Protein AF-A0A0R2LB35-F1 (afdb_monomer)

Nearest PDB structures (foldseek):
  3ufb-assembly1_A  TM=4.894E-01  e=1.186E-06  Vibrio vulnificus YJ016
  5ybb-assembly1_B  TM=5.489E-01  e=1.477E-05  Caldanaerobacter subterraneus subsp. tengcongensis MB4
  4oqe-assembly1_A  TM=5.425E-01  e=2.416E-01  Streptomyces fradiae
  5cm2-assembly1_Z  TM=3.848E-01  e=7.540E-02  Yarrowia lipolytica CLIB122
  2gs9-assembly1_B  TM=4.719E-01  e=4.538E-01  Thermus thermophilus HB8

Organism: NCBI:txid993692

Mean predicted aligned error: 16.29 Å

Foldseek 3Di:
DFDPQDLVLLVQLLVQLVPDDAQVSNLVSVQSSVQNGQDDPVCVVVDGQWDQPLNFSTWHWRPPDPPFIAIEGEHEHEPADLLDLLRLLLRVLLVVLVQLVQVVDPPRDGHQKYWYYYSWKIWIAGCVLVVVVSPDDFPSVDHSNCRVPRTVPSSVVSSPDLRSLTDMFTCPDPDSVSNSVSVVLRVVLSVCCRVCVPDNAAADEDDPVCVVVLLVSCLVQWAPDSVVDDLLRSLCLSLCVLLPDDPQWDQDPVHNQWTGHPPRDIGGTDNSNSVSSSSRHDNPADPVRSVVSVVVSVVSNVVVVVVPPQDQQDALQVLVVLLVVCCVFVNVCLQEQAAEEAQACQLPRSPQVHEHPHYEYEHQDPVSCVNNCVGRVVYHYFYDPLLAFCLCQFDDDPNDTNHCVVVVDPVVGRDDPVVVVCLQVVVQGEYEHAYEWGWDFQQDADPVGDGNNPPLDHPLLVQQQDDDPRGRQFALCSRTRVLSSLSSVVSSCVSNVPDKYKYWYKYFCLCLAVAPNGLSSQLVNQQFKDWDAKAWEQSVVTPPDDSFAIIMITMIITDPGGDGSVVRSFDKDKHFYWYWDDDPNDIHIDGDDIDIRGYDYLVFFLQNVLCVQDDDFAFDDDDWAADPFLLHGDPDPAFDWTHGPQFLWKWFAADFFLLCLDVVVRTATESYHHSDNRTDTQHPRSPLSNLLSNLQNNLDDDGNVRRSHGFTHFQCVDPCSQQLSLLSLLLCQADPRNSYFWWAQDPQDDDDPPDTRTRANLSQAADLVVLLVLLVVLVQVLLNVQSPPDDRHNNNVVVVVGDYDPLSVQLVVLVVVLLSVLSNCQVVLCVVCVSRPSSHNRGGNVSSVSSCVVVPDPSVVSSVVSSNVSSVVSNVVSVVRVRDPD

Sequence (886 aa):
MTKKLSKKNVDRLTRSLKVVKVEKDVENAWRELFSSYYSDAESKKNGSPIMSPYDTDGYIEVSNEMLNPLRILLEFKFKTNLNKLSDRVRITAQCIHYLRKFSKEKEAVIPNIIVGADEDQAFVLYVPNFLKYLDRDYNWESSPSSAWKDDPKLVNDLTKDKNMSVWVYTIDADNSSQRFDNVKSLFEEIKYLVEQPEDRSYKVQVTDVNMDELFSNFEKASFVDPKSVKTRTAVNIFMQTMIGNNQDYYLVPNNPNQLHIPGDKKISVNGSAIQAYFKHFDRNIKPSEKDKMFAIADRLIEDHSRRNKGDFWTPTIWANEANKMIEDVVGADYKEKSIVWDSASGTKNLTRDFKYSKLYSSTFFDEEINMSTKYNPNSVSFQYDFLNDDFYINNKEHGEYKTPVNTPNSDDWKMPDELFNDLINSGNKPIIFYTNPPYATANDLHANGKHKSGIAKNFVNDYMKIKKNGKSEYGNASQQLYAQFMVRMLKIIEDFNLKNVYIALFTNARFMSGGDYFRKFNGKFFSKFKFQKGCLLNAGEFADTSDQWPIMFSIYKLRSNYLDESIAENQKHEFEVKETKWENDNLSIRKYTKKIMETVYKEDALNYWAKETLKKHPEFSDTYPQLGKAMEESSGKSPRGKLYEGSLGFMVNNSNNIGKGTYQGGVYIFTSSAYESNGFNVMPENFDRAVVNFAARRTIAPNWITAQDNYKKPNVSDPIYSEFVNDSLIMSLFDNQSYQAAYRNWNDFNNIKGYKNRWANQWFWLDKEWIKNKADEKNSPVVFDDIRDDSDRFVAKEIKKRKFSEEASDVIMLSQMLYEEQLSSRQSSIIDLPQLSLEAWDIGWYQMKQINNIFPSKTMDWLKEKISKLKLKCEKNVYELNMLIK

pLDDT: mean 84.23, std 14.84, range [30.16, 98.81]

Secondary structure (DSSP, 8-state):
-PPPP-HHHHHHHHHHHTT--SHHHHHHHHHHHHHHHH--TTHHHH--S-B-GGG-SEEEEETT-SS--EEEEEEE-SS--TTSHHHHHHHHHHHHHHHHHHHHSTT----SEEEEE-SSEEEEEEGGGTGGGTTS---TTS-GGGHHHH-HHHHHHHHT-GGG---EEES--SSHHHHHHHHHHHHHHHHHHHH-TT-----BPP-TTTHHHHHHHHHHHHBSSGGGS-HHHHHHHHHHHHH---SS-EEETTEEEEEEETTTEEEEB-HHHHHHHHHTB-----HHHHHHHHHHHHHHHHHHHHHTS------HHHHHHHHHHHHHHH-TTHHHHSEEEETT-TTTTTTTTS--SSEEEEES-HHHHHHHTTSSTTSEEEE--TTTTTTTTT-EETTEE--TTT---GGG-SS-HHHHHHHHTTTTS-EEEEE-----BTTPBPTTS-B-TTTT-SHHHHHHHPEETTEESSGGGGGBHHHHHHHHHHHHHHHTT--SEEEEEEEETHHHH-GGGTHHHHHHHHHHEEEEEEEEEEGGGSTT--TTSEEEEEEEEE-SSPPPHHHHTT--EEEEEEEEEEETTEEEEEEEEEEEE----TTTBHHHHTTTTPPP-PBPSS---EEEETTEE---SS--PPPBTT-SEEEEE--SBHHHHTTT--EEEESSEESSSSEEEE-TTTHHHHHHHHHHHHHPPP-TTTTT-BPBPP-TTSTTHHHHHHHHHHHHHHSTTEE---EESSTT---STT-SSEE--TT--S-HHHHHHHHHHTT-HHHHHHHTT----HHHHHHTT----HHHHHHHHHHHHHHHHHHHTHHHHHHH-GGG-TT-TT--HHHHHHHHHHS--HHHHHHHHHHHHHHHHHHHHHHHTTSS--

Solvent-accessible surface area (backbone atoms only — not comparable to full-atom values): 47927 Å² total; per-residue (Å²): 116,74,49,80,86,46,62,70,52,46,56,47,31,48,58,44,35,76,69,50,85,51,43,68,45,35,40,53,30,52,49,51,46,51,38,66,34,65,49,40,86,64,37,77,77,79,48,78,56,58,45,49,72,94,78,38,81,24,35,34,73,44,91,85,46,99,86,59,61,54,25,39,35,37,45,60,40,58,93,68,55,67,87,40,64,70,51,43,40,40,53,50,39,20,50,50,45,48,51,46,55,30,71,71,40,94,86,48,77,69,52,49,32,37,39,44,36,41,64,42,37,34,37,68,44,64,34,78,82,53,52,75,59,68,82,51,96,62,59,77,86,45,55,34,95,44,23,50,74,71,20,62,67,56,41,55,54,44,71,69,36,75,83,68,69,54,70,66,37,56,50,72,48,95,46,70,67,56,22,35,49,37,54,48,49,54,55,48,45,60,50,43,57,59,76,35,72,88,59,87,65,71,54,49,81,86,45,94,82,50,47,68,57,55,48,54,51,46,43,67,58,25,34,78,54,51,88,79,53,55,62,64,57,51,51,49,51,53,52,48,60,56,66,66,79,53,93,48,59,43,61,34,90,94,42,47,45,27,34,36,36,78,88,87,38,76,43,66,30,34,36,68,45,45,54,45,60,60,60,37,39,62,60,88,68,50,73,77,52,50,54,51,51,50,56,49,50,51,48,56,43,49,54,50,60,59,67,72,72,67,74,83,63,59,46,62,73,58,30,52,49,51,49,52,55,44,27,75,72,75,34,84,60,40,44,66,62,23,44,37,36,19,62,43,28,56,64,32,50,76,50,48,91,52,78,57,69,38,38,38,37,22,16,74,53,60,68,32,50,69,76,23,52,88,42,50,72,84,39,56,70,48,63,37,47,69,56,52,57,64,73,65,56,65,39,69,66,92,86,42,68,46,30,53,91,76,51,74,55,67,90,82,47,75,72,54,68,69,61,54,51,47,50,64,68,33,66,74,46,42,34,34,41,47,35,56,53,53,82,62,42,36,76,47,59,48,101,82,74,49,60,37,81,55,83,37,66,47,57,43,29,53,59,31,53,44,59,60,95,85,37,45,62,24,48,61,35,38,38,30,40,45,53,36,54,52,50,46,50,55,47,50,35,62,75,48,65,60,67,34,42,34,43,35,36,45,42,64,47,50,74,53,22,48,20,68,44,27,39,45,37,39,10,62,48,39,12,41,33,41,83,74,50,41,36,34,31,55,30,46,75,28,84,99,44,64,63,65,39,37,32,25,41,39,33,30,35,53,47,96,66,70,49,58,40,82,64,26,46,72,53,73,45,75,25,42,32,39,46,80,43,80,53,95,94,39,82,40,80,46,77,81,54,72,45,77,42,52,56,44,41,67,95,44,18,26,69,44,56,31,49,68,62,60,72,95,66,59,67,45,89,65,64,72,63,38,27,69,48,57,90,38,70,45,89,63,97,70,62,56,35,72,48,39,60,82,46,49,16,22,34,40,49,39,72,52,30,34,33,28,20,44,87,65,66,24,43,37,36,30,35,42,23,32,31,57,61,54,48,48,68,37,30,86,76,24,38,63,41,40,24,37,45,48,30,53,36,57,42,46,80,56,46,33,83,51,19,55,42,45,39,31,42,64,44,78,86,44,87,62,40,66,46,48,36,44,39,13,44,53,45,48,48,70,39,96,48,19,24,34,32,27,44,50,74,55,71,82,26,45,74,45,92,94,61,74,22,33,31,68,20,34,68,26,58,66,58,53,67,61,48,43,52,50,21,59,76,48,70,22,63,60,37,35,59,59,47,69,90,62,78,72,28,58,36,18,59,48,54,77,76,56,73,66,46,72,50,40,45,51,32,52,53,34,52,51,52,42,52,59,60,48,39,64,50,35,70,59,40,33,71,77,38,66,90,54,27,61,52,44,68,40,53,20,48,55,53,54,52,56,48,36,72,78,56,76,50,73,50,55,57,55,30,52,54,34,46,51,52,36,37,54,51,50,37,52,46,34,45,75,30,55,17,43,86,131

Structure (mmCIF, N/CA/C/O backbone):
data_AF-A0A0R2LB35-F1
#
_entry.id   AF-A0A0R2LB35-F1
#
loop_
_atom_site.group_PDB
_atom_site.id
_atom_site.type_symbol
_atom_site.label_atom_id
_atom_site.label_alt_id
_atom_site.label_comp_id
_atom_site.label_asym_id
_atom_site.label_entity_id
_atom_site.label_seq_id
_atom_site.pdbx_PDB_ins_code
_atom_site.Cartn_x
_atom_site.Cartn_y
_atom_site.Cartn_z
_atom_site.occupancy
_atom_site.B_iso_or_equiv
_atom_site.auth_seq_id
_atom_site.auth_comp_id
_atom_site.auth_asym_id
_atom_site.auth_atom_id
_atom_site.pdbx_PDB_model_num
ATOM 1 N N . MET A 1 1 ? 24.002 -40.343 24.733 1.00 41.19 1 MET A N 1
ATOM 2 C CA . MET A 1 1 ? 24.933 -39.988 23.631 1.00 41.19 1 MET A CA 1
ATOM 3 C C . MET A 1 1 ? 24.193 -39.034 22.701 1.00 41.19 1 MET A C 1
ATOM 5 O O . MET A 1 1 ? 23.488 -39.491 21.811 1.00 41.19 1 MET A O 1
ATOM 9 N N . THR A 1 2 ? 24.336 -37.718 22.879 1.00 52.06 2 THR A N 1
ATOM 10 C CA . THR A 1 2 ? 23.704 -36.722 21.994 1.00 52.06 2 THR A CA 1
ATOM 11 C C . THR A 1 2 ? 24.144 -36.935 20.542 1.00 52.06 2 THR A C 1
ATOM 13 O O . THR A 1 2 ? 25.337 -37.001 20.235 1.00 52.06 2 THR A O 1
ATOM 16 N N . LYS A 1 3 ? 23.183 -37.080 19.622 1.00 55.78 3 LYS A N 1
ATOM 17 C CA . LYS A 1 3 ? 23.490 -37.117 18.186 1.00 55.78 3 LYS A CA 1
ATOM 18 C C . LYS A 1 3 ? 24.070 -35.768 17.765 1.00 55.78 3 LYS A C 1
ATOM 20 O O . LYS A 1 3 ? 23.603 -34.726 18.210 1.00 55.78 3 LYS A O 1
ATOM 25 N N . LYS A 1 4 ? 25.030 -35.769 16.833 1.00 64.88 4 LYS A N 1
ATOM 26 C CA . LYS A 1 4 ? 25.447 -34.529 16.160 1.00 64.88 4 LYS A CA 1
ATOM 27 C C . LYS A 1 4 ? 24.241 -33.900 15.451 1.00 64.88 4 LYS A C 1
ATOM 29 O O . LYS A 1 4 ? 23.581 -34.575 14.656 1.00 64.88 4 LYS A O 1
ATOM 34 N N . LEU A 1 5 ? 23.995 -32.612 15.711 1.00 80.62 5 LEU A N 1
ATOM 35 C CA . LEU A 1 5 ? 23.073 -31.787 14.929 1.00 80.62 5 LEU A CA 1
ATOM 36 C C . LEU A 1 5 ? 23.437 -31.929 13.445 1.00 80.62 5 LEU A C 1
ATOM 38 O O . LEU A 1 5 ? 24.607 -31.816 13.078 1.00 80.62 5 LEU A O 1
ATOM 42 N N . SER A 1 6 ? 22.451 -32.202 12.593 1.00 83.56 6 SER A N 1
ATOM 43 C CA . SER A 1 6 ? 22.673 -32.343 11.152 1.00 83.56 6 SER A CA 1
ATOM 44 C C . SER A 1 6 ? 22.011 -31.204 10.391 1.00 83.56 6 SER A C 1
ATOM 46 O O . SER A 1 6 ? 20.906 -30.782 10.736 1.00 83.56 6 SER A O 1
ATOM 48 N N . LYS A 1 7 ? 22.660 -30.753 9.312 1.00 80.19 7 LYS A N 1
ATOM 49 C CA . LYS A 1 7 ? 22.124 -29.732 8.400 1.00 80.19 7 LYS A CA 1
ATOM 50 C C . LYS A 1 7 ? 20.723 -30.095 7.899 1.00 80.19 7 LYS A C 1
ATOM 52 O O . LYS A 1 7 ? 19.820 -29.273 7.935 1.00 80.19 7 LYS A O 1
ATOM 57 N N . LYS A 1 8 ? 20.494 -31.385 7.623 1.00 84.44 8 LYS A N 1
ATOM 58 C CA . LYS A 1 8 ? 19.184 -31.944 7.259 1.00 84.44 8 LYS A CA 1
ATOM 59 C C . LYS A 1 8 ? 18.087 -31.688 8.304 1.00 84.44 8 LYS A C 1
ATOM 61 O O . LYS A 1 8 ? 16.953 -31.410 7.917 1.00 84.44 8 LYS A O 1
ATOM 66 N N . ASN A 1 9 ? 18.393 -31.812 9.598 1.00 84.56 9 ASN A N 1
ATOM 67 C CA . ASN A 1 9 ? 17.416 -31.560 10.664 1.00 84.56 9 ASN A CA 1
ATOM 68 C C . ASN A 1 9 ? 17.104 -30.062 10.776 1.00 84.56 9 ASN A C 1
ATOM 70 O O . ASN A 1 9 ? 15.938 -29.702 10.916 1.00 84.56 9 ASN A O 1
ATOM 74 N N . VAL A 1 10 ? 18.116 -29.200 10.631 1.00 87.56 10 VAL A N 1
ATOM 75 C CA . VAL A 1 10 ? 17.933 -27.739 10.624 1.00 87.56 10 VAL A CA 1
ATOM 76 C C . VAL A 1 10 ? 17.116 -27.288 9.412 1.00 87.56 10 VAL A C 1
ATOM 78 O O . VAL A 1 10 ? 16.121 -26.591 9.568 1.00 87.56 10 VAL A O 1
ATOM 81 N N . ASP A 1 11 ? 17.422 -27.772 8.208 1.00 85.38 11 ASP A N 1
ATOM 82 C CA . ASP A 1 11 ? 16.631 -27.442 7.014 1.00 85.38 11 ASP A CA 1
ATOM 83 C C . ASP A 1 11 ? 15.190 -27.977 7.098 1.00 85.38 11 ASP A C 1
ATOM 85 O O . ASP A 1 11 ? 14.288 -27.475 6.423 1.00 85.38 11 ASP A O 1
ATOM 89 N N . ARG A 1 12 ? 14.944 -29.032 7.886 1.00 88.50 12 ARG A N 1
ATOM 90 C CA . ARG A 1 12 ? 13.588 -29.525 8.160 1.00 88.50 12 ARG A CA 1
ATOM 91 C C . ARG A 1 12 ? 12.836 -28.610 9.125 1.00 88.50 12 ARG A C 1
ATOM 93 O O . ARG A 1 12 ? 11.672 -28.320 8.850 1.00 88.50 12 ARG A O 1
ATOM 100 N N . LEU A 1 13 ? 13.493 -28.139 10.187 1.00 91.69 13 LEU A N 1
ATOM 101 C CA . LEU A 1 13 ? 12.953 -27.109 11.077 1.00 91.69 13 LEU A CA 1
ATOM 102 C C . LEU A 1 13 ? 12.544 -25.882 10.257 1.00 91.69 13 LEU A C 1
ATOM 104 O O . LEU A 1 13 ? 11.370 -25.528 10.251 1.00 91.69 13 LEU A O 1
ATOM 108 N N . THR A 1 14 ? 13.466 -25.313 9.472 1.00 86.81 14 THR A N 1
ATOM 109 C CA . THR A 1 14 ? 13.204 -24.116 8.655 1.00 86.81 14 THR A CA 1
ATOM 110 C C . THR A 1 14 ? 12.022 -24.313 7.704 1.00 86.81 14 THR A C 1
ATOM 112 O O . THR A 1 14 ? 11.154 -23.453 7.604 1.00 86.81 14 THR A O 1
ATOM 115 N N . ARG A 1 15 ? 11.936 -25.458 7.011 1.00 87.31 15 ARG A N 1
ATOM 116 C CA . ARG A 1 15 ? 10.798 -25.743 6.118 1.00 87.31 15 ARG A CA 1
ATOM 117 C C . ARG A 1 15 ? 9.468 -25.837 6.858 1.00 87.31 15 ARG A C 1
ATOM 119 O O . ARG A 1 15 ? 8.459 -25.409 6.311 1.00 87.31 15 ARG A O 1
ATOM 126 N N . SER A 1 16 ? 9.475 -26.401 8.062 1.00 89.81 16 SER A N 1
ATOM 127 C CA . SER A 1 16 ? 8.270 -26.539 8.883 1.00 89.81 16 SER A CA 1
ATOM 128 C C . SER A 1 16 ? 7.820 -25.177 9.408 1.00 89.81 16 SER A C 1
ATOM 130 O O . SER A 1 16 ? 6.645 -24.849 9.282 1.00 89.81 16 SER A O 1
ATOM 132 N N . LEU A 1 17 ? 8.763 -24.349 9.876 1.00 90.31 17 LEU A N 1
ATOM 133 C CA . LEU A 1 17 ? 8.505 -22.988 10.357 1.00 90.31 17 LEU A CA 1
ATOM 134 C C . LEU A 1 17 ? 7.994 -22.045 9.249 1.00 90.31 17 LEU A C 1
ATOM 136 O O . LEU A 1 17 ? 7.170 -21.181 9.519 1.00 90.31 17 LEU A O 1
ATOM 140 N N . LYS A 1 18 ? 8.362 -22.258 7.975 1.00 86.62 18 LYS A N 1
ATOM 141 C CA . LYS A 1 18 ? 7.885 -21.431 6.842 1.00 86.62 18 LYS A CA 1
ATOM 142 C C . LYS A 1 18 ? 6.402 -21.569 6.496 1.00 86.62 18 LYS A C 1
ATOM 144 O O . LYS A 1 18 ? 5.879 -20.746 5.748 1.00 86.62 18 LYS A O 1
ATOM 149 N N . VAL A 1 19 ? 5.727 -22.610 6.980 1.00 85.88 19 VAL A N 1
ATOM 150 C CA . VAL A 1 19 ? 4.322 -22.902 6.631 1.00 85.88 19 VAL A CA 1
ATOM 151 C C . VAL A 1 19 ? 3.373 -22.853 7.831 1.00 85.88 19 VAL A C 1
ATOM 153 O O . VAL A 1 19 ? 2.204 -23.219 7.696 1.00 85.88 19 VAL A O 1
ATOM 156 N N . VAL A 1 20 ? 3.862 -22.403 8.989 1.00 87.81 20 VAL A N 1
ATOM 157 C CA . VAL A 1 20 ? 3.098 -22.335 10.242 1.00 87.81 20 VAL A CA 1
ATOM 158 C C . VAL A 1 20 ? 1.968 -21.309 10.161 1.00 87.81 20 VAL A C 1
ATOM 160 O O . VAL A 1 20 ? 2.107 -20.237 9.566 1.00 87.81 20 VAL A O 1
ATOM 163 N N . LYS A 1 21 ? 0.818 -21.642 10.752 1.00 88.44 21 LYS A N 1
ATOM 164 C CA . LYS A 1 21 ? -0.374 -20.776 10.790 1.00 88.44 21 LYS A CA 1
ATOM 165 C C . LYS A 1 21 ? -0.808 -20.436 12.209 1.00 88.44 21 LYS A C 1
ATOM 167 O O . LYS A 1 21 ? -1.505 -19.437 12.397 1.00 88.44 21 LYS A O 1
ATOM 172 N N . VAL A 1 22 ? -0.431 -21.269 13.174 1.00 86.50 22 VAL A N 1
ATOM 173 C CA . VAL A 1 22 ? -0.756 -21.124 14.595 1.00 86.50 22 VAL A CA 1
ATOM 174 C C . VAL A 1 22 ? 0.447 -21.492 15.470 1.00 86.50 22 VAL A C 1
ATOM 176 O O . VAL A 1 22 ? 1.349 -22.199 15.030 1.00 86.50 22 VAL A O 1
ATOM 179 N N . GLU A 1 23 ? 0.431 -21.068 16.738 1.00 89.00 23 GLU A N 1
ATOM 180 C CA . GLU A 1 23 ? 1.480 -21.356 17.740 1.00 89.00 23 GLU A CA 1
ATOM 181 C C . GLU A 1 23 ? 1.781 -22.851 17.884 1.00 89.00 23 GLU A C 1
ATOM 183 O O . GLU A 1 23 ? 2.941 -23.246 17.971 1.00 89.00 23 GLU A O 1
ATOM 188 N N . LYS A 1 24 ? 0.757 -23.704 17.763 1.00 91.31 24 LYS A N 1
ATOM 189 C CA . LYS A 1 24 ? 0.926 -25.159 17.818 1.00 91.31 24 LYS A CA 1
ATOM 190 C C . LYS A 1 24 ? 1.790 -25.720 16.682 1.00 91.31 24 LYS A C 1
ATOM 192 O O . LYS A 1 24 ? 2.466 -26.726 16.874 1.00 91.31 24 LYS A O 1
ATOM 197 N N . ASP A 1 25 ? 1.796 -25.085 15.509 1.00 92.62 25 ASP A N 1
ATOM 198 C CA . ASP A 1 25 ? 2.641 -25.517 14.391 1.00 92.62 25 ASP A CA 1
ATOM 199 C C . ASP A 1 25 ? 4.120 -25.197 14.666 1.00 92.62 25 ASP A C 1
ATOM 201 O O . ASP A 1 25 ? 4.995 -26.014 14.368 1.00 92.62 25 ASP A O 1
ATOM 205 N N . VAL A 1 26 ? 4.385 -24.035 15.279 1.00 93.19 26 VAL A N 1
ATOM 206 C CA . VAL A 1 26 ? 5.723 -23.619 15.732 1.00 93.19 26 VAL A CA 1
ATOM 207 C C . VAL A 1 26 ? 6.232 -24.582 16.802 1.00 93.19 26 VAL A C 1
ATOM 209 O O . VAL A 1 26 ? 7.335 -25.116 16.670 1.00 93.19 26 VAL A O 1
ATOM 212 N N . GLU A 1 27 ? 5.397 -24.881 17.803 1.00 94.25 27 GLU A N 1
ATOM 213 C CA . GLU A 1 27 ? 5.693 -25.872 18.841 1.00 94.25 27 GLU A CA 1
ATOM 214 C C . GLU A 1 27 ? 6.077 -27.221 18.220 1.00 94.25 27 GLU A C 1
ATOM 216 O O . GLU A 1 27 ? 7.130 -27.776 18.533 1.00 94.25 27 GLU A O 1
ATOM 221 N N . ASN A 1 28 ? 5.263 -27.744 17.300 1.00 93.19 28 ASN A N 1
ATOM 222 C CA . ASN A 1 28 ? 5.512 -29.041 16.671 1.00 93.19 28 ASN A CA 1
ATOM 223 C C . ASN A 1 28 ? 6.846 -29.077 15.904 1.00 93.19 28 ASN A C 1
ATOM 225 O O . ASN A 1 28 ? 7.580 -30.066 15.994 1.00 93.19 28 ASN A O 1
ATOM 229 N N . ALA A 1 29 ? 7.180 -28.007 15.174 1.00 93.88 29 ALA A N 1
ATOM 230 C CA . ALA A 1 29 ? 8.423 -27.909 14.411 1.00 93.88 29 ALA A CA 1
ATOM 231 C C . ALA A 1 29 ? 9.662 -27.918 15.322 1.00 93.88 29 ALA A C 1
ATOM 233 O O . ALA A 1 29 ? 10.615 -28.666 15.078 1.00 93.88 29 ALA A O 1
ATOM 234 N N . TRP A 1 30 ? 9.638 -27.128 16.396 1.00 94.81 30 TRP A N 1
ATOM 235 C CA . TRP A 1 30 ? 10.733 -27.084 17.361 1.00 94.81 30 TRP A CA 1
ATOM 236 C C . TRP A 1 30 ? 10.852 -28.374 18.167 1.00 94.81 30 TRP A C 1
ATOM 238 O O . TRP A 1 30 ? 11.958 -28.905 18.306 1.00 94.81 30 TRP A O 1
ATOM 248 N N . ARG A 1 31 ? 9.733 -28.936 18.639 1.00 93.06 31 ARG A N 1
ATOM 249 C CA . ARG A 1 31 ? 9.730 -30.224 19.347 1.00 93.06 31 ARG A CA 1
ATOM 250 C C . ARG A 1 31 ? 10.336 -31.327 18.494 1.00 93.06 31 ARG A C 1
ATOM 252 O O . ARG A 1 31 ? 11.139 -32.099 19.001 1.00 93.06 31 ARG A O 1
ATOM 259 N N . GLU A 1 32 ? 10.048 -31.365 17.196 1.00 90.88 32 GLU A N 1
ATOM 260 C CA . GLU A 1 32 ? 10.677 -32.326 16.292 1.00 90.88 32 GLU A CA 1
ATOM 261 C C . GLU A 1 32 ? 12.210 -32.186 16.241 1.00 90.88 32 GLU A C 1
ATOM 263 O O . GLU A 1 32 ? 12.927 -33.190 16.341 1.00 90.88 32 GLU A O 1
ATOM 268 N N . LEU A 1 33 ? 12.733 -30.960 16.126 1.00 91.75 33 LEU A N 1
ATOM 269 C CA . LEU A 1 33 ? 14.178 -30.715 16.137 1.00 91.75 33 LEU A CA 1
ATOM 270 C C . LEU A 1 33 ? 14.808 -31.184 17.453 1.00 91.75 33 LEU A C 1
ATOM 272 O O . LEU A 1 33 ? 15.763 -31.968 17.426 1.00 91.75 33 LEU A O 1
ATOM 276 N N . PHE A 1 34 ? 14.262 -30.742 18.586 1.00 91.00 34 PHE A N 1
ATOM 277 C CA . PHE A 1 34 ? 14.766 -31.080 19.916 1.00 91.00 34 PHE A CA 1
ATOM 278 C C . PHE A 1 34 ? 14.682 -32.586 20.190 1.00 91.00 34 PHE A C 1
ATOM 280 O O . PHE A 1 34 ? 15.663 -33.181 20.642 1.00 91.00 34 PHE A O 1
ATOM 287 N N . SER A 1 35 ? 13.575 -33.240 19.826 1.00 87.25 35 SER A N 1
ATOM 288 C CA . SER A 1 35 ? 13.439 -34.696 19.920 1.00 87.25 35 SER A CA 1
ATOM 289 C C . SER A 1 35 ? 14.490 -35.415 19.078 1.00 87.25 35 SER A C 1
ATOM 291 O O . SER A 1 35 ? 15.054 -36.408 19.530 1.00 87.25 35 SER A O 1
ATOM 293 N N . SER A 1 36 ? 14.793 -34.919 17.874 1.00 84.12 36 SER A N 1
ATOM 294 C CA . SER A 1 36 ? 15.806 -35.528 17.002 1.00 84.12 36 SER A CA 1
ATOM 295 C C . SER A 1 36 ? 17.231 -35.417 17.558 1.00 84.12 36 SER A C 1
ATOM 297 O O . SER A 1 36 ? 18.053 -36.306 17.309 1.00 84.12 36 SER A O 1
ATOM 299 N N . TYR A 1 37 ? 17.517 -34.338 18.293 1.00 85.69 37 TYR A N 1
ATOM 300 C CA . TYR A 1 37 ? 18.828 -34.049 18.872 1.00 85.69 37 TYR A CA 1
ATOM 301 C C . TYR A 1 37 ? 19.062 -34.831 20.175 1.00 85.69 37 TYR A C 1
ATOM 303 O O . TYR A 1 37 ? 20.119 -35.442 20.344 1.00 85.69 37 TYR A O 1
ATOM 311 N N . TYR A 1 38 ? 18.049 -34.887 21.046 1.00 81.75 38 TYR A N 1
ATOM 312 C CA . TYR A 1 38 ? 18.121 -35.522 22.369 1.00 81.75 38 TYR A CA 1
ATOM 313 C C . TYR A 1 38 ? 17.592 -36.971 22.422 1.00 81.75 38 TYR A C 1
ATOM 315 O O . TYR A 1 38 ? 17.508 -37.559 23.497 1.00 81.75 38 TYR A O 1
ATOM 323 N N . SER A 1 39 ? 17.244 -37.597 21.290 1.00 71.88 39 SER A N 1
ATOM 324 C CA . SER A 1 39 ? 16.842 -39.014 21.279 1.00 71.88 39 SER A CA 1
ATOM 325 C C . SER A 1 39 ? 18.028 -39.960 21.556 1.00 71.88 39 SER A C 1
ATOM 327 O O . SER A 1 39 ? 18.885 -40.114 20.681 1.00 71.88 39 SER A O 1
ATOM 329 N N . ASP A 1 40 ? 18.027 -40.657 22.698 1.00 58.88 40 ASP A N 1
ATOM 330 C CA . ASP A 1 40 ? 18.906 -41.805 22.993 1.00 58.88 40 ASP A CA 1
ATOM 331 C C . ASP A 1 40 ? 18.213 -43.159 22.669 1.00 58.88 40 ASP A C 1
ATOM 333 O O . ASP A 1 40 ? 17.047 -43.218 22.272 1.00 58.88 40 ASP A O 1
ATOM 337 N N . ALA A 1 41 ? 18.939 -44.282 22.765 1.00 47.94 41 ALA A N 1
ATOM 338 C CA . ALA A 1 41 ? 18.434 -45.610 22.376 1.00 47.94 41 ALA A CA 1
ATOM 339 C C . ALA A 1 41 ? 17.225 -46.097 23.208 1.00 47.94 41 ALA A C 1
ATOM 341 O O . ALA A 1 41 ? 16.407 -46.858 22.690 1.00 47.94 41 ALA A O 1
ATOM 342 N N . GLU A 1 42 ? 17.085 -45.640 24.457 1.00 46.84 42 GLU A N 1
ATOM 343 C CA . GLU A 1 42 ? 15.953 -45.973 25.336 1.00 46.84 42 GLU A CA 1
ATOM 344 C C . GLU A 1 42 ? 14.680 -45.170 25.034 1.00 46.84 42 GLU A C 1
ATOM 346 O O . GLU A 1 42 ? 13.586 -45.732 25.093 1.00 46.84 42 GLU A O 1
ATOM 351 N N . SER A 1 43 ? 14.781 -43.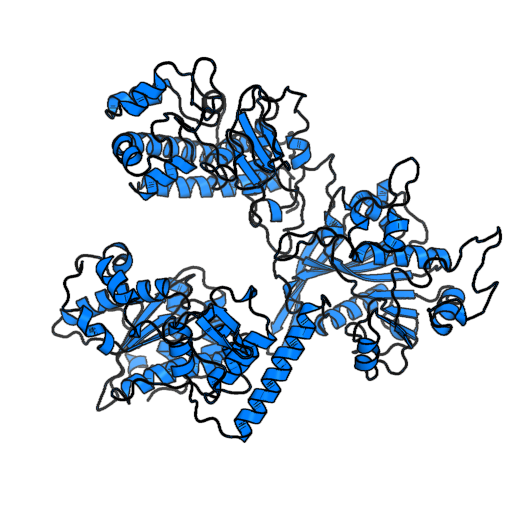899 24.615 1.00 55.03 43 SER A N 1
ATOM 352 C CA . SER A 1 43 ? 13.590 -43.086 24.302 1.00 55.03 43 SER A CA 1
ATOM 353 C C . SER A 1 43 ? 12.823 -43.622 23.088 1.00 55.03 43 SER A C 1
ATOM 355 O O . SER A 1 43 ? 11.601 -43.540 23.025 1.00 55.03 43 SER A O 1
ATOM 357 N N . LYS A 1 44 ? 13.495 -44.335 22.176 1.00 51.06 44 LYS A N 1
ATOM 358 C CA . LYS A 1 44 ? 12.828 -45.061 21.081 1.00 51.06 44 LYS A CA 1
ATOM 359 C C . LYS A 1 44 ? 11.878 -46.180 21.535 1.00 51.06 44 LYS A C 1
ATOM 361 O O . LYS A 1 44 ? 11.043 -46.584 20.730 1.00 51.06 44 LYS A O 1
ATOM 366 N N . LYS A 1 45 ? 12.008 -46.697 22.763 1.00 47.19 45 LYS A N 1
ATOM 367 C CA . LYS A 1 45 ? 11.123 -47.743 23.308 1.00 47.19 45 LYS A CA 1
ATOM 368 C C . LYS A 1 45 ? 9.9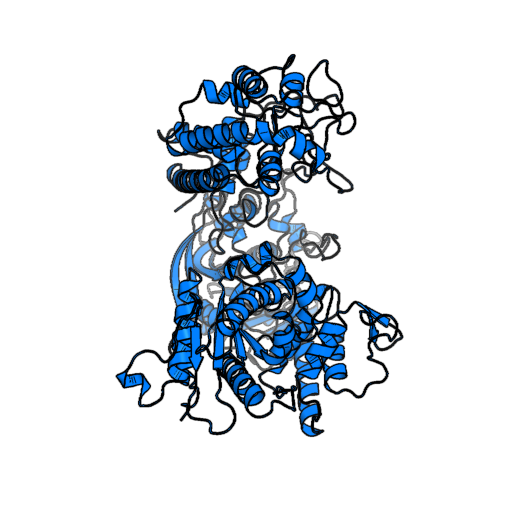37 -47.186 24.110 1.00 47.19 45 LYS A C 1
ATOM 370 O O . LYS A 1 45 ? 8.906 -47.846 24.129 1.00 47.19 45 LYS A O 1
ATOM 375 N N . ASN A 1 46 ? 10.058 -45.992 24.707 1.00 44.91 46 ASN A N 1
ATOM 376 C CA . ASN A 1 46 ? 9.083 -45.455 25.676 1.00 44.91 46 ASN A CA 1
ATOM 377 C C . ASN A 1 46 ? 8.321 -44.183 25.228 1.00 44.91 46 ASN A C 1
ATOM 379 O O . ASN A 1 46 ? 7.421 -43.753 25.943 1.00 44.91 46 ASN A O 1
ATOM 383 N N . GLY A 1 47 ? 8.628 -43.585 24.067 1.00 56.31 47 GLY A N 1
ATOM 384 C CA . GLY A 1 47 ? 7.945 -42.383 23.551 1.00 56.31 47 GLY A CA 1
ATOM 385 C C . GLY A 1 47 ? 8.869 -41.168 23.362 1.00 56.31 47 GLY A C 1
ATOM 386 O O . GLY A 1 47 ? 10.081 -41.264 23.525 1.00 56.31 47 GLY A O 1
ATOM 387 N N . SER A 1 48 ? 8.313 -40.016 22.957 1.00 64.88 48 SER A N 1
ATOM 388 C CA . SER A 1 48 ? 9.089 -38.782 22.707 1.00 64.88 48 SER A CA 1
ATOM 389 C C . SER A 1 48 ? 9.913 -38.364 23.939 1.00 64.88 48 SER A C 1
ATOM 391 O O . SER A 1 48 ? 9.372 -38.396 25.041 1.00 64.88 48 SER A O 1
ATOM 393 N N . PRO A 1 49 ? 11.176 -37.906 23.789 1.00 75.06 49 PRO A N 1
ATOM 394 C CA . PRO A 1 49 ? 11.992 -37.432 24.914 1.00 75.06 49 PRO A CA 1
ATOM 395 C C . PRO A 1 49 ? 11.512 -36.091 25.507 1.00 75.06 49 PRO A C 1
ATOM 397 O O . PRO A 1 49 ? 12.143 -35.576 26.423 1.00 75.06 49 PRO A O 1
ATOM 400 N N . ILE A 1 50 ? 10.440 -35.500 24.963 1.00 87.00 50 ILE A N 1
ATOM 401 C CA . ILE A 1 50 ? 9.873 -34.223 25.408 1.00 87.00 50 ILE A CA 1
ATOM 402 C C . ILE A 1 50 ? 8.544 -34.480 26.122 1.00 87.00 50 ILE A C 1
ATOM 404 O O . ILE A 1 50 ? 7.576 -34.911 25.489 1.00 87.00 50 ILE A O 1
ATOM 408 N N . MET A 1 51 ? 8.488 -34.141 27.407 1.00 89.12 51 MET A N 1
ATOM 409 C CA . MET A 1 51 ? 7.277 -34.136 28.235 1.00 89.12 51 MET A CA 1
ATOM 410 C C . MET A 1 51 ? 6.616 -32.749 28.241 1.00 89.12 51 MET A C 1
ATOM 412 O O . MET A 1 51 ? 7.240 -31.784 27.823 1.00 89.12 51 MET A O 1
ATOM 416 N N . SER A 1 52 ? 5.385 -32.631 28.746 1.00 91.06 52 SER A N 1
ATOM 417 C CA . SER A 1 52 ? 4.668 -31.345 28.892 1.00 91.06 52 SER A CA 1
ATOM 418 C C . SER A 1 52 ? 4.066 -31.187 30.300 1.00 91.06 52 SER A C 1
ATOM 420 O O . SER A 1 52 ? 2.846 -31.091 30.443 1.00 91.06 52 SER A O 1
ATOM 422 N N . PRO A 1 53 ? 4.878 -31.251 31.374 1.00 89.25 53 PRO A N 1
ATOM 423 C CA . PRO A 1 53 ? 4.382 -31.048 32.735 1.00 89.25 53 PRO A CA 1
ATOM 424 C C . PRO A 1 53 ? 3.772 -29.648 32.880 1.00 89.25 53 PRO A C 1
ATOM 426 O O . PRO A 1 53 ? 4.304 -28.679 32.351 1.00 89.25 53 PRO A O 1
ATOM 429 N N . TYR A 1 54 ? 2.661 -29.539 33.613 1.00 90.06 54 TYR A N 1
ATOM 430 C CA . TYR A 1 54 ? 1.925 -28.281 33.828 1.00 90.06 54 TYR A CA 1
ATOM 431 C C . TYR A 1 54 ? 1.458 -27.564 32.553 1.00 90.06 54 TYR A C 1
ATOM 433 O O . TYR A 1 54 ? 1.293 -26.342 32.589 1.00 90.06 54 TYR A O 1
ATOM 441 N N . ASP A 1 55 ? 1.256 -28.305 31.462 1.00 88.44 55 ASP A N 1
ATOM 442 C CA . ASP A 1 55 ? 0.891 -27.770 30.146 1.00 88.44 55 ASP A CA 1
ATOM 443 C C . ASP A 1 55 ? 1.960 -26.828 29.563 1.00 88.44 55 ASP A C 1
ATOM 445 O O . ASP A 1 55 ? 1.646 -25.792 28.976 1.00 88.44 55 ASP A O 1
ATOM 449 N N . THR A 1 56 ? 3.240 -27.157 29.761 1.00 92.31 56 THR A N 1
ATOM 450 C CA . THR A 1 56 ? 4.348 -26.503 29.049 1.00 92.31 56 THR A CA 1
ATOM 451 C C . THR A 1 56 ? 4.473 -27.027 27.618 1.00 92.31 56 THR A C 1
ATOM 453 O O . THR A 1 56 ? 4.124 -28.176 27.321 1.00 92.31 56 THR A O 1
ATOM 456 N N . ASP A 1 57 ? 5.062 -26.221 26.735 1.00 93.56 57 ASP A N 1
ATOM 457 C CA . ASP A 1 57 ? 5.328 -26.630 25.350 1.00 93.56 57 ASP A CA 1
ATOM 458 C C . ASP A 1 57 ? 6.361 -27.764 25.269 1.00 93.56 57 ASP A C 1
ATOM 460 O O . ASP A 1 57 ? 6.320 -28.618 24.377 1.00 93.56 57 ASP A O 1
ATOM 464 N N . GLY A 1 58 ? 7.275 -27.827 26.238 1.00 92.69 58 GLY A N 1
ATOM 465 C CA . GLY A 1 58 ? 8.138 -28.982 26.407 1.00 92.69 58 GLY A CA 1
ATOM 466 C C . GLY A 1 58 ? 9.032 -28.933 27.639 1.00 92.69 58 GLY A C 1
ATOM 467 O O . GLY A 1 58 ? 9.462 -27.877 28.093 1.00 92.69 58 GLY A O 1
ATOM 468 N N . TYR A 1 59 ? 9.354 -30.109 28.157 1.00 92.50 59 TYR A N 1
ATOM 469 C CA . TYR A 1 59 ? 10.349 -30.348 29.190 1.00 92.50 59 TYR A CA 1
ATOM 470 C C . TYR A 1 59 ? 11.230 -31.524 28.771 1.00 92.50 59 TYR A C 1
ATOM 472 O O . TYR A 1 59 ? 10.717 -32.574 28.375 1.00 92.50 59 TYR A O 1
ATOM 480 N N . ILE A 1 60 ? 12.546 -31.335 28.834 1.00 90.50 60 ILE A N 1
ATOM 481 C CA . ILE A 1 60 ? 13.548 -32.342 28.466 1.00 90.50 60 ILE A CA 1
ATOM 482 C C . ILE A 1 60 ? 14.469 -32.555 29.654 1.00 90.50 60 ILE A C 1
ATOM 484 O O . ILE A 1 60 ? 15.044 -31.588 30.143 1.00 90.50 60 ILE A O 1
ATOM 488 N N . GLU A 1 61 ? 14.672 -33.808 30.050 1.00 85.81 61 GLU A N 1
ATOM 489 C CA . GLU A 1 61 ? 15.701 -34.205 31.010 1.00 85.81 61 GLU A CA 1
ATOM 490 C C . GLU A 1 61 ? 16.674 -35.188 30.348 1.00 85.81 61 GLU A C 1
ATOM 492 O O . GLU A 1 61 ? 16.272 -36.220 29.810 1.00 85.81 61 GLU A O 1
ATOM 497 N N . VAL A 1 62 ? 17.967 -34.853 30.359 1.00 78.25 62 VAL A N 1
ATOM 498 C CA . VAL A 1 62 ? 19.032 -35.682 29.781 1.00 78.25 62 VAL A CA 1
ATOM 499 C C . VAL A 1 62 ? 19.792 -36.371 30.915 1.00 78.25 62 VAL A C 1
ATOM 501 O O . VAL A 1 62 ? 20.615 -35.767 31.598 1.00 78.25 62 VAL A O 1
ATOM 504 N N . SER A 1 63 ? 19.514 -37.658 31.117 1.00 57.81 63 SER A N 1
ATOM 505 C CA . SER A 1 63 ? 19.916 -38.453 32.290 1.00 57.81 63 SER A CA 1
ATOM 506 C C . SER A 1 63 ? 21.343 -39.035 32.257 1.00 57.81 63 SER A C 1
ATOM 508 O O . SER A 1 63 ? 21.709 -39.800 33.144 1.00 57.81 63 SER A O 1
ATOM 510 N N . ASN A 1 64 ? 22.172 -38.681 31.267 1.00 55.44 64 ASN A N 1
ATOM 511 C CA . ASN A 1 64 ? 23.468 -39.334 31.004 1.00 55.44 64 ASN A CA 1
ATOM 512 C C . ASN A 1 64 ? 24.716 -38.525 31.439 1.00 55.44 64 ASN A C 1
ATOM 514 O O . ASN A 1 64 ? 25.829 -38.866 31.038 1.00 55.44 64 ASN A O 1
ATOM 518 N N . GLU A 1 65 ? 24.568 -37.467 32.244 1.00 53.47 65 GLU A N 1
ATOM 519 C CA . GLU A 1 65 ? 25.685 -36.621 32.702 1.00 53.47 65 GLU A CA 1
ATOM 520 C C . GLU A 1 65 ? 25.883 -36.755 34.223 1.00 53.47 65 GLU A C 1
ATOM 522 O O . GLU A 1 65 ? 25.068 -36.289 35.013 1.00 53.47 65 GLU A O 1
ATOM 527 N N . MET A 1 66 ? 26.971 -37.416 34.647 1.00 48.56 66 MET A N 1
ATOM 528 C CA . MET A 1 66 ? 27.230 -37.822 36.044 1.00 48.56 66 MET A CA 1
ATOM 529 C C . MET A 1 66 ? 27.381 -36.676 37.067 1.00 48.56 66 MET A C 1
ATOM 531 O O . MET A 1 66 ? 27.459 -36.960 38.260 1.00 48.56 66 MET A O 1
ATOM 535 N N . LEU A 1 67 ? 27.443 -35.407 36.643 1.00 53.66 67 LEU A N 1
ATOM 536 C CA . LEU A 1 67 ? 27.727 -34.271 37.535 1.00 53.66 67 LEU A CA 1
ATOM 537 C C . LEU A 1 67 ? 26.699 -33.124 37.464 1.00 53.66 67 LEU A C 1
ATOM 539 O O . LEU A 1 67 ? 26.484 -32.504 38.497 1.00 53.66 67 LEU A O 1
ATOM 543 N N . ASN A 1 68 ? 26.027 -32.875 36.327 1.00 64.62 68 ASN A N 1
ATOM 544 C CA . ASN A 1 68 ? 24.964 -31.861 36.177 1.00 64.62 68 ASN A CA 1
ATOM 545 C C . ASN A 1 68 ? 23.976 -32.254 35.054 1.00 64.62 68 ASN A C 1
ATOM 547 O O . ASN A 1 68 ? 24.256 -31.984 33.892 1.00 64.62 68 ASN A O 1
ATOM 551 N N . PRO A 1 69 ? 22.817 -32.869 35.346 1.00 74.12 69 PRO A N 1
ATOM 552 C CA . PRO A 1 69 ? 21.864 -33.247 34.301 1.00 74.12 69 PRO A CA 1
ATOM 553 C C . PRO A 1 69 ? 21.254 -32.012 33.618 1.00 74.12 69 PRO A C 1
ATOM 555 O O . PRO A 1 69 ? 20.734 -31.108 34.279 1.00 74.12 69 PRO A O 1
ATOM 558 N N . LEU A 1 70 ? 21.287 -31.981 32.284 1.00 85.06 70 LEU A N 1
ATOM 559 C CA . LEU A 1 70 ? 20.660 -30.938 31.468 1.00 85.06 70 LEU A CA 1
ATOM 560 C C . LEU A 1 70 ? 19.129 -31.065 31.521 1.00 85.06 70 LEU A C 1
ATOM 562 O O . LEU A 1 70 ? 18.574 -32.109 31.166 1.00 85.06 70 LEU A O 1
ATOM 566 N N . ARG A 1 71 ? 18.451 -29.989 31.944 1.00 89.44 71 ARG A N 1
ATOM 567 C CA . ARG A 1 71 ? 16.992 -29.915 32.107 1.00 89.44 71 ARG A CA 1
ATOM 568 C C . ARG A 1 71 ? 16.443 -28.658 31.442 1.00 89.44 71 ARG A C 1
ATOM 570 O O . ARG A 1 71 ? 16.638 -27.549 31.941 1.00 89.44 71 ARG A O 1
ATOM 577 N N . ILE A 1 72 ? 15.751 -28.828 30.323 1.00 93.06 72 ILE A N 1
ATOM 578 C CA . ILE A 1 72 ? 15.328 -27.727 29.452 1.00 93.06 72 ILE A CA 1
ATOM 579 C C . ILE A 1 72 ? 13.820 -27.532 29.559 1.00 93.06 72 ILE A C 1
ATOM 581 O O . ILE A 1 72 ? 13.064 -28.468 29.309 1.00 93.06 72 ILE A O 1
ATOM 585 N N . LEU A 1 73 ? 13.394 -26.310 29.871 1.00 96.25 73 LEU A N 1
ATOM 586 C CA . LEU A 1 73 ? 12.025 -25.840 29.685 1.00 96.25 73 LEU A CA 1
ATOM 587 C C . LEU A 1 73 ? 11.913 -25.146 28.323 1.00 96.25 73 LEU A C 1
ATOM 589 O O . LEU A 1 73 ? 12.678 -24.229 28.025 1.00 96.25 73 LEU A O 1
ATOM 593 N N . LEU A 1 74 ? 10.976 -25.592 27.500 1.00 97.12 74 LEU A N 1
ATOM 594 C CA . LEU A 1 74 ? 10.697 -25.044 26.179 1.00 97.12 74 LEU A CA 1
ATOM 595 C C . LEU A 1 74 ? 9.420 -24.210 26.240 1.00 97.12 74 LEU A C 1
ATOM 597 O O . LEU A 1 74 ? 8.432 -24.660 26.820 1.00 97.12 74 LEU A O 1
ATOM 601 N N . GLU A 1 75 ? 9.453 -23.033 25.621 1.00 97.31 75 GLU A N 1
ATOM 602 C CA . GLU A 1 75 ? 8.293 -22.157 25.463 1.00 97.31 75 GLU A CA 1
ATOM 603 C C . GLU A 1 75 ? 8.337 -21.496 24.080 1.00 97.31 75 GLU A C 1
ATOM 605 O O . GLU A 1 75 ? 9.290 -20.793 23.734 1.00 97.31 75 GLU A O 1
ATOM 610 N N . PHE A 1 76 ? 7.309 -21.720 23.273 1.00 96.88 76 PHE A N 1
ATOM 611 C CA . PHE A 1 76 ? 7.248 -21.310 21.879 1.00 96.88 76 PHE A CA 1
ATOM 612 C C . PHE A 1 76 ? 6.109 -20.325 21.643 1.00 96.88 76 PHE A C 1
ATOM 614 O O . PHE A 1 76 ? 5.061 -20.378 22.284 1.00 96.88 76 PHE A O 1
ATOM 621 N N . LYS A 1 77 ? 6.312 -19.374 20.732 1.00 94.81 77 LYS A N 1
ATOM 622 C CA . LYS A 1 77 ? 5.320 -18.342 20.408 1.00 94.81 77 LYS A CA 1
ATOM 623 C C . LYS A 1 77 ? 5.159 -18.192 18.900 1.00 94.81 77 LYS A C 1
ATOM 625 O O . LYS A 1 77 ? 5.999 -18.635 18.129 1.00 94.81 77 LYS A O 1
ATOM 630 N N . PHE A 1 78 ? 4.058 -17.573 18.483 1.00 91.88 78 PHE A N 1
ATOM 631 C CA . PHE A 1 78 ? 3.771 -17.254 17.081 1.00 91.88 78 PHE A CA 1
ATOM 632 C C . PHE A 1 78 ? 3.699 -15.741 16.876 1.00 91.88 78 PHE A C 1
ATOM 634 O O . PHE A 1 78 ? 3.082 -15.032 17.679 1.00 91.88 78 PHE A O 1
ATOM 641 N N . LYS A 1 79 ? 4.310 -15.241 15.799 1.00 89.06 79 LYS A N 1
ATOM 642 C CA . LYS A 1 79 ? 4.376 -13.825 15.406 1.00 89.06 79 LYS A CA 1
ATOM 643 C C . LYS A 1 79 ? 4.916 -12.921 16.506 1.00 89.06 79 LYS A C 1
ATOM 645 O O . LYS A 1 79 ? 4.376 -11.840 16.768 1.00 89.06 79 LYS A O 1
ATOM 650 N N . THR A 1 80 ? 5.963 -13.387 17.168 1.00 83.62 80 THR A N 1
ATOM 651 C CA . THR A 1 80 ? 6.655 -12.635 18.216 1.00 83.62 80 THR A CA 1
ATOM 652 C C . THR A 1 80 ? 7.931 -12.016 17.634 1.00 83.62 80 THR A C 1
ATOM 654 O O . THR A 1 80 ? 8.299 -12.292 16.500 1.00 83.62 80 THR A O 1
ATOM 657 N N . ASN A 1 81 ? 8.540 -11.045 18.313 1.00 81.81 81 ASN A N 1
ATOM 658 C CA . ASN A 1 81 ? 9.842 -10.523 17.913 1.00 81.81 81 ASN A CA 1
ATOM 659 C C . ASN A 1 81 ? 10.774 -10.566 19.120 1.00 81.81 81 ASN A C 1
ATOM 661 O O . ASN A 1 81 ? 10.813 -9.641 19.934 1.00 81.81 81 ASN A O 1
ATOM 665 N N . LEU A 1 82 ? 11.548 -11.640 19.220 1.00 84.25 82 LEU A N 1
ATOM 666 C CA . LEU A 1 82 ? 12.419 -11.911 20.360 1.00 84.25 82 LEU A CA 1
ATOM 667 C C . LEU A 1 82 ? 13.578 -10.918 20.488 1.00 84.25 82 LEU A C 1
ATOM 669 O O . LEU A 1 82 ? 14.159 -10.824 21.569 1.00 84.25 82 LEU A O 1
ATOM 673 N N . ASN A 1 83 ? 13.874 -10.096 19.474 1.00 74.06 83 ASN A N 1
ATOM 674 C CA . ASN A 1 83 ? 14.778 -8.949 19.635 1.00 74.06 83 ASN A CA 1
ATOM 675 C C . ASN A 1 83 ? 14.202 -7.872 20.575 1.00 74.06 83 ASN A C 1
ATOM 677 O O . ASN A 1 83 ? 14.964 -7.142 21.221 1.00 74.06 83 ASN A O 1
ATOM 681 N N . LYS A 1 84 ? 12.873 -7.793 20.736 1.00 73.12 84 LYS A N 1
ATOM 682 C CA . LYS A 1 84 ? 12.225 -6.887 21.694 1.00 73.12 84 LYS A CA 1
ATOM 683 C C . LYS A 1 84 ? 12.310 -7.442 23.112 1.00 73.12 84 LYS A C 1
ATOM 685 O O . LYS A 1 84 ? 11.843 -8.539 23.404 1.00 73.12 84 LYS A O 1
ATOM 690 N N . LEU A 1 85 ? 12.819 -6.621 24.033 1.00 71.81 85 LEU A N 1
ATOM 691 C CA . LEU A 1 85 ? 12.870 -6.963 25.458 1.00 71.81 85 LEU A CA 1
ATOM 692 C C . LEU A 1 85 ? 11.483 -7.313 26.021 1.00 71.81 85 LEU A C 1
ATOM 694 O O . LEU A 1 85 ? 11.374 -8.262 26.786 1.00 71.81 85 LEU A O 1
ATOM 698 N N . SER A 1 86 ? 10.432 -6.589 25.621 1.00 73.06 86 SER A N 1
ATOM 699 C CA . SER A 1 86 ? 9.056 -6.834 26.078 1.00 73.06 86 SER A CA 1
ATOM 700 C C . SER A 1 86 ? 8.573 -8.254 25.781 1.00 73.06 86 SER A C 1
ATOM 702 O O . SER A 1 86 ? 7.919 -8.871 26.618 1.00 73.06 86 SER A O 1
ATOM 704 N N . ASP A 1 87 ? 8.927 -8.779 24.609 1.00 83.75 87 ASP A N 1
ATOM 705 C CA . ASP A 1 87 ? 8.492 -10.096 24.155 1.00 83.75 87 ASP A CA 1
ATOM 706 C C . ASP A 1 87 ? 9.245 -11.197 24.910 1.00 83.75 87 ASP A C 1
ATOM 708 O O . ASP A 1 87 ? 8.632 -12.151 25.392 1.00 83.75 87 ASP A O 1
ATOM 712 N N . ARG A 1 88 ? 10.553 -11.008 25.139 1.00 92.75 88 ARG A N 1
ATOM 713 C CA . ARG A 1 88 ? 11.331 -11.899 26.013 1.00 92.75 88 ARG A CA 1
ATOM 714 C C . ARG A 1 88 ? 10.816 -11.876 27.449 1.00 92.75 88 ARG A C 1
ATOM 716 O O . ARG A 1 88 ? 10.654 -12.931 28.044 1.00 92.75 88 ARG A O 1
ATOM 723 N N . VAL A 1 89 ? 10.520 -10.698 28.006 1.00 87.12 89 VAL A N 1
ATOM 724 C CA . VAL A 1 89 ? 9.974 -10.562 29.370 1.00 87.12 89 VAL A CA 1
ATOM 725 C C . VAL A 1 89 ? 8.635 -11.285 29.502 1.00 87.12 89 VAL A C 1
ATOM 727 O O . VAL A 1 89 ? 8.427 -11.976 30.497 1.00 87.12 89 VAL A O 1
ATOM 730 N N . ARG A 1 90 ? 7.755 -11.182 28.499 1.00 93.12 90 ARG A N 1
ATOM 731 C CA . ARG A 1 90 ? 6.482 -11.914 28.461 1.00 93.12 90 ARG A CA 1
ATOM 732 C C . ARG A 1 90 ? 6.694 -13.429 28.557 1.00 93.12 90 ARG A C 1
ATOM 734 O O . ARG A 1 90 ? 6.046 -14.068 29.383 1.00 93.12 90 ARG A O 1
ATOM 741 N N . ILE A 1 91 ? 7.600 -13.979 27.748 1.00 96.25 91 ILE A N 1
ATOM 742 C CA . ILE A 1 91 ? 7.933 -15.414 27.756 1.00 96.25 91 ILE A CA 1
ATOM 743 C C . ILE A 1 91 ? 8.556 -15.810 29.103 1.00 96.25 91 ILE A C 1
ATOM 745 O O . ILE A 1 91 ? 8.125 -16.772 29.731 1.00 96.25 91 ILE A O 1
ATOM 749 N N . THR A 1 92 ? 9.514 -15.032 29.611 1.00 96.50 92 THR A N 1
ATOM 750 C CA . THR A 1 92 ? 10.178 -15.324 30.889 1.00 96.50 92 THR A CA 1
ATOM 751 C C . THR A 1 92 ? 9.222 -15.270 32.079 1.00 96.50 92 THR A C 1
ATOM 753 O O . THR A 1 92 ? 9.337 -16.105 32.974 1.00 96.50 92 THR A O 1
ATOM 756 N N . ALA A 1 93 ? 8.264 -14.338 32.107 1.00 96.06 93 ALA A N 1
ATOM 757 C CA . ALA A 1 93 ? 7.254 -14.263 33.166 1.00 96.06 93 ALA A CA 1
ATOM 758 C C . ALA A 1 93 ? 6.400 -15.541 33.217 1.00 96.06 93 ALA A C 1
ATOM 760 O O . ALA A 1 93 ? 6.200 -16.112 34.291 1.00 96.06 93 ALA A O 1
ATOM 761 N N . GLN A 1 94 ? 5.980 -16.037 32.049 1.00 97.12 94 GLN A N 1
ATOM 762 C CA . GLN A 1 94 ? 5.289 -17.318 31.927 1.00 97.12 94 GLN A CA 1
ATOM 763 C C . GLN A 1 94 ? 6.168 -18.482 32.416 1.00 97.12 94 GLN A C 1
ATOM 765 O O . GLN A 1 94 ? 5.730 -19.276 33.253 1.00 97.12 94 GLN A O 1
ATOM 770 N N . CYS A 1 95 ? 7.435 -18.536 31.994 1.00 97.50 95 CYS A N 1
ATOM 771 C CA . CYS A 1 95 ? 8.383 -19.550 32.456 1.00 97.50 95 CYS A CA 1
ATOM 772 C C . CYS A 1 95 ? 8.614 -19.517 33.973 1.00 97.50 95 CYS A C 1
ATOM 774 O O . CYS A 1 95 ? 8.686 -20.573 34.594 1.00 97.50 95 CYS A O 1
ATOM 776 N N . ILE A 1 96 ? 8.670 -18.343 34.608 1.00 97.19 96 ILE A N 1
ATOM 777 C CA . ILE A 1 96 ? 8.816 -18.229 36.070 1.00 97.19 96 ILE A CA 1
ATOM 778 C C . ILE A 1 96 ? 7.610 -18.820 36.808 1.00 97.19 96 ILE A C 1
ATOM 780 O O . ILE A 1 96 ? 7.792 -19.490 37.826 1.00 97.19 96 ILE A O 1
ATOM 784 N N . HIS A 1 97 ? 6.393 -18.656 36.286 1.00 95.94 97 HIS A N 1
ATOM 785 C CA . HIS A 1 97 ? 5.213 -19.317 36.852 1.00 95.94 97 HIS A CA 1
ATOM 786 C C . HIS A 1 97 ? 5.276 -20.842 36.698 1.00 95.94 97 HIS A C 1
ATOM 788 O O . HIS A 1 97 ? 4.900 -21.558 37.629 1.00 95.94 97 HIS A O 1
ATOM 794 N N . TYR A 1 98 ? 5.801 -21.362 35.582 1.00 95.81 98 TYR A N 1
ATOM 795 C CA . TYR A 1 98 ? 6.076 -22.798 35.467 1.00 95.81 98 TYR A CA 1
ATOM 796 C C . TYR A 1 98 ? 7.115 -23.251 36.494 1.00 95.81 98 TYR A C 1
ATOM 798 O O . TYR A 1 98 ? 6.849 -24.188 37.243 1.00 95.81 98 TYR A O 1
ATOM 806 N N . LEU A 1 99 ? 8.250 -22.553 36.613 1.00 94.69 99 LEU A N 1
ATOM 807 C CA . LEU A 1 99 ? 9.283 -22.852 37.613 1.00 94.69 99 LEU A CA 1
ATOM 808 C C . LEU A 1 99 ? 8.724 -22.847 39.045 1.00 94.69 99 LEU A C 1
ATOM 810 O O . LEU A 1 99 ? 9.107 -23.689 39.857 1.00 94.69 99 LEU A O 1
ATOM 814 N N . ARG A 1 100 ? 7.770 -21.958 39.352 1.00 93.44 100 ARG A N 1
ATOM 815 C CA . ARG A 1 100 ? 7.064 -21.952 40.640 1.00 93.44 100 ARG A CA 1
ATOM 816 C C . ARG A 1 100 ? 6.256 -23.229 40.861 1.00 93.44 100 ARG A C 1
ATOM 818 O O . ARG A 1 100 ? 6.293 -23.758 41.972 1.00 93.44 100 ARG A O 1
ATOM 825 N N . LYS A 1 101 ? 5.564 -23.743 39.840 1.00 91.81 101 LYS A N 1
ATOM 826 C CA . LYS A 1 101 ? 4.855 -25.033 39.921 1.00 91.81 101 LYS A CA 1
ATOM 827 C C . LYS A 1 101 ? 5.830 -26.192 40.144 1.00 91.81 101 LYS A C 1
ATOM 829 O O . LYS A 1 101 ? 5.645 -26.923 41.111 1.00 91.81 101 LYS A O 1
ATOM 834 N N . PHE A 1 102 ? 6.919 -26.256 39.368 1.00 90.69 102 PHE A N 1
ATOM 835 C CA . PHE A 1 102 ? 8.006 -27.225 39.584 1.00 90.69 102 PHE A CA 1
ATOM 836 C C . PHE A 1 102 ? 8.547 -27.171 41.021 1.00 90.69 102 PHE A C 1
ATOM 838 O O . PHE A 1 102 ? 8.752 -28.207 41.636 1.00 90.69 102 PHE A O 1
ATOM 845 N N . SER A 1 103 ? 8.734 -25.978 41.598 1.00 87.06 103 SER A N 1
ATOM 846 C CA . SER A 1 103 ? 9.286 -25.837 42.956 1.00 87.06 103 SER A CA 1
ATOM 847 C C . SER A 1 103 ? 8.360 -26.312 44.087 1.00 87.06 103 SER A C 1
ATOM 849 O O . SER A 1 103 ? 8.828 -26.517 45.205 1.00 87.06 103 SER A O 1
ATOM 851 N N . LYS A 1 104 ? 7.049 -26.450 43.831 1.00 85.12 104 LYS A N 1
ATOM 852 C CA . LYS A 1 104 ? 6.053 -26.857 44.840 1.00 85.12 104 LYS A CA 1
ATOM 853 C C . LYS A 1 104 ? 5.840 -28.372 44.903 1.00 85.12 104 LYS A C 1
ATOM 855 O O . LYS A 1 104 ? 5.320 -28.861 45.906 1.00 85.12 104 LYS A O 1
ATOM 860 N N . GLU A 1 105 ? 6.218 -29.114 43.868 1.00 81.00 105 GLU A N 1
ATOM 861 C CA . GLU A 1 105 ? 6.049 -30.566 43.814 1.00 81.00 105 GLU A CA 1
ATOM 862 C C . GLU A 1 105 ? 7.297 -31.293 44.321 1.00 81.00 105 GLU A C 1
ATOM 864 O O . GLU A 1 105 ? 8.402 -31.072 43.839 1.00 81.00 105 GLU A O 1
ATOM 869 N N . LYS A 1 106 ? 7.122 -32.192 45.299 1.00 62.66 106 LYS A N 1
ATOM 870 C CA . LYS A 1 106 ? 8.236 -32.860 46.001 1.00 62.66 106 LYS A CA 1
ATOM 871 C C . LYS A 1 106 ? 9.132 -33.720 45.102 1.00 62.66 106 LYS A C 1
ATOM 873 O O . LYS A 1 106 ? 10.290 -33.925 45.446 1.00 62.66 106 LYS A O 1
ATOM 878 N N . GLU A 1 107 ? 8.591 -34.234 44.001 1.00 63.97 107 GLU A N 1
ATOM 879 C CA . GLU A 1 107 ? 9.297 -35.106 43.051 1.00 63.97 107 GLU A CA 1
ATOM 880 C C . GLU A 1 107 ? 9.677 -34.379 41.751 1.00 63.97 107 GLU A C 1
ATOM 882 O O . GLU A 1 107 ? 10.379 -34.943 40.913 1.00 63.97 107 GLU A O 1
ATOM 887 N N . ALA A 1 108 ? 9.231 -33.132 41.567 1.00 68.19 108 ALA A N 1
ATOM 888 C CA . ALA A 1 108 ? 9.467 -32.389 40.341 1.00 68.19 108 ALA A CA 1
ATOM 889 C C . ALA A 1 108 ? 10.848 -31.739 40.351 1.00 68.19 108 ALA A C 1
ATOM 891 O O . ALA A 1 108 ? 11.295 -31.141 41.333 1.00 68.19 108 ALA A O 1
ATOM 892 N N . VAL A 1 109 ? 11.528 -31.837 39.215 1.00 79.25 109 VAL A N 1
ATOM 893 C CA . VAL A 1 109 ? 12.916 -31.422 39.109 1.00 79.25 109 VAL A CA 1
ATOM 894 C C . VAL A 1 109 ? 13.023 -30.138 38.296 1.00 79.25 109 VAL A C 1
ATOM 896 O O . VAL A 1 109 ? 12.729 -30.108 37.100 1.00 79.25 109 VAL A O 1
ATOM 899 N N . ILE A 1 110 ? 13.442 -29.060 38.961 1.00 85.44 110 ILE A N 1
ATOM 900 C CA . ILE A 1 110 ? 13.452 -27.714 38.379 1.00 85.44 110 ILE A CA 1
ATOM 901 C C . ILE A 1 110 ? 14.373 -27.672 37.135 1.00 85.44 110 ILE A C 1
ATOM 903 O O . ILE A 1 110 ? 15.530 -28.105 37.222 1.00 85.44 110 ILE A O 1
ATOM 907 N N . PRO A 1 111 ? 13.888 -27.152 35.986 1.00 91.69 111 PRO A N 1
ATOM 908 C CA . PRO A 1 111 ? 14.714 -26.881 34.811 1.00 91.69 111 PRO A CA 1
ATOM 909 C C . PRO A 1 111 ? 15.929 -26.001 35.139 1.00 91.69 111 PRO A C 1
ATOM 911 O O . PRO A 1 111 ? 15.829 -25.085 35.952 1.00 91.69 111 PRO A O 1
ATOM 914 N N . ASN A 1 112 ? 17.065 -26.225 34.477 1.00 88.75 112 ASN A N 1
ATOM 915 C CA . ASN A 1 112 ? 18.243 -25.351 34.577 1.00 88.75 112 ASN A CA 1
ATOM 916 C C . ASN A 1 112 ? 18.431 -24.451 33.343 1.00 88.75 112 ASN A C 1
ATOM 918 O O . ASN A 1 112 ? 19.137 -23.444 33.430 1.00 88.75 112 ASN A O 1
ATOM 922 N N . ILE A 1 113 ? 17.730 -24.741 32.245 1.00 93.56 113 ILE A N 1
ATOM 923 C CA . ILE A 1 113 ? 17.717 -23.951 31.011 1.00 93.56 113 ILE A CA 1
ATOM 924 C C . ILE A 1 113 ? 16.274 -23.639 30.596 1.00 93.56 113 ILE A C 1
ATOM 926 O O . ILE A 1 113 ? 15.395 -24.492 30.709 1.00 93.56 113 ILE A O 1
ATOM 930 N N . ILE A 1 114 ? 16.036 -22.432 30.079 1.00 96.69 114 ILE A N 1
ATOM 931 C CA . ILE A 1 114 ? 14.830 -22.081 29.313 1.00 96.69 114 ILE A CA 1
ATOM 932 C C . ILE A 1 114 ? 15.247 -21.787 27.874 1.00 96.69 114 ILE A C 1
ATOM 934 O O . ILE A 1 114 ? 16.209 -21.051 27.657 1.00 96.69 114 ILE A O 1
ATOM 938 N N . VAL A 1 115 ? 14.498 -22.307 26.904 1.00 97.44 115 VAL A N 1
ATOM 939 C CA . VAL A 1 115 ? 14.588 -21.898 25.498 1.00 97.44 115 VAL A CA 1
ATOM 940 C C . VAL A 1 115 ? 13.264 -21.267 25.095 1.00 97.44 115 VAL A C 1
ATOM 942 O O . VAL A 1 115 ? 12.223 -21.922 25.155 1.00 97.44 115 VAL A O 1
ATOM 945 N N . GLY A 1 116 ? 13.322 -20.001 24.687 1.00 96.94 116 GLY A N 1
ATOM 946 C CA . GLY A 1 116 ? 12.202 -19.294 24.074 1.00 96.94 116 GLY A CA 1
ATOM 947 C C . GLY A 1 116 ? 12.413 -19.194 22.569 1.00 96.94 116 GLY A C 1
ATOM 948 O O . GLY A 1 116 ? 13.482 -18.746 22.156 1.00 96.94 116 GLY A O 1
ATOM 949 N N . ALA A 1 117 ? 11.441 -19.591 21.749 1.00 96.38 117 ALA A N 1
ATOM 950 C CA . ALA A 1 117 ? 11.567 -19.480 20.291 1.00 96.38 117 ALA A CA 1
ATOM 951 C C . ALA A 1 117 ? 10.246 -19.158 19.579 1.00 96.38 117 ALA A C 1
ATOM 953 O O . ALA A 1 117 ? 9.162 -19.362 20.126 1.00 96.38 117 ALA A O 1
ATOM 954 N N . ASP A 1 118 ? 10.344 -18.659 18.351 1.00 94.50 118 ASP A N 1
ATOM 955 C CA . ASP A 1 118 ? 9.218 -18.430 17.447 1.00 94.50 118 ASP A CA 1
ATOM 956 C C . ASP A 1 118 ? 9.517 -18.979 16.033 1.00 94.50 118 ASP A C 1
ATOM 958 O O . ASP A 1 118 ? 10.271 -19.950 15.888 1.00 94.50 118 ASP A O 1
ATOM 962 N N . GLU A 1 119 ? 8.876 -18.440 14.993 1.00 92.00 119 GLU A N 1
ATOM 963 C CA . GLU A 1 119 ? 9.077 -18.850 13.600 1.00 92.00 119 GLU A CA 1
ATOM 964 C C .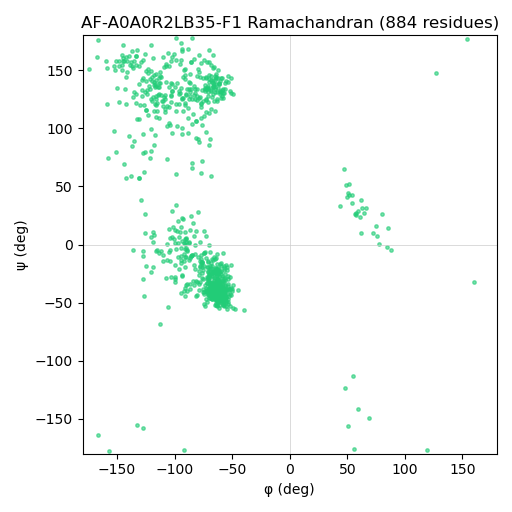 GLU A 1 119 ? 10.492 -18.606 13.061 1.00 92.00 119 GLU A C 1
ATOM 966 O O . GLU A 1 119 ? 10.947 -19.355 12.192 1.00 92.00 119 GLU A O 1
ATOM 971 N N . ASP A 1 120 ? 11.170 -17.558 13.527 1.00 88.56 120 ASP A N 1
ATOM 972 C CA . ASP A 1 120 ? 12.428 -17.095 12.940 1.00 88.56 120 ASP A CA 1
ATOM 973 C C . ASP A 1 120 ? 13.511 -16.742 13.963 1.00 88.56 120 ASP A C 1
ATOM 975 O O . ASP A 1 120 ? 14.647 -16.484 13.561 1.00 88.56 120 ASP A O 1
ATOM 979 N N . GLN A 1 121 ? 13.216 -16.787 15.261 1.00 93.12 121 GLN A N 1
ATOM 980 C CA . GLN A 1 121 ? 14.125 -16.412 16.337 1.00 93.12 121 GLN A CA 1
ATOM 981 C C . GLN A 1 121 ? 14.106 -17.410 17.499 1.00 93.12 121 GLN A C 1
ATOM 983 O O . GLN A 1 121 ? 13.100 -18.055 17.789 1.00 93.12 121 GLN A O 1
ATOM 988 N N . ALA A 1 122 ? 15.225 -17.506 18.220 1.00 94.62 122 ALA A N 1
ATOM 989 C CA . ALA A 1 122 ? 15.320 -18.243 19.481 1.00 94.62 122 ALA A CA 1
ATOM 990 C C . ALA A 1 122 ? 16.286 -17.570 20.468 1.00 94.62 122 ALA A C 1
ATOM 992 O O . ALA A 1 122 ? 17.225 -16.895 20.057 1.00 94.62 122 ALA A O 1
ATOM 993 N N . PHE A 1 123 ? 16.099 -17.779 21.769 1.00 93.62 123 PHE A N 1
ATOM 994 C CA . PHE A 1 123 ? 17.037 -17.366 22.817 1.00 93.62 123 PHE A CA 1
ATOM 995 C C . PHE A 1 123 ? 17.127 -18.413 23.936 1.00 93.62 123 PHE A C 1
ATOM 997 O O . PHE A 1 123 ? 16.224 -19.236 24.107 1.00 93.62 123 PHE A O 1
ATOM 1004 N N . VAL A 1 124 ? 18.203 -18.350 24.726 1.00 93.31 124 VAL A N 1
ATOM 1005 C CA . VAL A 1 124 ? 18.469 -19.249 25.862 1.00 93.31 124 VAL A CA 1
ATOM 1006 C C . VAL A 1 124 ? 18.571 -18.439 27.155 1.00 93.31 124 VAL A C 1
ATOM 1008 O O . VAL A 1 124 ? 19.149 -17.356 27.170 1.00 93.31 124 VAL A O 1
ATOM 1011 N N . LEU A 1 125 ? 18.023 -18.955 28.258 1.00 91.75 125 LEU A N 1
ATOM 1012 C CA . LEU A 1 125 ? 18.225 -18.414 29.605 1.00 91.75 125 LEU A CA 1
ATOM 1013 C C . LEU A 1 125 ? 18.749 -19.492 30.550 1.00 91.75 125 LEU A C 1
ATOM 1015 O O . LEU A 1 125 ? 18.260 -20.621 30.562 1.00 91.75 125 LEU A O 1
ATOM 1019 N N . TYR A 1 126 ? 19.671 -19.094 31.425 1.00 90.44 126 TYR A N 1
ATOM 1020 C CA . TYR A 1 126 ? 20.142 -19.912 32.538 1.00 90.44 126 TYR A CA 1
ATOM 1021 C C . TYR A 1 126 ? 19.258 -19.699 33.774 1.00 90.44 126 TYR A C 1
ATOM 1023 O O . TYR A 1 126 ? 19.296 -18.635 34.405 1.00 90.44 126 TYR A O 1
ATOM 1031 N N . VAL A 1 127 ? 18.449 -20.703 34.121 1.00 90.75 127 VAL A N 1
ATOM 1032 C CA . VAL A 1 127 ? 17.404 -20.619 35.160 1.00 90.75 127 VAL A CA 1
ATOM 1033 C C . VAL A 1 127 ? 17.927 -20.202 36.539 1.00 90.75 127 VAL A C 1
ATOM 1035 O O . VAL A 1 127 ? 17.245 -19.406 37.187 1.00 90.75 127 VAL A O 1
ATOM 1038 N N . PRO A 1 128 ? 19.116 -20.628 37.011 1.00 87.81 128 PRO A N 1
ATOM 1039 C CA . PRO A 1 128 ? 19.628 -20.209 38.319 1.00 87.81 128 PRO A CA 1
ATOM 1040 C C . PRO A 1 128 ? 19.685 -18.689 38.543 1.00 87.81 128 PRO A C 1
ATOM 1042 O O . PRO A 1 128 ? 19.524 -18.233 39.673 1.00 87.81 128 PRO A O 1
ATOM 1045 N N . ASN A 1 129 ? 19.817 -17.880 37.484 1.00 86.44 129 ASN A N 1
ATOM 1046 C CA . ASN A 1 129 ? 19.770 -16.413 37.590 1.00 86.44 129 ASN A CA 1
ATOM 1047 C C . ASN A 1 129 ? 18.378 -15.866 37.975 1.00 86.44 129 ASN A C 1
ATOM 1049 O O . ASN A 1 129 ? 18.264 -14.734 38.460 1.00 86.44 129 ASN A O 1
ATOM 1053 N N . PHE A 1 130 ? 17.334 -16.669 37.767 1.00 91.75 130 PHE A N 1
ATOM 1054 C CA . PHE A 1 130 ? 15.929 -16.313 37.936 1.00 91.75 130 PHE A CA 1
ATOM 1055 C C . PHE A 1 130 ? 15.269 -17.000 39.141 1.00 91.75 130 PHE A C 1
ATOM 1057 O O . PHE A 1 130 ? 14.172 -16.605 39.526 1.00 91.75 130 PHE A O 1
ATOM 1064 N N . LEU A 1 131 ? 15.925 -17.959 39.807 1.00 87.69 131 LEU A N 1
ATOM 1065 C CA . LEU A 1 131 ? 15.345 -18.654 40.971 1.00 87.69 131 LEU A CA 1
ATOM 1066 C C . LEU A 1 131 ? 14.969 -17.703 42.117 1.00 87.69 131 LEU A C 1
ATOM 1068 O O . LEU A 1 131 ? 13.953 -17.908 42.771 1.00 87.69 131 LEU A O 1
ATOM 1072 N N . LYS A 1 132 ? 15.705 -16.594 42.275 1.00 92.56 132 LYS A N 1
ATOM 1073 C CA . LYS A 1 132 ? 15.405 -15.513 43.234 1.00 92.56 132 LYS A CA 1
ATOM 1074 C C . LYS A 1 132 ? 13.993 -14.918 43.101 1.00 92.56 132 LYS A C 1
ATOM 1076 O O . LYS A 1 132 ? 13.548 -14.212 44.002 1.00 92.56 132 LYS A O 1
ATOM 1081 N N . TYR A 1 133 ? 13.328 -15.108 41.959 1.00 94.38 133 TYR A N 1
ATOM 1082 C CA . TYR A 1 133 ? 11.964 -14.636 41.728 1.00 94.38 133 TYR A CA 1
ATOM 1083 C C . TYR A 1 133 ? 10.914 -15.546 42.371 1.00 94.38 133 TYR A C 1
ATOM 1085 O O . TYR A 1 133 ? 9.827 -15.070 42.681 1.00 94.38 133 TYR A O 1
ATOM 1093 N N . LEU A 1 134 ? 11.232 -16.818 42.627 1.00 92.50 134 LEU A N 1
ATOM 1094 C CA . LEU A 1 134 ? 10.299 -17.777 43.226 1.00 92.50 134 LEU A CA 1
ATOM 1095 C C . LEU A 1 134 ? 9.997 -17.466 44.699 1.00 92.50 134 LEU A C 1
ATOM 1097 O O . LEU A 1 134 ? 8.924 -17.811 45.189 1.00 92.50 134 LEU A O 1
ATOM 1101 N N . ASP A 1 135 ? 10.913 -16.779 45.382 1.00 89.12 135 ASP A N 1
ATOM 1102 C CA . ASP A 1 135 ? 10.796 -16.417 46.801 1.00 89.12 135 ASP A CA 1
ATOM 1103 C C . ASP A 1 135 ? 10.140 -15.047 47.029 1.00 89.12 135 ASP A C 1
ATOM 1105 O O . ASP A 1 135 ? 10.005 -14.591 48.165 1.00 89.12 135 ASP A O 1
ATOM 1109 N N . ARG A 1 136 ? 9.751 -14.357 45.953 1.00 92.50 136 ARG A N 1
ATOM 1110 C CA . ARG A 1 136 ? 9.133 -13.031 46.023 1.00 92.50 136 ARG A CA 1
ATOM 1111 C C . ARG A 1 136 ? 7.612 -13.116 46.009 1.00 92.50 136 ARG A C 1
ATOM 1113 O O . ARG A 1 136 ? 7.010 -14.094 45.568 1.00 92.50 136 ARG A O 1
ATOM 1120 N N . ASP A 1 137 ? 7.000 -12.046 46.500 1.00 90.75 137 ASP A N 1
ATOM 1121 C CA . ASP A 1 137 ? 5.552 -11.895 46.518 1.00 90.75 137 ASP A CA 1
ATOM 1122 C C . ASP A 1 137 ? 5.059 -11.342 45.174 1.00 90.75 137 ASP A C 1
ATOM 1124 O O . ASP A 1 137 ? 5.255 -10.159 44.859 1.00 90.75 137 ASP A O 1
ATOM 1128 N N . TYR A 1 138 ? 4.493 -12.248 44.386 1.00 95.19 138 TYR A N 1
ATOM 1129 C CA . TYR A 1 138 ? 4.002 -12.106 43.019 1.00 95.19 138 TYR A CA 1
ATOM 1130 C C . TYR A 1 138 ? 2.613 -12.753 42.949 1.00 95.19 138 TYR A C 1
ATOM 1132 O O . TYR A 1 138 ? 2.243 -13.536 43.828 1.00 95.19 138 TYR A O 1
ATOM 1140 N N . ASN A 1 139 ? 1.827 -12.436 41.924 1.00 91.62 139 ASN A N 1
ATOM 1141 C CA . ASN A 1 139 ? 0.468 -12.941 41.753 1.00 91.62 139 ASN A CA 1
ATOM 1142 C C . ASN A 1 139 ? 0.473 -14.404 41.272 1.00 91.62 139 ASN A C 1
ATOM 1144 O O . ASN A 1 139 ? 0.133 -14.711 40.126 1.00 91.62 139 ASN A O 1
ATOM 1148 N N . TRP A 1 140 ? 0.850 -15.317 42.169 1.00 93.75 140 TRP A N 1
ATOM 1149 C CA . TRP A 1 140 ? 1.002 -16.748 41.900 1.00 93.75 140 TRP A CA 1
ATOM 1150 C C . TRP A 1 140 ? -0.303 -17.477 41.543 1.00 93.75 140 TRP A C 1
ATOM 1152 O O . TRP A 1 140 ? -0.231 -18.603 41.052 1.00 93.75 140 TRP A O 1
ATOM 1162 N N . GLU A 1 141 ? -1.465 -16.851 41.753 1.00 90.56 141 GLU A N 1
ATOM 1163 C CA . GLU A 1 141 ? -2.776 -17.375 41.337 1.00 90.56 141 GLU A CA 1
ATOM 1164 C C . GLU A 1 141 ? -3.015 -17.217 39.825 1.00 90.56 141 GLU A C 1
ATOM 1166 O O . GLU A 1 141 ? -3.882 -17.878 39.249 1.00 90.56 141 GLU A O 1
ATOM 1171 N N . SER A 1 142 ? -2.222 -16.377 39.152 1.00 88.69 142 SER A N 1
ATOM 1172 C CA . SER A 1 142 ? -2.299 -16.208 37.700 1.00 88.69 142 SER A CA 1
ATOM 1173 C C . SER A 1 142 ? -1.869 -17.480 36.975 1.00 88.69 142 SER A C 1
ATOM 1175 O O . SER A 1 142 ? -0.824 -18.074 37.274 1.00 88.69 142 SER A O 1
ATOM 1177 N N . SER A 1 143 ? -2.622 -17.857 35.938 1.00 92.19 143 SER A N 1
ATOM 1178 C CA . SER A 1 143 ? -2.176 -18.907 35.015 1.00 92.19 143 SER A CA 1
ATOM 1179 C C . SER A 1 143 ? -0.838 -18.511 34.363 1.00 92.19 143 SER A C 1
ATOM 1181 O O . SER A 1 143 ? -0.661 -17.331 34.046 1.00 92.19 143 SER A O 1
ATOM 1183 N N . PRO A 1 1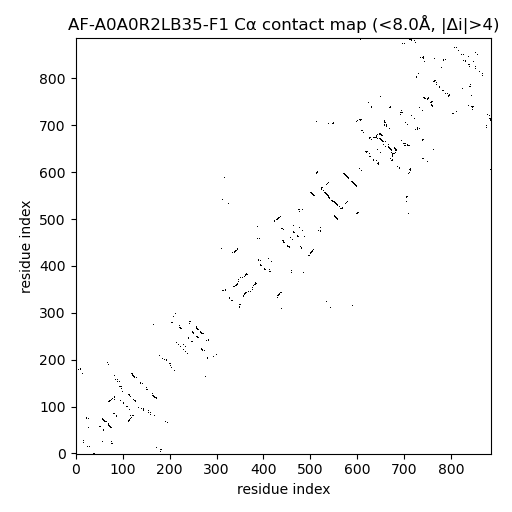44 ? 0.101 -19.452 34.121 1.00 92.94 144 PRO A N 1
ATOM 1184 C CA . PRO A 1 144 ? 1.400 -19.123 33.529 1.00 92.94 144 PRO A CA 1
ATOM 1185 C C . PRO A 1 144 ? 1.297 -18.297 32.238 1.00 92.94 144 PRO A C 1
ATOM 1187 O O . PRO A 1 144 ? 1.986 -17.291 32.095 1.00 92.94 144 PRO A O 1
ATOM 1190 N N . SER A 1 145 ? 0.373 -18.641 31.337 1.00 90.25 145 SER A N 1
ATOM 1191 C CA . SER A 1 145 ? 0.146 -17.927 30.070 1.00 90.25 145 SER A CA 1
ATOM 1192 C C . SER A 1 145 ? -0.332 -16.477 30.231 1.00 90.25 145 SER A C 1
ATOM 1194 O O . SER A 1 145 ? -0.144 -15.655 29.327 1.00 90.25 145 SER A O 1
ATOM 1196 N N . SER A 1 146 ? -0.955 -16.149 31.367 1.00 89.81 146 SER A N 1
ATOM 1197 C CA . SER A 1 146 ? -1.456 -14.804 31.683 1.00 89.81 146 SER A CA 1
ATOM 1198 C C . SER A 1 146 ? -0.574 -14.045 32.674 1.00 89.81 146 SER A C 1
ATOM 1200 O O . SER A 1 146 ? -0.810 -12.860 32.887 1.00 89.81 146 SER A O 1
ATOM 1202 N N . ALA A 1 147 ? 0.478 -14.667 33.218 1.00 88.81 147 ALA A N 1
ATOM 1203 C CA . ALA A 1 147 ? 1.373 -14.073 34.215 1.00 88.81 147 ALA A CA 1
ATOM 1204 C C . ALA A 1 147 ? 1.893 -12.683 33.815 1.00 88.81 147 ALA A C 1
ATOM 1206 O O . ALA A 1 147 ? 1.940 -11.765 34.621 1.00 88.81 147 ALA A O 1
ATOM 1207 N N . TRP A 1 148 ? 2.224 -12.490 32.538 1.00 84.69 148 TRP A N 1
ATOM 1208 C CA . TRP A 1 148 ? 2.708 -11.203 32.039 1.00 84.69 148 TRP A CA 1
ATOM 1209 C C . TRP A 1 148 ? 1.641 -10.087 32.015 1.00 84.69 148 TRP A C 1
ATOM 1211 O O . TRP A 1 148 ? 1.997 -8.913 31.961 1.00 84.69 148 TRP A O 1
ATOM 1221 N N . LYS A 1 149 ? 0.347 -10.431 32.009 1.00 83.50 149 LYS A N 1
ATOM 1222 C CA . LYS A 1 149 ? -0.770 -9.471 32.100 1.00 83.50 149 LYS A CA 1
ATOM 1223 C C . LYS A 1 149 ? -1.173 -9.237 33.549 1.00 83.50 149 LYS A C 1
ATOM 1225 O O . LYS A 1 149 ? -1.381 -8.098 33.954 1.00 83.50 149 LYS A O 1
ATOM 1230 N N . ASP A 1 150 ? -1.269 -10.330 34.295 1.00 87.88 150 ASP A N 1
ATOM 1231 C CA . ASP A 1 150 ? -1.900 -10.373 35.610 1.00 87.88 150 ASP A CA 1
ATOM 1232 C C . ASP A 1 150 ? -0.895 -10.096 36.748 1.00 87.88 150 ASP A C 1
ATOM 1234 O O . ASP A 1 150 ? -1.300 -9.861 37.889 1.00 87.88 150 ASP A O 1
ATOM 1238 N N . ASP A 1 151 ? 0.411 -10.077 36.441 1.00 83.56 151 ASP A N 1
ATOM 1239 C CA . ASP A 1 151 ? 1.495 -9.725 37.362 1.00 83.56 151 ASP A CA 1
ATOM 1240 C C . ASP A 1 151 ? 2.431 -8.625 36.807 1.00 83.56 151 ASP A C 1
ATOM 1242 O O . ASP A 1 151 ? 3.558 -8.880 36.356 1.00 83.56 151 ASP A O 1
ATOM 1246 N N . PRO A 1 152 ? 2.012 -7.347 36.872 1.00 79.62 152 PRO A N 1
ATOM 1247 C CA . PRO A 1 152 ? 2.840 -6.227 36.427 1.00 79.62 152 PRO A CA 1
ATOM 1248 C C . PRO A 1 152 ? 4.113 -6.041 37.272 1.00 79.62 152 PRO A C 1
ATOM 1250 O O . PRO A 1 152 ? 5.082 -5.435 36.804 1.00 79.62 152 PRO A O 1
ATOM 1253 N N . LYS A 1 153 ? 4.142 -6.555 38.510 1.00 83.81 153 LYS A N 1
ATOM 1254 C CA . LYS A 1 153 ? 5.296 -6.437 39.411 1.00 83.81 153 LYS A CA 1
ATOM 1255 C C . LYS A 1 153 ? 6.433 -7.340 38.934 1.00 83.81 153 LYS A C 1
ATOM 1257 O O . LYS A 1 153 ? 7.562 -6.862 38.809 1.00 83.81 153 LYS A O 1
ATOM 1262 N N . LEU A 1 154 ? 6.131 -8.595 38.595 1.00 89.88 154 LEU A N 1
ATOM 1263 C CA . LEU A 1 154 ? 7.083 -9.534 37.997 1.00 89.88 154 LEU A CA 1
ATOM 1264 C C . LEU A 1 154 ? 7.630 -8.999 36.668 1.00 89.88 154 LEU A C 1
ATOM 1266 O O . LEU A 1 154 ? 8.843 -8.981 36.460 1.00 89.88 154 LEU A O 1
ATOM 1270 N N . VAL A 1 155 ? 6.757 -8.489 35.793 1.00 83.75 155 VAL A N 1
ATOM 1271 C CA . VAL A 1 155 ? 7.152 -7.910 34.495 1.00 83.75 155 VAL A CA 1
ATOM 1272 C C . VAL A 1 155 ? 8.101 -6.722 34.661 1.00 83.75 155 VAL A C 1
ATOM 1274 O O . VAL A 1 155 ? 9.121 -6.639 33.969 1.00 83.75 155 VAL A O 1
ATOM 1277 N N . ASN A 1 156 ? 7.811 -5.807 35.588 1.00 70.12 156 ASN A N 1
ATOM 1278 C CA . ASN A 1 156 ? 8.670 -4.654 35.865 1.00 70.12 156 ASN A CA 1
ATOM 1279 C C . ASN A 1 156 ? 10.038 -5.073 36.424 1.00 70.12 156 ASN A C 1
ATOM 1281 O O . ASN A 1 156 ? 11.062 -4.507 36.034 1.00 70.12 156 ASN A O 1
ATOM 1285 N N . ASP A 1 157 ? 10.068 -6.070 37.308 1.00 77.94 157 ASP A N 1
ATOM 1286 C CA . ASP A 1 157 ? 11.317 -6.579 37.870 1.00 77.94 157 ASP A CA 1
ATOM 1287 C C . ASP A 1 157 ? 12.167 -7.311 36.821 1.00 77.94 157 ASP A C 1
ATOM 1289 O O . ASP A 1 157 ? 13.388 -7.149 36.813 1.00 77.94 157 ASP A O 1
ATOM 1293 N N . LEU A 1 158 ? 11.544 -8.069 35.913 1.00 78.94 158 LEU A N 1
ATOM 1294 C CA . LEU A 1 158 ? 12.226 -8.727 34.793 1.00 78.94 158 LEU A CA 1
ATOM 1295 C C . LEU A 1 158 ? 12.751 -7.727 33.766 1.00 78.94 158 LEU A C 1
ATOM 1297 O O . LEU A 1 158 ? 13.869 -7.874 33.285 1.00 78.94 158 LEU A O 1
ATOM 1301 N N . THR A 1 159 ? 11.992 -6.671 33.470 1.00 66.00 159 THR A N 1
ATOM 1302 C CA . THR A 1 159 ? 12.420 -5.607 32.542 1.00 66.00 159 THR A CA 1
ATOM 1303 C C . THR A 1 159 ? 13.714 -4.928 33.006 1.00 66.00 159 THR A C 1
ATOM 1305 O O . THR A 1 159 ? 14.504 -4.460 32.188 1.00 66.00 159 THR A O 1
ATOM 1308 N N . LYS A 1 160 ? 13.954 -4.890 34.322 1.00 69.25 160 LYS A N 1
ATOM 1309 C CA . LYS A 1 160 ? 15.165 -4.327 34.940 1.00 69.25 160 LYS A CA 1
ATOM 1310 C C . LYS A 1 160 ? 16.273 -5.361 35.156 1.00 69.25 160 LYS A C 1
ATOM 1312 O O . LYS A 1 160 ? 17.378 -4.983 35.554 1.00 69.25 160 LYS A O 1
ATOM 1317 N N . ASP A 1 161 ? 16.004 -6.646 34.933 1.00 75.12 161 ASP A N 1
ATOM 1318 C CA . ASP A 1 161 ? 16.989 -7.698 35.149 1.00 75.12 161 ASP A CA 1
ATOM 1319 C C . ASP A 1 161 ? 18.002 -7.734 34.001 1.00 75.12 161 ASP A C 1
ATOM 1321 O O . ASP A 1 161 ? 17.672 -7.960 32.837 1.00 75.12 161 ASP A O 1
ATOM 1325 N N . LYS A 1 162 ? 19.281 -7.555 34.342 1.00 72.88 162 LYS A N 1
ATOM 1326 C CA . LYS A 1 162 ? 20.394 -7.594 33.386 1.00 72.88 162 LYS A CA 1
ATOM 1327 C C . LYS A 1 162 ? 20.518 -8.945 32.672 1.00 72.88 162 LYS A C 1
ATOM 1329 O O . LYS A 1 162 ? 21.073 -8.989 31.580 1.00 72.88 162 LYS A O 1
ATOM 1334 N N . ASN A 1 163 ? 20.000 -10.023 33.263 1.00 79.06 163 ASN A N 1
ATOM 1335 C CA . ASN A 1 163 ? 19.996 -11.365 32.679 1.00 79.06 163 ASN A CA 1
ATOM 1336 C C . ASN A 1 163 ? 18.961 -11.524 31.547 1.00 79.06 163 ASN A C 1
ATOM 1338 O O . ASN A 1 163 ? 18.972 -12.549 30.877 1.00 79.06 163 ASN A O 1
ATOM 1342 N N . MET A 1 164 ? 18.096 -10.530 31.298 1.00 79.12 164 MET A N 1
ATOM 1343 C CA . MET A 1 164 ? 17.191 -10.499 30.134 1.00 79.12 164 MET A CA 1
ATOM 1344 C C . MET A 1 164 ? 17.861 -9.995 28.843 1.00 79.12 164 MET A C 1
ATOM 1346 O O . MET A 1 164 ? 17.269 -10.044 27.754 1.00 79.12 164 MET A O 1
ATOM 1350 N N . SER A 1 165 ? 19.094 -9.500 28.952 1.00 71.94 165 SER A N 1
ATOM 1351 C CA . SER A 1 165 ? 19.940 -9.104 27.825 1.00 71.94 165 SER A CA 1
ATOM 1352 C C . SER A 1 165 ? 20.683 -10.319 27.269 1.00 71.94 165 SER A C 1
ATOM 1354 O O . SER A 1 165 ? 21.893 -10.443 27.446 1.00 71.94 165 SER A O 1
ATOM 1356 N N . VAL A 1 166 ? 19.928 -11.213 26.634 1.00 76.44 166 VAL A N 1
ATOM 1357 C CA . VAL A 1 166 ? 20.427 -12.439 25.997 1.00 76.44 166 VAL A CA 1
ATOM 1358 C C . VAL A 1 166 ? 20.612 -12.271 24.497 1.00 76.44 166 VAL A C 1
ATOM 1360 O O . VAL A 1 166 ? 19.995 -11.396 23.881 1.00 76.44 166 VAL A O 1
ATOM 1363 N N . TRP A 1 167 ? 21.440 -13.135 23.915 1.00 75.88 167 TRP A N 1
ATOM 1364 C CA . TRP A 1 167 ? 21.547 -13.268 22.471 1.00 75.88 167 TRP A CA 1
ATOM 1365 C C . TRP A 1 167 ? 20.270 -13.865 21.875 1.00 75.88 167 TRP A C 1
ATOM 1367 O O . TRP A 1 167 ? 19.656 -14.765 22.451 1.00 75.88 167 TRP A O 1
ATOM 1377 N N . VAL A 1 168 ? 19.882 -13.351 20.710 1.00 82.00 168 VAL A N 1
ATOM 1378 C CA . VAL A 1 168 ? 18.745 -13.846 19.935 1.00 82.00 168 VAL A CA 1
ATOM 1379 C C . VAL A 1 168 ? 19.295 -14.404 18.630 1.00 82.00 168 VAL A C 1
ATOM 1381 O O . VAL A 1 168 ? 19.867 -13.677 17.821 1.00 82.00 168 VAL A O 1
ATOM 1384 N N . TYR A 1 169 ? 19.147 -15.708 18.447 1.00 84.06 169 TYR A N 1
ATOM 1385 C CA . TYR A 1 169 ? 19.565 -16.426 17.253 1.00 84.06 169 TYR A CA 1
ATOM 1386 C C . TYR A 1 169 ? 18.522 -16.265 16.157 1.00 84.06 169 TYR A C 1
ATOM 1388 O O . TYR A 1 169 ? 17.358 -16.585 16.388 1.00 84.06 169 TYR A O 1
ATOM 1396 N N . THR A 1 170 ? 18.937 -15.847 14.961 1.00 80.88 170 THR A N 1
ATOM 1397 C CA . THR A 1 170 ? 18.085 -15.871 13.765 1.00 80.88 170 THR A CA 1
ATOM 1398 C C . THR A 1 170 ? 18.099 -17.265 13.146 1.00 80.88 170 THR A C 1
ATOM 1400 O O . THR A 1 170 ? 19.153 -17.808 12.812 1.00 80.88 170 THR A O 1
ATOM 1403 N N . ILE A 1 171 ? 16.925 -17.845 12.959 1.00 82.00 171 ILE A N 1
ATOM 1404 C CA . ILE A 1 171 ? 16.724 -19.211 12.476 1.00 82.00 171 ILE A CA 1
ATOM 1405 C C . ILE A 1 171 ? 16.389 -19.226 10.976 1.00 82.00 171 ILE A C 1
ATOM 1407 O O . ILE A 1 171 ? 16.753 -20.178 10.281 1.00 82.00 171 ILE A O 1
ATOM 1411 N N . ASP A 1 172 ? 15.781 -18.157 10.443 1.00 70.75 172 ASP A N 1
ATOM 1412 C CA . ASP A 1 172 ? 15.502 -17.989 9.005 1.00 70.75 172 ASP A CA 1
ATOM 1413 C C . ASP A 1 172 ? 16.548 -17.109 8.295 1.00 70.75 172 ASP A C 1
ATOM 1415 O O . ASP A 1 172 ? 16.247 -16.049 7.759 1.00 70.75 172 ASP A O 1
ATOM 1419 N N . ALA A 1 173 ? 17.813 -17.537 8.304 1.00 63.91 173 ALA A N 1
ATOM 1420 C CA . ALA A 1 173 ? 18.859 -16.909 7.490 1.00 63.91 173 ALA A CA 1
ATOM 1421 C C . ALA A 1 173 ? 18.786 -17.366 6.016 1.00 63.91 173 ALA A C 1
ATOM 1423 O O . ALA A 1 173 ? 18.457 -18.522 5.735 1.00 63.91 173 ALA A O 1
ATOM 1424 N N . ASP A 1 174 ? 19.173 -16.505 5.067 1.00 53.59 174 ASP A N 1
ATOM 1425 C CA . ASP A 1 174 ? 19.108 -16.796 3.621 1.00 53.59 174 ASP A CA 1
ATOM 1426 C C . ASP A 1 174 ? 19.970 -18.007 3.219 1.00 53.59 174 ASP A C 1
ATOM 1428 O O . ASP A 1 174 ? 19.567 -18.869 2.430 1.00 53.59 174 ASP A O 1
ATOM 1432 N N . ASN A 1 175 ? 21.151 -18.131 3.829 1.00 66.19 175 ASN A N 1
ATOM 1433 C CA . ASN A 1 175 ? 22.110 -19.197 3.558 1.00 66.19 175 ASN A CA 1
ATOM 1434 C C . ASN A 1 175 ? 21.882 -20.418 4.472 1.00 66.19 175 ASN A C 1
ATOM 1436 O O . ASN A 1 175 ? 21.881 -20.313 5.695 1.00 66.19 175 ASN A O 1
ATOM 1440 N N . SER A 1 176 ? 21.777 -21.615 3.885 1.00 68.88 176 SER A N 1
ATOM 1441 C CA . SER A 1 176 ? 21.618 -22.876 4.631 1.00 68.88 176 SER A CA 1
ATOM 1442 C C . SER A 1 176 ? 22.790 -23.186 5.573 1.00 68.88 176 SER A C 1
ATOM 1444 O O . SER A 1 176 ? 22.581 -23.756 6.643 1.00 68.88 176 SER A O 1
ATOM 1446 N N . SER A 1 177 ? 24.023 -22.806 5.220 1.00 66.25 177 SER A N 1
ATOM 1447 C CA . SER A 1 177 ? 25.162 -22.960 6.139 1.00 66.25 177 SER A CA 1
ATOM 1448 C C . SER A 1 177 ? 25.046 -22.017 7.339 1.00 66.25 177 SER A C 1
ATOM 1450 O O . SER A 1 177 ? 25.215 -22.467 8.464 1.00 66.25 177 SER A O 1
ATOM 1452 N N . GLN A 1 178 ? 24.622 -20.770 7.112 1.00 64.81 178 GLN A N 1
ATOM 1453 C CA . GLN A 1 178 ? 24.373 -19.792 8.176 1.00 64.81 178 GLN A CA 1
ATOM 1454 C C . GLN A 1 178 ? 23.270 -20.266 9.136 1.00 64.81 178 GLN A C 1
ATOM 1456 O O . GLN A 1 178 ? 23.452 -20.239 10.348 1.00 64.81 178 GLN A O 1
ATOM 1461 N N . ARG A 1 179 ? 22.149 -20.789 8.612 1.00 77.81 179 ARG A N 1
ATOM 1462 C CA . ARG A 1 179 ? 21.076 -21.369 9.445 1.00 77.81 179 ARG A CA 1
ATOM 1463 C C . ARG A 1 179 ? 21.580 -22.512 10.317 1.00 77.81 179 ARG A C 1
ATOM 1465 O O . ARG A 1 179 ? 21.236 -22.596 11.493 1.00 77.81 179 ARG A O 1
ATOM 1472 N N . PHE A 1 180 ? 22.380 -23.405 9.733 1.00 78.81 180 PHE A N 1
ATOM 1473 C CA . PHE A 1 180 ? 22.974 -24.510 10.476 1.00 78.81 180 PHE A CA 1
ATOM 1474 C C . PHE A 1 180 ? 23.883 -24.007 11.594 1.00 78.81 180 PHE A C 1
ATOM 1476 O O . PHE A 1 180 ? 23.758 -24.498 12.713 1.00 78.81 180 PHE A O 1
ATOM 1483 N N . ASP A 1 181 ? 24.740 -23.027 11.313 1.00 70.38 181 ASP A N 1
ATOM 1484 C CA . ASP A 1 181 ? 25.659 -22.464 12.300 1.00 70.38 181 ASP A CA 1
ATOM 1485 C C . ASP A 1 181 ? 24.908 -21.735 13.425 1.00 70.38 181 ASP A C 1
ATOM 1487 O O . ASP A 1 181 ? 25.202 -21.982 14.591 1.00 70.38 181 ASP A O 1
ATOM 1491 N N . ASN A 1 182 ? 23.862 -20.960 13.117 1.00 79.00 182 ASN A N 1
ATOM 1492 C CA . ASN A 1 182 ? 23.041 -20.278 14.127 1.00 79.00 182 ASN A CA 1
ATOM 1493 C C . ASN A 1 182 ? 22.344 -21.271 15.073 1.00 79.00 182 ASN A C 1
ATOM 1495 O O . ASN A 1 182 ? 22.409 -21.124 16.295 1.00 79.00 182 ASN A O 1
ATOM 1499 N N . VAL A 1 183 ? 21.719 -22.325 14.532 1.00 84.50 183 VAL A N 1
ATOM 1500 C CA . VAL A 1 183 ? 21.091 -23.373 15.358 1.00 84.50 183 VAL A CA 1
ATOM 1501 C C . VAL A 1 183 ? 22.147 -24.192 16.105 1.00 84.50 183 VAL A C 1
ATOM 1503 O O . VAL A 1 183 ? 21.931 -24.578 17.250 1.00 84.50 183 VAL A O 1
ATOM 1506 N N . LYS A 1 184 ? 23.307 -24.452 15.498 1.00 82.88 184 LYS A N 1
ATOM 1507 C CA . LYS A 1 184 ? 24.420 -25.132 16.165 1.00 82.88 184 LYS A CA 1
ATOM 1508 C C . LYS A 1 184 ? 24.914 -24.331 17.367 1.00 82.88 184 LYS A C 1
ATOM 1510 O O . LYS A 1 184 ? 25.049 -24.919 18.435 1.00 82.88 184 LYS A O 1
ATOM 1515 N N . SER A 1 185 ? 25.106 -23.023 17.220 1.00 78.25 185 SER A N 1
ATOM 1516 C CA . SER A 1 185 ? 25.505 -22.136 18.315 1.00 78.25 185 SER A CA 1
ATOM 1517 C C . SER A 1 185 ? 24.462 -22.078 19.431 1.00 78.25 185 SER A C 1
ATOM 1519 O O . SER A 1 185 ? 24.842 -22.143 20.595 1.00 78.25 185 SER A O 1
ATOM 1521 N N . LEU A 1 186 ? 23.162 -22.087 19.105 1.00 88.44 186 LEU A N 1
ATOM 1522 C CA . LEU A 1 186 ? 22.090 -22.227 20.101 1.00 88.44 186 LEU A CA 1
ATOM 1523 C C . LEU A 1 186 ? 22.275 -23.494 20.963 1.00 88.44 186 LEU A C 1
ATOM 1525 O O . LEU A 1 186 ? 22.234 -23.426 22.189 1.00 88.44 186 LEU A O 1
ATOM 1529 N N . PHE A 1 187 ? 22.508 -24.659 20.343 1.00 87.00 187 PHE A N 1
ATOM 1530 C CA . PHE A 1 187 ? 22.737 -25.913 21.080 1.00 87.00 187 PHE A CA 1
ATOM 1531 C C . PHE A 1 187 ? 24.072 -25.939 21.840 1.00 87.00 187 PHE A C 1
ATOM 1533 O O . PHE A 1 187 ? 24.155 -26.551 22.906 1.00 87.00 187 PHE A O 1
ATOM 1540 N N . GLU A 1 188 ? 25.113 -25.295 21.311 1.00 81.88 188 GLU A N 1
ATOM 1541 C CA . GLU A 1 188 ? 26.401 -25.141 21.995 1.00 81.88 188 GLU A CA 1
ATOM 1542 C C . GLU A 1 188 ? 26.281 -24.259 23.240 1.00 81.88 188 GLU A C 1
ATOM 1544 O O . GLU A 1 188 ? 26.842 -24.620 24.272 1.00 81.88 188 GLU A O 1
ATOM 1549 N N . GLU A 1 189 ? 25.508 -23.171 23.185 1.00 85.31 189 GLU A N 1
ATOM 1550 C CA . GLU A 1 189 ? 25.230 -22.326 24.349 1.00 85.31 189 GLU A CA 1
ATOM 1551 C C . GLU A 1 189 ? 24.471 -23.102 25.431 1.00 85.31 189 GLU A C 1
ATOM 1553 O O . GLU A 1 189 ? 24.871 -23.072 26.595 1.00 85.31 189 GLU A O 1
ATOM 1558 N N . ILE A 1 190 ? 23.425 -23.854 25.055 1.00 87.94 190 ILE A N 1
ATOM 1559 C CA . ILE A 1 190 ? 22.668 -24.707 25.991 1.00 87.94 190 ILE A CA 1
ATOM 1560 C C . ILE A 1 190 ? 23.616 -25.646 26.743 1.00 87.94 190 ILE A C 1
ATOM 1562 O O . ILE A 1 190 ? 23.536 -25.765 27.965 1.00 87.94 190 ILE A O 1
ATOM 1566 N N . LYS A 1 191 ? 24.521 -26.304 26.012 1.00 81.75 191 LYS A N 1
ATOM 1567 C CA . LYS A 1 191 ? 25.486 -27.240 26.588 1.00 81.75 191 LYS A CA 1
ATOM 1568 C C . LYS A 1 191 ? 26.504 -26.524 27.484 1.00 81.75 191 LYS A C 1
ATOM 1570 O O . LYS A 1 191 ? 26.748 -26.954 28.608 1.00 81.75 191 LYS A O 1
ATOM 1575 N N . TYR A 1 192 ? 27.060 -25.414 27.007 1.00 79.62 192 TYR A N 1
ATOM 1576 C CA . TYR A 1 192 ? 28.071 -24.640 27.723 1.00 79.62 192 TYR A CA 1
ATOM 1577 C C . TYR A 1 192 ? 27.560 -24.116 29.071 1.00 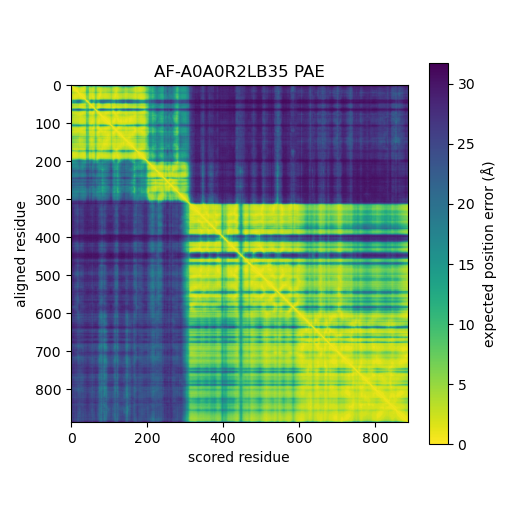79.62 192 TYR A C 1
ATOM 1579 O O . TYR A 1 192 ? 28.251 -24.255 30.079 1.00 79.62 192 TYR A O 1
ATOM 1587 N N . LEU A 1 193 ? 26.335 -23.578 29.112 1.00 79.62 193 LEU A N 1
ATOM 1588 C CA . LEU A 1 193 ? 25.733 -23.045 30.341 1.00 79.62 193 LEU A CA 1
ATOM 1589 C C . LEU A 1 193 ? 25.549 -24.106 31.441 1.00 79.62 193 LEU A C 1
ATOM 1591 O O . LEU A 1 193 ? 25.488 -23.750 32.616 1.00 79.62 193 LEU A O 1
ATOM 1595 N N . VAL A 1 194 ? 25.476 -25.393 31.082 1.00 75.00 194 VAL A N 1
ATOM 1596 C CA . VAL A 1 194 ? 25.376 -26.510 32.039 1.00 75.00 194 VAL A CA 1
ATOM 1597 C C . VAL A 1 194 ? 26.748 -27.067 32.433 1.00 75.00 194 VAL A C 1
ATOM 1599 O O . VAL A 1 194 ? 26.958 -27.403 33.601 1.00 75.00 194 VAL A O 1
ATOM 1602 N N . GLU A 1 195 ? 27.696 -27.134 31.493 1.00 74.19 195 GLU A N 1
ATOM 1603 C CA . GLU A 1 195 ? 29.054 -27.644 31.741 1.00 74.19 195 GLU A CA 1
ATOM 1604 C C . GLU A 1 195 ? 29.949 -26.653 32.504 1.00 74.19 195 GLU A C 1
ATOM 1606 O O . GLU A 1 195 ? 30.840 -27.080 33.237 1.00 74.19 195 GLU A O 1
ATOM 1611 N N . GLN A 1 196 ? 29.729 -25.344 32.346 1.00 69.12 196 GLN A N 1
ATOM 1612 C CA . GLN A 1 196 ? 30.556 -24.279 32.933 1.00 69.12 196 GLN A CA 1
ATOM 1613 C C . GLN A 1 196 ? 29.707 -23.273 33.736 1.00 69.12 196 GLN A C 1
ATOM 1615 O O . GLN A 1 196 ? 29.677 -22.087 33.416 1.00 69.12 196 GLN A O 1
ATOM 1620 N N . PRO A 1 197 ? 29.019 -23.694 34.815 1.00 61.62 197 PRO A N 1
ATOM 1621 C CA . PRO A 1 197 ? 28.072 -22.838 35.545 1.00 61.62 197 PRO A CA 1
ATOM 1622 C C . PRO A 1 197 ? 28.722 -21.611 36.223 1.00 61.62 197 PRO A C 1
ATOM 1624 O O . PRO A 1 197 ? 28.038 -20.631 36.536 1.00 61.62 197 PRO A O 1
ATOM 1627 N N . GLU A 1 198 ? 30.039 -21.660 36.449 1.00 57.03 198 GLU A N 1
ATOM 1628 C CA . GLU A 1 198 ? 30.860 -20.577 37.008 1.00 57.03 198 GLU A CA 1
ATOM 1629 C C . GLU A 1 198 ? 31.234 -19.516 35.945 1.00 57.03 198 GLU A C 1
ATOM 1631 O O . GLU A 1 198 ? 31.292 -18.325 36.263 1.00 57.03 198 GLU A O 1
ATOM 1636 N N . ASP A 1 199 ? 31.416 -19.909 34.673 1.00 55.81 199 ASP A N 1
ATOM 1637 C CA . ASP A 1 199 ? 31.721 -19.010 33.548 1.00 55.81 199 ASP A CA 1
ATOM 1638 C C . ASP A 1 199 ? 30.464 -18.765 32.705 1.00 55.81 199 ASP A C 1
ATOM 1640 O O . ASP A 1 199 ? 30.078 -19.531 31.829 1.00 55.81 199 ASP A O 1
ATOM 1644 N N . ARG A 1 200 ? 29.784 -17.653 32.988 1.00 57.22 200 ARG A N 1
ATOM 1645 C CA . ARG A 1 200 ? 28.487 -17.310 32.377 1.00 57.22 200 ARG A CA 1
ATOM 1646 C C . ARG A 1 200 ? 28.614 -16.625 31.014 1.00 57.22 200 ARG A C 1
ATOM 1648 O O . ARG A 1 200 ? 27.693 -15.911 30.618 1.00 57.22 200 ARG A O 1
ATOM 1655 N N . SER A 1 201 ? 29.757 -16.731 30.335 1.00 55.78 201 SER A N 1
ATOM 1656 C CA . SER A 1 201 ? 30.017 -16.006 29.087 1.00 55.78 201 SER A CA 1
ATOM 1657 C C . SER A 1 201 ? 30.331 -16.934 27.918 1.00 55.78 201 SER A C 1
ATOM 1659 O O . SER A 1 201 ? 31.466 -17.001 27.453 1.00 55.78 201 SER A O 1
ATOM 1661 N N . TYR A 1 202 ? 29.301 -17.601 27.385 1.00 57.94 202 TYR A N 1
ATOM 1662 C CA . TYR A 1 202 ? 29.408 -18.198 26.052 1.00 57.94 202 TYR A CA 1
ATOM 1663 C C . TYR A 1 202 ? 29.710 -17.081 25.043 1.00 57.94 202 TYR A C 1
ATOM 1665 O O . TYR A 1 202 ? 29.017 -16.060 25.004 1.00 57.94 202 TYR A O 1
ATOM 1673 N N . LYS A 1 203 ? 30.786 -17.244 24.268 1.00 63.84 203 LYS A N 1
ATOM 1674 C CA . LYS A 1 203 ? 31.249 -16.250 23.297 1.00 63.84 203 LYS A CA 1
ATOM 1675 C C . LYS A 1 203 ? 31.181 -16.823 21.889 1.00 63.84 203 LYS A C 1
ATOM 1677 O O . LYS A 1 203 ? 31.848 -17.807 21.579 1.00 63.84 203 LYS A O 1
ATOM 1682 N N . VAL A 1 204 ? 30.410 -16.167 21.032 1.00 59.47 204 VAL A N 1
ATOM 1683 C CA . VAL A 1 204 ? 30.285 -16.476 19.609 1.00 59.47 204 VAL A CA 1
ATOM 1684 C C . VAL A 1 204 ? 31.578 -16.083 18.888 1.00 59.47 204 VAL A C 1
ATOM 1686 O O . VAL A 1 204 ? 32.111 -14.987 19.096 1.00 59.47 204 VAL A O 1
ATOM 1689 N N . GLN A 1 205 ? 32.085 -16.966 18.022 1.00 60.19 205 GLN A N 1
ATOM 1690 C CA . GLN A 1 205 ? 33.206 -16.639 17.141 1.00 60.19 205 GLN A CA 1
ATOM 1691 C C . GLN A 1 205 ? 32.740 -15.853 15.913 1.00 60.19 205 GLN A C 1
ATOM 1693 O O . GLN A 1 205 ? 31.767 -16.201 15.241 1.00 60.19 205 GLN A O 1
ATOM 1698 N N . VAL A 1 206 ? 33.475 -14.791 15.605 1.00 61.28 206 VAL A N 1
ATOM 1699 C CA . VAL A 1 206 ? 33.244 -13.944 14.435 1.00 61.28 206 VAL A CA 1
ATOM 1700 C C . VAL A 1 206 ? 33.907 -14.584 13.217 1.00 61.28 206 VAL A C 1
ATOM 1702 O O . VAL A 1 206 ? 35.085 -14.932 13.270 1.00 61.28 206 VAL A O 1
ATOM 1705 N N . THR A 1 207 ? 33.168 -14.748 12.121 1.00 57.44 207 THR A N 1
ATOM 1706 C CA . THR A 1 207 ? 33.651 -15.377 10.882 1.00 57.44 207 THR A CA 1
ATOM 1707 C C . THR A 1 207 ? 33.224 -14.580 9.653 1.00 57.44 207 THR A C 1
ATOM 1709 O O . THR A 1 207 ? 32.221 -13.872 9.676 1.00 57.44 207 THR A O 1
ATOM 1712 N N . ASP A 1 208 ? 33.934 -14.751 8.537 1.00 53.16 208 ASP A N 1
ATOM 1713 C CA . ASP A 1 208 ? 33.638 -14.059 7.272 1.00 53.16 208 ASP A CA 1
ATOM 1714 C C . ASP A 1 208 ? 32.198 -14.306 6.760 1.00 53.16 208 ASP A C 1
ATOM 1716 O O . ASP A 1 208 ? 31.671 -13.510 5.985 1.00 53.16 208 ASP A O 1
ATOM 1720 N N . VAL A 1 209 ? 31.558 -15.398 7.201 1.00 50.66 209 VAL A N 1
ATOM 1721 C CA . VAL A 1 209 ? 30.201 -15.810 6.803 1.00 50.66 209 VAL A CA 1
ATOM 1722 C C . VAL A 1 209 ? 29.120 -15.152 7.671 1.00 50.66 209 VAL A C 1
ATOM 1724 O O . VAL A 1 209 ? 28.060 -14.816 7.151 1.00 50.66 209 VAL A O 1
ATOM 1727 N N . ASN A 1 210 ? 29.387 -14.912 8.963 1.00 53.47 210 ASN A N 1
ATOM 1728 C CA . ASN A 1 210 ? 28.398 -14.348 9.892 1.00 53.47 210 ASN A CA 1
ATOM 1729 C C . ASN A 1 210 ? 28.476 -12.817 10.042 1.00 53.47 210 ASN A C 1
ATOM 1731 O O . ASN A 1 210 ? 27.533 -12.208 10.542 1.00 53.47 210 ASN A O 1
ATOM 1735 N N . MET A 1 211 ? 29.548 -12.178 9.566 1.00 62.19 211 MET A N 1
ATOM 1736 C CA . MET A 1 211 ? 29.815 -10.744 9.754 1.00 62.19 211 MET A CA 1
ATOM 1737 C C . MET A 1 211 ? 28.729 -9.797 9.228 1.00 62.19 211 MET A C 1
ATOM 1739 O O . MET A 1 211 ? 28.440 -8.796 9.883 1.00 62.19 211 MET A O 1
ATOM 1743 N N . ASP A 1 212 ? 28.109 -10.100 8.086 1.00 58.59 212 ASP A N 1
ATOM 1744 C CA . ASP A 1 212 ? 27.049 -9.252 7.520 1.00 58.59 212 ASP A CA 1
ATOM 1745 C C . ASP A 1 212 ? 25.800 -9.249 8.428 1.00 58.59 212 ASP A C 1
ATOM 1747 O O . ASP A 1 212 ? 25.189 -8.205 8.674 1.00 58.59 212 ASP A O 1
ATOM 1751 N N . GLU A 1 213 ? 25.464 -10.409 9.003 1.00 56.81 213 GLU A N 1
ATOM 1752 C CA . GLU A 1 213 ? 24.367 -10.561 9.962 1.00 56.81 213 GLU A CA 1
ATOM 1753 C C . GLU A 1 213 ? 24.709 -9.912 11.311 1.00 56.81 213 GLU A C 1
ATOM 1755 O O . GLU A 1 213 ? 23.891 -9.183 11.877 1.00 56.81 213 GLU A O 1
ATOM 1760 N N . LEU A 1 214 ? 25.943 -10.094 11.795 1.00 66.12 214 LEU A N 1
ATOM 1761 C CA . LEU A 1 214 ? 26.432 -9.433 13.007 1.00 66.12 214 LEU A CA 1
ATOM 1762 C C . LEU A 1 214 ? 26.398 -7.906 12.870 1.00 66.12 214 LEU A C 1
ATOM 1764 O O . LEU A 1 214 ? 26.084 -7.202 13.830 1.00 66.12 214 LEU A O 1
ATOM 1768 N N . PHE A 1 215 ? 26.682 -7.372 11.688 1.00 69.19 215 PHE A N 1
ATOM 1769 C CA . PHE A 1 215 ? 26.552 -5.943 11.453 1.00 69.19 215 PHE A CA 1
ATOM 1770 C C . PHE A 1 215 ? 25.077 -5.502 11.433 1.00 69.19 215 PHE A C 1
ATOM 1772 O O . PHE A 1 215 ? 24.714 -4.550 12.125 1.00 69.19 215 PHE A O 1
ATOM 1779 N N . SER A 1 216 ? 24.201 -6.230 10.731 1.00 58.59 216 SER A N 1
ATOM 1780 C CA . SER A 1 216 ? 22.763 -5.911 10.671 1.00 58.59 216 SER A CA 1
ATOM 1781 C C . SER A 1 216 ? 22.086 -5.948 12.050 1.00 58.59 216 SER A C 1
ATOM 1783 O O . SER A 1 216 ? 21.291 -5.065 12.392 1.00 58.59 216 SER A O 1
ATOM 1785 N N . ASN A 1 217 ? 22.422 -6.941 12.875 1.00 59.81 217 ASN A N 1
ATOM 1786 C CA . ASN A 1 217 ? 21.903 -7.071 14.237 1.00 59.81 217 ASN A CA 1
ATOM 1787 C C . ASN A 1 217 ? 22.457 -5.981 15.155 1.00 59.81 217 ASN A C 1
ATOM 1789 O O . ASN A 1 217 ? 21.705 -5.404 15.945 1.00 59.81 217 ASN A O 1
ATOM 1793 N N . PHE A 1 218 ? 23.738 -5.636 15.001 1.00 71.06 218 PHE A N 1
ATOM 1794 C CA . PHE A 1 218 ? 24.329 -4.499 15.691 1.00 71.06 218 PHE A CA 1
ATOM 1795 C C . PHE A 1 218 ? 23.573 -3.200 15.376 1.00 71.06 218 PHE A C 1
ATOM 1797 O O . PHE A 1 218 ? 23.213 -2.485 16.312 1.00 71.06 218 PHE A O 1
ATOM 1804 N N . GLU A 1 219 ? 23.274 -2.912 14.104 1.00 67.25 219 GLU A N 1
ATOM 1805 C CA . GLU A 1 219 ? 22.552 -1.692 13.715 1.00 67.25 219 GLU A CA 1
ATOM 1806 C C . GLU A 1 219 ? 21.161 -1.609 14.355 1.00 67.25 219 GLU A C 1
ATOM 1808 O O . GLU A 1 219 ? 20.796 -0.570 14.910 1.00 67.25 219 GLU A O 1
ATOM 1813 N N . LYS A 1 220 ? 20.403 -2.713 14.325 1.00 59.56 220 LYS A N 1
ATOM 1814 C CA . LYS A 1 220 ? 19.045 -2.793 14.889 1.00 59.56 220 LYS A CA 1
ATOM 1815 C C . LYS A 1 220 ? 19.025 -2.675 16.412 1.00 59.56 220 LYS A C 1
ATOM 1817 O O . LYS A 1 220 ? 18.110 -2.065 16.959 1.00 59.56 220 LYS A O 1
ATOM 1822 N N . ALA A 1 221 ? 20.000 -3.274 17.095 1.00 57.34 221 ALA A N 1
ATOM 1823 C CA . ALA A 1 221 ? 20.038 -3.322 18.556 1.00 57.34 221 ALA A CA 1
ATOM 1824 C C . ALA A 1 221 ? 20.661 -2.066 19.186 1.00 57.34 221 ALA A C 1
ATOM 1826 O O . ALA A 1 221 ? 20.304 -1.687 20.304 1.00 57.34 221 ALA A O 1
ATOM 1827 N N . SER A 1 222 ? 21.608 -1.434 18.489 1.00 67.69 222 SER A N 1
ATOM 1828 C CA . SER A 1 222 ? 22.507 -0.440 19.086 1.00 67.69 222 SER A CA 1
ATOM 1829 C C . SER A 1 222 ? 22.101 1.003 18.823 1.00 67.69 222 SER A C 1
ATOM 1831 O O . SER A 1 222 ? 22.385 1.863 19.659 1.00 67.69 222 SER A O 1
ATOM 1833 N N . PHE A 1 223 ? 21.442 1.301 17.700 1.00 73.81 223 PHE A N 1
ATOM 1834 C CA . PHE A 1 223 ? 21.050 2.667 17.346 1.00 73.81 223 PHE A CA 1
ATOM 1835 C C . PHE A 1 223 ? 19.582 2.942 17.682 1.00 73.81 223 PHE A C 1
ATOM 1837 O O . PHE A 1 223 ? 18.704 2.141 17.383 1.00 73.81 223 PHE A O 1
ATOM 1844 N N . VAL A 1 224 ? 19.310 4.111 18.275 1.00 64.81 224 VAL A N 1
ATOM 1845 C CA . VAL A 1 224 ? 17.936 4.553 18.596 1.00 64.81 224 VAL A CA 1
ATOM 1846 C C . VAL A 1 224 ? 17.142 4.868 17.321 1.00 64.81 224 VAL A C 1
ATOM 1848 O O . VAL A 1 224 ? 15.952 4.579 17.244 1.00 64.81 224 VAL A O 1
ATOM 1851 N N . ASP A 1 225 ? 17.814 5.419 16.307 1.00 65.38 225 ASP A N 1
ATOM 1852 C CA . ASP A 1 225 ? 17.290 5.587 14.949 1.00 65.38 225 ASP A CA 1
ATOM 1853 C C . ASP A 1 225 ? 18.362 5.160 13.930 1.00 65.38 225 ASP A C 1
ATOM 1855 O O . ASP A 1 225 ? 19.172 5.992 13.499 1.00 65.38 225 ASP A O 1
ATOM 1859 N N . PRO A 1 226 ? 18.394 3.872 13.540 1.00 55.78 226 PRO A N 1
ATOM 1860 C CA . PRO A 1 226 ? 19.392 3.341 12.612 1.00 55.78 226 PRO A CA 1
ATOM 1861 C C . PRO A 1 226 ? 19.437 4.093 11.274 1.00 55.78 226 PRO A C 1
ATOM 1863 O O . PRO A 1 226 ? 20.504 4.248 10.689 1.00 55.78 226 PRO A O 1
ATOM 1866 N N . LYS A 1 227 ? 18.300 4.641 10.811 1.00 58.06 227 LYS A N 1
ATOM 1867 C CA . LYS A 1 227 ? 18.200 5.355 9.524 1.00 58.06 227 LYS A CA 1
ATOM 1868 C C . LYS A 1 227 ? 18.880 6.725 9.541 1.00 58.06 227 LYS A C 1
ATOM 1870 O O . LYS A 1 227 ? 19.174 7.273 8.479 1.00 58.06 227 LYS A O 1
ATOM 1875 N N . SER A 1 228 ? 19.116 7.287 10.726 1.00 59.91 228 SER A N 1
ATOM 1876 C CA . SER A 1 228 ? 19.794 8.577 10.901 1.00 59.91 228 SER A CA 1
ATOM 1877 C C . SER A 1 228 ? 21.325 8.470 10.869 1.00 59.91 228 SER A C 1
ATOM 1879 O O . SER A 1 228 ? 22.012 9.477 10.662 1.00 59.91 228 SER A O 1
ATOM 1881 N N . VAL A 1 229 ? 21.876 7.264 11.045 1.00 66.81 229 VAL A N 1
ATOM 1882 C CA . VAL A 1 229 ? 23.321 7.019 11.093 1.00 66.81 229 VAL A CA 1
ATOM 1883 C C . VAL A 1 229 ? 23.816 6.650 9.698 1.00 66.81 229 VAL A C 1
ATOM 1885 O O . VAL A 1 229 ? 23.311 5.739 9.053 1.00 66.81 229 VAL A O 1
ATOM 1888 N N . LYS A 1 230 ? 24.832 7.363 9.200 1.00 72.75 230 LYS A N 1
ATOM 1889 C CA . LYS A 1 230 ? 25.444 7.026 7.906 1.00 72.75 230 LYS A CA 1
ATOM 1890 C C . LYS A 1 230 ? 26.119 5.657 8.001 1.00 72.75 230 LYS A C 1
ATOM 1892 O O . LYS A 1 230 ? 26.898 5.439 8.923 1.00 72.75 230 LYS A O 1
ATOM 1897 N N . THR A 1 231 ? 25.943 4.797 7.003 1.00 65.94 231 THR A N 1
ATOM 1898 C CA . THR A 1 231 ? 26.476 3.421 6.997 1.00 65.94 231 THR A CA 1
ATOM 1899 C C . THR A 1 231 ? 27.970 3.346 7.270 1.00 65.94 231 THR A C 1
ATOM 1901 O O . THR A 1 231 ? 28.405 2.562 8.099 1.00 65.94 231 THR A O 1
ATOM 1904 N N . ARG A 1 232 ? 28.776 4.213 6.643 1.00 71.00 232 ARG A N 1
ATOM 1905 C CA . ARG A 1 232 ? 30.221 4.262 6.913 1.00 71.00 232 ARG A CA 1
ATOM 1906 C C . ARG A 1 232 ? 30.519 4.524 8.391 1.00 71.00 232 ARG A C 1
ATOM 1908 O O . ARG A 1 232 ? 31.452 3.961 8.947 1.00 71.00 232 ARG A O 1
ATOM 1915 N N . THR A 1 233 ? 29.718 5.369 9.031 1.00 74.69 233 THR A N 1
ATOM 1916 C CA . THR A 1 233 ? 29.809 5.633 10.467 1.00 74.69 233 THR A CA 1
ATOM 1917 C C . THR A 1 233 ? 29.354 4.420 11.278 1.00 74.69 233 THR A C 1
ATOM 1919 O O . THR A 1 233 ? 30.052 4.053 12.214 1.00 74.69 233 THR A O 1
ATOM 1922 N N . ALA A 1 234 ? 28.255 3.762 10.902 1.00 75.75 234 ALA A N 1
ATOM 1923 C CA . ALA A 1 234 ? 27.763 2.557 11.572 1.00 75.75 234 ALA A CA 1
ATOM 1924 C C . ALA A 1 234 ? 28.764 1.387 11.499 1.00 75.75 234 ALA A C 1
ATOM 1926 O O . ALA A 1 234 ? 29.091 0.809 12.535 1.00 75.75 234 ALA A O 1
ATOM 1927 N N . VAL A 1 235 ? 29.317 1.096 10.313 1.00 77.19 235 VAL A N 1
ATOM 1928 C CA . VAL A 1 235 ? 30.347 0.061 10.098 1.00 77.19 235 VAL A CA 1
ATOM 1929 C C . VAL A 1 235 ? 31.598 0.376 10.910 1.00 77.19 235 VAL A C 1
ATOM 1931 O O . VAL A 1 235 ? 32.111 -0.495 11.607 1.00 77.19 235 VAL A O 1
ATOM 1934 N N . ASN A 1 236 ? 32.060 1.630 10.902 1.00 79.19 236 ASN A N 1
ATOM 1935 C CA . ASN A 1 236 ? 33.213 2.029 11.707 1.00 79.19 236 ASN A CA 1
ATOM 1936 C C . ASN A 1 236 ? 32.949 1.862 13.207 1.00 79.19 236 ASN A C 1
ATOM 1938 O O . ASN A 1 236 ? 33.815 1.357 13.912 1.00 79.19 236 ASN A O 1
ATOM 1942 N N . ILE A 1 237 ? 31.766 2.234 13.704 1.00 82.25 237 ILE A N 1
ATOM 1943 C CA . ILE A 1 237 ? 31.406 2.017 15.110 1.00 82.25 237 ILE A CA 1
ATOM 1944 C C . ILE A 1 237 ? 31.431 0.522 15.438 1.00 82.25 237 ILE A C 1
ATOM 1946 O O . ILE A 1 237 ? 32.056 0.136 16.425 1.00 82.25 237 ILE A O 1
ATOM 1950 N N . PHE A 1 238 ? 30.786 -0.314 14.622 1.00 82.88 238 PHE A N 1
ATOM 1951 C CA . PHE A 1 238 ? 30.763 -1.764 14.809 1.00 82.88 238 PHE A CA 1
ATOM 1952 C C . PHE A 1 238 ? 32.185 -2.335 14.885 1.00 82.88 238 PHE A C 1
ATOM 1954 O O . PHE A 1 238 ? 32.558 -2.956 15.878 1.00 82.88 238 PHE A O 1
ATOM 1961 N N . MET A 1 239 ? 33.013 -2.024 13.889 1.00 78.25 239 MET A N 1
ATOM 1962 C CA . MET A 1 239 ? 34.390 -2.499 13.777 1.00 78.25 239 MET A CA 1
ATOM 1963 C C . MET A 1 239 ? 35.279 -2.045 14.935 1.00 78.25 239 MET A C 1
ATOM 1965 O O . MET A 1 239 ? 35.972 -2.854 15.553 1.00 78.25 239 MET A O 1
ATOM 1969 N N . GLN A 1 240 ? 35.251 -0.754 15.261 1.00 78.19 240 GLN A N 1
ATOM 1970 C CA . GLN A 1 240 ? 36.109 -0.187 16.303 1.00 78.19 240 GLN A CA 1
ATOM 1971 C C . GLN A 1 240 ? 35.689 -0.660 17.699 1.00 78.19 240 GLN A C 1
ATOM 1973 O O . GLN A 1 240 ? 36.546 -0.892 18.555 1.00 78.19 240 GLN A O 1
ATOM 1978 N N . THR A 1 241 ? 34.391 -0.890 17.916 1.00 75.94 241 THR A N 1
ATOM 1979 C CA . THR A 1 241 ? 33.883 -1.399 19.198 1.00 75.94 241 THR A CA 1
ATOM 1980 C C . THR A 1 241 ? 34.109 -2.912 19.354 1.00 75.94 241 THR A C 1
ATOM 1982 O O . THR A 1 241 ? 34.390 -3.369 20.465 1.00 75.94 241 THR A O 1
ATOM 1985 N N . MET A 1 242 ? 34.080 -3.682 18.256 1.00 74.81 242 MET A N 1
ATOM 1986 C CA . MET A 1 242 ? 34.463 -5.105 18.222 1.00 74.81 242 MET A CA 1
ATOM 1987 C C . MET A 1 242 ? 35.945 -5.320 18.547 1.00 74.81 242 MET A C 1
ATOM 1989 O O . MET A 1 242 ? 36.281 -6.182 19.357 1.00 74.81 242 MET A O 1
ATOM 1993 N N . ILE A 1 243 ? 36.833 -4.530 17.933 1.00 72.44 243 ILE A N 1
ATOM 1994 C CA . ILE A 1 243 ? 38.295 -4.675 18.066 1.00 72.44 243 ILE A CA 1
ATOM 1995 C C . ILE A 1 243 ? 38.799 -4.159 19.428 1.00 72.44 243 ILE A C 1
ATOM 1997 O O . ILE A 1 243 ? 39.853 -4.588 19.899 1.00 72.44 243 ILE A O 1
ATOM 2001 N N . GLY A 1 244 ? 38.036 -3.280 20.088 1.00 61.38 244 GLY A N 1
ATOM 2002 C CA . GLY A 1 244 ? 38.175 -2.983 21.516 1.00 61.38 244 GLY A CA 1
ATOM 2003 C C . GLY A 1 244 ? 39.374 -2.122 21.922 1.00 61.38 244 GLY A C 1
ATOM 2004 O O . GLY A 1 244 ? 39.693 -2.088 23.106 1.00 61.38 244 GLY A O 1
ATOM 2005 N N . ASN A 1 245 ? 40.037 -1.427 20.990 1.00 55.09 245 ASN A N 1
ATOM 2006 C CA . ASN A 1 245 ? 41.244 -0.648 21.291 1.00 55.09 245 ASN A CA 1
ATOM 2007 C C . ASN A 1 245 ? 41.255 0.722 20.590 1.00 55.09 245 ASN A C 1
ATOM 2009 O O . ASN A 1 245 ? 42.135 1.009 19.780 1.00 55.09 245 ASN A O 1
ATOM 2013 N N . ASN A 1 246 ? 40.245 1.555 20.857 1.00 65.56 246 ASN A N 1
ATOM 2014 C CA . ASN A 1 246 ? 40.137 2.885 20.259 1.00 65.56 246 ASN A CA 1
ATOM 2015 C C . ASN A 1 246 ? 39.739 3.942 21.306 1.00 65.56 246 ASN A C 1
ATOM 2017 O O . ASN A 1 246 ? 38.744 3.774 22.006 1.00 65.56 246 ASN A O 1
ATOM 2021 N N . GLN A 1 247 ? 40.518 5.026 21.406 1.00 68.00 247 GLN A N 1
ATOM 2022 C CA . GLN A 1 247 ? 40.274 6.144 22.331 1.00 68.00 247 GLN A CA 1
ATOM 2023 C C . GLN A 1 247 ? 39.145 7.078 21.869 1.00 68.00 247 GLN A C 1
ATOM 2025 O O . GLN A 1 247 ? 38.568 7.789 22.686 1.00 68.00 247 GLN A O 1
ATOM 2030 N N . ASP A 1 248 ? 38.792 7.048 20.583 1.00 76.12 248 ASP A N 1
ATOM 2031 C CA . ASP A 1 248 ? 37.786 7.930 19.996 1.00 76.12 248 ASP A CA 1
ATOM 2032 C C . ASP A 1 248 ? 36.371 7.342 20.012 1.00 76.12 248 ASP A C 1
ATOM 2034 O O . ASP A 1 248 ? 35.416 8.083 19.788 1.00 76.12 248 ASP A O 1
ATOM 2038 N N . TYR A 1 249 ? 36.212 6.037 20.269 1.00 83.25 249 TYR A N 1
ATOM 2039 C CA . TYR A 1 249 ? 34.919 5.342 20.254 1.00 83.25 249 TYR A CA 1
ATOM 2040 C C . TYR A 1 249 ? 34.592 4.792 21.641 1.00 83.25 249 TYR A C 1
ATOM 2042 O O . TYR A 1 249 ? 34.999 3.687 21.998 1.00 83.25 249 TYR A O 1
ATOM 2050 N N . TYR A 1 250 ? 33.841 5.557 22.432 1.00 85.12 250 TYR A N 1
ATOM 2051 C CA . TYR A 1 250 ? 33.474 5.163 23.792 1.00 85.12 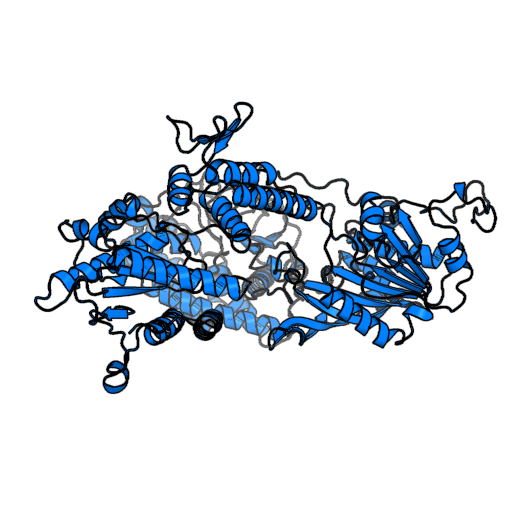250 TYR A CA 1
ATOM 2052 C C . TYR A 1 250 ? 32.080 5.657 24.176 1.00 85.12 250 TYR A C 1
ATOM 2054 O O . TYR A 1 250 ? 31.603 6.689 23.703 1.00 85.12 250 TYR A O 1
ATOM 2062 N N . LEU A 1 251 ? 31.405 4.907 25.050 1.00 83.81 251 LEU A N 1
ATOM 2063 C CA . LEU A 1 251 ? 30.144 5.349 25.644 1.00 83.81 251 LEU A CA 1
ATOM 2064 C C . LEU A 1 251 ? 30.433 6.475 26.637 1.00 83.81 251 LEU A C 1
ATOM 2066 O O . LEU A 1 251 ? 31.323 6.346 27.478 1.00 83.81 251 LEU A O 1
ATOM 2070 N N . VAL A 1 252 ? 29.687 7.574 26.547 1.00 83.94 252 VAL A N 1
ATOM 2071 C CA . VAL A 1 252 ? 29.908 8.752 27.391 1.00 83.94 252 VAL A CA 1
ATOM 2072 C C . VAL A 1 252 ? 29.674 8.366 28.863 1.00 83.94 252 VAL A C 1
ATOM 2074 O O . VAL A 1 252 ? 28.573 7.921 29.192 1.00 83.94 252 VAL A O 1
ATOM 2077 N N . PRO A 1 253 ? 30.651 8.562 29.776 1.00 77.06 253 PRO A N 1
ATOM 2078 C CA . PRO A 1 253 ? 30.583 8.032 31.144 1.00 77.06 253 PRO A CA 1
ATOM 2079 C C . PRO A 1 253 ? 29.330 8.435 31.934 1.00 77.06 253 PRO A C 1
ATOM 2081 O O . PRO A 1 253 ? 28.752 7.615 32.641 1.00 77.06 253 PRO A O 1
ATOM 2084 N N . ASN A 1 254 ? 28.871 9.679 31.762 1.00 79.06 254 ASN A N 1
ATOM 2085 C CA . ASN A 1 254 ? 27.696 10.225 32.454 1.00 79.06 254 ASN A CA 1
ATOM 2086 C C . ASN A 1 254 ? 26.404 10.155 31.615 1.00 79.06 254 ASN A C 1
ATOM 2088 O O . ASN A 1 254 ? 25.359 10.632 32.051 1.00 79.06 254 ASN A O 1
ATOM 2092 N N . ASN A 1 255 ? 26.466 9.599 30.402 1.00 80.75 255 ASN A N 1
ATOM 2093 C CA . ASN A 1 255 ? 25.309 9.389 29.534 1.00 80.75 255 ASN A CA 1
ATOM 2094 C C . ASN A 1 255 ? 25.556 8.168 28.630 1.00 80.75 255 ASN A C 1
ATOM 2096 O O . ASN A 1 255 ? 25.911 8.327 27.461 1.00 80.75 255 ASN A O 1
ATOM 2100 N N . PRO A 1 256 ? 25.366 6.940 29.142 1.00 74.00 256 PRO A N 1
ATOM 2101 C CA . PRO A 1 256 ? 25.699 5.721 28.409 1.00 74.00 256 PRO A CA 1
ATOM 2102 C C . PRO A 1 256 ? 24.838 5.514 27.155 1.00 74.00 256 PRO A C 1
ATOM 2104 O O . PRO A 1 256 ? 25.176 4.679 26.330 1.00 74.00 256 PRO A O 1
ATOM 2107 N N . ASN A 1 257 ? 23.766 6.290 26.959 1.00 82.00 257 ASN A N 1
ATOM 2108 C CA . ASN A 1 257 ? 22.975 6.299 25.723 1.00 82.00 257 ASN A CA 1
ATOM 2109 C C . ASN A 1 257 ? 23.536 7.254 24.653 1.00 82.00 257 ASN A C 1
ATOM 2111 O O . ASN A 1 257 ? 22.876 7.552 23.657 1.00 82.00 257 ASN A O 1
ATOM 2115 N N . GLN A 1 258 ? 24.759 7.746 24.849 1.00 86.25 258 GLN A N 1
ATOM 2116 C CA . GLN A 1 258 ? 25.523 8.471 23.848 1.00 86.25 258 GLN A CA 1
ATOM 2117 C C . GLN A 1 258 ? 26.873 7.796 23.624 1.00 86.25 258 GLN A C 1
ATOM 2119 O O . GLN A 1 258 ? 27.599 7.493 24.570 1.00 86.25 258 GLN A O 1
ATOM 2124 N N . LEU A 1 259 ? 27.220 7.602 22.354 1.00 85.56 259 LEU A N 1
ATOM 2125 C CA . LEU A 1 259 ? 28.531 7.140 21.918 1.00 85.56 259 LEU A CA 1
ATOM 2126 C C . LEU A 1 259 ? 29.316 8.335 21.371 1.00 85.56 259 LEU A C 1
ATOM 2128 O O . LEU A 1 259 ? 28.852 9.002 20.443 1.00 85.56 259 LEU A O 1
ATOM 2132 N N . HIS A 1 260 ? 30.487 8.598 21.943 1.00 87.12 260 HIS A N 1
ATOM 2133 C CA . HIS A 1 260 ? 31.475 9.500 21.365 1.00 87.12 260 HIS A CA 1
ATOM 2134 C C . HIS A 1 260 ? 32.149 8.816 20.170 1.00 87.12 260 HIS A C 1
ATOM 2136 O O . HIS A 1 260 ? 32.468 7.630 20.241 1.00 87.12 260 HIS A O 1
ATOM 2142 N N . ILE A 1 261 ? 32.340 9.560 19.083 1.00 86.56 261 ILE A N 1
ATOM 2143 C CA . ILE A 1 261 ? 33.048 9.139 17.867 1.00 86.56 261 ILE A CA 1
ATOM 2144 C C . ILE A 1 261 ? 34.051 10.241 17.450 1.00 86.56 261 ILE A C 1
ATOM 2146 O O . ILE A 1 261 ? 33.934 11.373 17.933 1.00 86.56 261 ILE A O 1
ATOM 2150 N N . PRO A 1 262 ? 34.998 9.981 16.522 1.00 83.31 262 PRO A N 1
ATOM 2151 C CA . PRO A 1 262 ? 36.010 10.958 16.118 1.00 83.31 262 PRO A CA 1
ATOM 2152 C C . PRO A 1 262 ? 35.452 12.335 15.728 1.00 83.31 262 PRO A C 1
ATOM 2154 O O . PRO A 1 262 ? 34.414 12.452 15.065 1.00 83.31 262 PRO A O 1
ATOM 2157 N N . GLY A 1 263 ? 36.197 13.383 16.090 1.00 78.81 263 GLY A N 1
ATOM 2158 C CA . GLY A 1 263 ? 35.815 14.779 15.857 1.00 78.81 263 GLY A CA 1
ATOM 2159 C C . GLY A 1 263 ? 34.816 15.334 16.876 1.00 78.81 263 GLY A C 1
ATOM 2160 O O . GLY A 1 263 ? 34.046 16.224 16.521 1.00 78.81 263 GLY A O 1
ATOM 2161 N N . ASP A 1 264 ? 34.810 14.785 18.096 1.00 76.94 264 ASP A N 1
ATOM 2162 C CA . ASP A 1 264 ? 33.990 15.215 19.243 1.00 76.94 264 ASP A CA 1
ATOM 2163 C C . ASP A 1 264 ? 32.470 15.160 18.981 1.00 76.94 264 ASP A C 1
ATOM 2165 O O . ASP A 1 264 ? 31.656 15.919 19.517 1.00 76.94 264 ASP A O 1
ATOM 2169 N N . LYS A 1 265 ? 32.065 14.241 18.097 1.00 82.19 265 LYS A N 1
ATOM 2170 C CA . LYS A 1 265 ? 30.662 14.013 17.739 1.00 82.19 265 LYS A CA 1
ATOM 2171 C C . LYS A 1 265 ? 30.058 12.950 18.645 1.00 82.19 265 LYS A C 1
ATOM 2173 O O . LYS A 1 265 ? 30.713 11.980 19.015 1.00 82.19 265 LYS A O 1
ATOM 2178 N N . LYS A 1 266 ? 28.768 13.106 18.948 1.00 87.12 266 LYS A N 1
ATOM 2179 C CA . LYS A 1 266 ? 28.001 12.178 19.786 1.00 87.12 266 LYS A CA 1
ATOM 2180 C C . LYS A 1 266 ? 26.813 11.626 19.011 1.00 87.12 266 LYS A C 1
ATOM 2182 O O . LYS A 1 266 ? 26.095 12.387 18.363 1.00 87.12 266 LYS A O 1
ATOM 2187 N N . ILE A 1 267 ? 26.607 10.316 19.082 1.00 83.12 267 ILE A N 1
ATOM 2188 C CA . ILE A 1 267 ? 25.477 9.621 18.454 1.00 83.12 267 ILE A CA 1
ATOM 2189 C C . ILE A 1 267 ? 24.617 8.991 19.545 1.00 83.12 267 ILE A C 1
ATOM 2191 O O . ILE A 1 267 ? 25.144 8.424 20.501 1.00 83.12 267 ILE A O 1
ATOM 2195 N N . SER A 1 268 ? 23.295 9.094 19.398 1.00 82.12 268 SER A N 1
ATOM 2196 C CA . SER A 1 268 ? 22.348 8.450 20.312 1.00 82.12 268 SER A CA 1
ATOM 2197 C C . SER A 1 268 ? 22.325 6.942 20.074 1.00 82.12 268 SER A C 1
ATOM 2199 O O . SER A 1 268 ? 22.075 6.482 18.958 1.00 82.12 268 SER A O 1
ATOM 2201 N N . VAL A 1 269 ? 22.572 6.179 21.131 1.00 80.12 269 VAL A N 1
ATOM 2202 C CA . VAL A 1 269 ? 22.690 4.719 21.111 1.00 80.12 269 VAL A CA 1
ATOM 2203 C C . VAL A 1 269 ? 21.958 4.101 22.299 1.00 80.12 269 VAL A C 1
ATOM 2205 O O . VAL A 1 269 ? 21.627 4.785 23.265 1.00 80.12 269 VAL A O 1
ATOM 2208 N N . ASN A 1 270 ? 21.754 2.789 22.262 1.00 72.19 270 ASN A N 1
ATOM 2209 C CA . ASN A 1 270 ? 21.408 2.006 23.439 1.00 72.19 270 ASN A CA 1
ATOM 2210 C C . ASN A 1 270 ? 22.695 1.429 24.052 1.00 72.19 270 ASN A C 1
ATOM 2212 O O . ASN A 1 270 ? 23.189 0.385 23.624 1.00 72.19 270 ASN A O 1
ATOM 2216 N N . GLY A 1 271 ? 23.261 2.118 25.047 1.00 71.12 271 GLY A N 1
ATOM 2217 C CA . GLY A 1 271 ? 24.555 1.741 25.630 1.00 71.12 271 GLY A CA 1
ATOM 2218 C C . GLY A 1 271 ? 24.557 0.369 26.288 1.00 71.12 271 GLY A C 1
ATOM 2219 O O . GLY A 1 271 ? 25.523 -0.382 26.160 1.00 71.12 271 GLY A O 1
ATOM 2220 N N . SER A 1 272 ? 23.462 0.014 26.960 1.00 64.44 272 SER A N 1
ATOM 2221 C CA . SER A 1 272 ? 23.307 -1.303 27.580 1.00 64.44 272 SER A CA 1
ATOM 2222 C C . SER A 1 272 ? 23.215 -2.412 26.533 1.00 64.44 272 SER A C 1
ATOM 2224 O O . SER A 1 272 ? 23.823 -3.464 26.727 1.00 64.44 272 SER A O 1
ATOM 2226 N N . ALA A 1 273 ? 22.527 -2.167 25.412 1.00 63.22 273 ALA A N 1
ATOM 2227 C CA . ALA A 1 273 ? 22.485 -3.106 24.295 1.00 63.22 273 ALA A CA 1
ATOM 2228 C C . ALA A 1 273 ? 23.860 -3.261 23.639 1.00 63.22 273 ALA A C 1
ATOM 2230 O O . ALA A 1 273 ? 24.284 -4.389 23.447 1.00 63.22 273 ALA A O 1
ATOM 2231 N N . ILE A 1 274 ? 24.603 -2.175 23.392 1.00 71.25 274 ILE A N 1
ATOM 2232 C CA . ILE A 1 274 ? 25.975 -2.227 22.849 1.00 71.25 274 ILE A CA 1
ATOM 2233 C C . ILE A 1 274 ? 26.904 -3.042 23.756 1.00 71.25 274 ILE A C 1
ATOM 2235 O O . ILE A 1 274 ? 27.634 -3.920 23.292 1.00 71.25 274 ILE A O 1
ATOM 2239 N N . GLN A 1 275 ? 26.888 -2.757 25.061 1.00 70.69 275 GLN A N 1
ATOM 2240 C CA . GLN A 1 275 ? 27.725 -3.466 26.030 1.00 70.69 275 GLN A CA 1
ATOM 2241 C C . GLN A 1 275 ? 27.370 -4.951 26.100 1.00 70.69 275 GLN A C 1
ATOM 2243 O O . GLN A 1 275 ? 28.276 -5.784 26.119 1.00 70.69 275 GLN A O 1
ATOM 2248 N N . ALA A 1 276 ? 26.075 -5.281 26.124 1.00 63.69 276 ALA A N 1
ATOM 2249 C CA . ALA A 1 276 ? 25.608 -6.660 26.099 1.00 63.69 276 ALA A CA 1
ATOM 2250 C C . ALA A 1 276 ? 26.023 -7.342 24.793 1.00 63.69 276 ALA A C 1
ATOM 2252 O O . ALA A 1 276 ? 26.718 -8.351 24.848 1.00 63.69 276 ALA A O 1
ATOM 2253 N N . TYR A 1 277 ? 25.704 -6.741 23.648 1.00 70.94 277 TYR A N 1
ATOM 2254 C CA . TYR A 1 277 ? 25.998 -7.241 22.308 1.00 70.94 277 TYR A CA 1
ATOM 2255 C C . TYR A 1 277 ? 27.463 -7.651 22.181 1.00 70.94 277 TYR A C 1
ATOM 2257 O O . TYR A 1 277 ? 27.777 -8.807 21.917 1.00 70.94 277 TYR A O 1
ATOM 2265 N N . PHE A 1 278 ? 28.385 -6.745 22.503 1.00 71.69 278 PHE A N 1
ATOM 2266 C CA . PHE A 1 278 ? 29.801 -7.042 22.345 1.00 71.69 278 PHE A CA 1
ATOM 2267 C C . PHE A 1 278 ? 30.394 -7.937 23.441 1.00 71.69 278 PHE A C 1
ATOM 2269 O O . PHE A 1 278 ? 31.520 -8.414 23.297 1.00 71.69 278 PHE A O 1
ATOM 2276 N N . LYS A 1 279 ? 29.710 -8.144 24.572 1.00 68.25 279 LYS A N 1
ATOM 2277 C CA . LYS A 1 279 ? 30.146 -9.100 25.609 1.00 68.25 279 LYS A CA 1
ATOM 2278 C C . LYS A 1 279 ? 29.987 -10.557 25.146 1.00 68.25 279 LYS A C 1
ATOM 2280 O O . LYS A 1 279 ? 30.659 -11.425 25.693 1.00 68.25 279 LYS A O 1
ATOM 2285 N N . HIS A 1 280 ? 29.154 -10.793 24.132 1.00 64.50 280 HIS A N 1
ATOM 2286 C CA . HIS A 1 280 ? 28.845 -12.115 23.587 1.00 64.50 280 HIS A CA 1
ATOM 2287 C C . HIS A 1 280 ? 29.819 -12.579 22.492 1.00 64.50 280 HIS A C 1
ATOM 2289 O O . HIS A 1 280 ? 29.640 -13.670 21.968 1.00 64.50 280 HIS A O 1
ATOM 2295 N N . PHE A 1 281 ? 30.854 -11.804 22.148 1.00 66.56 281 PHE A N 1
ATOM 2296 C CA . PHE A 1 281 ? 31.870 -12.215 21.170 1.00 66.56 281 PHE A CA 1
ATOM 2297 C C . PHE A 1 281 ? 33.234 -12.417 21.818 1.00 66.56 281 PHE A C 1
ATOM 2299 O O . PHE A 1 281 ? 33.599 -11.717 22.771 1.00 66.56 281 PHE A O 1
ATOM 2306 N N . ASP A 1 282 ? 34.015 -13.345 21.266 1.00 64.88 282 ASP A N 1
ATOM 2307 C CA . ASP A 1 282 ? 35.435 -13.430 21.590 1.00 64.88 282 ASP A CA 1
ATOM 2308 C C . ASP A 1 282 ? 36.181 -12.270 20.924 1.00 64.88 282 ASP A C 1
ATOM 2310 O O . ASP A 1 282 ? 36.241 -12.161 19.701 1.00 64.88 282 ASP A O 1
ATOM 2314 N N . ARG A 1 283 ? 36.719 -11.366 21.749 1.00 62.44 283 ARG A N 1
ATOM 2315 C CA . ARG A 1 283 ? 37.451 -10.176 21.291 1.00 62.44 283 ARG A CA 1
ATOM 2316 C C . ARG A 1 283 ? 38.961 -10.396 21.215 1.00 62.44 283 ARG A C 1
ATOM 2318 O O . ARG A 1 283 ? 39.689 -9.466 20.868 1.00 62.44 283 ARG A O 1
ATOM 2325 N N . ASN A 1 284 ? 39.445 -11.610 21.488 1.00 64.19 284 ASN A N 1
ATOM 2326 C CA . ASN A 1 284 ? 40.842 -11.992 21.273 1.00 64.19 284 ASN A CA 1
ATOM 2327 C C . ASN A 1 284 ? 41.115 -12.265 19.782 1.00 64.19 284 ASN A C 1
ATOM 2329 O O . ASN A 1 284 ? 41.479 -13.369 19.387 1.00 64.19 284 ASN A O 1
ATOM 2333 N N . ILE A 1 285 ? 40.931 -11.238 18.950 1.00 64.94 285 ILE A N 1
ATOM 2334 C CA . ILE A 1 285 ? 41.054 -11.318 17.490 1.00 64.94 285 ILE A CA 1
ATOM 2335 C C . ILE A 1 285 ? 42.540 -11.254 17.103 1.00 64.94 285 ILE A C 1
ATOM 2337 O O . ILE A 1 285 ? 43.238 -10.289 17.451 1.00 64.94 285 ILE A O 1
ATOM 2341 N N . LYS A 1 286 ? 43.038 -12.250 16.361 1.00 66.69 286 LYS A N 1
ATOM 2342 C CA . LYS A 1 286 ? 44.427 -12.280 15.868 1.00 66.69 286 LYS A CA 1
ATOM 2343 C C . LYS A 1 286 ? 44.656 -11.192 14.808 1.00 66.69 286 LYS A C 1
ATOM 2345 O O . LYS A 1 286 ? 43.721 -10.824 14.103 1.00 66.69 286 LYS A O 1
ATOM 2350 N N . PRO A 1 287 ? 45.895 -10.700 14.611 1.00 65.25 287 PRO A N 1
ATOM 2351 C CA . PRO A 1 287 ? 46.191 -9.696 13.581 1.00 65.25 287 PRO A CA 1
ATOM 2352 C C . PRO A 1 287 ? 45.693 -10.073 12.175 1.00 65.25 287 PRO A C 1
ATOM 2354 O O . PRO A 1 287 ? 45.046 -9.264 11.522 1.00 65.25 287 PRO A O 1
ATOM 2357 N N . SER A 1 288 ? 45.875 -11.329 11.758 1.00 59.66 288 SER A N 1
ATOM 2358 C CA . SER A 1 288 ? 45.400 -11.833 10.461 1.00 59.66 288 SER A CA 1
ATOM 2359 C C . SER A 1 288 ? 43.872 -11.902 10.327 1.00 59.66 288 SER A C 1
ATOM 2361 O O . SER A 1 288 ? 43.352 -11.896 9.215 1.00 59.66 288 SER A O 1
ATOM 2363 N N . GLU A 1 289 ? 43.141 -11.983 11.440 1.00 61.00 289 GLU A N 1
ATOM 2364 C CA . GLU A 1 289 ? 41.674 -11.940 11.470 1.00 61.00 289 GLU A CA 1
ATOM 2365 C C . GLU A 1 289 ? 41.182 -10.487 11.433 1.00 61.00 289 GLU A C 1
ATOM 2367 O O . GLU A 1 289 ? 40.201 -10.196 10.753 1.00 61.00 289 GLU A O 1
ATOM 2372 N N . LYS A 1 290 ? 41.909 -9.548 12.060 1.00 68.19 290 LYS A N 1
ATOM 2373 C CA . LYS A 1 290 ? 41.624 -8.106 11.957 1.00 68.19 290 LYS A CA 1
ATOM 2374 C C . LYS A 1 290 ? 41.724 -7.613 10.514 1.00 68.19 290 LYS A C 1
ATOM 2376 O O . LYS A 1 290 ? 40.823 -6.910 10.066 1.00 68.19 290 LYS A O 1
ATOM 2381 N N . ASP A 1 291 ? 42.755 -8.029 9.778 1.00 64.62 291 ASP A N 1
ATOM 2382 C CA . ASP A 1 291 ? 42.936 -7.661 8.364 1.00 64.62 291 ASP A CA 1
ATOM 2383 C C . ASP A 1 291 ? 41.772 -8.151 7.487 1.00 64.62 291 ASP A C 1
ATOM 2385 O O . ASP A 1 291 ? 41.264 -7.409 6.644 1.00 64.62 291 ASP A O 1
ATOM 2389 N N . LYS A 1 292 ? 41.278 -9.372 7.735 1.00 62.31 292 LYS A N 1
ATOM 2390 C CA . LYS A 1 292 ? 40.081 -9.905 7.062 1.00 62.31 292 LYS A CA 1
ATOM 2391 C C . LYS A 1 292 ? 38.826 -9.112 7.407 1.00 62.31 292 LYS A C 1
ATOM 2393 O O . LYS A 1 292 ? 38.047 -8.788 6.514 1.00 62.31 292 LYS A O 1
ATOM 2398 N N . MET A 1 293 ? 38.641 -8.752 8.678 1.00 65.94 293 MET A N 1
ATOM 2399 C CA . MET A 1 293 ? 37.489 -7.951 9.085 1.00 65.94 293 MET A CA 1
ATOM 2400 C C . MET A 1 293 ? 37.514 -6.547 8.463 1.00 65.94 293 MET A C 1
ATOM 2402 O O . MET A 1 293 ? 36.457 -6.049 8.083 1.00 65.94 293 MET A O 1
ATOM 2406 N N . PHE A 1 294 ? 38.684 -5.912 8.315 1.00 66.62 294 PHE A N 1
ATOM 2407 C CA . PHE A 1 294 ? 38.800 -4.619 7.625 1.00 66.62 294 PHE A CA 1
ATOM 2408 C C . PHE A 1 294 ? 38.453 -4.723 6.135 1.00 66.62 294 PHE A C 1
ATOM 2410 O O . PHE A 1 294 ? 37.673 -3.910 5.645 1.00 66.62 294 PHE A O 1
ATOM 2417 N N . ALA A 1 295 ? 38.921 -5.766 5.442 1.00 61.16 295 ALA A N 1
ATOM 2418 C CA . ALA A 1 295 ? 38.548 -6.012 4.046 1.00 61.16 295 ALA A CA 1
ATOM 2419 C C . ALA A 1 295 ? 37.028 -6.228 3.866 1.00 61.16 295 ALA A C 1
ATOM 2421 O O . ALA A 1 295 ? 36.436 -5.782 2.882 1.00 61.16 295 ALA A O 1
ATOM 2422 N N . ILE A 1 296 ? 36.372 -6.876 4.835 1.00 59.38 296 ILE A N 1
ATOM 2423 C CA . ILE A 1 296 ? 34.912 -7.063 4.855 1.00 59.38 296 ILE A CA 1
ATOM 2424 C C . ILE A 1 296 ? 34.181 -5.754 5.185 1.00 59.38 296 ILE A C 1
ATOM 2426 O O . ILE A 1 296 ? 33.132 -5.481 4.605 1.00 59.38 296 ILE A O 1
ATOM 2430 N N . ALA A 1 297 ? 34.722 -4.922 6.078 1.00 60.25 297 ALA A N 1
ATOM 2431 C CA . ALA A 1 297 ? 34.170 -3.604 6.385 1.00 60.25 297 ALA A CA 1
ATOM 2432 C C . ALA A 1 297 ? 34.182 -2.685 5.154 1.00 60.25 297 ALA A C 1
ATOM 2434 O O . ALA A 1 297 ? 33.182 -2.018 4.879 1.00 60.25 297 ALA A O 1
ATOM 2435 N N . ASP A 1 298 ? 35.267 -2.706 4.378 1.00 57.75 298 ASP A N 1
ATOM 2436 C CA . ASP A 1 298 ? 35.357 -1.979 3.112 1.00 57.75 298 ASP A CA 1
ATOM 2437 C C . ASP A 1 298 ? 34.341 -2.511 2.093 1.00 57.75 298 ASP A C 1
ATOM 2439 O O . ASP A 1 298 ? 33.601 -1.714 1.517 1.00 57.75 298 ASP A O 1
ATOM 2443 N N . ARG A 1 299 ? 34.181 -3.838 1.969 1.00 67.19 299 ARG A N 1
ATOM 2444 C CA . ARG A 1 299 ? 33.106 -4.457 1.166 1.00 67.19 299 ARG A CA 1
ATOM 2445 C C . ARG A 1 299 ? 31.710 -3.997 1.609 1.00 67.19 299 ARG A C 1
ATOM 2447 O O . ARG A 1 299 ? 30.899 -3.616 0.774 1.00 67.19 299 ARG A O 1
ATOM 2454 N N . LEU A 1 300 ? 31.421 -3.984 2.913 1.00 57.81 300 LEU A N 1
ATOM 2455 C CA . LEU A 1 300 ? 30.134 -3.542 3.473 1.00 57.81 300 LEU A CA 1
ATOM 2456 C C . LEU A 1 300 ? 29.840 -2.067 3.156 1.00 57.81 300 LEU A C 1
ATOM 2458 O O . LEU A 1 300 ? 28.700 -1.713 2.827 1.00 57.81 300 LEU A O 1
ATOM 2462 N N . ILE A 1 301 ? 30.864 -1.211 3.230 1.00 58.81 301 ILE A N 1
ATOM 2463 C CA . ILE A 1 301 ? 30.790 0.214 2.881 1.00 58.81 301 ILE A CA 1
ATOM 2464 C C . ILE A 1 301 ? 30.598 0.388 1.372 1.00 58.81 301 ILE A C 1
ATOM 2466 O O . ILE A 1 301 ? 29.738 1.172 0.960 1.00 58.81 301 ILE A O 1
ATOM 2470 N N . GLU A 1 302 ? 31.360 -0.337 0.554 1.00 53.56 302 GLU A N 1
ATOM 2471 C CA . GLU A 1 302 ? 31.285 -0.295 -0.906 1.00 53.56 302 GLU A CA 1
ATOM 2472 C C . GLU A 1 302 ? 29.928 -0.775 -1.401 1.00 53.56 302 GLU A C 1
ATOM 2474 O O . GLU A 1 302 ? 29.246 -0.025 -2.102 1.00 53.56 302 GLU A O 1
ATOM 2479 N N . ASP A 1 303 ? 29.472 -1.945 -0.964 1.00 50.78 303 ASP A N 1
ATOM 2480 C CA . ASP A 1 303 ? 28.169 -2.476 -1.336 1.00 50.78 303 ASP A CA 1
ATOM 2481 C C . ASP A 1 303 ? 27.057 -1.505 -0.910 1.00 50.78 303 ASP A C 1
ATOM 2483 O O . ASP A 1 303 ? 26.166 -1.209 -1.699 1.00 50.78 303 ASP A O 1
ATOM 2487 N N . HIS A 1 304 ? 27.128 -0.883 0.275 1.00 47.88 304 HIS A N 1
ATOM 2488 C CA . HIS A 1 304 ? 26.110 0.092 0.698 1.00 47.88 304 HIS A CA 1
ATOM 2489 C C . HIS A 1 304 ? 26.181 1.421 -0.067 1.00 47.88 304 HIS A C 1
ATOM 2491 O O . HIS A 1 304 ? 25.157 2.068 -0.311 1.00 47.88 304 HIS A O 1
ATOM 2497 N N . SER A 1 305 ? 27.376 1.852 -0.462 1.00 42.72 305 SER A N 1
ATOM 2498 C CA . SER A 1 305 ? 27.556 3.044 -1.292 1.00 42.72 305 SER A CA 1
ATOM 2499 C C . SER A 1 305 ? 27.062 2.830 -2.729 1.00 42.72 305 SER A C 1
ATOM 2501 O O . SER A 1 305 ? 26.541 3.771 -3.330 1.00 42.72 305 SER A O 1
ATOM 2503 N N . ARG A 1 306 ? 27.133 1.590 -3.239 1.00 49.06 306 ARG A N 1
ATOM 2504 C CA . ARG A 1 306 ? 26.538 1.161 -4.515 1.00 49.06 306 ARG A CA 1
ATOM 2505 C C . ARG A 1 306 ? 25.011 1.062 -4.412 1.00 49.06 306 ARG A C 1
ATOM 2507 O O . ARG A 1 306 ? 24.318 1.566 -5.289 1.00 49.06 306 ARG A O 1
ATOM 2514 N N . ARG A 1 307 ? 24.487 0.549 -3.291 1.00 46.72 307 ARG A N 1
ATOM 2515 C CA . ARG A 1 307 ? 23.044 0.415 -2.983 1.00 46.72 307 ARG A CA 1
ATOM 2516 C C . ARG A 1 307 ? 22.263 1.741 -2.910 1.00 46.72 307 ARG A C 1
ATOM 2518 O O . ARG A 1 307 ? 21.064 1.763 -3.158 1.00 46.72 307 ARG A O 1
ATOM 2525 N N . ASN A 1 308 ? 22.917 2.870 -2.616 1.00 37.16 308 ASN A N 1
ATOM 2526 C CA . ASN A 1 308 ? 22.254 4.175 -2.434 1.00 37.16 308 ASN A CA 1
ATOM 2527 C C . ASN A 1 308 ? 22.081 5.021 -3.713 1.00 37.16 308 ASN A C 1
ATOM 2529 O O . ASN A 1 308 ? 21.464 6.087 -3.645 1.00 37.16 308 ASN A O 1
ATOM 2533 N N . LYS A 1 309 ? 22.629 4.601 -4.864 1.00 39.47 309 LYS A N 1
ATOM 2534 C CA . LYS A 1 309 ? 22.622 5.418 -6.096 1.00 39.47 309 LYS A CA 1
ATOM 2535 C C . LYS A 1 309 ? 21.358 5.282 -6.954 1.00 39.47 309 LYS A C 1
ATOM 2537 O O . LYS A 1 309 ? 21.135 6.122 -7.818 1.00 39.47 309 LYS A O 1
ATOM 2542 N N . GLY A 1 310 ? 20.475 4.325 -6.656 1.00 43.25 310 GLY A N 1
ATOM 2543 C CA . GLY A 1 310 ? 19.224 4.131 -7.401 1.00 43.25 310 GLY A CA 1
ATOM 2544 C C . GLY A 1 310 ? 19.357 3.273 -8.664 1.00 43.25 310 GLY A C 1
ATOM 2545 O O . GLY A 1 310 ? 18.422 3.250 -9.466 1.00 43.25 310 GLY A O 1
ATOM 2546 N N . ASP A 1 311 ? 20.468 2.551 -8.817 1.00 45.03 311 ASP A N 1
ATOM 2547 C CA . ASP A 1 311 ? 20.667 1.571 -9.884 1.00 45.03 311 ASP A CA 1
ATOM 2548 C C . ASP A 1 311 ? 19.992 0.250 -9.493 1.00 45.03 311 ASP A C 1
ATOM 2550 O O . ASP A 1 311 ? 20.458 -0.477 -8.615 1.00 45.03 311 ASP A O 1
ATOM 2554 N N . PHE A 1 312 ? 18.862 -0.070 -10.128 1.00 53.97 312 PHE A N 1
ATOM 2555 C CA . PHE A 1 312 ? 18.205 -1.366 -9.954 1.00 53.97 312 PHE A CA 1
ATOM 2556 C C . PHE A 1 312 ? 19.022 -2.438 -10.682 1.00 53.97 312 PHE A C 1
ATOM 2558 O O . PHE A 1 312 ? 18.898 -2.622 -11.894 1.00 53.97 312 PHE A O 1
ATOM 2565 N N . TRP A 1 313 ? 19.880 -3.142 -9.948 1.00 65.38 313 TRP A N 1
ATOM 2566 C CA . TRP A 1 313 ? 20.690 -4.227 -10.495 1.00 65.38 313 TRP A CA 1
ATOM 2567 C C . TRP A 1 313 ? 19.808 -5.394 -10.957 1.00 65.38 313 TRP A C 1
ATOM 2569 O O . TRP A 1 313 ? 19.161 -6.032 -10.131 1.00 65.38 313 TRP A O 1
ATOM 2579 N N . THR A 1 314 ? 19.779 -5.691 -12.263 1.00 74.81 314 THR A N 1
ATOM 2580 C CA . THR A 1 314 ? 19.023 -6.839 -12.790 1.00 74.81 314 THR A CA 1
ATOM 2581 C C . THR A 1 314 ? 19.775 -8.148 -12.530 1.00 74.81 314 THR A C 1
ATOM 2583 O O . THR A 1 314 ? 20.869 -8.323 -13.073 1.00 74.81 314 THR A O 1
ATOM 2586 N N . PRO A 1 315 ? 19.209 -9.098 -11.761 1.00 77.19 315 PRO A N 1
ATOM 2587 C CA . PRO A 1 315 ? 19.868 -10.374 -11.508 1.00 77.19 315 PRO A CA 1
ATOM 2588 C C . PRO A 1 315 ? 20.040 -11.207 -12.780 1.00 77.19 315 PRO A C 1
ATOM 2590 O O . PRO A 1 315 ? 19.133 -11.274 -13.611 1.00 77.19 315 PRO A O 1
ATOM 2593 N N . THR A 1 316 ? 21.166 -11.923 -12.895 1.00 77.75 316 THR A N 1
ATOM 2594 C CA . THR A 1 316 ? 21.480 -12.783 -14.056 1.00 77.75 316 THR A CA 1
ATOM 2595 C C . THR A 1 316 ? 20.347 -13.765 -14.387 1.00 77.75 316 THR A C 1
ATOM 2597 O O . THR A 1 316 ? 20.042 -13.970 -15.557 1.00 77.75 316 THR A O 1
ATOM 2600 N N . ILE A 1 317 ? 19.659 -14.339 -13.390 1.00 80.56 317 ILE A N 1
ATOM 2601 C CA . ILE A 1 317 ? 18.549 -15.273 -13.649 1.00 80.56 317 ILE A CA 1
ATOM 2602 C C . ILE A 1 317 ? 17.382 -14.612 -14.405 1.00 80.56 317 ILE A C 1
ATOM 2604 O O . ILE A 1 317 ? 16.805 -15.220 -15.306 1.00 80.56 317 ILE A O 1
ATOM 2608 N N . TRP A 1 318 ? 17.091 -13.345 -14.106 1.00 87.06 318 TRP A N 1
ATOM 2609 C CA . TRP A 1 318 ? 16.046 -12.570 -14.770 1.00 87.06 318 TRP A CA 1
ATOM 2610 C C . TRP A 1 318 ? 16.510 -11.990 -16.108 1.00 87.06 318 TRP A C 1
ATOM 2612 O O . TRP A 1 318 ? 15.708 -11.922 -17.037 1.00 87.06 318 TRP A O 1
ATOM 2622 N N . ALA A 1 319 ? 17.800 -11.665 -16.258 1.00 89.44 319 ALA A N 1
ATOM 2623 C CA . ALA A 1 319 ? 18.394 -11.348 -17.560 1.00 89.44 319 ALA A CA 1
ATOM 2624 C C . ALA A 1 319 ? 18.342 -12.557 -18.519 1.00 89.44 319 ALA A C 1
ATOM 2626 O O . ALA A 1 319 ? 18.009 -12.406 -19.694 1.00 89.44 319 ALA A O 1
ATOM 2627 N N . ASN A 1 320 ? 18.579 -13.771 -18.008 1.00 89.38 320 ASN A N 1
ATOM 2628 C CA . ASN A 1 320 ? 18.432 -15.022 -18.757 1.00 89.38 320 ASN A CA 1
ATOM 2629 C C . ASN A 1 320 ? 16.994 -15.267 -19.203 1.00 89.38 320 ASN A C 1
ATOM 2631 O O . ASN A 1 320 ? 16.760 -15.661 -20.346 1.00 89.38 320 ASN A O 1
ATOM 2635 N N . GLU A 1 321 ? 16.026 -15.017 -18.327 1.00 94.31 321 GLU A N 1
ATOM 2636 C CA . GLU A 1 321 ? 14.615 -15.156 -18.674 1.00 94.31 321 GLU A CA 1
ATOM 2637 C C . GLU A 1 321 ? 14.161 -14.111 -19.698 1.00 94.31 321 GLU A C 1
ATOM 2639 O O . GLU A 1 321 ? 13.470 -14.452 -20.658 1.00 94.31 321 GLU A O 1
ATOM 2644 N N . ALA A 1 322 ? 14.604 -12.860 -19.549 1.00 96.44 322 ALA A N 1
ATOM 2645 C CA . ALA A 1 322 ? 14.375 -11.808 -20.532 1.00 96.44 322 ALA A CA 1
ATOM 2646 C C . ALA A 1 322 ? 14.950 -12.187 -21.906 1.00 96.44 322 ALA A C 1
ATOM 2648 O O . ALA A 1 322 ? 14.241 -12.088 -22.908 1.00 96.44 322 ALA A O 1
ATOM 2649 N N . ASN A 1 323 ? 16.185 -12.702 -21.955 1.00 95.81 323 ASN A N 1
ATOM 2650 C CA . ASN A 1 323 ? 16.806 -13.199 -23.184 1.00 95.81 323 ASN A CA 1
ATOM 2651 C C . ASN A 1 323 ? 15.975 -14.318 -23.837 1.00 95.81 323 ASN A C 1
ATOM 2653 O O . ASN A 1 323 ? 15.665 -14.207 -25.019 1.00 95.81 323 ASN A O 1
ATOM 2657 N N . LYS A 1 324 ? 15.548 -15.345 -23.085 1.00 96.31 324 LYS A N 1
ATOM 2658 C CA . LYS A 1 324 ? 14.685 -16.422 -23.622 1.00 96.31 324 LYS A CA 1
ATOM 2659 C C . LYS A 1 324 ? 13.395 -15.870 -24.224 1.00 96.31 324 LYS A C 1
ATOM 2661 O O . LYS A 1 324 ? 12.970 -16.273 -25.300 1.00 96.31 324 LYS A O 1
ATOM 2666 N N . MET A 1 325 ? 12.774 -14.908 -23.547 1.00 97.81 325 MET A N 1
ATOM 2667 C CA . MET A 1 325 ? 11.557 -14.274 -24.046 1.00 97.81 325 MET A CA 1
ATOM 2668 C C . MET A 1 325 ? 11.798 -13.465 -25.328 1.00 97.81 325 MET A C 1
ATOM 2670 O O . MET A 1 325 ? 10.911 -13.425 -26.180 1.00 97.81 325 MET A O 1
ATOM 2674 N N . ILE A 1 326 ? 12.966 -12.831 -25.480 1.00 98.31 326 ILE A N 1
ATOM 2675 C CA . ILE A 1 326 ? 13.355 -12.154 -26.725 1.00 98.31 326 ILE A CA 1
ATOM 2676 C C . ILE A 1 326 ? 13.605 -13.181 -27.834 1.00 98.31 326 ILE A C 1
ATOM 2678 O O . ILE A 1 326 ? 13.117 -12.972 -28.942 1.00 98.31 326 ILE A O 1
ATOM 2682 N N . GLU A 1 327 ? 14.275 -14.302 -27.549 1.00 98.06 327 GLU A N 1
ATOM 2683 C CA . GLU A 1 327 ? 14.475 -15.400 -28.511 1.00 98.06 327 GLU A CA 1
ATOM 2684 C C . GLU A 1 327 ? 13.141 -15.944 -29.033 1.00 98.06 327 GLU A C 1
ATOM 2686 O O . GLU A 1 327 ? 12.973 -16.101 -30.241 1.00 98.06 327 GLU A O 1
ATOM 2691 N N . ASP A 1 328 ? 12.161 -16.137 -28.147 1.00 97.81 328 ASP A N 1
ATOM 2692 C CA . ASP A 1 328 ? 10.821 -16.605 -28.515 1.00 97.81 328 ASP A CA 1
ATOM 2693 C C . ASP A 1 328 ? 10.071 -15.630 -29.441 1.00 97.81 328 ASP A C 1
ATOM 2695 O O . ASP A 1 328 ? 9.238 -16.050 -30.245 1.00 97.81 328 ASP A O 1
ATOM 2699 N N . VAL A 1 329 ? 10.304 -14.321 -29.293 1.00 98.00 329 VAL A N 1
ATOM 2700 C CA . VAL A 1 329 ? 9.562 -13.272 -30.017 1.00 98.00 329 VAL A CA 1
ATOM 2701 C C . VAL A 1 329 ? 10.269 -12.837 -31.300 1.00 98.00 329 VAL A C 1
ATOM 2703 O O . VAL A 1 329 ? 9.609 -12.587 -32.310 1.00 98.00 329 VAL A O 1
ATOM 2706 N N . VAL A 1 330 ? 11.592 -12.686 -31.255 1.00 97.62 330 VAL A N 1
ATOM 2707 C CA . VAL A 1 330 ? 12.407 -12.130 -32.346 1.00 97.62 330 VAL A CA 1
ATOM 2708 C C . VAL A 1 330 ? 13.086 -13.234 -33.159 1.00 97.62 330 VAL A C 1
ATOM 2710 O O . VAL A 1 330 ? 13.241 -13.076 -34.369 1.00 97.62 330 VAL A O 1
ATOM 2713 N N . GLY A 1 331 ? 13.442 -14.349 -32.518 1.00 97.38 331 GLY A N 1
ATOM 2714 C CA . GLY A 1 331 ? 14.202 -15.460 -33.089 1.00 97.38 331 GLY A CA 1
ATOM 2715 C C . GLY A 1 331 ? 15.425 -15.807 -32.236 1.00 97.38 331 GLY A C 1
ATOM 2716 O O . GLY A 1 331 ? 16.038 -14.933 -31.625 1.00 97.38 331 GLY A O 1
ATOM 2717 N N . ALA A 1 332 ? 15.806 -17.086 -32.203 1.00 96.19 332 ALA A N 1
ATOM 2718 C CA . ALA A 1 332 ? 16.944 -17.567 -31.409 1.00 96.19 332 ALA A CA 1
ATOM 2719 C C . ALA A 1 332 ? 18.289 -16.914 -31.797 1.00 96.19 332 ALA A C 1
ATOM 2721 O O . ALA A 1 332 ? 19.181 -16.795 -30.963 1.00 96.19 332 ALA A O 1
ATOM 2722 N N . ASP A 1 333 ? 18.407 -16.448 -33.042 1.00 96.31 333 ASP A N 1
ATOM 2723 C CA . ASP A 1 333 ? 19.587 -15.813 -33.638 1.00 96.31 333 ASP A CA 1
ATOM 2724 C C . ASP A 1 333 ? 19.534 -14.271 -33.618 1.00 96.31 333 ASP A C 1
ATOM 2726 O O . ASP A 1 333 ? 20.204 -13.580 -34.400 1.00 96.31 333 ASP A O 1
ATOM 2730 N N . TYR A 1 334 ? 18.697 -13.689 -32.748 1.00 97.56 334 TYR A N 1
ATOM 2731 C CA . TYR A 1 334 ? 18.537 -12.237 -32.695 1.00 97.56 334 TYR A CA 1
ATOM 2732 C C . TYR A 1 334 ? 19.839 -11.521 -32.312 1.00 97.56 334 TYR A C 1
ATOM 2734 O O . TYR A 1 334 ? 20.047 -10.386 -32.741 1.00 97.56 334 TYR A O 1
ATOM 2742 N N . LYS A 1 335 ? 20.713 -12.153 -31.521 1.00 95.94 335 LYS A N 1
ATOM 2743 C CA . LYS A 1 335 ? 21.964 -11.552 -31.031 1.00 95.94 335 LYS A CA 1
ATOM 2744 C C . LYS A 1 335 ? 22.984 -11.358 -32.155 1.00 95.94 335 LYS A C 1
ATOM 2746 O O . LYS A 1 335 ? 23.812 -10.448 -32.089 1.00 95.94 335 LYS A O 1
ATOM 2751 N N . GLU A 1 336 ? 22.887 -12.175 -33.196 1.00 96.19 336 GLU A N 1
ATOM 2752 C CA . GLU A 1 336 ? 23.717 -12.156 -34.394 1.00 96.19 336 GLU A CA 1
ATOM 2753 C C . GLU A 1 336 ? 23.130 -11.237 -35.472 1.00 96.19 336 GLU A C 1
ATOM 2755 O O . GLU A 1 336 ? 23.853 -10.506 -36.153 1.00 96.19 336 GLU A O 1
ATOM 2760 N N . LYS A 1 337 ? 21.801 -11.259 -35.635 1.00 96.50 337 LYS A N 1
ATOM 2761 C CA . LYS A 1 337 ? 21.113 -10.576 -36.743 1.00 96.50 337 LYS A CA 1
ATOM 2762 C C . LYS A 1 337 ? 20.611 -9.173 -36.424 1.00 96.50 337 LYS A C 1
ATOM 2764 O O . LYS A 1 337 ? 20.300 -8.434 -37.358 1.00 96.50 337 LYS A O 1
ATOM 2769 N N . SER A 1 338 ? 20.521 -8.790 -35.154 1.00 97.81 338 SER A N 1
ATOM 2770 C CA . SER A 1 338 ? 19.923 -7.513 -34.743 1.00 97.81 338 SER A CA 1
ATOM 2771 C C . SER A 1 338 ? 20.972 -6.464 -34.392 1.00 97.81 338 SER A C 1
ATOM 2773 O O . SER A 1 338 ? 22.131 -6.779 -34.133 1.00 97.81 338 SER A O 1
ATOM 2775 N N . ILE A 1 339 ? 20.554 -5.201 -34.385 1.00 98.44 339 ILE A N 1
ATOM 2776 C CA . ILE A 1 339 ? 21.238 -4.126 -33.660 1.00 98.44 339 ILE A CA 1
ATOM 2777 C C . ILE A 1 339 ? 20.608 -4.067 -32.267 1.00 98.44 339 ILE A C 1
ATOM 2779 O O . ILE A 1 339 ? 19.393 -3.895 -32.157 1.00 98.44 339 ILE A O 1
ATOM 2783 N N . VAL A 1 340 ? 21.402 -4.235 -31.210 1.00 98.38 340 VAL A N 1
ATOM 2784 C CA . VAL A 1 340 ? 20.916 -4.188 -29.823 1.00 98.38 340 VAL A CA 1
ATOM 2785 C C . VAL A 1 340 ? 21.473 -2.951 -29.133 1.00 98.38 340 VAL A C 1
ATOM 2787 O O . VAL A 1 340 ? 22.682 -2.732 -29.147 1.00 98.38 340 VAL A O 1
ATOM 2790 N N . TRP A 1 341 ? 20.600 -2.159 -28.512 1.00 98.19 341 TRP A N 1
ATOM 2791 C CA . TRP A 1 341 ? 20.996 -0.995 -27.723 1.00 98.19 341 TRP A CA 1
ATOM 2792 C C . TRP A 1 341 ? 20.426 -1.081 -26.306 1.00 98.19 341 TRP A C 1
ATOM 2794 O O . TRP A 1 341 ? 19.210 -1.037 -26.105 1.00 98.19 341 TRP A O 1
ATOM 2804 N N . ASP A 1 342 ? 21.322 -1.185 -25.324 1.00 97.06 342 ASP A N 1
ATOM 2805 C CA . ASP A 1 342 ? 21.010 -0.969 -23.913 1.00 97.06 342 ASP A CA 1
ATOM 2806 C C . ASP A 1 342 ? 21.307 0.487 -23.539 1.00 97.06 342 ASP A C 1
ATOM 2808 O O . ASP A 1 342 ? 22.460 0.883 -23.364 1.00 97.06 342 ASP A O 1
ATOM 2812 N N . SER A 1 343 ? 20.248 1.297 -23.479 1.00 95.25 343 SER A N 1
ATOM 2813 C CA . SER A 1 343 ? 20.326 2.750 -23.292 1.00 95.25 343 SER A CA 1
ATOM 2814 C C . SER A 1 343 ? 20.607 3.203 -21.853 1.00 95.25 343 SER A C 1
ATOM 2816 O O . SER A 1 343 ? 20.806 4.393 -21.618 1.00 95.25 343 SER A O 1
ATOM 2818 N N . ALA A 1 344 ? 20.562 2.277 -20.894 1.00 93.19 344 ALA A N 1
ATOM 2819 C CA . ALA A 1 344 ? 20.818 2.509 -19.473 1.00 93.19 344 ALA A CA 1
ATOM 2820 C C . ALA A 1 344 ? 21.568 1.298 -18.903 1.00 93.19 344 ALA A C 1
ATOM 2822 O O . ALA A 1 344 ? 21.099 0.619 -17.990 1.00 93.19 344 ALA A O 1
ATOM 2823 N N . SER A 1 345 ? 22.721 0.993 -19.501 1.00 91.00 345 SER A N 1
ATOM 2824 C CA . SER A 1 345 ? 23.393 -0.289 -19.297 1.00 91.00 345 SER A CA 1
ATOM 2825 C C . SER A 1 345 ? 24.000 -0.454 -17.910 1.00 91.00 345 SER A C 1
ATOM 2827 O O . SER A 1 345 ? 24.249 -1.586 -17.484 1.00 91.00 345 SER A O 1
ATOM 2829 N N . GLY A 1 346 ? 24.299 0.654 -17.224 1.00 87.00 346 GLY A N 1
ATOM 2830 C CA . GLY A 1 346 ? 25.124 0.657 -16.021 1.00 87.00 346 GLY A CA 1
ATOM 2831 C C . GLY A 1 346 ? 26.391 -0.166 -16.254 1.00 87.00 346 GLY A C 1
ATOM 2832 O O . GLY A 1 346 ? 27.090 -0.005 -17.254 1.00 87.00 346 GLY A O 1
ATOM 2833 N N . THR A 1 347 ? 26.611 -1.166 -15.403 1.00 82.88 347 THR A N 1
ATOM 2834 C CA . THR A 1 347 ? 27.715 -2.138 -15.524 1.00 82.88 347 THR A CA 1
ATOM 2835 C C . THR A 1 347 ? 27.424 -3.350 -16.436 1.00 82.88 347 THR A C 1
ATOM 2837 O O . THR A 1 347 ? 28.053 -4.402 -16.295 1.00 82.88 347 THR A O 1
ATOM 2840 N N . LYS A 1 348 ? 26.494 -3.208 -17.391 1.00 87.81 348 LYS A N 1
ATOM 2841 C CA . LYS A 1 348 ? 26.065 -4.194 -18.409 1.00 87.81 348 LYS A CA 1
ATOM 2842 C C . LYS A 1 348 ? 25.354 -5.440 -17.873 1.00 87.81 348 LYS A C 1
ATOM 2844 O O . LYS A 1 348 ? 25.453 -6.514 -18.459 1.00 87.81 348 LYS A O 1
ATOM 2849 N N . ASN A 1 349 ? 24.612 -5.342 -16.773 1.00 83.94 349 ASN A N 1
ATOM 2850 C CA . ASN A 1 349 ? 24.021 -6.530 -16.131 1.00 83.94 349 ASN A CA 1
ATOM 2851 C C . ASN A 1 349 ? 23.031 -7.303 -17.016 1.00 83.94 349 ASN A C 1
ATOM 2853 O O . ASN A 1 349 ? 22.969 -8.524 -16.919 1.00 83.94 349 ASN A O 1
ATOM 2857 N N . LEU A 1 350 ? 22.322 -6.623 -17.922 1.00 90.19 350 LEU A N 1
ATOM 2858 C CA . LEU A 1 350 ? 21.400 -7.267 -18.863 1.00 90.19 350 LEU A CA 1
ATOM 2859 C C . LEU A 1 350 ? 22.099 -8.061 -19.971 1.00 90.19 350 LEU A C 1
ATOM 2861 O O . LEU A 1 350 ? 21.522 -9.007 -20.510 1.00 90.19 350 LEU A O 1
ATOM 2865 N N . THR A 1 351 ? 23.315 -7.662 -20.342 1.00 92.44 351 THR A N 1
ATOM 2866 C CA . THR A 1 351 ? 23.976 -8.125 -21.569 1.00 92.44 351 THR A CA 1
ATOM 2867 C C . THR A 1 351 ? 25.276 -8.879 -21.315 1.00 92.44 351 THR A C 1
ATOM 2869 O O . THR A 1 351 ? 25.700 -9.630 -22.190 1.00 92.44 351 THR A O 1
ATOM 2872 N N . ARG A 1 352 ? 25.897 -8.732 -20.137 1.00 86.75 352 ARG A N 1
ATOM 2873 C CA . ARG A 1 352 ? 27.234 -9.261 -19.804 1.00 86.75 352 ARG A CA 1
ATOM 2874 C C . ARG A 1 352 ? 27.401 -10.772 -19.973 1.00 86.75 352 ARG A C 1
ATOM 2876 O O . ARG A 1 352 ? 28.511 -11.212 -20.249 1.00 86.75 352 ARG A O 1
ATOM 2883 N N . ASP A 1 353 ? 26.319 -11.534 -19.818 1.00 83.69 353 ASP A N 1
ATOM 2884 C CA . ASP A 1 353 ? 26.326 -13.002 -19.849 1.00 83.69 353 ASP A CA 1
ATOM 2885 C C . ASP A 1 353 ? 26.068 -13.568 -21.266 1.00 83.69 353 ASP A C 1
ATOM 2887 O O . ASP A 1 353 ? 26.058 -14.781 -21.469 1.00 83.69 353 ASP A O 1
ATOM 2891 N N . PHE A 1 354 ? 25.905 -12.698 -22.272 1.00 89.44 354 PHE A N 1
ATOM 2892 C CA . PHE A 1 354 ? 25.654 -13.062 -23.670 1.00 89.44 354 PHE A CA 1
ATOM 2893 C C . PHE A 1 354 ? 26.668 -12.411 -24.606 1.00 89.44 354 PHE A C 1
ATOM 2895 O O . PHE A 1 354 ? 27.326 -11.443 -24.239 1.00 89.44 354 PHE A O 1
ATOM 2902 N N . LYS A 1 355 ? 26.758 -12.922 -25.838 1.00 91.00 355 LYS A N 1
ATOM 2903 C CA . LYS A 1 355 ? 27.550 -12.327 -26.920 1.00 91.00 355 LYS A CA 1
ATOM 2904 C C . LYS A 1 355 ? 26.627 -11.803 -28.007 1.00 91.00 355 LYS A C 1
ATOM 2906 O O . LYS A 1 355 ? 25.671 -12.477 -28.374 1.00 91.00 355 LYS A O 1
ATOM 2911 N N . TYR A 1 356 ? 26.955 -10.632 -28.532 1.00 95.00 356 TYR A N 1
ATOM 2912 C CA . TYR A 1 356 ? 26.194 -9.952 -29.573 1.00 95.00 356 TYR A CA 1
ATOM 2913 C C . TYR A 1 356 ? 27.122 -9.592 -30.727 1.00 95.00 356 TYR A C 1
ATOM 2915 O O . TYR A 1 356 ? 28.265 -9.197 -30.494 1.00 95.00 356 TYR A O 1
ATOM 2923 N N . SER A 1 357 ? 26.627 -9.684 -31.961 1.00 94.12 357 SER A N 1
ATOM 2924 C CA . SER A 1 357 ? 27.373 -9.199 -33.126 1.00 94.12 357 SER A CA 1
ATOM 2925 C C . SER A 1 357 ? 27.388 -7.675 -33.190 1.00 94.12 357 SER A C 1
ATOM 2927 O O . SER A 1 357 ? 28.390 -7.110 -33.612 1.00 94.12 357 SER A O 1
ATOM 2929 N N . LYS A 1 358 ? 26.298 -7.019 -32.765 1.00 96.44 358 LYS A N 1
ATOM 2930 C CA . LYS A 1 358 ? 26.151 -5.557 -32.739 1.00 96.44 358 LYS A CA 1
ATOM 2931 C C . LYS A 1 358 ? 25.445 -5.098 -31.460 1.00 96.44 358 LYS A C 1
ATOM 2933 O O . LYS A 1 358 ? 24.214 -5.079 -31.404 1.00 96.44 358 LYS A O 1
ATOM 2938 N N . LEU A 1 359 ? 26.232 -4.763 -30.433 1.00 97.44 359 LEU A N 1
ATOM 2939 C CA . LEU A 1 359 ? 25.748 -4.250 -29.147 1.00 97.44 359 LEU A CA 1
ATOM 2940 C C . LEU A 1 359 ? 26.296 -2.849 -28.878 1.00 97.44 359 LEU A C 1
ATOM 2942 O O . LEU A 1 359 ? 27.510 -2.647 -28.831 1.00 97.44 359 LEU A O 1
ATOM 2946 N N . TYR A 1 360 ? 25.375 -1.936 -28.597 1.00 98.12 360 TYR A N 1
ATOM 2947 C CA . TYR A 1 360 ? 25.634 -0.592 -28.103 1.00 98.12 360 TYR A CA 1
ATOM 2948 C C . TYR A 1 360 ? 25.182 -0.507 -26.644 1.00 98.12 360 TYR A C 1
ATOM 2950 O O . TYR A 1 360 ? 24.062 -0.892 -26.306 1.00 98.12 360 TYR A O 1
ATOM 2958 N N . SER A 1 361 ? 26.066 -0.065 -25.755 1.00 96.38 361 SER A N 1
ATOM 2959 C CA . SER A 1 361 ? 25.800 0.056 -24.317 1.00 96.38 361 SER A CA 1
ATOM 2960 C C . SER A 1 361 ? 26.086 1.479 -23.873 1.00 96.38 361 SER A C 1
ATOM 2962 O O . SER A 1 361 ? 27.228 1.928 -23.945 1.00 96.38 361 SER A O 1
ATOM 2964 N N . SER A 1 362 ? 25.058 2.190 -23.425 1.00 95.50 362 SER A N 1
ATOM 2965 C CA . SER A 1 362 ? 25.210 3.563 -22.968 1.00 95.50 362 SER A CA 1
ATOM 2966 C C . SER A 1 362 ? 24.760 3.737 -21.529 1.00 95.50 362 SER A C 1
ATOM 2968 O O . SER A 1 362 ? 23.770 3.145 -21.097 1.00 95.50 362 SER A O 1
ATOM 2970 N N . THR A 1 363 ? 25.473 4.577 -20.790 1.00 90.31 363 THR A N 1
ATOM 2971 C CA . THR A 1 363 ? 25.139 4.913 -19.405 1.00 90.31 363 THR A CA 1
ATOM 2972 C C . THR A 1 363 ? 25.455 6.373 -19.096 1.00 90.31 363 THR A C 1
ATOM 2974 O O . THR A 1 363 ? 26.269 6.997 -19.771 1.00 90.31 363 THR A O 1
ATOM 2977 N N . PHE A 1 364 ? 24.811 6.924 -18.069 1.00 86.88 364 PHE A N 1
ATOM 2978 C CA . PHE A 1 364 ? 25.016 8.305 -17.640 1.00 86.88 364 PHE A CA 1
ATOM 2979 C C . PHE A 1 364 ? 26.387 8.519 -16.970 1.00 86.88 364 PHE A C 1
ATOM 2981 O O . PHE A 1 364 ? 26.949 9.610 -17.080 1.00 86.88 364 PHE A O 1
ATOM 2988 N N . PHE A 1 365 ? 26.939 7.493 -16.308 1.00 80.25 365 PHE A N 1
ATOM 2989 C CA . PHE A 1 365 ? 28.182 7.577 -15.532 1.00 80.25 365 PHE A CA 1
ATOM 2990 C C . PHE A 1 365 ? 29.364 6.894 -16.235 1.00 80.25 365 PHE A C 1
ATOM 2992 O O . PHE A 1 365 ? 29.365 5.677 -16.431 1.00 80.25 365 PHE A O 1
ATOM 2999 N N . ASP A 1 366 ? 30.413 7.658 -16.547 1.00 79.12 366 ASP A N 1
ATOM 3000 C CA . ASP A 1 366 ? 31.641 7.148 -17.178 1.00 79.12 366 ASP A CA 1
ATOM 3001 C C . ASP A 1 366 ? 32.306 6.018 -16.375 1.00 79.12 366 ASP A C 1
ATOM 3003 O O . ASP A 1 366 ? 32.853 5.065 -16.938 1.00 79.12 366 ASP A O 1
ATOM 3007 N N . GLU A 1 367 ? 32.248 6.075 -15.041 1.00 72.38 367 GLU A N 1
ATOM 3008 C CA . GLU A 1 367 ? 32.909 5.091 -14.182 1.00 72.38 367 GLU A CA 1
ATOM 3009 C C . GLU A 1 367 ? 32.349 3.674 -14.374 1.00 72.38 367 GLU A C 1
ATOM 3011 O O . GLU A 1 367 ? 33.082 2.690 -14.242 1.00 72.38 367 GLU A O 1
ATOM 3016 N N . GLU A 1 368 ? 31.069 3.544 -14.723 1.00 78.31 368 GLU A N 1
ATOM 3017 C CA . GLU A 1 368 ? 30.424 2.248 -14.952 1.00 78.31 368 GLU A CA 1
ATOM 3018 C C . GLU A 1 368 ? 30.894 1.576 -16.248 1.00 78.31 368 GLU A C 1
ATOM 3020 O O . GLU A 1 368 ? 30.965 0.341 -16.325 1.00 78.31 368 GLU A O 1
ATOM 3025 N N . ILE A 1 369 ? 31.277 2.374 -17.249 1.00 80.56 369 ILE A N 1
ATOM 3026 C CA . ILE A 1 369 ? 31.879 1.884 -18.494 1.00 80.56 369 ILE A CA 1
ATOM 3027 C C . ILE A 1 369 ? 33.212 1.229 -18.163 1.00 80.56 369 ILE A C 1
ATOM 3029 O O . ILE A 1 369 ? 33.429 0.063 -18.498 1.00 80.56 369 ILE A O 1
ATOM 3033 N N . ASN A 1 370 ? 34.057 1.932 -17.406 1.00 76.50 370 ASN A N 1
ATOM 3034 C CA . ASN A 1 370 ? 35.365 1.433 -16.987 1.00 76.50 370 ASN A CA 1
ATOM 3035 C C . ASN A 1 370 ? 35.249 0.112 -16.208 1.00 76.50 370 ASN A C 1
ATOM 3037 O O . ASN A 1 370 ? 35.979 -0.842 -16.491 1.00 76.50 370 ASN A O 1
ATOM 3041 N N . MET A 1 371 ? 34.276 0.009 -15.295 1.00 71.12 371 MET A N 1
ATOM 3042 C CA . MET A 1 371 ? 34.016 -1.211 -14.513 1.00 71.12 371 MET A CA 1
ATOM 3043 C C . MET A 1 371 ? 33.513 -2.401 -15.348 1.00 71.12 371 MET A C 1
ATOM 3045 O O . MET A 1 371 ? 33.656 -3.552 -14.923 1.00 71.12 371 MET A O 1
ATOM 3049 N N . SER A 1 372 ? 32.904 -2.148 -16.509 1.00 80.00 372 SER A N 1
ATOM 3050 C CA . SER A 1 372 ? 32.258 -3.169 -17.345 1.00 80.00 372 SER A CA 1
ATOM 3051 C C . SER A 1 372 ? 33.026 -3.529 -18.619 1.00 80.00 372 SER A C 1
ATOM 3053 O O . SER A 1 372 ? 32.584 -4.415 -19.349 1.00 80.00 372 SER A O 1
ATOM 3055 N N . THR A 1 373 ? 34.195 -2.922 -18.858 1.00 76.94 373 THR A N 1
ATOM 3056 C CA . THR A 1 373 ? 35.077 -3.163 -20.024 1.00 76.94 373 THR A CA 1
ATOM 3057 C C . THR A 1 373 ? 35.373 -4.641 -20.299 1.00 76.94 373 THR A C 1
ATOM 3059 O O . THR A 1 373 ? 35.451 -5.054 -21.454 1.00 76.94 373 THR A O 1
ATOM 3062 N N . LYS A 1 374 ? 35.479 -5.468 -19.252 1.00 77.62 374 LYS A N 1
ATOM 3063 C CA . LYS A 1 374 ? 35.695 -6.922 -19.369 1.00 77.62 374 LYS A CA 1
ATOM 3064 C C . LYS A 1 374 ? 34.511 -7.702 -19.961 1.00 77.62 374 LYS A C 1
ATOM 3066 O O . LYS A 1 374 ? 34.694 -8.837 -20.395 1.00 77.62 374 LYS A O 1
ATOM 3071 N N . TYR A 1 375 ? 33.306 -7.133 -19.961 1.00 80.88 375 TYR A N 1
ATOM 3072 C CA . TYR A 1 375 ? 32.090 -7.767 -20.470 1.00 80.88 375 TYR A CA 1
ATOM 3073 C C . TYR A 1 375 ? 31.733 -7.215 -21.853 1.00 80.88 375 TYR A C 1
ATOM 3075 O O . TYR A 1 375 ? 31.685 -5.998 -22.050 1.00 80.88 375 TYR A O 1
ATOM 3083 N N . ASN A 1 376 ? 31.433 -8.110 -22.801 1.00 83.19 376 ASN A N 1
ATOM 3084 C CA . ASN A 1 376 ? 31.215 -7.771 -24.212 1.00 83.19 376 ASN A CA 1
ATOM 3085 C C . ASN A 1 376 ? 32.315 -6.841 -24.769 1.00 83.19 376 ASN A C 1
ATOM 3087 O O . ASN A 1 376 ? 32.022 -5.699 -25.121 1.00 83.19 376 ASN A O 1
ATOM 3091 N N . PRO A 1 377 ? 33.580 -7.293 -24.866 1.00 79.88 377 PRO A N 1
ATOM 3092 C CA . PRO A 1 377 ? 34.696 -6.432 -25.279 1.00 79.88 377 PRO A CA 1
ATOM 3093 C C . PRO A 1 377 ? 34.555 -5.891 -26.711 1.00 79.88 377 PRO A C 1
ATOM 3095 O O . PRO A 1 377 ? 35.130 -4.862 -27.032 1.00 79.88 377 PRO A O 1
ATOM 3098 N N . ASN A 1 378 ? 33.751 -6.555 -27.549 1.00 82.50 378 ASN A N 1
ATOM 3099 C CA . ASN A 1 378 ? 33.442 -6.126 -28.916 1.00 82.50 378 ASN A CA 1
ATOM 3100 C C . ASN A 1 378 ? 32.196 -5.218 -28.998 1.00 82.50 378 ASN A C 1
ATOM 3102 O O . ASN A 1 378 ? 31.726 -4.934 -30.094 1.00 82.50 378 ASN A O 1
ATOM 3106 N N . SER A 1 379 ? 31.607 -4.825 -27.860 1.00 88.81 379 SER A N 1
ATOM 3107 C CA . SER A 1 379 ? 30.497 -3.861 -27.827 1.00 88.81 379 SER A CA 1
ATOM 3108 C C . SER A 1 379 ? 31.013 -2.432 -27.792 1.00 88.81 379 SER A C 1
ATOM 3110 O O . SER A 1 379 ? 32.018 -2.144 -27.141 1.00 88.81 379 SER A O 1
ATOM 3112 N N . VAL A 1 380 ? 30.273 -1.516 -28.409 1.00 95.31 380 VAL A N 1
ATOM 3113 C CA . VAL A 1 380 ? 30.560 -0.084 -28.318 1.00 95.31 380 VAL A CA 1
ATOM 3114 C C . VAL A 1 380 ? 29.920 0.443 -27.038 1.00 95.31 380 VAL A C 1
ATOM 3116 O O . VAL A 1 380 ? 28.696 0.437 -26.892 1.00 95.31 380 VAL A O 1
ATOM 3119 N N . SER A 1 381 ? 30.756 0.850 -26.082 1.00 94.00 381 SER A N 1
ATOM 3120 C CA . SER A 1 381 ? 30.322 1.382 -24.785 1.00 94.00 381 SER A CA 1
ATOM 3121 C C . SER A 1 381 ? 30.689 2.854 -24.668 1.00 94.00 381 SER A C 1
ATOM 3123 O O . SER A 1 381 ? 31.837 3.204 -24.925 1.00 94.00 381 SER A O 1
ATOM 3125 N N . PHE A 1 382 ? 29.733 3.705 -24.303 1.00 94.94 382 PHE A N 1
ATOM 3126 C CA . PHE A 1 382 ? 29.919 5.158 -24.323 1.00 94.94 382 PHE A CA 1
ATOM 3127 C C . PHE A 1 382 ? 29.048 5.859 -23.280 1.00 94.94 382 PHE A C 1
ATOM 3129 O O . PHE A 1 382 ? 27.974 5.371 -22.918 1.00 94.94 382 PHE A O 1
ATOM 3136 N N . GLN A 1 383 ? 29.520 6.997 -22.775 1.00 93.50 383 GLN A N 1
ATOM 3137 C CA . GLN A 1 383 ? 28.760 7.786 -21.815 1.00 93.50 383 GLN A CA 1
ATOM 3138 C C . GLN A 1 383 ? 27.751 8.651 -22.553 1.00 93.50 383 GLN A C 1
ATOM 3140 O O . GLN A 1 383 ? 28.067 9.290 -23.554 1.00 93.50 383 GLN A O 1
ATOM 3145 N N . TYR A 1 384 ? 26.503 8.601 -22.101 1.00 93.69 384 TYR A N 1
ATOM 3146 C CA . TYR A 1 384 ? 25.376 9.188 -22.806 1.00 93.69 384 TYR A CA 1
ATOM 3147 C C . TYR A 1 384 ? 24.215 9.440 -21.848 1.00 93.69 384 TYR A C 1
ATOM 3149 O O . TYR A 1 384 ? 23.663 8.511 -21.251 1.00 93.69 384 TYR A O 1
ATOM 3157 N N . ASP A 1 385 ? 23.799 10.695 -21.734 1.00 92.44 385 ASP A N 1
ATOM 3158 C CA . ASP A 1 385 ? 22.529 11.052 -21.126 1.00 92.44 385 ASP A CA 1
ATOM 3159 C C . ASP A 1 385 ? 21.418 10.837 -22.152 1.00 92.44 385 ASP A C 1
ATOM 3161 O O . ASP A 1 385 ? 21.066 11.729 -22.922 1.00 92.44 385 ASP A O 1
ATOM 3165 N N . PHE A 1 386 ? 20.839 9.636 -22.151 1.00 94.81 386 PHE A N 1
ATOM 3166 C CA . PHE A 1 386 ? 19.817 9.234 -23.119 1.00 94.81 386 PHE A CA 1
ATOM 3167 C C . PHE A 1 386 ? 18.640 10.219 -23.234 1.00 94.81 386 PHE A C 1
ATOM 3169 O O . PHE A 1 386 ? 18.013 10.310 -24.292 1.00 94.81 386 PHE A O 1
ATOM 3176 N N . LEU A 1 387 ? 18.327 10.968 -22.171 1.00 93.88 387 LEU A N 1
ATOM 3177 C CA . LEU A 1 387 ? 17.196 11.896 -22.139 1.00 93.88 387 LEU A CA 1
ATOM 3178 C C . LEU A 1 387 ? 17.543 13.325 -22.588 1.00 93.88 387 LEU A C 1
ATOM 3180 O O . LEU A 1 387 ? 16.617 14.117 -22.792 1.00 93.88 387 LEU A O 1
ATOM 3184 N N . ASN A 1 388 ? 18.826 13.662 -22.750 1.00 89.50 388 ASN A N 1
ATOM 3185 C CA . ASN A 1 388 ? 19.282 15.007 -23.120 1.00 89.50 388 ASN A CA 1
ATOM 3186 C C . ASN A 1 388 ? 20.204 15.020 -24.346 1.00 89.50 388 ASN A C 1
ATOM 3188 O O . ASN A 1 388 ? 20.022 15.852 -25.237 1.00 89.50 388 ASN A O 1
ATOM 3192 N N . ASP A 1 389 ? 21.165 14.105 -24.414 1.00 90.88 389 ASP A N 1
ATOM 3193 C CA . ASP A 1 389 ? 22.170 14.091 -25.471 1.00 90.88 389 ASP A CA 1
ATOM 3194 C C . ASP A 1 389 ? 21.529 13.788 -26.837 1.00 90.88 389 ASP A C 1
ATOM 3196 O O . ASP A 1 389 ? 20.587 12.994 -26.963 1.00 90.88 389 ASP A O 1
ATOM 3200 N N . ASP A 1 390 ? 22.004 14.510 -27.856 1.00 89.12 390 ASP A N 1
ATOM 3201 C CA . ASP A 1 390 ? 21.540 14.516 -29.251 1.00 89.12 390 ASP A CA 1
ATOM 3202 C C . ASP A 1 390 ? 20.012 14.546 -29.413 1.00 89.12 390 ASP A C 1
ATOM 3204 O O . ASP A 1 390 ? 19.431 13.947 -30.327 1.00 89.12 390 ASP A O 1
ATOM 3208 N N . PHE A 1 391 ? 19.302 15.212 -28.497 1.00 85.69 391 PHE A N 1
ATOM 3209 C CA . PHE A 1 391 ? 17.842 15.273 -28.553 1.00 85.69 391 PHE A CA 1
ATOM 3210 C C . PHE A 1 391 ? 17.344 15.949 -29.843 1.00 85.69 391 PHE A C 1
ATOM 3212 O O . PHE A 1 391 ? 16.313 15.565 -30.393 1.00 85.69 391 PHE A O 1
ATOM 3219 N N . TYR A 1 392 ? 18.099 16.911 -30.371 1.00 80.56 392 TYR A N 1
ATOM 3220 C CA . TYR A 1 392 ? 17.744 17.708 -31.546 1.00 80.56 392 TYR A CA 1
ATOM 3221 C C . TYR A 1 392 ? 18.464 17.280 -32.836 1.00 80.56 392 TYR A C 1
ATOM 3223 O O . TYR A 1 392 ? 18.630 18.101 -33.733 1.00 80.56 392 TYR A O 1
ATOM 3231 N N . ILE A 1 393 ? 18.833 16.000 -32.960 1.00 75.38 393 ILE A N 1
ATOM 3232 C CA . ILE A 1 393 ? 19.642 15.459 -34.073 1.00 75.38 393 ILE A CA 1
ATOM 3233 C C . ILE A 1 393 ? 19.081 15.719 -35.490 1.00 75.38 393 ILE A C 1
ATOM 3235 O O . ILE A 1 393 ? 19.826 15.649 -36.456 1.00 75.38 393 ILE A O 1
ATOM 3239 N N . ASN A 1 394 ? 17.792 16.059 -35.619 1.00 65.12 394 ASN A N 1
ATOM 3240 C CA . ASN A 1 394 ? 17.117 16.350 -36.892 1.00 65.12 394 ASN A CA 1
ATOM 3241 C C . ASN A 1 394 ? 16.410 17.723 -36.936 1.00 65.12 394 ASN A C 1
ATOM 3243 O O . ASN A 1 394 ? 15.404 17.888 -37.636 1.00 65.12 394 ASN A O 1
ATOM 3247 N N . ASN A 1 395 ? 16.849 18.712 -36.152 1.00 61.53 395 ASN A N 1
ATOM 3248 C CA . ASN A 1 395 ? 16.121 19.979 -36.043 1.00 61.53 395 ASN A CA 1
ATOM 3249 C C . ASN A 1 395 ? 16.354 20.971 -37.198 1.00 61.53 395 ASN A C 1
ATOM 3251 O O . ASN A 1 395 ? 17.422 21.057 -37.801 1.00 61.53 395 ASN A O 1
ATOM 3255 N N . LYS A 1 396 ? 15.314 21.787 -37.430 1.00 49.94 396 LYS A N 1
ATOM 3256 C CA . LYS A 1 396 ? 15.336 23.011 -38.241 1.00 49.94 396 LYS A CA 1
ATOM 3257 C C . LYS A 1 396 ? 15.885 24.180 -37.420 1.00 49.94 396 LYS A C 1
ATOM 3259 O O . LYS A 1 396 ? 15.108 24.892 -36.786 1.00 49.94 396 LYS A O 1
ATOM 3264 N N . GLU A 1 397 ? 17.184 24.431 -37.465 1.00 43.22 397 GLU A N 1
ATOM 3265 C CA . GLU A 1 397 ? 17.694 25.784 -37.216 1.00 43.22 397 GLU A CA 1
ATOM 3266 C C . GLU A 1 397 ? 17.890 26.481 -38.568 1.00 43.22 397 GLU A C 1
ATOM 3268 O O . GLU A 1 397 ? 18.446 25.906 -39.495 1.00 43.22 397 GLU A O 1
ATOM 3273 N N . HIS A 1 398 ? 17.375 27.707 -38.705 1.00 41.56 398 HIS A N 1
ATOM 3274 C CA . HIS A 1 398 ? 17.491 28.546 -39.913 1.00 41.56 398 HIS A CA 1
ATOM 3275 C C . HIS A 1 398 ? 16.810 28.043 -41.199 1.00 41.56 398 HIS A C 1
ATOM 3277 O O . HIS A 1 398 ? 17.182 28.442 -42.296 1.00 41.56 398 HIS A O 1
ATOM 3283 N N . GLY A 1 399 ? 15.749 27.240 -41.086 1.00 47.09 399 GLY A N 1
ATOM 3284 C CA . GLY A 1 399 ? 14.932 26.860 -42.247 1.00 47.09 399 GLY A CA 1
ATOM 3285 C C . GLY A 1 399 ? 15.459 25.666 -43.049 1.00 47.09 399 GLY A C 1
ATOM 3286 O O . GLY A 1 399 ? 14.748 25.204 -43.940 1.00 47.09 399 GLY A O 1
ATOM 3287 N N . GLU A 1 400 ? 16.604 25.097 -42.670 1.00 46.06 400 GLU A N 1
ATOM 3288 C CA . GLU A 1 400 ? 17.152 23.864 -43.244 1.00 46.06 400 GLU A CA 1
ATOM 3289 C C . GLU A 1 400 ? 17.216 22.750 -42.194 1.00 46.06 400 GLU A C 1
ATOM 3291 O O . GLU A 1 400 ? 17.392 22.999 -41.002 1.00 46.06 400 GLU A O 1
ATOM 3296 N N . TYR A 1 401 ? 17.028 21.503 -42.627 1.00 49.28 401 TYR A N 1
ATOM 3297 C CA . TYR A 1 401 ? 17.235 20.346 -41.763 1.00 49.28 401 TYR A CA 1
ATOM 3298 C C . TYR A 1 401 ? 18.740 20.136 -41.575 1.00 49.28 401 TYR A C 1
ATOM 3300 O O . TYR A 1 401 ? 19.408 19.680 -42.508 1.00 49.28 401 TYR A O 1
ATOM 3308 N N . LYS A 1 402 ? 19.268 20.385 -40.372 1.00 52.91 402 LYS A N 1
ATOM 3309 C CA . LYS A 1 402 ? 20.521 19.739 -39.976 1.00 52.91 402 LYS A CA 1
ATOM 3310 C C . LYS A 1 402 ? 20.176 18.303 -39.619 1.00 52.91 402 LYS A C 1
ATOM 3312 O O . LYS A 1 402 ? 19.561 18.030 -38.596 1.00 52.91 402 LYS A O 1
ATOM 3317 N N . THR A 1 403 ? 20.494 17.412 -40.542 1.00 53.59 403 THR A N 1
ATOM 3318 C CA . THR A 1 403 ? 20.624 15.986 -40.263 1.00 53.59 403 THR A CA 1
ATOM 3319 C C . THR A 1 403 ? 22.112 15.677 -40.360 1.00 53.59 403 THR A C 1
ATOM 3321 O O . THR A 1 403 ? 22.800 16.342 -41.141 1.00 53.59 403 THR A O 1
ATOM 3324 N N . PRO A 1 404 ? 22.641 14.666 -39.667 1.00 53.72 404 PRO A N 1
ATOM 3325 C CA . PRO A 1 404 ? 24.041 14.294 -39.862 1.00 53.72 404 PRO A CA 1
ATOM 3326 C C . PRO A 1 404 ? 24.338 13.810 -41.291 1.00 53.72 404 PRO A C 1
ATOM 3328 O O . PRO A 1 404 ? 25.480 13.825 -41.728 1.00 53.72 404 PRO A O 1
ATOM 3331 N N . VAL A 1 405 ? 23.305 13.461 -42.070 1.00 55.12 405 VAL A N 1
ATOM 3332 C CA . VAL A 1 405 ? 23.420 13.211 -43.518 1.00 55.12 405 VAL A CA 1
ATOM 3333 C C . VAL A 1 405 ? 23.798 14.488 -44.285 1.00 55.12 405 VAL A C 1
ATOM 3335 O O . VAL A 1 405 ? 24.492 14.416 -45.295 1.00 55.12 405 VAL A O 1
ATOM 3338 N N . ASN A 1 406 ? 23.376 15.657 -43.793 1.00 56.66 406 ASN A N 1
ATOM 3339 C CA . ASN A 1 406 ? 23.666 16.969 -44.378 1.00 56.66 406 ASN A CA 1
ATOM 3340 C C . ASN A 1 406 ? 24.910 17.635 -43.756 1.00 56.66 406 ASN A C 1
ATOM 3342 O O . ASN A 1 406 ? 25.560 18.440 -44.418 1.00 56.66 406 ASN A O 1
ATOM 3346 N N . THR A 1 407 ? 25.251 17.307 -42.504 1.00 59.72 407 THR A N 1
ATOM 3347 C CA . THR A 1 407 ? 26.444 17.791 -41.784 1.00 59.72 407 THR A CA 1
ATOM 3348 C C . THR A 1 407 ? 27.105 16.631 -41.025 1.00 59.72 407 THR A C 1
ATOM 3350 O O . THR A 1 407 ? 26.817 16.449 -39.846 1.00 59.72 407 THR A O 1
ATOM 3353 N N . PRO A 1 408 ? 27.968 15.825 -41.668 1.00 56.69 408 PRO A N 1
ATOM 3354 C CA . PRO A 1 408 ? 28.487 14.571 -41.110 1.00 56.69 408 PRO A CA 1
ATOM 3355 C C . PRO A 1 408 ? 29.633 14.759 -40.098 1.00 56.69 408 PRO A C 1
ATOM 3357 O O . PRO A 1 408 ? 30.483 13.882 -39.968 1.00 56.69 408 PRO A O 1
ATOM 3360 N N . ASN A 1 409 ? 29.696 15.894 -39.398 1.00 65.94 409 ASN A N 1
ATOM 3361 C CA . ASN A 1 409 ? 30.746 16.138 -38.416 1.00 65.94 409 ASN A CA 1
ATOM 3362 C C . ASN A 1 409 ? 30.413 15.464 -37.078 1.00 65.94 409 ASN A C 1
ATOM 3364 O O . ASN A 1 409 ? 29.573 15.959 -36.333 1.00 65.94 409 ASN A O 1
ATOM 3368 N N . SER A 1 410 ? 31.111 14.374 -36.762 1.00 64.12 410 SER A N 1
ATOM 3369 C CA . SER A 1 410 ? 30.951 13.602 -35.524 1.00 64.12 410 SER A CA 1
ATOM 3370 C C . SER A 1 410 ? 31.201 14.396 -34.242 1.00 64.12 410 SER A C 1
ATOM 3372 O O . SER A 1 410 ? 30.750 13.981 -33.183 1.00 64.12 410 SER A O 1
ATOM 3374 N N . ASP A 1 411 ? 31.879 15.545 -34.321 1.00 69.81 411 ASP A N 1
ATOM 3375 C CA . ASP A 1 411 ? 32.055 16.448 -33.175 1.00 69.81 411 ASP A CA 1
ATOM 3376 C C . ASP A 1 411 ? 30.746 17.163 -32.773 1.00 69.81 411 ASP A C 1
ATOM 3378 O O . ASP A 1 411 ? 30.655 17.718 -31.676 1.00 69.81 411 ASP A O 1
ATOM 3382 N N . ASP A 1 412 ? 29.724 17.150 -33.639 1.00 70.81 412 ASP A N 1
ATOM 3383 C CA . ASP A 1 412 ? 28.437 17.815 -33.400 1.00 70.81 412 ASP A CA 1
ATOM 3384 C C . ASP A 1 412 ? 27.453 16.951 -32.584 1.00 70.81 412 ASP A C 1
ATOM 3386 O O . ASP A 1 412 ? 26.398 17.445 -32.171 1.00 70.81 412 ASP A O 1
ATOM 3390 N N . TRP A 1 413 ? 27.765 15.672 -32.346 1.00 79.56 413 TRP A N 1
ATOM 3391 C CA . TRP A 1 413 ? 26.922 14.757 -31.574 1.00 79.56 413 TRP A CA 1
ATOM 3392 C C . TRP A 1 413 ? 27.742 13.821 -30.685 1.00 79.56 413 TRP A C 1
ATOM 3394 O O . TRP A 1 413 ? 28.915 13.552 -30.914 1.00 79.56 413 TRP A O 1
ATOM 3404 N N . LYS A 1 414 ? 27.107 13.292 -29.642 1.00 90.12 414 LYS A N 1
ATOM 3405 C CA . LYS A 1 414 ? 27.765 12.405 -28.670 1.00 90.12 414 LYS A CA 1
ATOM 3406 C C . LYS A 1 414 ? 27.565 10.919 -28.973 1.00 90.12 414 LYS A C 1
ATOM 3408 O O . LYS A 1 414 ? 28.318 10.073 -28.491 1.00 90.12 414 LYS A O 1
ATOM 3413 N N . MET A 1 415 ? 26.536 10.580 -29.747 1.00 90.75 415 MET A N 1
ATOM 3414 C CA . MET A 1 415 ? 26.292 9.223 -30.232 1.00 90.75 415 MET A CA 1
ATOM 3415 C C . MET A 1 415 ? 27.484 8.713 -31.066 1.00 90.75 415 MET A C 1
ATOM 3417 O O . MET A 1 415 ? 27.922 9.400 -31.976 1.00 90.75 415 MET A O 1
ATOM 3421 N N . PRO A 1 416 ? 27.998 7.492 -30.855 1.00 92.12 416 PRO A N 1
ATOM 3422 C CA . PRO A 1 416 ? 29.078 6.979 -31.692 1.00 92.12 416 PRO A CA 1
ATOM 3423 C C . PRO A 1 416 ? 28.663 6.866 -33.164 1.00 92.12 416 PRO A C 1
ATOM 3425 O O . PRO A 1 416 ? 27.577 6.358 -33.459 1.00 92.12 416 PRO A O 1
ATOM 3428 N N . ASP A 1 417 ? 29.562 7.231 -34.081 1.00 88.25 417 ASP A N 1
ATOM 3429 C CA . ASP A 1 417 ? 29.323 7.156 -35.531 1.00 88.25 417 ASP A CA 1
ATOM 3430 C C . ASP A 1 417 ? 28.882 5.767 -35.988 1.00 88.25 417 ASP A C 1
ATOM 3432 O O . ASP A 1 417 ? 28.075 5.629 -36.904 1.00 88.25 417 ASP A O 1
ATOM 3436 N N . GLU A 1 418 ? 29.390 4.714 -35.346 1.00 92.50 418 GLU A N 1
ATOM 3437 C CA . GLU A 1 418 ? 28.996 3.348 -35.673 1.00 92.50 418 GLU A CA 1
ATOM 3438 C C . GLU A 1 418 ? 27.512 3.097 -35.367 1.00 92.50 418 GLU A C 1
ATOM 3440 O O . GLU A 1 418 ? 26.804 2.573 -36.223 1.00 92.50 418 GLU A O 1
ATOM 3445 N N . LEU A 1 419 ? 27.024 3.519 -34.190 1.00 94.50 419 LEU A N 1
ATOM 3446 C CA . LEU A 1 419 ? 25.604 3.414 -33.829 1.00 94.50 419 LEU A CA 1
ATOM 3447 C C . LEU A 1 419 ? 24.753 4.252 -34.779 1.00 94.50 419 LEU A C 1
ATOM 3449 O O . LEU A 1 419 ? 23.738 3.784 -35.290 1.00 94.50 419 LEU A O 1
ATOM 3453 N N . PHE A 1 420 ? 25.189 5.480 -35.036 1.00 89.62 420 PHE A N 1
ATOM 3454 C CA . PHE A 1 420 ? 24.499 6.397 -35.924 1.00 89.62 420 PHE A CA 1
ATOM 3455 C C . PHE A 1 420 ? 24.307 5.801 -37.331 1.00 89.62 420 PHE A C 1
ATOM 3457 O O . PHE A 1 420 ? 23.184 5.713 -37.841 1.00 89.62 420 PHE A O 1
ATOM 3464 N N . ASN A 1 421 ? 25.400 5.323 -37.932 1.00 89.00 421 ASN A N 1
ATOM 3465 C CA . ASN A 1 421 ? 25.394 4.703 -39.254 1.00 89.00 421 ASN A CA 1
ATOM 3466 C C . ASN A 1 421 ? 24.570 3.414 -39.283 1.00 89.00 421 ASN A C 1
ATOM 3468 O O . ASN A 1 421 ? 23.894 3.142 -40.277 1.00 89.00 421 ASN A O 1
ATOM 3472 N N . ASP A 1 422 ? 24.586 2.637 -38.205 1.00 94.50 422 ASP A N 1
ATOM 3473 C CA . ASP A 1 422 ? 23.771 1.434 -38.079 1.00 94.50 422 ASP A CA 1
ATOM 3474 C C . ASP A 1 422 ? 22.274 1.723 -38.036 1.00 94.50 422 ASP A C 1
ATOM 3476 O O . ASP A 1 422 ? 21.495 0.978 -38.635 1.00 94.50 422 ASP A O 1
ATOM 3480 N N . LEU A 1 423 ? 21.858 2.802 -37.369 1.00 93.25 423 LEU A N 1
ATOM 3481 C CA . LEU A 1 423 ? 20.457 3.220 -37.334 1.00 93.25 423 LEU A CA 1
ATOM 3482 C C . LEU A 1 423 ? 19.988 3.698 -38.714 1.00 93.25 423 LEU A C 1
ATOM 3484 O O . LEU A 1 423 ? 18.951 3.227 -39.189 1.00 93.25 423 LEU A O 1
ATOM 3488 N N . ILE A 1 424 ? 20.769 4.547 -39.395 1.00 88.81 424 ILE A N 1
ATOM 3489 C CA . ILE A 1 424 ? 20.451 5.027 -40.754 1.00 88.81 424 ILE A CA 1
ATOM 3490 C C . ILE A 1 424 ? 20.370 3.879 -41.760 1.00 88.81 424 ILE A C 1
ATOM 3492 O O . ILE A 1 424 ? 19.417 3.789 -42.536 1.00 88.81 424 ILE A O 1
ATOM 3496 N N . ASN A 1 425 ? 21.362 2.988 -41.754 1.00 90.75 425 ASN A N 1
ATOM 3497 C CA . ASN A 1 425 ? 21.489 1.928 -42.755 1.00 90.75 425 ASN A CA 1
ATOM 3498 C C . ASN A 1 425 ? 20.778 0.630 -42.346 1.00 90.75 425 ASN A C 1
ATOM 3500 O O . ASN A 1 425 ? 20.944 -0.406 -42.991 1.00 90.75 425 ASN A O 1
ATOM 3504 N N . SER A 1 426 ? 19.972 0.671 -41.283 1.00 92.50 426 SER A N 1
ATOM 3505 C CA . SER A 1 426 ? 19.306 -0.508 -40.727 1.00 92.50 426 SER A CA 1
ATOM 3506 C C . SER A 1 426 ? 18.367 -1.199 -41.719 1.00 92.50 426 SER A C 1
ATOM 3508 O O . SER A 1 426 ? 18.245 -2.425 -41.706 1.00 92.50 426 SER A O 1
ATOM 3510 N N . GLY A 1 427 ? 17.698 -0.445 -42.597 1.00 91.38 427 GLY A N 1
ATOM 3511 C CA . GLY A 1 427 ? 16.714 -0.989 -43.531 1.00 91.38 427 GLY A CA 1
ATOM 3512 C C . GLY A 1 427 ? 15.617 -1.773 -42.800 1.00 91.38 427 GLY A C 1
ATOM 3513 O O . GLY A 1 427 ? 14.825 -1.203 -42.054 1.00 91.38 427 GLY A O 1
ATOM 3514 N N . ASN A 1 428 ? 15.567 -3.092 -43.019 1.00 91.50 428 ASN A N 1
ATOM 3515 C CA . ASN A 1 428 ? 14.650 -4.008 -42.320 1.00 91.50 428 ASN A CA 1
ATOM 3516 C C . ASN A 1 428 ? 15.337 -4.859 -41.235 1.00 91.50 428 ASN A C 1
ATOM 3518 O O . ASN A 1 428 ? 14.695 -5.747 -40.661 1.00 91.50 428 ASN A O 1
ATOM 3522 N N . LYS A 1 429 ? 16.625 -4.628 -40.953 1.00 96.25 429 LYS A N 1
ATOM 3523 C CA . LYS A 1 429 ? 17.347 -5.310 -39.875 1.00 96.25 429 LYS A CA 1
ATOM 3524 C C . LYS A 1 429 ? 16.634 -5.043 -38.540 1.00 96.25 429 LYS A C 1
ATOM 3526 O O . LYS A 1 429 ? 16.261 -3.897 -38.290 1.00 96.25 429 LYS A O 1
ATOM 3531 N N . PRO A 1 430 ? 16.409 -6.061 -37.689 1.00 97.88 430 PRO A N 1
ATOM 3532 C CA . PRO A 1 430 ? 15.784 -5.838 -36.393 1.00 97.88 430 PRO A CA 1
ATOM 3533 C C . PRO A 1 430 ? 16.641 -4.924 -35.513 1.00 97.88 430 PRO A C 1
ATOM 3535 O O . PRO A 1 430 ? 17.850 -5.127 -35.386 1.00 97.88 430 PRO A O 1
ATOM 3538 N N . ILE A 1 431 ? 16.000 -3.949 -34.879 1.00 98.62 431 ILE A N 1
ATOM 3539 C CA . ILE A 1 431 ? 16.599 -3.093 -33.854 1.00 98.62 431 ILE A CA 1
ATOM 3540 C C . ILE A 1 431 ? 15.890 -3.383 -32.540 1.00 98.62 431 ILE A C 1
ATOM 3542 O O . ILE A 1 431 ? 14.660 -3.370 -32.486 1.00 98.62 431 ILE A O 1
ATOM 3546 N N . ILE A 1 432 ? 16.652 -3.651 -31.485 1.00 98.56 432 ILE A N 1
ATOM 3547 C CA . ILE A 1 432 ? 16.117 -3.995 -30.171 1.00 98.56 432 ILE A CA 1
ATOM 3548 C C . ILE A 1 432 ? 16.658 -3.010 -29.144 1.00 98.56 432 ILE A C 1
ATOM 3550 O O . ILE A 1 432 ? 17.840 -3.042 -28.803 1.00 98.56 432 ILE A O 1
ATOM 3554 N N . PHE A 1 433 ? 15.773 -2.173 -28.610 1.00 98.56 433 PHE A N 1
ATOM 3555 C CA . PHE A 1 433 ? 16.048 -1.465 -27.365 1.00 98.56 433 PHE A CA 1
ATOM 3556 C C . PHE A 1 433 ? 15.859 -2.460 -26.218 1.00 98.56 433 PHE A C 1
ATOM 3558 O O . PHE A 1 433 ? 14.725 -2.868 -25.963 1.00 98.56 433 PHE A O 1
ATOM 3565 N N . TYR A 1 434 ? 16.947 -2.883 -25.570 1.00 97.69 434 TYR A N 1
ATOM 3566 C CA . TYR A 1 434 ? 16.925 -3.853 -24.469 1.00 97.69 434 TYR A CA 1
ATOM 3567 C C . TYR A 1 434 ? 17.509 -3.226 -23.207 1.00 97.69 434 TYR A C 1
ATOM 3569 O O . TYR A 1 434 ? 18.723 -3.116 -23.092 1.00 97.69 434 TYR A O 1
ATOM 3577 N N . THR A 1 435 ? 16.657 -2.763 -22.289 1.00 95.44 435 THR A N 1
ATOM 3578 C CA . THR A 1 435 ? 17.122 -1.897 -21.193 1.00 95.44 435 THR A CA 1
ATOM 3579 C C . THR A 1 435 ? 16.298 -2.003 -19.905 1.00 95.44 435 THR A C 1
ATOM 3581 O O . THR A 1 435 ? 15.130 -2.403 -19.913 1.00 95.44 435 THR A O 1
ATOM 3584 N N . ASN A 1 436 ? 16.899 -1.619 -18.777 1.00 92.62 436 ASN A N 1
ATOM 3585 C CA . ASN A 1 436 ? 16.239 -1.458 -17.482 1.00 92.62 436 ASN A CA 1
ATOM 3586 C C . ASN A 1 436 ? 16.347 0.018 -17.048 1.00 92.62 436 ASN A C 1
ATOM 3588 O O . ASN A 1 436 ? 17.300 0.383 -16.361 1.00 92.62 436 ASN A O 1
ATOM 3592 N N . PRO A 1 437 ? 15.421 0.893 -17.485 1.00 90.88 437 PRO A N 1
ATOM 3593 C CA . PRO A 1 437 ? 15.492 2.320 -17.203 1.00 90.88 437 PRO A CA 1
ATOM 3594 C C . PRO A 1 437 ? 15.233 2.628 -15.716 1.00 90.88 437 PRO A C 1
ATOM 3596 O O . PRO A 1 437 ? 14.527 1.880 -15.036 1.00 90.88 437 PRO A O 1
ATOM 3599 N N . PRO A 1 438 ? 15.706 3.781 -15.208 1.00 84.12 438 PRO A N 1
ATOM 3600 C CA . PRO A 1 438 ? 15.456 4.199 -13.830 1.00 84.12 438 PRO A CA 1
ATOM 3601 C C . PRO A 1 438 ? 13.961 4.458 -13.543 1.00 84.12 438 PRO A C 1
ATOM 3603 O O . PRO A 1 438 ? 13.216 4.965 -14.388 1.00 84.12 438 PRO A O 1
ATOM 3606 N N . TYR A 1 439 ? 13.519 4.173 -12.308 1.00 75.56 439 TYR A N 1
ATOM 3607 C CA . TYR A 1 439 ? 12.105 4.282 -11.890 1.00 75.56 439 TYR A CA 1
ATOM 3608 C C . TYR A 1 439 ? 11.728 5.555 -11.112 1.00 75.56 439 TYR A C 1
ATOM 3610 O O . TYR A 1 439 ? 10.573 5.695 -10.712 1.00 75.56 439 TYR A O 1
ATOM 3618 N N . ALA A 1 440 ? 12.660 6.483 -10.876 1.00 69.19 440 ALA A N 1
ATOM 3619 C CA . ALA A 1 440 ? 12.399 7.662 -10.043 1.00 69.19 440 ALA A CA 1
ATOM 3620 C C . ALA A 1 440 ? 11.299 8.587 -10.614 1.00 69.19 440 ALA A C 1
ATOM 3622 O O . ALA A 1 440 ? 11.134 8.720 -11.832 1.00 69.19 440 ALA A O 1
ATOM 3623 N N . THR A 1 441 ? 10.577 9.282 -9.724 1.00 56.28 441 THR A N 1
ATOM 3624 C CA . THR A 1 441 ? 9.557 10.278 -10.098 1.00 56.28 441 THR A CA 1
ATOM 3625 C C . THR A 1 441 ? 9.729 11.618 -9.375 1.00 56.28 441 THR A C 1
ATOM 3627 O O . THR A 1 441 ? 10.298 11.703 -8.288 1.00 56.28 441 THR A O 1
ATOM 3630 N N . ALA A 1 442 ? 9.181 12.689 -9.960 1.00 44.69 442 ALA A N 1
ATOM 3631 C CA . ALA A 1 442 ? 9.161 14.037 -9.379 1.00 44.69 442 ALA A CA 1
ATOM 3632 C C . ALA A 1 442 ? 8.485 14.124 -7.990 1.00 44.69 442 ALA A C 1
ATOM 3634 O O . ALA A 1 442 ? 8.723 15.081 -7.253 1.00 44.69 442 ALA A O 1
ATOM 3635 N N . ASN A 1 443 ? 7.645 13.142 -7.636 1.00 38.94 443 ASN A N 1
ATOM 3636 C CA . ASN A 1 443 ? 6.894 13.112 -6.376 1.00 38.94 443 ASN A CA 1
ATOM 3637 C C . ASN A 1 443 ? 7.572 12.317 -5.250 1.00 38.94 443 ASN A C 1
ATOM 3639 O O . ASN A 1 443 ? 7.037 12.298 -4.142 1.00 38.94 443 ASN A O 1
ATOM 3643 N N . ASP A 1 444 ? 8.717 11.682 -5.500 1.00 43.88 444 ASP A N 1
ATOM 3644 C CA . ASP A 1 444 ? 9.439 10.948 -4.462 1.00 43.88 444 ASP A CA 1
ATOM 3645 C C . ASP A 1 444 ? 9.943 11.939 -3.391 1.00 43.88 444 ASP A C 1
ATOM 3647 O O . ASP A 1 444 ? 10.620 12.927 -3.693 1.00 43.88 444 ASP A O 1
ATOM 3651 N N . LEU A 1 445 ? 9.563 11.709 -2.133 1.00 31.30 445 LEU A N 1
ATOM 3652 C CA . LEU A 1 445 ? 9.942 12.526 -0.975 1.00 31.30 445 LEU A CA 1
ATOM 3653 C C . LEU A 1 445 ? 11.283 12.037 -0.401 1.00 31.30 445 LEU A C 1
ATOM 3655 O O . LEU A 1 445 ? 11.500 10.834 -0.277 1.00 31.30 445 LEU A O 1
ATOM 3659 N N . HIS A 1 446 ? 12.172 12.950 0.007 1.00 35.72 446 HIS A N 1
ATOM 3660 C CA . HIS A 1 446 ? 13.261 12.596 0.932 1.00 35.72 446 HIS A CA 1
ATOM 3661 C C . HIS A 1 446 ? 12.699 12.224 2.316 1.00 35.72 446 HIS A C 1
ATOM 3663 O O . HIS A 1 446 ? 11.609 12.667 2.681 1.00 35.72 446 HIS A O 1
ATOM 3669 N N . ALA A 1 447 ? 13.507 11.549 3.145 1.00 32.06 447 ALA A N 1
ATOM 3670 C CA . ALA A 1 447 ? 13.257 11.362 4.583 1.00 32.06 447 ALA A CA 1
ATOM 3671 C C . ALA A 1 447 ? 12.951 12.679 5.341 1.00 32.06 447 ALA A C 1
ATOM 3673 O O . ALA A 1 447 ? 12.342 12.653 6.402 1.00 32.06 447 ALA A O 1
ATOM 3674 N N . ASN A 1 448 ? 13.296 13.835 4.755 1.00 30.16 448 ASN A N 1
ATOM 3675 C CA . ASN A 1 448 ? 13.058 15.171 5.310 1.00 30.16 448 ASN A CA 1
ATOM 3676 C C . ASN A 1 448 ? 11.849 15.908 4.689 1.00 30.16 448 ASN A C 1
ATOM 3678 O O . ASN A 1 448 ? 11.748 17.128 4.812 1.00 30.16 448 ASN A O 1
ATOM 3682 N N . GLY A 1 449 ? 10.962 15.221 3.959 1.00 31.50 449 GLY A N 1
ATOM 3683 C CA . GLY A 1 449 ? 9.696 15.800 3.484 1.00 31.50 449 GLY A CA 1
ATOM 3684 C C . GLY A 1 449 ? 9.800 16.835 2.350 1.00 31.50 449 GLY A C 1
ATOM 3685 O O . GLY A 1 449 ? 8.803 17.473 2.022 1.00 31.50 449 GLY A O 1
ATOM 3686 N N . LYS A 1 450 ? 10.972 17.012 1.720 1.00 31.66 450 LYS A N 1
ATOM 3687 C CA . LYS A 1 450 ? 11.122 17.813 0.488 1.00 31.66 450 LYS A CA 1
ATOM 3688 C C . LYS A 1 450 ? 10.927 16.925 -0.747 1.00 31.66 450 LYS A C 1
ATOM 3690 O O . LYS A 1 450 ? 11.551 15.868 -0.846 1.00 31.66 450 LYS A O 1
ATOM 3695 N N . HIS A 1 451 ? 10.067 17.353 -1.675 1.00 43.09 451 HIS A N 1
ATOM 3696 C CA . HIS A 1 451 ? 9.861 16.700 -2.974 1.00 43.09 451 HIS A CA 1
ATOM 3697 C C . HIS A 1 451 ? 11.155 16.717 -3.808 1.00 43.09 451 HIS A C 1
ATOM 3699 O O . HIS A 1 451 ? 11.863 17.726 -3.809 1.00 43.09 451 HIS A O 1
ATOM 3705 N N . LYS A 1 452 ? 11.437 15.647 -4.567 1.00 45.16 452 LYS A N 1
ATOM 3706 C CA . LYS A 1 452 ? 12.478 15.584 -5.617 1.00 45.16 452 LYS A CA 1
ATOM 3707 C C . LYS A 1 452 ? 12.121 16.467 -6.825 1.00 45.16 452 LYS A C 1
ATOM 3709 O O . LYS A 1 452 ? 12.002 16.010 -7.965 1.00 45.16 452 LYS A O 1
ATOM 3714 N N . SER A 1 453 ? 11.943 17.765 -6.599 1.00 43.28 453 SER A N 1
ATOM 3715 C CA . SER A 1 453 ? 11.668 18.740 -7.651 1.00 43.28 453 SER A CA 1
ATOM 3716 C C . SER A 1 453 ? 12.916 18.943 -8.521 1.00 43.28 453 SER A C 1
ATOM 3718 O O . SER A 1 453 ? 13.709 19.842 -8.267 1.00 43.28 453 SER A O 1
ATOM 3720 N N . GLY A 1 454 ? 13.113 18.106 -9.542 1.00 54.31 454 GLY A N 1
ATOM 3721 C CA . GLY A 1 454 ? 14.204 18.284 -10.510 1.00 54.31 454 GLY A CA 1
ATOM 3722 C C . GLY A 1 454 ? 14.586 17.042 -11.308 1.00 54.31 454 GLY A C 1
ATOM 3723 O O . GLY A 1 454 ? 14.909 17.180 -12.477 1.00 54.31 454 GLY A O 1
ATOM 3724 N N . ILE A 1 455 ? 14.460 15.841 -10.729 1.00 59.69 455 ILE A N 1
ATOM 3725 C CA . ILE A 1 455 ? 14.959 14.591 -11.343 1.00 59.69 455 ILE A CA 1
ATOM 3726 C C . ILE A 1 455 ? 14.299 14.293 -12.697 1.00 59.69 455 ILE A C 1
ATOM 3728 O O . ILE A 1 455 ? 14.934 13.780 -13.605 1.00 59.69 455 ILE A O 1
ATOM 3732 N N . ALA A 1 456 ? 13.021 14.639 -12.844 1.00 61.44 456 ALA A N 1
ATOM 3733 C CA . ALA A 1 456 ? 12.273 14.390 -14.070 1.00 61.44 456 ALA A CA 1
ATOM 3734 C C . ALA A 1 456 ? 12.395 15.515 -15.117 1.00 61.44 456 ALA A C 1
ATOM 3736 O O . ALA A 1 456 ? 11.685 15.434 -16.112 1.00 61.44 456 ALA A O 1
ATOM 3737 N N . LYS A 1 457 ? 13.178 16.584 -14.890 1.00 75.12 457 LYS A N 1
ATOM 3738 C CA . LYS A 1 457 ? 13.335 17.699 -15.846 1.00 75.12 457 LYS A CA 1
ATOM 3739 C C . LYS A 1 457 ? 14.516 17.421 -16.783 1.00 75.12 457 LYS A C 1
ATOM 3741 O O . LYS A 1 457 ? 15.638 17.288 -16.316 1.00 75.12 457 LYS A O 1
ATOM 3746 N N . ASN A 1 458 ? 14.243 17.350 -18.080 1.00 85.88 458 ASN A N 1
ATOM 3747 C CA . ASN A 1 458 ? 15.194 17.127 -19.175 1.00 85.88 458 ASN A CA 1
ATOM 3748 C C . ASN A 1 458 ? 14.495 17.456 -20.507 1.00 85.88 458 ASN A C 1
ATOM 3750 O O . ASN A 1 458 ? 13.289 17.732 -20.518 1.00 85.88 458 ASN A O 1
ATOM 3754 N N . PHE A 1 459 ? 15.216 17.392 -21.627 1.00 89.62 459 PHE A N 1
ATOM 3755 C CA . PHE A 1 459 ? 14.645 17.726 -22.936 1.00 89.62 459 PHE A CA 1
ATOM 3756 C C . PHE A 1 459 ? 13.474 16.826 -23.341 1.00 89.62 459 PHE A C 1
ATOM 3758 O O . PHE A 1 459 ? 12.476 17.321 -23.873 1.00 89.62 459 PHE A O 1
ATOM 3765 N N . VAL A 1 460 ? 13.517 15.530 -23.022 1.00 90.81 460 VAL A N 1
ATOM 3766 C CA . VAL A 1 460 ? 12.380 14.630 -23.279 1.00 90.81 460 VAL A CA 1
ATOM 3767 C C . VAL A 1 460 ? 11.158 15.021 -22.444 1.00 90.81 460 VAL A C 1
ATOM 3769 O O . VAL A 1 460 ? 10.033 15.014 -22.943 1.00 90.81 460 VAL A O 1
ATOM 3772 N N . ASN A 1 461 ? 11.343 15.394 -21.179 1.00 91.31 461 ASN A N 1
ATOM 3773 C CA . ASN A 1 461 ? 10.261 15.868 -20.322 1.00 91.31 461 ASN A CA 1
ATOM 3774 C C . ASN A 1 461 ? 9.609 17.142 -20.866 1.00 91.31 461 ASN A C 1
ATOM 3776 O O . ASN A 1 461 ? 8.378 17.244 -20.853 1.00 91.31 461 ASN A O 1
ATOM 3780 N N . ASP A 1 462 ? 10.415 18.087 -21.346 1.00 89.50 462 ASP A N 1
ATOM 3781 C CA . ASP A 1 462 ? 9.928 19.320 -21.961 1.00 89.50 462 ASP A CA 1
ATOM 3782 C C . ASP A 1 462 ? 9.153 19.015 -23.244 1.00 89.50 462 ASP A C 1
ATOM 3784 O O . ASP A 1 462 ? 8.021 19.481 -23.397 1.00 89.50 462 ASP A O 1
ATOM 3788 N N . TYR A 1 463 ? 9.676 18.123 -24.087 1.00 89.38 463 TYR A N 1
ATOM 3789 C CA . TYR A 1 463 ? 8.976 17.611 -25.265 1.00 89.38 463 TYR A CA 1
ATOM 3790 C C . TYR A 1 463 ? 7.633 16.960 -24.911 1.00 89.38 463 TYR A C 1
ATOM 3792 O O . TYR A 1 463 ? 6.599 17.292 -25.490 1.00 89.38 463 TYR A O 1
ATOM 3800 N N . MET A 1 464 ? 7.592 16.108 -23.883 1.00 91.38 464 MET A N 1
ATOM 3801 C CA . MET A 1 464 ? 6.352 15.473 -23.423 1.00 91.38 464 MET A CA 1
ATOM 3802 C C . MET A 1 464 ? 5.315 16.479 -22.888 1.00 91.38 464 MET A C 1
ATOM 3804 O O . MET A 1 464 ? 4.102 16.214 -22.888 1.00 91.38 464 MET A O 1
ATOM 3808 N N . LYS A 1 465 ? 5.777 17.631 -22.395 1.00 88.75 465 LYS A N 1
ATOM 3809 C CA . LYS A 1 465 ? 4.944 18.716 -21.861 1.00 88.75 465 LYS A CA 1
ATOM 3810 C C . LYS A 1 465 ? 4.468 19.700 -22.923 1.00 88.75 465 LYS A C 1
ATOM 3812 O O . LYS A 1 465 ? 3.562 20.476 -22.596 1.00 88.75 465 LYS A O 1
ATOM 3817 N N . ILE A 1 466 ? 5.006 19.658 -24.149 1.00 83.75 466 ILE A N 1
ATOM 3818 C CA . ILE A 1 466 ? 4.546 20.499 -25.260 1.00 83.75 466 ILE A CA 1
ATOM 3819 C C . ILE A 1 466 ? 3.023 20.396 -25.357 1.00 83.75 466 ILE A C 1
ATOM 3821 O O . ILE A 1 466 ? 2.427 19.314 -25.309 1.00 83.75 466 ILE A O 1
ATOM 3825 N N . LYS A 1 467 ? 2.382 21.565 -25.414 1.00 79.50 467 LYS A N 1
ATOM 3826 C CA . LYS A 1 467 ? 0.929 21.678 -25.456 1.00 79.50 467 LYS A CA 1
ATOM 3827 C C . LYS A 1 467 ? 0.477 21.894 -26.891 1.00 79.50 467 LYS A C 1
ATOM 3829 O O . LYS A 1 467 ? 0.789 22.921 -27.481 1.00 79.50 467 LYS A O 1
ATOM 3834 N N . LYS A 1 468 ? -0.353 20.987 -27.399 1.00 72.69 468 LYS A N 1
ATOM 3835 C CA . LYS A 1 468 ? -1.140 21.201 -28.619 1.00 72.69 468 LYS A CA 1
ATOM 3836 C C . LYS A 1 468 ? -2.579 21.491 -28.202 1.00 72.69 468 LYS A C 1
ATOM 3838 O O . LYS A 1 468 ? -3.137 20.771 -27.373 1.00 72.69 468 LYS A O 1
ATOM 3843 N N . ASN A 1 469 ? -3.159 22.586 -28.694 1.00 73.75 469 ASN A N 1
ATOM 3844 C CA . ASN A 1 469 ? -4.502 23.044 -28.303 1.00 73.75 469 ASN A CA 1
ATOM 3845 C C . ASN A 1 469 ? -4.685 23.141 -26.769 1.00 73.75 469 ASN A C 1
ATOM 3847 O O . ASN A 1 469 ? -5.678 22.684 -26.205 1.00 73.75 469 ASN A O 1
ATOM 3851 N N . GLY A 1 470 ? -3.676 23.675 -26.070 1.00 69.56 470 GLY A N 1
ATOM 3852 C CA . GLY A 1 470 ? -3.714 23.905 -24.620 1.00 69.56 470 GLY A CA 1
ATOM 3853 C C . GLY A 1 470 ? -3.509 22.670 -23.730 1.00 69.56 470 GLY A C 1
ATOM 3854 O O . GLY A 1 470 ? -3.497 22.810 -22.505 1.00 69.56 470 GLY A O 1
ATOM 3855 N N . LYS A 1 471 ? -3.296 21.471 -24.290 1.00 68.31 471 LYS A N 1
ATOM 3856 C CA . LYS A 1 471 ? -3.135 20.221 -23.524 1.00 68.31 471 LYS A CA 1
ATOM 3857 C C . LYS A 1 471 ? -1.789 19.549 -23.820 1.00 68.31 471 LYS A C 1
ATOM 3859 O O . LYS A 1 471 ? -1.417 19.432 -24.979 1.00 68.31 471 LYS A O 1
ATOM 3864 N N . SER A 1 472 ? -1.094 19.066 -22.778 1.00 80.31 472 SER A N 1
ATOM 3865 C CA . SER A 1 472 ? 0.128 18.252 -22.947 1.00 80.31 472 SER A CA 1
ATOM 3866 C C . SER A 1 472 ? -0.197 16.973 -23.713 1.00 80.31 472 SER A C 1
ATOM 3868 O O . SER A 1 472 ? -1.228 16.342 -23.445 1.00 80.31 472 SER A O 1
ATOM 3870 N N . GLU A 1 473 ? 0.683 16.606 -24.636 1.00 82.94 473 GLU A N 1
ATOM 3871 C CA . GLU A 1 473 ? 0.528 15.435 -25.495 1.00 82.94 473 GLU A CA 1
ATOM 3872 C C . GLU A 1 473 ? 0.641 14.100 -24.750 1.00 82.94 473 GLU A C 1
ATOM 3874 O O . GLU A 1 473 ? -0.079 13.171 -25.095 1.00 82.94 473 GLU A O 1
ATOM 3879 N N . TYR A 1 474 ? 1.465 14.010 -23.700 1.00 90.00 474 TYR A N 1
ATOM 3880 C CA . TYR A 1 474 ? 1.709 12.757 -22.963 1.00 90.00 474 TYR A CA 1
ATOM 3881 C C . TYR A 1 474 ? 1.148 12.754 -21.530 1.00 90.00 474 TYR A C 1
ATOM 3883 O O . TYR A 1 474 ? 1.152 11.727 -20.853 1.00 90.00 474 TYR A O 1
ATOM 3891 N N . GLY A 1 475 ? 0.607 13.882 -21.060 1.00 89.62 475 GLY A N 1
ATOM 3892 C CA . GLY A 1 475 ? -0.065 13.971 -19.764 1.00 89.62 475 GLY A CA 1
ATOM 3893 C C . GLY A 1 475 ? 0.882 13.821 -18.569 1.00 89.62 475 GLY A C 1
ATOM 3894 O O . GLY A 1 475 ? 2.039 14.233 -18.616 1.00 89.62 475 GLY A O 1
ATOM 3895 N N . ASN A 1 476 ? 0.374 13.264 -17.465 1.00 90.38 476 ASN A N 1
ATOM 3896 C CA . ASN A 1 476 ? 1.121 13.189 -16.203 1.00 90.38 476 ASN A CA 1
ATOM 3897 C C . ASN A 1 476 ? 2.238 12.136 -16.210 1.00 90.38 476 ASN A C 1
ATOM 3899 O O . ASN A 1 476 ? 3.162 12.243 -15.403 1.00 90.38 476 ASN A O 1
ATOM 3903 N N . ALA A 1 477 ? 2.195 11.176 -17.139 1.00 91.75 477 ALA A N 1
ATOM 3904 C CA . ALA A 1 477 ? 3.259 10.200 -17.359 1.00 91.75 477 ALA A CA 1
ATOM 3905 C C . ALA A 1 477 ? 4.630 10.849 -17.609 1.00 91.75 477 ALA A C 1
ATOM 3907 O O . ALA A 1 477 ? 5.649 10.233 -17.312 1.00 91.75 477 ALA A O 1
ATOM 3908 N N . SER A 1 478 ? 4.681 12.115 -18.049 1.00 91.00 478 SER A N 1
ATOM 3909 C CA . SER A 1 478 ? 5.945 12.840 -18.207 1.00 91.00 478 SER A CA 1
ATOM 3910 C C . SER A 1 478 ? 6.743 12.978 -16.909 1.00 91.00 478 SER A C 1
ATOM 3912 O O . SER A 1 478 ? 7.929 13.258 -16.966 1.00 91.00 478 SER A O 1
ATOM 3914 N N . GLN A 1 479 ? 6.158 12.753 -15.730 1.00 88.81 479 GLN A N 1
ATOM 3915 C CA . GLN A 1 479 ? 6.879 12.786 -14.449 1.00 88.81 479 GLN A CA 1
ATOM 3916 C C . GLN A 1 479 ? 7.623 11.475 -14.119 1.00 88.81 479 GLN A C 1
ATOM 3918 O O . GLN A 1 479 ? 8.209 11.385 -13.038 1.00 88.81 479 GLN A O 1
ATOM 3923 N N . GLN A 1 480 ? 7.548 10.454 -14.979 1.00 90.19 480 GLN A N 1
ATOM 3924 C CA . GLN A 1 480 ? 8.137 9.125 -14.775 1.00 90.19 480 GLN A CA 1
ATOM 3925 C C . GLN A 1 480 ? 9.319 8.926 -15.726 1.00 90.19 480 GLN A C 1
ATOM 3927 O O . GLN A 1 480 ? 9.137 9.015 -16.939 1.00 90.19 480 GLN A O 1
ATOM 3932 N N . LEU A 1 481 ? 10.511 8.626 -15.201 1.00 90.88 481 LEU A N 1
ATOM 3933 C CA . LEU A 1 481 ? 11.714 8.491 -16.033 1.00 90.88 481 LEU A CA 1
ATOM 3934 C C . LEU A 1 481 ? 11.602 7.364 -17.068 1.00 90.88 481 LEU A C 1
ATOM 3936 O O . LEU A 1 481 ? 11.862 7.601 -18.243 1.00 90.88 481 LEU A O 1
ATOM 3940 N N . TYR A 1 482 ? 11.129 6.174 -16.692 1.00 92.00 482 TYR A N 1
ATOM 3941 C CA . TYR A 1 482 ? 10.941 5.081 -17.657 1.00 92.00 482 TYR A CA 1
ATOM 3942 C C . TYR A 1 482 ? 9.984 5.448 -18.807 1.00 92.00 482 TYR A C 1
ATOM 3944 O O . TYR A 1 482 ? 10.201 5.028 -19.941 1.00 92.00 482 TYR A O 1
ATOM 3952 N N . ALA A 1 483 ? 8.961 6.277 -18.558 1.00 94.50 483 ALA A N 1
ATOM 3953 C CA . ALA A 1 483 ? 8.072 6.758 -19.617 1.00 94.50 483 ALA A CA 1
ATOM 3954 C C . ALA A 1 483 ? 8.799 7.738 -20.551 1.00 94.50 483 ALA A C 1
ATOM 3956 O O . ALA A 1 483 ? 8.598 7.692 -21.761 1.00 94.50 483 ALA A O 1
ATOM 3957 N N . GLN A 1 484 ? 9.684 8.583 -20.012 1.00 94.69 484 GLN A N 1
ATOM 3958 C CA . GLN A 1 484 ? 10.543 9.457 -20.815 1.00 94.69 484 GLN A CA 1
ATOM 3959 C C . GLN A 1 484 ? 11.510 8.640 -21.686 1.00 94.69 484 GLN A C 1
ATOM 3961 O O . GLN A 1 484 ? 11.608 8.908 -22.878 1.00 94.69 484 GLN A O 1
ATOM 3966 N N . PHE A 1 485 ? 12.139 7.586 -21.154 1.00 95.94 485 PHE A N 1
ATOM 3967 C CA . PHE A 1 485 ? 12.969 6.667 -21.951 1.00 95.94 485 PHE A CA 1
ATOM 3968 C C . PHE A 1 485 ? 12.188 6.084 -23.136 1.00 95.94 485 PHE A C 1
ATOM 3970 O O . PHE A 1 485 ? 12.654 6.124 -24.273 1.00 95.94 485 PHE A O 1
ATOM 3977 N N . MET A 1 486 ? 10.959 5.622 -22.898 1.00 96.50 486 MET A N 1
ATOM 3978 C CA . MET A 1 486 ? 10.095 5.110 -23.964 1.00 96.50 486 MET A CA 1
ATOM 3979 C C . MET A 1 486 ? 9.743 6.191 -24.999 1.00 96.50 486 MET A C 1
ATOM 3981 O O . MET A 1 486 ? 9.772 5.911 -26.195 1.00 96.50 486 MET A O 1
ATOM 3985 N N . VAL A 1 487 ? 9.463 7.435 -24.585 1.00 96.19 487 VAL A N 1
ATOM 3986 C CA . VAL A 1 487 ? 9.240 8.547 -25.533 1.00 96.19 487 VAL A CA 1
ATOM 3987 C C . VAL A 1 487 ? 10.501 8.875 -26.329 1.00 96.19 487 VAL A C 1
ATOM 3989 O O . VAL A 1 487 ? 10.404 9.129 -27.529 1.00 96.19 487 VAL A O 1
ATOM 3992 N N . ARG A 1 488 ? 11.688 8.832 -25.716 1.00 96.06 488 ARG A N 1
ATOM 3993 C CA . ARG A 1 488 ? 12.949 9.027 -26.442 1.00 96.06 488 ARG A CA 1
ATOM 3994 C C . ARG A 1 488 ? 13.140 7.960 -27.516 1.00 96.06 488 ARG A C 1
ATOM 3996 O O . ARG A 1 488 ? 13.509 8.310 -28.631 1.00 96.06 488 ARG A O 1
ATOM 4003 N N . MET A 1 489 ? 12.820 6.700 -27.223 1.00 97.31 489 MET A N 1
ATOM 4004 C CA . MET A 1 489 ? 12.840 5.624 -28.221 1.00 97.31 489 MET A CA 1
ATOM 4005 C C . MET A 1 489 ? 11.853 5.898 -29.362 1.00 97.31 489 MET A C 1
ATOM 4007 O O . MET A 1 489 ? 12.235 5.771 -30.520 1.00 97.31 489 MET A O 1
ATOM 4011 N N . LEU A 1 490 ? 10.620 6.341 -29.069 1.00 95.31 490 LEU A N 1
ATOM 4012 C CA . LEU A 1 490 ? 9.660 6.755 -30.108 1.00 95.31 490 LEU A CA 1
ATOM 4013 C C . LEU A 1 490 ? 10.231 7.856 -31.005 1.00 95.31 490 LEU A C 1
ATOM 4015 O O . LEU A 1 490 ? 10.101 7.782 -32.224 1.00 95.31 490 LEU A O 1
ATOM 4019 N N . LYS A 1 491 ? 10.893 8.845 -30.404 1.00 92.81 491 LYS A N 1
ATOM 4020 C CA . LYS A 1 491 ? 11.532 9.929 -31.141 1.00 92.81 491 LYS A CA 1
ATOM 4021 C C . LYS A 1 491 ? 12.705 9.438 -31.995 1.00 92.81 491 LYS A C 1
ATOM 4023 O O . LYS A 1 491 ? 12.774 9.816 -33.153 1.00 92.81 491 LYS A O 1
ATOM 4028 N N . ILE A 1 492 ? 13.573 8.562 -31.484 1.00 94.31 492 ILE A N 1
ATOM 4029 C CA . ILE A 1 492 ? 14.675 7.968 -32.267 1.00 94.31 492 ILE A CA 1
ATOM 4030 C C . ILE A 1 492 ? 14.127 7.171 -33.461 1.00 94.31 492 ILE A C 1
ATOM 4032 O O . ILE A 1 492 ? 14.657 7.260 -34.563 1.00 94.31 492 ILE A O 1
ATOM 4036 N N . ILE A 1 493 ? 13.030 6.432 -33.277 1.00 94.38 493 ILE A N 1
ATOM 4037 C CA . ILE A 1 493 ? 12.363 5.706 -34.368 1.00 94.38 493 ILE A CA 1
ATOM 4038 C C . ILE A 1 493 ? 11.902 6.662 -35.470 1.00 94.38 493 ILE A C 1
ATOM 4040 O O . ILE A 1 493 ? 12.085 6.361 -36.647 1.00 94.38 493 ILE A O 1
ATOM 4044 N N . GLU A 1 494 ? 11.315 7.800 -35.099 1.00 90.62 494 GLU A N 1
ATOM 4045 C CA . GLU A 1 494 ? 10.884 8.834 -36.046 1.00 90.62 494 GLU A CA 1
ATOM 4046 C C . GLU A 1 494 ? 12.074 9.523 -36.717 1.00 90.62 494 GLU A C 1
ATOM 4048 O O . GLU A 1 494 ? 12.092 9.655 -37.939 1.00 90.62 494 GLU A O 1
ATOM 4053 N N . ASP A 1 495 ? 13.078 9.904 -35.930 1.00 87.69 495 ASP A N 1
ATOM 4054 C CA . ASP A 1 495 ? 14.266 10.621 -36.385 1.00 87.69 495 ASP A CA 1
ATOM 4055 C C . ASP A 1 495 ? 15.055 9.806 -37.426 1.00 87.69 495 ASP A C 1
ATOM 4057 O O . ASP A 1 495 ? 15.509 10.346 -38.434 1.00 87.69 495 ASP A O 1
ATOM 4061 N N . PHE A 1 496 ? 15.178 8.496 -37.225 1.00 88.69 496 PHE A N 1
ATOM 4062 C CA . PHE A 1 496 ? 15.923 7.609 -38.123 1.00 88.69 496 PHE A CA 1
ATOM 4063 C C . PHE A 1 496 ? 15.028 6.812 -39.083 1.00 88.69 496 PHE A C 1
ATOM 4065 O O . PHE A 1 496 ? 15.523 5.977 -39.836 1.00 88.69 496 PHE A O 1
ATOM 4072 N N . ASN A 1 497 ? 13.711 7.055 -39.078 1.00 90.25 497 ASN A N 1
ATOM 4073 C CA . ASN A 1 497 ? 12.726 6.334 -39.894 1.00 90.25 497 ASN A CA 1
ATOM 4074 C C . ASN A 1 497 ? 12.847 4.795 -39.781 1.00 90.25 497 ASN A C 1
ATOM 4076 O O . ASN A 1 497 ? 12.826 4.065 -40.779 1.00 90.25 497 ASN A O 1
ATOM 4080 N N . LEU A 1 498 ? 13.003 4.301 -38.550 1.00 94.25 498 LEU A N 1
ATOM 4081 C CA . LEU A 1 498 ? 13.241 2.885 -38.266 1.00 94.25 498 LEU A CA 1
ATOM 4082 C C . LEU A 1 498 ? 11.971 2.055 -38.499 1.00 94.25 498 LEU A C 1
ATOM 4084 O O . LEU A 1 498 ? 10.890 2.407 -38.028 1.00 94.25 498 LEU A O 1
ATOM 4088 N N . LYS A 1 499 ? 12.101 0.912 -39.186 1.00 94.81 499 LYS A N 1
ATOM 4089 C CA . LYS A 1 499 ? 10.943 0.120 -39.654 1.00 94.81 499 LYS A CA 1
ATOM 4090 C C . LYS A 1 499 ? 10.698 -1.184 -38.898 1.00 94.81 499 LYS A C 1
ATOM 4092 O O . LYS A 1 499 ? 9.559 -1.640 -38.825 1.00 94.81 499 LYS A O 1
ATOM 4097 N N . ASN A 1 500 ? 11.742 -1.799 -38.342 1.00 97.44 500 ASN A N 1
ATOM 4098 C CA . ASN A 1 500 ? 11.659 -3.100 -37.675 1.00 97.44 500 ASN A CA 1
ATOM 4099 C C . ASN A 1 500 ? 12.233 -3.016 -36.257 1.00 97.44 500 ASN A C 1
ATOM 4101 O O . ASN A 1 500 ? 13.382 -3.380 -36.014 1.00 97.44 500 ASN A O 1
ATOM 4105 N N . VAL A 1 501 ? 11.428 -2.492 -35.331 1.00 98.69 501 VAL A N 1
ATOM 4106 C CA . VAL A 1 501 ? 11.877 -2.167 -33.973 1.00 98.69 501 VAL A CA 1
ATOM 4107 C C . VAL A 1 501 ? 11.140 -2.990 -32.927 1.00 98.69 501 VAL A C 1
ATOM 4109 O O . VAL A 1 501 ? 9.911 -3.115 -32.958 1.00 98.69 501 VAL A O 1
ATOM 4112 N N . TYR A 1 502 ? 11.908 -3.497 -31.970 1.00 98.69 502 TYR A N 1
ATOM 4113 C CA . TYR A 1 502 ? 11.434 -4.110 -30.743 1.00 98.69 502 TYR A CA 1
ATOM 4114 C C . TYR A 1 502 ? 11.889 -3.278 -29.545 1.00 98.69 502 TYR A C 1
ATOM 4116 O O . TYR A 1 502 ? 13.011 -2.773 -29.507 1.00 98.69 502 TYR A O 1
ATOM 4124 N N . ILE A 1 503 ? 11.017 -3.151 -28.551 1.00 98.50 503 ILE A N 1
ATOM 4125 C CA . ILE A 1 503 ? 11.358 -2.567 -27.254 1.00 98.50 503 ILE A CA 1
ATOM 4126 C C . ILE A 1 503 ? 11.150 -3.656 -26.206 1.00 98.50 503 ILE A C 1
ATOM 4128 O O . ILE A 1 503 ? 10.023 -4.111 -26.010 1.00 98.50 503 ILE A O 1
ATOM 4132 N N . ALA A 1 504 ? 12.235 -4.080 -25.569 1.00 98.25 504 ALA A N 1
ATOM 4133 C CA . ALA A 1 504 ? 12.279 -5.068 -24.504 1.00 98.25 504 ALA A CA 1
ATOM 4134 C C . ALA A 1 504 ? 12.786 -4.389 -23.226 1.00 98.25 504 ALA A C 1
ATOM 4136 O O . ALA A 1 504 ? 13.945 -3.989 -23.152 1.00 98.25 504 ALA A O 1
ATOM 4137 N N . LEU A 1 505 ? 11.933 -4.202 -22.221 1.00 95.94 505 LEU A N 1
ATOM 4138 C CA . LEU A 1 505 ? 12.327 -3.424 -21.045 1.00 95.94 505 LEU A CA 1
ATOM 4139 C C . LEU A 1 505 ? 11.670 -3.864 -19.747 1.00 95.94 505 LEU A C 1
ATOM 4141 O O . LEU A 1 505 ? 10.549 -4.380 -19.738 1.00 95.94 505 LEU A O 1
ATOM 4145 N N . PHE A 1 506 ? 12.376 -3.582 -18.655 1.00 94.06 506 PHE A N 1
ATOM 4146 C CA . PHE A 1 506 ? 11.854 -3.650 -17.296 1.00 94.06 506 PHE A CA 1
ATOM 4147 C C . PHE A 1 506 ? 11.192 -2.318 -16.909 1.00 94.06 506 PHE A C 1
ATOM 4149 O O . PHE A 1 506 ? 11.732 -1.246 -17.164 1.00 94.06 506 PHE A O 1
ATOM 4156 N N . THR A 1 507 ? 10.002 -2.353 -16.315 1.00 91.75 507 THR A N 1
ATOM 4157 C CA . THR A 1 507 ? 9.255 -1.157 -15.879 1.00 91.75 507 THR A CA 1
ATOM 4158 C C . THR A 1 507 ? 8.467 -1.423 -14.604 1.00 91.75 507 THR A C 1
ATOM 4160 O O . THR A 1 507 ? 8.182 -2.569 -14.252 1.00 91.75 507 THR A O 1
ATOM 4163 N N . ASN A 1 508 ? 8.047 -0.353 -13.926 1.00 87.62 508 ASN A N 1
ATOM 4164 C CA . ASN A 1 508 ? 7.013 -0.462 -12.904 1.00 87.62 508 ASN A CA 1
ATOM 4165 C C . ASN A 1 508 ? 5.664 -0.812 -13.563 1.00 87.62 508 ASN A C 1
ATOM 4167 O O . ASN A 1 508 ? 5.234 -0.138 -14.504 1.00 87.62 508 ASN A O 1
ATOM 4171 N N . ALA A 1 509 ? 4.954 -1.809 -13.028 1.00 87.56 509 ALA A N 1
ATOM 4172 C CA . ALA A 1 509 ? 3.672 -2.265 -13.574 1.00 87.56 509 ALA A CA 1
ATOM 4173 C C . ALA A 1 509 ? 2.571 -1.185 -13.597 1.00 87.56 509 ALA A C 1
ATOM 4175 O O . ALA A 1 509 ? 1.587 -1.324 -14.323 1.00 87.56 509 ALA A O 1
ATOM 4176 N N . ARG A 1 510 ? 2.729 -0.086 -12.845 1.00 85.25 510 ARG A N 1
ATOM 4177 C CA . ARG A 1 510 ? 1.798 1.052 -12.832 1.00 85.25 510 ARG A CA 1
ATOM 4178 C C . ARG A 1 510 ? 1.574 1.669 -14.216 1.00 85.25 510 ARG A C 1
ATOM 4180 O O . ARG A 1 510 ? 0.511 2.239 -14.438 1.00 85.25 510 ARG A O 1
ATOM 4187 N N . PHE A 1 511 ? 2.516 1.536 -15.149 1.00 85.69 511 PHE A N 1
ATOM 4188 C CA . PHE A 1 511 ? 2.307 1.893 -16.559 1.00 85.69 511 PHE A CA 1
ATOM 4189 C C . PHE A 1 511 ? 1.048 1.228 -17.155 1.00 85.69 511 PHE A C 1
ATOM 4191 O O . PHE A 1 511 ? 0.280 1.870 -17.872 1.00 85.69 511 PHE A O 1
ATOM 4198 N N . MET A 1 512 ? 0.793 -0.029 -16.786 1.00 87.88 512 MET A N 1
ATOM 4199 C CA . MET A 1 512 ? -0.307 -0.844 -17.309 1.00 87.88 512 MET A CA 1
ATOM 4200 C C . MET A 1 512 ? -1.629 -0.684 -16.554 1.00 87.88 512 MET A C 1
ATOM 4202 O O . MET A 1 512 ? -2.663 -1.139 -17.038 1.00 87.88 512 MET A O 1
ATOM 4206 N N . SER A 1 513 ? -1.617 -0.061 -15.373 1.00 86.81 513 SER A N 1
ATOM 4207 C CA . SER A 1 513 ? -2.817 0.082 -14.542 1.00 86.81 513 SER A CA 1
ATOM 4208 C C . SER A 1 513 ? -3.110 1.514 -14.098 1.00 86.81 513 SER A C 1
ATOM 4210 O O . SER A 1 513 ? -4.156 1.757 -13.516 1.00 86.81 513 SER A O 1
ATOM 4212 N N . GLY A 1 514 ? -2.249 2.497 -14.366 1.00 86.75 514 GLY A N 1
ATOM 4213 C CA . GLY A 1 514 ? -2.288 3.821 -13.729 1.00 86.75 514 GLY A CA 1
ATOM 4214 C C . GLY A 1 514 ? -3.390 4.793 -14.183 1.00 86.75 514 GLY A C 1
ATOM 4215 O O . GLY A 1 514 ? -3.320 5.975 -13.831 1.00 86.75 514 GLY A O 1
ATOM 4216 N N . GLY A 1 515 ? -4.392 4.332 -14.934 1.00 89.38 515 GLY A N 1
ATOM 4217 C CA . GLY A 1 515 ? -5.576 5.108 -15.322 1.00 89.38 515 GLY A CA 1
ATOM 4218 C C . GLY A 1 515 ? -5.246 6.378 -16.111 1.00 89.38 515 GLY A C 1
ATOM 4219 O O . GLY A 1 515 ? -4.304 6.428 -16.906 1.00 89.38 515 GLY A O 1
ATOM 4220 N N . ASP A 1 516 ? -5.984 7.457 -15.844 1.00 89.88 516 ASP A N 1
ATOM 4221 C CA . ASP A 1 516 ? -5.800 8.770 -16.485 1.00 89.88 516 ASP A CA 1
ATOM 4222 C C . ASP A 1 516 ? -4.404 9.380 -16.340 1.00 89.88 516 ASP A C 1
ATOM 4224 O O . ASP A 1 516 ? -4.044 10.280 -17.100 1.00 89.88 516 ASP A O 1
ATOM 4228 N N . TYR A 1 517 ? -3.603 8.913 -15.379 1.00 90.12 517 TYR A N 1
ATOM 4229 C CA . TYR A 1 517 ? -2.216 9.353 -15.263 1.00 90.12 517 TYR A CA 1
ATOM 4230 C C . TYR A 1 517 ? -1.397 8.958 -16.503 1.00 90.12 517 TYR A C 1
ATOM 4232 O O . TYR A 1 517 ? -0.557 9.743 -16.947 1.00 90.12 517 TYR A O 1
ATOM 4240 N N . PHE A 1 518 ? -1.684 7.782 -17.073 1.00 91.62 518 PHE A N 1
ATOM 4241 C CA . PHE A 1 518 ? -1.001 7.213 -18.237 1.00 91.62 518 PHE A CA 1
ATOM 4242 C C . PHE A 1 518 ? -1.819 7.245 -19.526 1.00 91.62 518 PHE A C 1
ATOM 4244 O O . PHE A 1 518 ? -1.233 7.074 -20.583 1.00 91.62 518 PHE A O 1
ATOM 4251 N N . ARG A 1 519 ? -3.130 7.519 -19.480 1.00 91.69 519 ARG A N 1
ATOM 4252 C CA . ARG A 1 519 ? -4.045 7.463 -20.639 1.00 91.69 519 ARG A CA 1
ATOM 4253 C C . ARG A 1 519 ? -3.460 7.990 -21.953 1.00 91.69 519 ARG A C 1
ATOM 4255 O O . ARG A 1 519 ? -3.359 7.247 -22.920 1.00 91.69 519 ARG A O 1
ATOM 4262 N N . LYS A 1 520 ? -2.990 9.241 -21.964 1.00 91.50 520 LYS A N 1
ATOM 4263 C CA . LYS A 1 520 ? -2.415 9.861 -23.170 1.00 91.50 520 LYS A CA 1
ATOM 4264 C C . LYS A 1 520 ? -1.125 9.197 -23.642 1.00 91.50 520 LYS A C 1
ATOM 4266 O O . LYS A 1 520 ? -0.920 9.017 -24.836 1.00 91.50 520 LYS A O 1
ATOM 4271 N N . PHE A 1 521 ? -0.253 8.849 -22.698 1.00 93.00 521 PHE A N 1
ATOM 4272 C CA . PHE A 1 521 ? 0.978 8.128 -22.998 1.00 93.00 521 PHE A CA 1
ATOM 4273 C C . PHE A 1 521 ? 0.670 6.745 -23.583 1.00 93.00 521 PHE A C 1
ATOM 4275 O O . PHE A 1 521 ? 1.223 6.400 -24.621 1.00 93.00 521 PHE A O 1
ATOM 4282 N N . ASN A 1 522 ? -0.263 6.000 -22.985 1.00 92.75 522 ASN A N 1
ATOM 4283 C CA . ASN A 1 522 ? -0.690 4.681 -23.453 1.00 92.75 522 ASN A CA 1
ATOM 4284 C C . ASN A 1 522 ? -1.310 4.763 -24.853 1.00 92.75 522 ASN A C 1
ATOM 4286 O O . ASN A 1 522 ? -0.931 3.973 -25.712 1.00 92.75 522 ASN A O 1
ATOM 4290 N N . GLY A 1 523 ? -2.175 5.750 -25.115 1.00 92.56 523 GLY A N 1
ATOM 4291 C CA . GLY A 1 523 ? -2.731 5.999 -26.449 1.00 92.56 523 GLY A CA 1
ATOM 4292 C C . GLY A 1 523 ? -1.641 6.188 -27.511 1.00 92.56 523 GLY A C 1
ATOM 4293 O O . GLY A 1 523 ? -1.654 5.505 -28.533 1.00 92.56 523 GLY A O 1
ATOM 4294 N N . LYS A 1 524 ? -0.635 7.033 -27.239 1.00 92.62 524 LYS A N 1
ATOM 4295 C CA . LYS A 1 524 ? 0.502 7.273 -28.152 1.00 92.62 524 LYS A CA 1
ATOM 4296 C C . LYS A 1 524 ? 1.459 6.089 -28.285 1.00 92.62 524 LYS A C 1
ATOM 4298 O O . LYS A 1 524 ? 1.980 5.834 -29.368 1.00 92.62 524 LYS A O 1
ATOM 4303 N N . PHE A 1 525 ? 1.734 5.379 -27.196 1.00 94.81 525 PHE A N 1
ATOM 4304 C CA . PHE A 1 525 ? 2.666 4.256 -27.216 1.00 94.81 525 PHE A CA 1
ATOM 4305 C C . PHE A 1 525 ? 2.041 3.034 -27.901 1.00 94.81 525 PHE A C 1
ATOM 4307 O O . PHE A 1 525 ? 2.615 2.497 -28.848 1.00 94.81 525 PHE A O 1
ATOM 4314 N N . PHE A 1 526 ? 0.838 2.620 -27.492 1.00 94.62 526 PHE A N 1
ATOM 4315 C CA . PHE A 1 526 ? 0.168 1.431 -28.032 1.00 94.62 526 PHE A CA 1
ATOM 4316 C C . PHE A 1 526 ? -0.455 1.638 -29.417 1.00 94.62 526 PHE A C 1
ATOM 4318 O O . PHE A 1 526 ? -0.744 0.650 -30.106 1.00 94.62 526 PHE A O 1
ATOM 4325 N N . SER A 1 527 ? -0.621 2.887 -29.873 1.00 95.62 527 SER A N 1
ATOM 4326 C CA . SER A 1 527 ? -0.960 3.154 -31.275 1.00 95.62 527 SER A CA 1
ATOM 4327 C C . SER A 1 527 ? 0.166 2.718 -32.203 1.00 95.62 527 SER A C 1
ATOM 4329 O O . SER A 1 527 ? -0.100 2.152 -33.261 1.00 95.62 527 SER A O 1
ATOM 4331 N N . LYS A 1 528 ? 1.420 2.894 -31.774 1.00 96.44 528 LYS A N 1
ATOM 4332 C CA . LYS A 1 528 ? 2.624 2.523 -32.527 1.00 96.44 528 LYS A CA 1
ATOM 4333 C C . LYS A 1 528 ? 3.090 1.103 -32.237 1.00 96.44 528 LYS A C 1
ATOM 4335 O O . LYS A 1 528 ? 3.558 0.419 -33.141 1.00 96.44 528 LYS A O 1
ATOM 4340 N N . PHE A 1 529 ? 2.936 0.634 -31.003 1.00 96.69 529 PHE A N 1
ATOM 4341 C CA . PHE A 1 529 ? 3.483 -0.641 -30.550 1.00 96.69 529 PHE A CA 1
ATOM 4342 C C . PHE A 1 529 ? 2.410 -1.685 -30.241 1.00 96.69 529 PHE A C 1
ATOM 4344 O O . PHE A 1 529 ? 1.319 -1.398 -29.748 1.00 96.69 529 PHE A O 1
ATOM 4351 N N . LYS A 1 530 ? 2.729 -2.947 -30.528 1.00 96.12 530 LYS A N 1
ATOM 4352 C CA . LYS A 1 530 ? 1.936 -4.111 -30.130 1.00 96.12 530 LYS A CA 1
ATOM 4353 C C . LYS A 1 530 ? 2.707 -4.906 -29.084 1.00 96.12 530 LYS A C 1
ATOM 4355 O O . LYS A 1 530 ? 3.816 -5.359 -29.368 1.00 96.12 530 LYS A O 1
ATOM 4360 N N . PHE A 1 531 ? 2.099 -5.119 -27.919 1.00 96.06 531 PHE A N 1
ATOM 4361 C CA . PHE A 1 531 ? 2.602 -6.059 -26.916 1.00 96.06 531 PHE A CA 1
ATOM 4362 C C . PHE A 1 531 ? 2.714 -7.469 -27.510 1.00 96.06 531 PHE A C 1
ATOM 4364 O O . PHE A 1 531 ? 1.773 -7.946 -28.148 1.00 96.06 531 PHE A O 1
ATOM 4371 N N . GLN A 1 532 ? 3.873 -8.103 -27.334 1.00 97.31 532 GLN A N 1
ATOM 4372 C CA . GLN A 1 532 ? 4.155 -9.453 -27.825 1.00 97.31 532 GLN A CA 1
ATOM 4373 C C . GLN A 1 532 ? 4.148 -10.464 -26.680 1.00 97.31 532 GLN A C 1
ATOM 4375 O O . GLN A 1 532 ? 3.447 -11.469 -26.750 1.00 97.31 532 GLN A O 1
ATOM 4380 N N . LYS A 1 533 ? 4.940 -10.198 -25.635 1.00 96.88 533 LYS A N 1
ATOM 4381 C CA . LYS A 1 533 ? 5.155 -11.108 -24.507 1.00 96.88 533 LYS A CA 1
ATOM 4382 C C . LYS A 1 533 ? 5.659 -10.329 -23.295 1.00 96.88 533 LYS A C 1
ATOM 4384 O O . LYS A 1 533 ? 6.326 -9.308 -23.452 1.00 96.88 533 LYS A O 1
ATOM 4389 N N . GLY A 1 534 ? 5.377 -10.818 -22.094 1.00 95.50 534 GLY A N 1
ATOM 4390 C CA . GLY A 1 534 ? 5.833 -10.187 -20.861 1.00 95.50 534 GLY A CA 1
ATOM 4391 C C . GLY A 1 534 ? 5.645 -11.077 -19.640 1.00 95.50 534 GLY A C 1
ATOM 4392 O O . GLY A 1 534 ? 4.862 -12.031 -19.667 1.00 95.50 534 GLY A O 1
ATOM 4393 N N . CYS A 1 535 ? 6.357 -10.752 -18.566 1.00 95.81 535 CYS A N 1
ATOM 4394 C CA . CYS A 1 535 ? 6.143 -11.349 -17.255 1.00 95.81 535 CYS A CA 1
ATOM 4395 C C . CYS A 1 535 ? 6.100 -10.289 -16.149 1.00 95.81 535 CYS A C 1
ATOM 4397 O O . CYS A 1 535 ? 6.664 -9.200 -16.279 1.00 95.81 535 CYS A O 1
ATOM 4399 N N . LEU A 1 536 ? 5.404 -10.631 -15.069 1.00 94.56 536 LEU A N 1
ATOM 4400 C CA . LEU A 1 536 ? 5.442 -9.934 -13.793 1.00 94.56 536 LEU A CA 1
ATOM 4401 C C . LEU A 1 536 ? 6.288 -10.740 -12.820 1.00 94.56 536 LEU A C 1
ATOM 4403 O O . LEU A 1 536 ? 6.157 -11.964 -12.742 1.00 94.56 536 LEU A O 1
ATOM 4407 N N . LEU A 1 537 ? 7.098 -10.029 -12.054 1.00 91.69 537 LEU A N 1
ATOM 4408 C CA . LEU A 1 537 ? 7.894 -10.568 -10.968 1.00 91.69 537 LEU A CA 1
ATOM 4409 C C . LEU A 1 537 ? 7.818 -9.633 -9.765 1.00 91.69 537 LEU A C 1
ATOM 4411 O O . LEU A 1 537 ? 7.544 -8.435 -9.907 1.00 91.69 537 LEU A O 1
ATOM 4415 N N . ASN A 1 538 ? 8.012 -10.194 -8.577 1.00 87.81 538 ASN A N 1
ATOM 4416 C CA . ASN A 1 538 ? 8.032 -9.401 -7.360 1.00 87.81 538 ASN A CA 1
ATOM 4417 C C . ASN A 1 538 ? 9.246 -8.468 -7.408 1.00 87.81 538 ASN A C 1
ATOM 4419 O O . ASN A 1 538 ? 10.322 -8.887 -7.829 1.00 87.81 538 ASN A O 1
ATOM 4423 N N . ALA A 1 539 ? 9.090 -7.208 -7.005 1.00 83.00 539 ALA A N 1
ATOM 4424 C CA . ALA A 1 539 ? 10.221 -6.296 -6.972 1.00 83.00 539 ALA A CA 1
ATOM 4425 C C . ALA A 1 539 ? 11.374 -6.848 -6.129 1.00 83.00 539 ALA A C 1
ATOM 4427 O O . ALA A 1 539 ? 12.493 -6.812 -6.622 1.00 83.00 539 ALA A O 1
ATOM 4428 N N . GLY A 1 540 ? 11.092 -7.479 -4.982 1.00 79.19 540 GLY A N 1
ATOM 4429 C CA . GLY A 1 540 ? 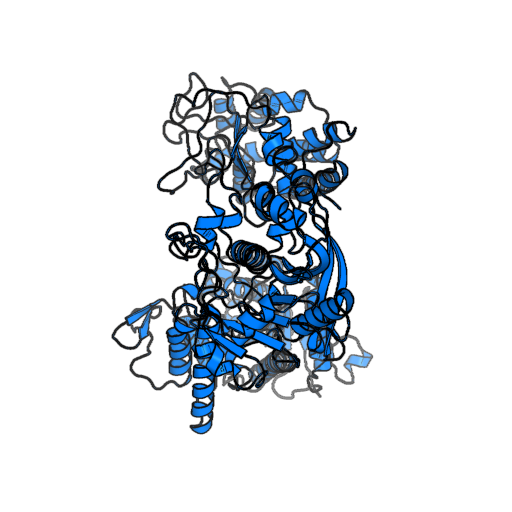12.063 -8.115 -4.082 1.00 79.19 540 GLY A CA 1
ATOM 4430 C C . GLY A 1 540 ? 12.931 -9.217 -4.704 1.00 79.19 540 GLY A C 1
ATOM 4431 O O . GLY A 1 540 ? 13.889 -9.660 -4.083 1.00 79.19 540 GLY A O 1
ATOM 4432 N N . GLU A 1 541 ? 12.657 -9.629 -5.943 1.00 79.62 541 GLU A N 1
ATOM 4433 C CA . GLU A 1 541 ? 13.591 -10.411 -6.763 1.00 79.62 541 GLU A CA 1
ATOM 4434 C C . GLU A 1 541 ? 14.866 -9.622 -7.122 1.00 79.62 541 GLU A C 1
ATOM 4436 O O . GLU A 1 541 ? 15.902 -10.205 -7.438 1.00 79.62 541 GLU A O 1
ATOM 4441 N N . PHE A 1 542 ? 14.797 -8.291 -7.086 1.00 71.75 542 PHE A N 1
ATOM 4442 C CA . PHE A 1 542 ? 15.920 -7.370 -7.192 1.00 71.75 542 PHE A CA 1
ATOM 4443 C C . PHE A 1 542 ? 16.394 -7.010 -5.786 1.00 71.75 542 PHE A C 1
ATOM 4445 O O . PHE A 1 542 ? 15.590 -6.660 -4.916 1.00 71.75 542 PHE A O 1
ATOM 4452 N N . ALA A 1 543 ? 17.711 -7.039 -5.586 1.00 53.53 543 ALA A N 1
ATOM 4453 C CA . ALA A 1 543 ? 18.325 -6.687 -4.312 1.00 53.53 543 ALA A CA 1
ATOM 4454 C C . ALA A 1 543 ? 17.880 -5.292 -3.826 1.00 53.53 543 ALA A C 1
ATOM 4456 O O . ALA A 1 543 ? 17.765 -4.358 -4.622 1.00 53.53 543 ALA A O 1
ATOM 4457 N N . ASP A 1 544 ? 17.635 -5.170 -2.517 1.00 52.91 544 ASP A N 1
ATOM 4458 C CA . ASP A 1 544 ? 17.326 -3.911 -1.817 1.00 52.91 544 ASP A CA 1
ATOM 4459 C C . ASP A 1 544 ? 16.056 -3.180 -2.285 1.00 52.91 544 ASP A C 1
ATOM 4461 O O . ASP A 1 544 ? 15.889 -1.972 -2.087 1.00 52.91 544 ASP A O 1
ATOM 4465 N N . THR A 1 545 ? 15.115 -3.913 -2.879 1.00 56.12 545 THR A N 1
ATOM 4466 C CA . THR A 1 545 ? 13.805 -3.380 -3.251 1.00 56.12 545 THR A CA 1
ATOM 4467 C C . THR A 1 545 ? 12.702 -3.915 -2.340 1.00 56.12 545 THR A C 1
ATOM 4469 O O . THR A 1 545 ? 12.805 -4.980 -1.739 1.00 56.12 545 THR A O 1
ATOM 4472 N N . SER A 1 546 ? 11.624 -3.141 -2.203 1.00 62.53 546 SER A N 1
ATOM 4473 C CA . SER A 1 546 ? 10.453 -3.588 -1.448 1.00 62.53 546 SER A CA 1
ATOM 4474 C C . SER A 1 546 ? 9.775 -4.759 -2.156 1.00 62.53 546 SER A C 1
ATOM 4476 O O . SER A 1 546 ? 9.481 -4.670 -3.340 1.00 62.53 546 SER A O 1
ATOM 4478 N N . ASP A 1 547 ? 9.403 -5.783 -1.399 1.00 72.00 547 ASP A N 1
ATOM 4479 C CA . ASP A 1 547 ? 8.638 -6.953 -1.844 1.00 72.00 547 ASP A CA 1
ATOM 4480 C C . ASP A 1 547 ? 7.143 -6.669 -2.124 1.00 72.00 547 ASP A C 1
ATOM 4482 O O . ASP A 1 547 ? 6.344 -7.581 -2.345 1.00 72.00 547 ASP A O 1
ATOM 4486 N N . GLN A 1 548 ? 6.733 -5.397 -2.094 1.00 70.06 548 GLN A N 1
ATOM 4487 C CA . GLN A 1 548 ? 5.325 -4.986 -2.070 1.00 70.06 548 GLN A CA 1
ATOM 4488 C C . GLN A 1 548 ? 4.763 -4.574 -3.436 1.00 70.06 548 GLN A C 1
ATOM 4490 O O . GLN A 1 548 ? 3.583 -4.227 -3.531 1.00 70.06 548 GLN A O 1
ATOM 4495 N N . TRP A 1 549 ? 5.571 -4.544 -4.498 1.00 77.19 549 TRP A N 1
ATOM 4496 C CA . TRP A 1 549 ? 5.127 -4.068 -5.812 1.00 77.19 549 TRP A CA 1
ATOM 4497 C C . TRP A 1 549 ? 5.655 -4.933 -6.964 1.00 77.19 549 TRP A C 1
ATOM 4499 O O . TRP A 1 549 ? 6.690 -5.579 -6.817 1.00 77.19 549 TRP A O 1
ATOM 4509 N N . PRO A 1 550 ? 4.956 -4.969 -8.116 1.00 87.75 550 PRO A N 1
ATOM 4510 C CA . PRO A 1 550 ? 5.384 -5.767 -9.255 1.00 87.75 550 PRO A CA 1
ATOM 4511 C C . PRO A 1 550 ? 6.325 -4.984 -10.180 1.00 87.75 550 PRO A C 1
ATOM 4513 O O . PRO A 1 550 ? 6.021 -3.854 -10.588 1.00 87.75 550 PRO A O 1
ATOM 4516 N N . ILE A 1 551 ? 7.420 -5.631 -10.583 1.00 89.31 551 ILE A N 1
ATOM 4517 C CA . ILE A 1 551 ? 8.227 -5.257 -11.749 1.00 89.31 551 ILE A CA 1
ATOM 4518 C C . ILE A 1 551 ? 7.716 -6.041 -12.956 1.00 89.31 551 ILE A C 1
ATOM 4520 O O . ILE A 1 551 ? 7.301 -7.196 -12.852 1.00 89.31 551 ILE A O 1
ATOM 4524 N N . MET A 1 552 ? 7.735 -5.398 -14.116 1.00 93.06 552 MET A N 1
ATOM 4525 C CA . MET A 1 552 ? 7.278 -5.967 -15.371 1.00 93.06 552 MET A CA 1
ATOM 4526 C C . MET A 1 552 ? 8.415 -5.986 -16.385 1.00 93.06 552 MET A C 1
ATOM 4528 O O . MET A 1 552 ? 8.946 -4.926 -16.701 1.00 93.06 552 MET A O 1
ATOM 4532 N N . PHE A 1 553 ? 8.721 -7.151 -16.955 1.00 96.12 553 PHE A N 1
ATOM 4533 C CA . PHE A 1 553 ? 9.473 -7.237 -18.208 1.00 96.12 553 PHE A CA 1
ATOM 4534 C C . PHE A 1 553 ? 8.492 -7.378 -19.372 1.00 96.12 553 PHE A C 1
ATOM 4536 O O . PHE A 1 553 ? 7.548 -8.169 -19.309 1.00 96.12 553 PHE A O 1
ATOM 4543 N N . SER A 1 554 ? 8.664 -6.591 -20.430 1.00 96.75 554 SER A N 1
ATOM 4544 C CA . SER A 1 554 ? 7.758 -6.589 -21.584 1.00 96.75 554 SER A CA 1
ATOM 4545 C C . SER A 1 554 ? 8.494 -6.412 -22.894 1.00 96.75 554 SER A C 1
ATOM 4547 O O . SER A 1 554 ? 9.424 -5.615 -22.969 1.00 96.75 554 SER A O 1
ATOM 4549 N N . ILE A 1 555 ? 8.001 -7.090 -23.930 1.00 98.38 555 ILE A N 1
ATOM 4550 C CA . ILE A 1 555 ? 8.468 -6.976 -25.307 1.00 98.38 555 ILE A CA 1
ATOM 4551 C C . ILE A 1 555 ? 7.338 -6.418 -26.170 1.00 98.38 555 ILE A C 1
ATOM 4553 O O . ILE A 1 555 ? 6.239 -6.980 -26.236 1.00 98.38 555 ILE A O 1
ATOM 4557 N N . TYR A 1 556 ? 7.631 -5.332 -26.872 1.00 98.00 556 TYR A N 1
ATOM 4558 C CA . TYR A 1 556 ? 6.737 -4.676 -27.815 1.00 98.00 556 TYR A CA 1
ATOM 4559 C C . TYR A 1 556 ? 7.356 -4.667 -29.207 1.00 98.00 556 TYR A C 1
ATOM 4561 O O . TYR A 1 556 ? 8.560 -4.476 -29.343 1.00 98.00 556 TYR A O 1
ATOM 4569 N N . LYS A 1 557 ? 6.529 -4.814 -30.243 1.00 98.31 557 LYS A N 1
ATOM 4570 C CA . LYS A 1 557 ? 6.937 -4.701 -31.649 1.00 98.31 557 LYS A CA 1
ATOM 4571 C C . LYS A 1 557 ? 6.277 -3.492 -32.297 1.00 98.31 557 LYS A C 1
ATOM 4573 O O . LYS A 1 557 ? 5.071 -3.292 -32.115 1.00 98.31 557 LYS A O 1
ATOM 4578 N N . LEU A 1 558 ? 7.049 -2.722 -33.057 1.00 98.12 558 LEU A N 1
ATOM 4579 C CA . LEU A 1 558 ? 6.533 -1.629 -33.875 1.00 98.12 558 LEU A CA 1
ATOM 4580 C C . LEU A 1 558 ? 5.526 -2.183 -34.892 1.00 98.12 558 LEU A C 1
ATOM 4582 O O . LEU A 1 558 ? 5.771 -3.192 -35.558 1.00 98.12 558 LEU A O 1
ATOM 4586 N N . ARG A 1 559 ? 4.357 -1.554 -34.982 1.00 96.38 559 ARG A N 1
ATOM 4587 C CA . ARG A 1 559 ? 3.308 -1.950 -35.921 1.00 96.38 559 ARG A CA 1
ATOM 4588 C C . ARG A 1 559 ? 3.649 -1.443 -37.316 1.00 96.38 559 ARG A C 1
ATOM 4590 O O . ARG A 1 559 ? 4.129 -0.328 -37.470 1.00 96.38 559 ARG A O 1
ATOM 4597 N N . SER A 1 560 ? 3.303 -2.231 -38.331 1.00 90.88 560 SER A N 1
ATOM 4598 C CA . SER A 1 560 ? 3.323 -1.771 -39.723 1.00 90.88 560 SER A CA 1
ATOM 4599 C C . SER A 1 560 ? 2.282 -0.679 -39.986 1.00 90.88 560 SER A C 1
ATOM 4601 O O . SER A 1 560 ? 2.535 0.214 -40.782 1.00 90.88 560 SER A O 1
ATOM 4603 N N . ASN A 1 561 ? 1.138 -0.739 -39.290 1.00 92.44 561 ASN A N 1
ATOM 4604 C CA . ASN A 1 561 ? 0.066 0.254 -39.341 1.00 92.44 561 ASN A CA 1
ATOM 4605 C C . ASN A 1 561 ? -0.298 0.705 -37.923 1.00 92.44 561 ASN A C 1
ATOM 4607 O O . ASN A 1 561 ? -0.585 -0.132 -37.057 1.00 92.44 561 ASN A O 1
ATOM 4611 N N . TYR A 1 562 ? -0.300 2.016 -37.690 1.00 93.69 562 TYR A N 1
ATOM 4612 C CA . TYR A 1 562 ? -0.651 2.576 -36.388 1.00 93.69 562 TYR A CA 1
ATOM 4613 C C . TYR A 1 562 ? -2.155 2.471 -36.122 1.00 93.69 562 TYR A C 1
ATOM 4615 O O . TYR A 1 562 ? -2.971 2.594 -37.034 1.00 93.69 562 TYR A O 1
ATOM 4623 N N . LEU A 1 563 ? -2.513 2.211 -34.864 1.00 94.31 563 LEU A N 1
ATOM 4624 C CA . LEU A 1 563 ? -3.904 2.235 -34.414 1.00 94.31 563 LEU A CA 1
ATOM 4625 C C . LEU A 1 563 ? -4.342 3.662 -34.093 1.00 94.31 563 LEU A C 1
ATOM 4627 O O . LEU A 1 563 ? -3.520 4.517 -33.773 1.00 94.31 563 LEU A O 1
ATOM 4631 N N . ASP A 1 564 ? -5.651 3.887 -34.090 1.00 93.50 564 ASP A N 1
ATOM 4632 C CA . ASP A 1 564 ? -6.212 5.077 -33.460 1.00 93.50 564 ASP A CA 1
ATOM 4633 C C . ASP A 1 564 ? -5.901 5.088 -31.948 1.00 93.50 564 ASP A C 1
ATOM 4635 O O . ASP A 1 564 ? -5.988 4.050 -31.282 1.00 93.50 564 ASP A O 1
ATOM 4639 N N . GLU A 1 565 ? -5.534 6.252 -31.399 1.00 91.00 565 GLU A N 1
ATOM 4640 C CA . GLU A 1 565 ? -5.138 6.387 -29.988 1.00 91.00 565 GLU A CA 1
ATOM 4641 C C . GLU A 1 565 ? -6.268 5.984 -29.018 1.00 91.00 565 GLU A C 1
ATOM 4643 O O . GLU A 1 565 ? -5.984 5.410 -27.965 1.00 91.00 565 GLU A O 1
ATOM 4648 N N . SER A 1 566 ? -7.541 6.201 -29.380 1.00 86.69 566 SER A N 1
ATOM 4649 C CA . SER A 1 566 ? -8.701 5.836 -28.544 1.00 86.69 566 SER A CA 1
ATOM 4650 C C . SER A 1 566 ? -8.933 4.323 -28.464 1.00 86.69 566 SER A C 1
ATOM 4652 O O . SER A 1 566 ? -9.422 3.803 -27.458 1.00 86.69 566 SER A O 1
ATOM 4654 N N . ILE A 1 567 ? -8.531 3.589 -29.503 1.00 87.81 567 ILE A N 1
ATOM 4655 C CA . ILE A 1 567 ? -8.530 2.122 -29.504 1.00 87.81 567 ILE A CA 1
ATOM 4656 C C . ILE A 1 567 ? -7.304 1.610 -28.739 1.00 87.81 567 ILE A C 1
ATOM 4658 O O . ILE A 1 567 ? -7.384 0.630 -27.997 1.00 87.81 567 ILE A O 1
ATOM 4662 N N . ALA A 1 568 ? -6.161 2.273 -28.914 1.00 88.62 568 ALA A N 1
ATOM 4663 C CA . ALA A 1 568 ? -4.894 1.890 -28.307 1.00 88.62 568 ALA A CA 1
ATOM 4664 C C . ALA A 1 568 ? -4.883 2.011 -26.775 1.00 88.62 568 ALA A C 1
ATOM 4666 O O . ALA A 1 568 ? -4.260 1.182 -26.114 1.00 88.62 568 ALA A O 1
ATOM 4667 N N . GLU A 1 569 ? -5.572 3.005 -26.208 1.00 83.69 569 GLU A N 1
ATOM 4668 C CA . GLU A 1 569 ? -5.587 3.223 -24.756 1.00 83.69 569 GLU A CA 1
ATOM 4669 C C . GLU A 1 569 ? -6.320 2.104 -23.981 1.00 83.69 569 GLU A C 1
ATOM 4671 O O . GLU A 1 569 ? -5.946 1.793 -22.855 1.00 83.69 569 GLU A O 1
ATOM 4676 N N . ASN A 1 570 ? -7.285 1.412 -24.598 1.00 80.25 570 ASN A N 1
ATOM 4677 C CA . ASN A 1 570 ? -8.149 0.418 -23.940 1.00 80.25 570 ASN A CA 1
ATOM 4678 C C . ASN A 1 570 ? -7.650 -1.040 -24.049 1.00 80.25 570 ASN A C 1
ATOM 4680 O O . ASN A 1 570 ? -8.439 -1.986 -23.970 1.00 80.25 570 ASN A O 1
ATOM 4684 N N . GLN A 1 571 ? -6.351 -1.254 -24.271 1.00 82.06 571 GLN A N 1
ATOM 4685 C CA . GLN A 1 571 ? -5.809 -2.606 -24.435 1.00 82.06 571 GLN A CA 1
ATOM 4686 C C . GLN A 1 571 ? -5.696 -3.363 -23.105 1.00 82.06 571 GLN A C 1
ATOM 4688 O O . GLN A 1 571 ? -5.364 -2.807 -22.059 1.00 82.06 571 GLN A O 1
ATOM 4693 N N . LYS A 1 572 ? -5.966 -4.672 -23.171 1.00 88.44 572 LYS A N 1
ATOM 4694 C CA . LYS A 1 572 ? -5.719 -5.625 -22.085 1.00 88.44 572 LYS A CA 1
ATOM 4695 C C . LYS A 1 572 ? -4.466 -6.419 -22.396 1.00 88.44 572 LYS A C 1
ATOM 4697 O O . LYS A 1 572 ? -4.271 -6.855 -23.532 1.00 88.44 572 LYS A O 1
ATOM 4702 N N . HIS A 1 573 ? -3.644 -6.635 -21.380 1.00 90.00 573 HIS A N 1
ATOM 4703 C CA . HIS A 1 573 ? -2.359 -7.303 -21.538 1.00 90.00 573 HIS A CA 1
ATOM 4704 C C . HIS A 1 573 ? -2.261 -8.477 -20.570 1.00 90.00 573 HIS A C 1
ATOM 4706 O O . HIS A 1 573 ? -2.366 -8.300 -19.358 1.00 90.00 573 HIS A O 1
ATOM 4712 N N . GLU A 1 574 ? -2.081 -9.680 -21.109 1.00 93.00 574 GLU A N 1
ATOM 4713 C CA . GLU A 1 574 ? -1.852 -10.878 -20.305 1.00 93.00 574 GLU A CA 1
ATOM 4714 C C . GLU A 1 574 ? -0.356 -11.027 -20.010 1.00 93.00 574 GLU A C 1
ATOM 4716 O O . GLU A 1 574 ? 0.474 -11.032 -20.920 1.00 93.00 574 GLU A O 1
ATOM 4721 N N . PHE A 1 575 ? -0.027 -11.180 -18.732 1.00 93.88 575 PHE A N 1
ATOM 4722 C CA . PHE A 1 575 ? 1.320 -11.407 -18.233 1.00 93.88 575 PHE A CA 1
ATOM 4723 C C . PHE A 1 575 ? 1.416 -12.754 -17.538 1.00 93.88 575 PHE A C 1
ATOM 4725 O O . PHE A 1 575 ? 0.539 -13.139 -16.763 1.00 93.88 575 PHE A O 1
ATOM 4732 N N . GLU A 1 576 ? 2.524 -13.453 -17.756 1.00 95.31 576 GLU A N 1
ATOM 4733 C CA . GLU A 1 576 ? 2.894 -14.568 -16.890 1.00 95.31 576 GLU A CA 1
ATOM 4734 C C . GLU A 1 576 ? 3.403 -14.022 -15.560 1.00 95.31 576 GLU A C 1
ATOM 4736 O O . GLU A 1 576 ? 4.234 -13.119 -15.552 1.00 95.31 576 GLU A O 1
ATOM 4741 N N . VAL A 1 577 ? 2.947 -14.574 -14.440 1.00 94.75 577 VAL A N 1
ATOM 4742 C CA . VAL A 1 577 ? 3.513 -14.235 -13.134 1.00 94.75 577 VAL A CA 1
ATOM 4743 C C . VAL A 1 577 ? 4.550 -15.289 -12.778 1.00 94.75 577 VAL A C 1
ATOM 4745 O O . VAL A 1 577 ? 4.256 -16.494 -12.753 1.00 94.75 577 VAL A O 1
ATOM 4748 N N . LYS A 1 578 ? 5.777 -14.821 -12.570 1.00 93.56 578 LYS A N 1
ATOM 4749 C CA . LYS A 1 578 ? 6.961 -15.638 -12.340 1.00 93.56 578 LYS A CA 1
ATOM 4750 C C . LYS A 1 578 ? 7.608 -15.246 -11.019 1.00 93.56 578 LYS A C 1
ATOM 4752 O O . LYS A 1 578 ? 7.527 -14.098 -10.593 1.00 93.56 578 LYS A O 1
ATOM 4757 N N . GLU A 1 579 ? 8.259 -16.214 -10.403 1.00 87.25 579 GLU A N 1
ATOM 4758 C CA . GLU A 1 579 ? 9.070 -16.030 -9.201 1.00 87.25 579 GLU A CA 1
ATOM 4759 C C . GLU A 1 579 ? 10.268 -16.972 -9.258 1.00 87.25 579 GLU A C 1
ATOM 4761 O O . GLU A 1 579 ? 10.231 -18.003 -9.954 1.00 87.25 579 GLU A O 1
ATOM 4766 N N . THR A 1 580 ? 11.317 -16.632 -8.520 1.00 78.19 580 THR A N 1
ATOM 4767 C CA . THR A 1 580 ? 12.416 -17.563 -8.312 1.00 78.19 580 THR A CA 1
ATOM 4768 C C . THR A 1 580 ? 12.073 -18.577 -7.225 1.00 78.19 580 THR A C 1
ATOM 4770 O O . THR A 1 580 ? 11.364 -18.310 -6.256 1.00 78.19 580 THR A O 1
ATOM 4773 N N . LYS A 1 581 ? 12.553 -19.805 -7.408 1.00 70.38 581 LYS A N 1
ATOM 4774 C CA . LYS A 1 581 ? 12.401 -20.898 -6.455 1.00 70.38 581 LYS A CA 1
ATOM 4775 C C . LYS A 1 581 ? 13.663 -21.744 -6.445 1.00 70.38 581 LYS A C 1
ATOM 4777 O O . LYS A 1 581 ? 14.168 -22.149 -7.493 1.00 70.38 581 LYS A O 1
ATOM 4782 N N . TRP A 1 582 ? 14.128 -22.056 -5.244 1.00 55.12 582 TRP A N 1
ATOM 4783 C CA . TRP A 1 582 ? 15.181 -23.037 -5.032 1.00 55.12 582 TRP A CA 1
ATOM 4784 C C . TRP A 1 582 ? 14.618 -24.456 -5.158 1.00 55.12 582 TRP A C 1
ATOM 4786 O O . TRP A 1 582 ? 13.705 -24.843 -4.423 1.00 55.12 582 TRP A O 1
ATOM 4796 N N . GLU A 1 583 ? 15.173 -25.238 -6.081 1.00 50.38 583 GLU A N 1
ATOM 4797 C CA . GLU A 1 583 ? 14.895 -26.666 -6.244 1.00 50.38 583 GLU A CA 1
ATOM 4798 C C . GLU A 1 583 ? 16.226 -27.425 -6.313 1.00 50.38 583 GLU A C 1
ATOM 4800 O O . GLU A 1 583 ? 17.042 -27.164 -7.191 1.00 50.38 583 GLU A O 1
ATOM 4805 N N . ASN A 1 584 ? 16.460 -28.362 -5.385 1.00 47.94 584 ASN A N 1
ATOM 4806 C CA . ASN A 1 584 ? 17.691 -29.168 -5.315 1.00 47.94 584 ASN A CA 1
ATOM 4807 C C . ASN A 1 584 ? 18.985 -28.327 -5.403 1.00 47.94 584 ASN A C 1
ATOM 4809 O O . ASN A 1 584 ? 19.837 -28.599 -6.245 1.00 47.94 584 ASN A O 1
ATOM 4813 N N . ASP A 1 585 ? 19.094 -27.279 -4.579 1.00 40.75 585 ASP A N 1
ATOM 4814 C CA . ASP A 1 585 ? 20.220 -26.326 -4.546 1.00 40.75 585 ASP A CA 1
ATOM 4815 C C . ASP A 1 585 ? 20.454 -25.524 -5.843 1.00 40.75 585 ASP A C 1
ATOM 4817 O O . ASP A 1 585 ? 21.430 -24.784 -5.949 1.00 40.75 585 ASP A O 1
ATOM 4821 N N . ASN A 1 586 ? 19.524 -25.587 -6.803 1.00 41.97 586 ASN A N 1
ATOM 4822 C CA . ASN A 1 586 ? 19.527 -24.756 -8.001 1.00 41.97 586 ASN A CA 1
ATOM 4823 C C . ASN A 1 586 ? 18.409 -23.713 -7.931 1.00 41.97 586 ASN A C 1
ATOM 4825 O O . ASN A 1 586 ? 17.239 -24.036 -7.709 1.00 41.97 586 ASN A O 1
ATOM 4829 N N . LEU A 1 587 ? 18.762 -22.448 -8.155 1.00 60.56 587 LEU A N 1
ATOM 4830 C CA . LEU A 1 587 ? 17.782 -21.383 -8.329 1.00 60.56 587 LEU A CA 1
ATOM 4831 C C . LEU A 1 587 ? 17.166 -21.501 -9.725 1.00 60.56 587 LEU A C 1
ATOM 4833 O O . LEU A 1 587 ? 17.871 -21.469 -10.734 1.00 60.56 587 LEU A O 1
ATOM 4837 N N . SER A 1 588 ? 15.846 -21.622 -9.786 1.00 74.75 588 SER A N 1
ATOM 4838 C CA . SER A 1 588 ? 15.084 -21.703 -11.031 1.00 74.75 588 SER A CA 1
ATOM 4839 C C . SER A 1 588 ? 13.965 -20.669 -11.037 1.00 74.75 588 SER A C 1
ATOM 4841 O O . SER A 1 588 ? 13.549 -20.192 -9.984 1.00 74.75 588 SER A O 1
ATOM 4843 N N . ILE A 1 589 ? 13.470 -20.315 -12.222 1.00 83.88 589 ILE A N 1
ATOM 4844 C CA . ILE A 1 589 ? 12.249 -19.518 -12.352 1.00 83.88 589 ILE A CA 1
ATOM 4845 C C . ILE A 1 589 ? 11.091 -20.473 -12.585 1.00 83.88 589 ILE A C 1
ATOM 4847 O O . ILE A 1 589 ? 11.135 -21.295 -13.504 1.00 83.88 589 ILE A O 1
ATOM 4851 N N . ARG A 1 590 ? 10.025 -20.320 -11.798 1.00 85.12 590 ARG A N 1
ATOM 4852 C CA . ARG A 1 590 ? 8.753 -20.988 -12.066 1.00 85.12 590 ARG A CA 1
ATOM 4853 C C . ARG A 1 590 ? 7.676 -19.979 -12.423 1.00 85.12 590 ARG A C 1
ATOM 4855 O O . ARG A 1 590 ? 7.574 -18.899 -11.846 1.00 85.12 590 ARG A O 1
ATOM 4862 N N . LYS A 1 591 ? 6.824 -20.379 -13.358 1.00 89.00 591 LYS A N 1
ATOM 4863 C CA . LYS A 1 591 ? 5.534 -19.742 -13.609 1.00 89.00 591 LYS A CA 1
ATOM 4864 C C . LYS A 1 591 ? 4.510 -20.364 -12.673 1.00 89.00 591 LYS A C 1
ATOM 4866 O O . LYS A 1 591 ? 4.406 -21.589 -12.632 1.00 89.00 591 LYS A O 1
ATOM 4871 N N . TYR A 1 592 ? 3.735 -19.542 -11.974 1.00 83.62 592 TYR A N 1
ATOM 4872 C CA . TYR A 1 592 ? 2.695 -20.057 -11.078 1.00 83.62 592 TYR A CA 1
ATOM 4873 C C . TYR A 1 592 ? 1.294 -19.510 -11.366 1.00 83.62 592 TYR A C 1
ATOM 4875 O O . TYR A 1 592 ? 0.321 -20.148 -10.977 1.00 83.62 592 TYR A O 1
ATOM 4883 N N . THR A 1 593 ? 1.154 -18.390 -12.087 1.00 91.62 593 THR A N 1
ATOM 4884 C CA . THR A 1 593 ? -0.157 -17.916 -12.561 1.00 91.62 593 THR A CA 1
ATOM 4885 C C . THR A 1 593 ? -0.042 -16.999 -13.790 1.00 91.62 593 THR A C 1
ATOM 4887 O O . THR A 1 593 ? 1.047 -16.782 -14.334 1.00 91.62 593 THR A O 1
ATOM 4890 N N . LYS A 1 594 ? -1.179 -16.487 -14.262 1.00 92.44 594 LYS A N 1
ATOM 4891 C CA . LYS A 1 594 ? -1.299 -15.422 -15.260 1.00 92.44 594 LYS A CA 1
ATOM 4892 C C . LYS A 1 594 ? -2.071 -14.252 -14.660 1.00 92.44 594 LYS A C 1
ATOM 4894 O O . LYS A 1 594 ? -2.957 -14.455 -13.836 1.00 92.44 594 LYS A O 1
ATOM 4899 N N . LYS A 1 595 ? -1.762 -13.039 -15.110 1.00 92.12 595 LYS A N 1
ATOM 4900 C CA . LYS A 1 595 ? -2.488 -11.824 -14.744 1.00 92.12 595 LYS A CA 1
ATOM 4901 C C . LYS A 1 595 ? -2.901 -11.057 -15.989 1.00 92.12 595 LYS A C 1
ATOM 4903 O O . LYS A 1 595 ? -2.068 -10.795 -16.852 1.00 92.12 595 LYS A O 1
ATOM 4908 N N . ILE A 1 596 ? -4.160 -10.637 -16.043 1.00 91.00 596 ILE A N 1
ATOM 4909 C CA . ILE A 1 596 ? -4.626 -9.671 -17.036 1.00 91.00 596 ILE A CA 1
ATOM 4910 C C . ILE A 1 596 ? -4.511 -8.276 -16.424 1.00 91.00 596 ILE A C 1
ATOM 4912 O O . ILE A 1 596 ? -5.182 -7.959 -15.446 1.00 91.00 596 ILE A O 1
ATOM 4916 N N . MET A 1 597 ? -3.649 -7.447 -17.001 1.00 89.38 597 MET A N 1
ATOM 4917 C CA . MET A 1 597 ? -3.559 -6.031 -16.671 1.00 89.38 597 MET A CA 1
ATOM 4918 C C . MET A 1 597 ? -4.555 -5.254 -17.532 1.00 89.38 597 MET A C 1
ATOM 4920 O O . MET A 1 597 ? -4.538 -5.352 -18.762 1.00 89.38 597 MET A O 1
ATOM 4924 N N . GLU A 1 598 ? -5.416 -4.481 -16.874 1.00 85.69 598 GLU A N 1
ATOM 4925 C CA . GLU A 1 598 ? -6.396 -3.601 -17.504 1.00 85.69 598 GLU A CA 1
ATOM 4926 C C . GLU A 1 598 ? -6.311 -2.205 -16.879 1.00 85.69 598 GLU A C 1
ATOM 4928 O O . GLU A 1 598 ? -6.194 -2.048 -15.660 1.00 85.69 598 GLU A O 1
ATOM 4933 N N . THR A 1 599 ? -6.386 -1.176 -17.722 1.00 88.50 599 THR A N 1
ATOM 4934 C CA . THR A 1 599 ? -6.453 0.209 -17.259 1.00 88.50 599 THR A CA 1
ATOM 4935 C C . THR A 1 599 ? -7.901 0.595 -16.954 1.00 88.50 599 THR A C 1
ATOM 4937 O O . THR A 1 599 ? -8.796 0.339 -17.751 1.00 88.50 599 THR A O 1
ATOM 4940 N N . VAL A 1 600 ? -8.133 1.240 -15.806 1.00 91.25 600 VAL A N 1
ATOM 4941 C CA . VAL A 1 600 ? -9.442 1.801 -15.430 1.00 91.25 600 VAL A CA 1
ATOM 4942 C C . VAL A 1 600 ? -9.358 3.323 -15.465 1.00 91.25 600 VAL A C 1
ATOM 4944 O O . VAL A 1 600 ? -8.559 3.922 -14.737 1.00 91.25 600 VAL A O 1
ATOM 4947 N N . TYR A 1 601 ? -10.171 3.942 -16.317 1.00 91.88 601 TYR A N 1
ATOM 4948 C CA . TYR A 1 601 ? -10.251 5.393 -16.467 1.00 91.88 601 TYR A CA 1
ATOM 4949 C C . TYR A 1 601 ? -11.352 6.004 -15.600 1.00 91.88 601 TYR A C 1
ATOM 4951 O O . TYR A 1 601 ? -12.194 5.305 -15.037 1.00 91.88 601 TYR A O 1
ATOM 4959 N N . LYS A 1 602 ? -11.314 7.330 -15.459 1.00 92.25 602 LYS A N 1
ATOM 4960 C CA . LYS A 1 602 ? -12.225 8.147 -14.646 1.00 92.25 602 LYS A CA 1
ATOM 4961 C C . LYS A 1 602 ? -13.699 7.796 -14.777 1.00 92.25 602 LYS A C 1
ATOM 4963 O O . LYS A 1 602 ? -14.402 7.853 -13.778 1.00 92.25 602 LYS A O 1
ATOM 4968 N N . GLU A 1 603 ? -14.155 7.484 -15.979 1.00 92.38 603 GLU A N 1
ATOM 4969 C CA . GLU A 1 603 ? -15.563 7.238 -16.304 1.00 92.38 603 GLU A CA 1
ATOM 4970 C C . GLU A 1 603 ? -16.062 5.912 -15.714 1.00 92.38 603 GLU A C 1
ATOM 4972 O O . GLU A 1 603 ? -17.260 5.728 -15.486 1.00 92.38 603 GLU A O 1
ATOM 4977 N N . ASP A 1 604 ? -15.134 4.996 -15.441 1.00 93.75 604 ASP A N 1
ATOM 4978 C CA . ASP A 1 604 ? -15.405 3.677 -14.882 1.00 93.75 604 ASP A CA 1
ATOM 4979 C C . ASP A 1 604 ? -14.795 3.482 -13.492 1.00 93.75 604 ASP A C 1
ATOM 4981 O O . ASP A 1 604 ? -15.058 2.468 -12.861 1.00 93.75 604 ASP A O 1
ATOM 4985 N N . ALA A 1 605 ? -14.009 4.429 -12.980 1.00 95.62 605 ALA A N 1
ATOM 4986 C CA . ALA A 1 605 ? -13.319 4.314 -11.701 1.00 95.62 605 ALA A CA 1
ATOM 4987 C C . ALA A 1 605 ? -14.255 4.521 -10.495 1.00 95.62 605 ALA A C 1
ATOM 4989 O O . ALA A 1 605 ? -14.985 5.512 -10.408 1.00 95.62 605 ALA A O 1
ATOM 4990 N N . LEU A 1 606 ? -14.157 3.631 -9.502 1.00 97.00 606 LEU A N 1
ATOM 4991 C CA . LEU A 1 606 ? -14.986 3.643 -8.289 1.00 97.00 606 LEU A CA 1
ATOM 4992 C C . LEU A 1 606 ? -14.931 4.973 -7.523 1.00 97.00 606 LEU A C 1
ATOM 4994 O O . LEU A 1 606 ? -15.963 5.512 -7.123 1.00 97.00 606 LEU A O 1
ATOM 4998 N N . ASN A 1 607 ? -13.733 5.525 -7.331 1.00 94.00 607 ASN A N 1
ATOM 4999 C CA . ASN A 1 607 ? -13.558 6.773 -6.590 1.00 94.00 607 ASN A CA 1
ATOM 5000 C C . ASN A 1 607 ? -14.156 8.001 -7.303 1.00 94.00 607 ASN A C 1
ATOM 5002 O O . ASN A 1 607 ? -14.452 8.998 -6.643 1.00 94.00 607 ASN A O 1
ATOM 5006 N N . TYR A 1 608 ? -14.316 7.958 -8.630 1.00 95.12 608 TYR A N 1
ATOM 5007 C CA . TYR A 1 608 ? -15.037 8.982 -9.387 1.00 95.12 608 TYR A CA 1
ATOM 5008 C C . TYR A 1 608 ? -16.541 8.745 -9.322 1.00 95.12 608 TYR A C 1
ATOM 5010 O O . TYR A 1 608 ? -17.275 9.674 -8.987 1.00 95.12 608 TYR A O 1
ATOM 5018 N N . TRP A 1 609 ? -16.980 7.500 -9.489 1.00 97.50 609 TRP A N 1
ATOM 5019 C CA . TRP A 1 609 ? -18.378 7.113 -9.326 1.00 97.50 609 TRP A CA 1
ATOM 5020 C C . TRP A 1 609 ? -18.961 7.519 -7.962 1.00 97.50 609 TRP A C 1
ATOM 5022 O O . TRP A 1 609 ? -20.089 8.013 -7.894 1.00 97.50 609 TRP A O 1
ATOM 5032 N N . ALA A 1 610 ? -18.171 7.421 -6.886 1.00 97.00 610 ALA A N 1
ATOM 5033 C CA . ALA A 1 610 ? -18.564 7.811 -5.528 1.00 97.00 610 ALA A CA 1
ATOM 5034 C C . ALA A 1 610 ? -18.915 9.304 -5.355 1.00 97.00 610 ALA A C 1
ATOM 5036 O O . ALA A 1 610 ? -19.629 9.671 -4.420 1.00 97.00 610 ALA A O 1
ATOM 5037 N N . LYS A 1 611 ? -18.425 10.172 -6.250 1.00 94.56 611 LYS A N 1
ATOM 5038 C CA . LYS A 1 611 ? -18.630 11.631 -6.201 1.00 94.56 611 LYS A CA 1
ATOM 5039 C C . LYS A 1 611 ? -19.478 12.187 -7.342 1.00 94.56 611 LYS A C 1
ATOM 5041 O O . LYS A 1 611 ? -19.802 13.365 -7.316 1.00 94.56 611 LYS A O 1
ATOM 5046 N N . GLU A 1 612 ? -19.829 11.380 -8.338 1.00 94.50 612 GLU A N 1
ATOM 5047 C CA . GLU A 1 612 ? -20.590 11.826 -9.516 1.00 94.50 612 GLU A CA 1
ATOM 5048 C C . GLU A 1 612 ? -21.938 12.474 -9.173 1.00 94.50 612 GLU A C 1
ATOM 5050 O O . GLU A 1 612 ? -22.374 13.368 -9.891 1.00 94.50 612 GLU A O 1
ATOM 5055 N N . THR A 1 613 ? -22.597 12.041 -8.093 1.00 93.88 613 THR A N 1
ATOM 5056 C CA . THR A 1 613 ? -23.902 12.583 -7.678 1.00 93.88 613 THR A CA 1
ATOM 5057 C C . THR A 1 613 ? -23.797 13.840 -6.816 1.00 93.88 613 THR A C 1
ATOM 5059 O O . THR A 1 613 ? -24.820 14.477 -6.562 1.00 93.88 613 THR A O 1
ATOM 5062 N N . LEU A 1 614 ? -22.591 14.220 -6.375 1.00 93.69 614 LEU A N 1
ATOM 5063 C CA . LEU A 1 614 ? -22.395 15.386 -5.518 1.00 93.69 614 LEU A CA 1
ATOM 5064 C C . LEU A 1 614 ? -22.703 16.680 -6.268 1.00 93.69 614 LEU A C 1
ATOM 5066 O O . LEU A 1 614 ? -22.140 16.971 -7.326 1.00 93.69 614 LEU A O 1
ATOM 5070 N N . LYS A 1 615 ? -23.570 17.494 -5.667 1.00 92.56 615 LYS A N 1
ATOM 5071 C CA . LYS A 1 615 ? -23.890 18.840 -6.147 1.00 92.56 615 LYS A CA 1
ATOM 5072 C C . LYS A 1 615 ? -22.924 19.862 -5.543 1.00 92.56 615 LYS A C 1
ATOM 5074 O O . LYS A 1 615 ? -22.157 19.567 -4.628 1.00 92.56 615 LYS A O 1
ATOM 5079 N N . LYS A 1 616 ? -22.944 21.087 -6.074 1.00 92.38 616 LYS A N 1
ATOM 5080 C CA . LYS A 1 616 ? -22.232 22.209 -5.449 1.00 92.38 616 LYS A CA 1
ATOM 5081 C C . LYS A 1 616 ? -22.954 22.602 -4.163 1.00 92.38 616 LYS A C 1
ATOM 5083 O O . LYS A 1 616 ? -24.146 22.891 -4.215 1.00 92.38 616 LYS A O 1
ATOM 5088 N N . HIS A 1 617 ? -22.207 22.674 -3.068 1.00 94.06 617 HIS A N 1
ATOM 5089 C CA . HIS A 1 617 ? -22.679 23.127 -1.762 1.00 94.06 617 HIS A CA 1
ATOM 5090 C C . HIS A 1 617 ? -21.803 24.275 -1.256 1.00 94.06 617 HIS A C 1
ATOM 5092 O O . HIS A 1 617 ? -20.620 24.327 -1.616 1.00 94.06 617 HIS A O 1
ATOM 5098 N N . PRO A 1 618 ? -22.359 25.210 -0.467 1.00 95.81 618 PRO A N 1
ATOM 5099 C CA . PRO A 1 618 ? -21.553 26.207 0.221 1.00 95.81 618 PRO A CA 1
ATOM 5100 C C . PRO A 1 618 ? -20.646 25.542 1.267 1.00 95.81 618 PRO A C 1
ATOM 5102 O O . PRO A 1 618 ? -20.943 24.465 1.788 1.00 95.81 618 PRO A O 1
ATOM 5105 N N . GLU A 1 619 ? -19.513 26.186 1.545 1.00 95.06 619 GLU A N 1
ATOM 5106 C CA . GLU A 1 619 ? -18.638 25.793 2.651 1.00 95.06 619 GLU A CA 1
ATOM 5107 C C . GLU A 1 619 ? -19.361 26.000 3.987 1.00 95.06 619 GLU A C 1
ATOM 5109 O O . GLU A 1 619 ? -20.159 26.930 4.106 1.00 95.06 619 GLU A O 1
ATOM 5114 N N . PHE A 1 620 ? -19.103 25.113 4.951 1.00 94.31 620 PHE A N 1
ATOM 5115 C CA . PHE A 1 620 ? -19.694 25.176 6.285 1.00 94.31 620 PHE A CA 1
ATOM 5116 C C . PHE A 1 620 ? -19.373 26.523 6.946 1.00 94.31 620 PHE A C 1
ATOM 5118 O O . PHE A 1 620 ? -18.220 26.961 6.913 1.00 94.31 620 PHE A O 1
ATOM 5125 N N . SER A 1 621 ? -20.389 27.200 7.483 1.00 89.25 621 SER A N 1
ATOM 5126 C CA . SER A 1 621 ? -20.284 28.612 7.866 1.00 89.25 621 SER A CA 1
ATOM 5127 C C . SER A 1 621 ? -19.509 28.860 9.158 1.00 89.25 621 SER A C 1
ATOM 5129 O O . SER A 1 621 ? -18.919 29.928 9.308 1.00 89.25 621 SER A O 1
ATOM 5131 N N . ASP A 1 622 ? -19.521 27.895 10.078 1.00 89.56 622 ASP A N 1
ATOM 5132 C CA . ASP A 1 622 ? -18.869 27.993 11.386 1.00 89.56 622 ASP A CA 1
ATOM 5133 C C . ASP A 1 622 ? -17.502 27.289 11.409 1.00 89.56 622 ASP A C 1
ATOM 5135 O O . ASP A 1 622 ? -17.048 26.696 10.428 1.00 89.56 622 ASP A O 1
ATOM 5139 N N . THR A 1 623 ? -16.805 27.356 12.543 1.00 90.44 623 THR A N 1
ATOM 5140 C CA . THR A 1 623 ? -15.556 26.617 12.742 1.00 90.44 623 THR A CA 1
ATOM 5141 C C . THR A 1 623 ? -15.823 25.115 12.868 1.00 90.44 623 THR A C 1
ATOM 5143 O O . THR A 1 623 ? -16.800 24.671 13.475 1.00 90.44 623 THR A O 1
ATOM 5146 N N . TYR A 1 624 ? -14.926 24.308 12.303 1.00 92.62 624 TYR A N 1
ATOM 5147 C CA . TYR A 1 624 ? -15.013 22.849 12.333 1.00 92.62 624 TYR A CA 1
ATOM 5148 C C . TYR A 1 624 ? -13.627 22.219 12.512 1.00 92.62 624 TYR A C 1
ATOM 5150 O O . TYR A 1 624 ? -12.639 22.768 12.012 1.00 92.62 624 TYR A O 1
ATOM 5158 N N . PRO A 1 625 ? -13.528 21.054 13.179 1.00 91.50 625 PRO A N 1
ATOM 5159 C CA . PRO A 1 625 ? -12.246 20.393 13.373 1.00 91.50 625 PRO A CA 1
ATOM 5160 C C . PRO A 1 625 ? -11.727 19.823 12.052 1.00 91.50 625 PRO A C 1
ATOM 5162 O O . PRO A 1 625 ? -12.488 19.239 11.271 1.00 91.50 625 PRO A O 1
ATOM 5165 N N . GLN A 1 626 ? -10.417 19.944 11.827 1.00 91.62 626 GLN A N 1
ATOM 5166 C CA . GLN A 1 626 ? -9.715 19.303 10.712 1.00 91.62 626 GLN A CA 1
ATOM 5167 C C . GLN A 1 626 ? -8.881 18.131 11.222 1.00 91.62 626 GLN A C 1
ATOM 5169 O O . GLN A 1 626 ? -7.798 18.281 11.791 1.00 91.62 626 GLN A O 1
ATOM 5174 N N . LEU A 1 627 ? -9.417 16.935 11.011 1.00 91.88 627 LEU A N 1
ATOM 5175 C CA . LEU A 1 627 ? -9.002 15.739 11.726 1.00 91.88 627 LEU A CA 1
ATOM 5176 C C . LEU A 1 627 ? -7.877 14.998 11.002 1.00 91.88 627 LEU A C 1
ATOM 5178 O O . LEU A 1 627 ? -7.849 14.908 9.769 1.00 91.88 627 LEU A O 1
ATOM 5182 N N . GLY A 1 628 ? -6.950 14.456 11.795 1.00 89.19 628 GLY A N 1
ATOM 5183 C CA . GLY A 1 628 ? -5.983 13.435 11.378 1.00 89.19 628 GLY A CA 1
ATOM 5184 C C . GLY A 1 628 ? -6.358 12.035 11.868 1.00 89.19 628 GLY A C 1
ATOM 5185 O O . GLY A 1 628 ? -6.037 11.050 11.203 1.00 89.19 628 GLY A O 1
ATOM 5186 N N . LYS A 1 629 ? -7.079 11.948 12.995 1.00 89.69 629 LYS A N 1
ATOM 5187 C CA . LYS A 1 629 ? -7.656 10.718 13.565 1.00 89.69 629 LYS A CA 1
ATOM 5188 C C . LYS A 1 629 ? -9.003 11.029 14.228 1.00 89.69 629 LYS A C 1
ATOM 5190 O O . LYS A 1 629 ? -9.365 12.190 14.372 1.00 89.69 629 LYS A O 1
ATOM 5195 N N . ALA A 1 630 ? -9.739 9.992 14.636 1.00 90.62 630 ALA A N 1
ATOM 5196 C CA . ALA A 1 630 ? -11.107 10.105 15.164 1.00 90.62 630 ALA A CA 1
ATOM 5197 C C . ALA A 1 630 ? -11.284 11.149 16.277 1.00 90.62 630 ALA A C 1
ATOM 5199 O O . ALA A 1 630 ? -12.296 11.839 16.297 1.00 90.62 630 ALA A O 1
ATOM 5200 N N . MET A 1 631 ? -10.298 11.272 17.169 1.00 89.81 631 MET A N 1
ATOM 5201 C CA . MET A 1 631 ? -10.301 12.201 18.302 1.00 89.81 631 MET A CA 1
ATOM 5202 C C . MET A 1 631 ? -9.002 13.024 18.342 1.00 89.81 631 MET A C 1
ATOM 5204 O O . MET A 1 631 ? -8.441 13.254 19.407 1.00 89.81 631 MET A O 1
ATOM 5208 N N . GLU A 1 632 ? -8.485 13.429 17.174 1.00 90.25 632 GLU A N 1
ATOM 5209 C CA . GLU A 1 632 ? -7.262 14.237 17.087 1.00 90.25 632 GLU A CA 1
ATOM 5210 C C . GLU A 1 632 ? -7.292 15.191 15.876 1.00 90.25 632 GLU A C 1
ATOM 5212 O O . GLU A 1 632 ? -7.403 14.751 14.722 1.00 90.25 632 GLU A O 1
ATOM 5217 N N . GLU A 1 633 ? -7.154 16.498 16.129 1.00 88.62 633 GLU A N 1
ATOM 5218 C CA . GLU A 1 633 ? -6.885 17.493 15.083 1.00 88.62 633 GLU A CA 1
ATOM 5219 C C . GLU A 1 633 ? -5.477 17.297 14.505 1.00 88.62 633 GLU A C 1
ATOM 5221 O O . GLU A 1 633 ? -4.538 16.909 15.199 1.00 88.62 633 GLU A O 1
ATOM 5226 N N . SER A 1 634 ? -5.312 17.544 13.207 1.00 83.50 634 SER A N 1
ATOM 5227 C CA . SER A 1 634 ? -4.011 17.364 12.562 1.00 83.50 634 SER A CA 1
ATOM 5228 C C . SER A 1 634 ? -3.006 18.433 12.989 1.00 83.50 634 SER A C 1
ATOM 5230 O O . SER A 1 634 ? -3.297 19.624 12.962 1.00 83.50 634 SER A O 1
ATOM 5232 N N . SER A 1 635 ? -1.769 18.016 13.265 1.00 71.88 635 SER A N 1
ATOM 5233 C CA . SER A 1 635 ? -0.628 18.914 13.499 1.00 71.88 635 SER A CA 1
ATOM 5234 C C . SER A 1 635 ? -0.024 19.501 12.209 1.00 71.88 635 SER A C 1
ATOM 5236 O O . SER A 1 635 ? 0.978 20.221 12.244 1.00 71.88 635 SER A O 1
ATOM 5238 N N . GLY A 1 636 ? -0.599 19.183 11.042 1.00 64.56 636 GLY A N 1
ATOM 5239 C CA . GLY A 1 636 ? -0.123 19.641 9.739 1.00 64.56 636 GLY A CA 1
ATOM 5240 C C . GLY A 1 636 ? -0.272 21.153 9.541 1.00 64.56 636 GLY A C 1
ATOM 5241 O O . GLY A 1 636 ? -1.321 21.730 9.792 1.00 64.56 636 GLY A O 1
ATOM 5242 N N . LYS A 1 637 ? 0.764 21.807 8.996 1.00 56.53 637 LYS A N 1
ATOM 5243 C CA . LYS A 1 637 ? 0.830 23.279 8.858 1.00 56.53 637 LYS A CA 1
ATOM 5244 C C . LYS A 1 637 ? -0.142 23.898 7.838 1.00 56.53 637 LYS A C 1
ATOM 5246 O O . LYS A 1 637 ? -0.169 25.117 7.689 1.00 56.53 637 LYS A O 1
ATOM 5251 N N . SER A 1 638 ? -0.872 23.100 7.057 1.00 72.00 638 SER A N 1
ATOM 5252 C CA . SER A 1 638 ? -1.765 23.599 5.994 1.00 72.00 638 SER A CA 1
ATOM 5253 C C . SER A 1 638 ? -2.849 22.573 5.651 1.00 72.00 638 SER A C 1
ATOM 5255 O O . SER A 1 638 ? -2.747 21.902 4.618 1.00 72.00 638 SER A O 1
ATOM 5257 N N . PRO A 1 639 ? -3.858 22.405 6.512 1.00 77.56 639 PRO A N 1
ATOM 5258 C CA . PRO A 1 639 ? -4.983 21.525 6.230 1.00 77.56 639 PRO A CA 1
ATOM 5259 C C . PRO A 1 639 ? -5.801 22.033 5.026 1.00 77.56 639 PRO A C 1
ATOM 5261 O O . PRO A 1 639 ? -5.932 23.237 4.806 1.00 77.56 639 PRO A O 1
ATOM 5264 N N . ARG A 1 640 ? -6.290 21.115 4.182 1.00 83.94 640 ARG A N 1
ATOM 5265 C CA . ARG A 1 640 ? -6.909 21.438 2.875 1.00 83.94 640 ARG A CA 1
ATOM 5266 C C . ARG A 1 640 ? -8.296 20.836 2.650 1.00 83.94 640 ARG A C 1
ATOM 5268 O O . ARG A 1 640 ? -8.925 21.177 1.648 1.00 83.94 640 ARG A O 1
ATOM 5275 N N . GLY A 1 641 ? -8.761 19.930 3.508 1.00 88.50 641 GLY A N 1
ATOM 5276 C CA . GLY A 1 641 ? -10.117 19.394 3.417 1.00 88.50 641 GLY A CA 1
ATOM 5277 C C . GLY A 1 641 ? -11.129 20.451 3.849 1.00 88.50 641 GLY A C 1
ATOM 5278 O O . GLY A 1 641 ? -11.026 20.998 4.951 1.00 88.50 641 GLY A O 1
ATOM 5279 N N . LYS A 1 642 ? -12.105 20.734 2.985 1.00 92.19 642 LYS A N 1
ATOM 5280 C CA . LYS A 1 642 ? -13.200 21.669 3.265 1.00 92.19 642 LYS A CA 1
ATOM 5281 C C . LYS A 1 642 ? -14.470 20.909 3.613 1.00 92.19 642 LYS A C 1
ATOM 5283 O O . LYS A 1 642 ? -14.854 20.005 2.865 1.00 92.19 642 LYS A O 1
ATOM 5288 N N . LEU A 1 643 ? -15.129 21.311 4.695 1.00 95.06 643 LEU A N 1
ATOM 5289 C CA . LEU A 1 643 ? -16.449 20.803 5.056 1.00 95.06 643 LEU A CA 1
ATOM 5290 C C . LEU A 1 643 ? -17.532 21.622 4.351 1.00 95.06 643 LEU A C 1
ATOM 5292 O O . LEU A 1 643 ? -17.421 22.842 4.254 1.00 95.06 643 LEU A O 1
ATOM 5296 N N . TYR A 1 644 ? -18.570 20.958 3.850 1.00 95.62 644 TYR A N 1
ATOM 5297 C CA . TYR A 1 644 ? -19.720 21.627 3.237 1.00 95.62 644 TYR A CA 1
ATOM 5298 C C . TYR A 1 644 ? -20.937 21.614 4.157 1.00 95.62 644 TYR A C 1
ATOM 5300 O O . TYR A 1 644 ? -21.088 20.718 4.989 1.00 95.62 644 TYR A O 1
ATOM 5308 N N . GLU A 1 645 ? -21.815 22.598 3.978 1.00 94.50 645 GLU A N 1
ATOM 5309 C CA . GLU A 1 645 ? -23.112 22.626 4.654 1.00 94.50 645 GLU A CA 1
ATOM 5310 C C . GLU A 1 645 ? -23.913 21.355 4.374 1.00 94.50 645 GLU A C 1
ATOM 5312 O O . GLU A 1 645 ? -24.000 20.906 3.232 1.00 94.50 645 GLU A O 1
ATOM 5317 N N . GLY A 1 646 ? -24.498 20.772 5.423 1.00 93.62 646 GLY A N 1
ATOM 5318 C CA . GLY A 1 646 ? -25.251 19.514 5.341 1.00 93.62 646 GLY A CA 1
ATOM 5319 C C . GLY A 1 646 ? -24.397 18.246 5.205 1.00 93.62 646 GLY A C 1
ATOM 5320 O O . GLY A 1 646 ? -24.956 17.166 5.001 1.00 93.62 646 GLY A O 1
ATOM 5321 N N . SER A 1 647 ? -23.069 18.352 5.312 1.00 96.56 647 SER A N 1
ATOM 5322 C CA . SER A 1 647 ? -22.174 17.195 5.277 1.00 96.56 647 SER A CA 1
ATOM 5323 C C . SER A 1 647 ? -22.404 16.269 6.470 1.00 96.56 647 SER A C 1
ATOM 5325 O O . SER A 1 647 ? -22.438 16.695 7.623 1.00 96.56 647 SER A O 1
ATOM 5327 N N . LEU A 1 648 ? -22.531 14.975 6.184 1.00 97.50 648 LEU A N 1
ATOM 5328 C CA . LEU A 1 648 ? -22.548 13.910 7.187 1.00 97.50 648 LEU A CA 1
ATOM 5329 C C . LEU A 1 648 ? -21.132 13.620 7.703 1.00 97.50 648 LEU A C 1
ATOM 5331 O O . LEU A 1 648 ? -20.968 12.929 8.708 1.00 97.50 648 LEU A O 1
ATOM 5335 N N . GLY A 1 649 ? -20.109 14.088 6.989 1.00 96.38 649 GLY A N 1
ATOM 5336 C CA . GLY A 1 649 ? -18.714 13.802 7.269 1.00 96.38 649 GLY A CA 1
ATOM 5337 C C . GLY A 1 649 ? -17.832 13.900 6.029 1.00 96.38 649 GLY A C 1
ATOM 5338 O O . GLY A 1 649 ? -18.311 14.093 4.913 1.00 96.38 649 GLY A O 1
ATOM 5339 N N . PHE A 1 650 ? -16.527 13.721 6.195 1.00 96.81 650 PHE A N 1
ATOM 5340 C CA . PHE A 1 650 ? -15.569 13.735 5.092 1.00 96.81 650 PHE A CA 1
ATOM 5341 C C . PHE A 1 650 ? -14.897 12.371 4.944 1.00 96.81 650 PHE A C 1
ATOM 5343 O O . PHE A 1 650 ? -14.335 11.833 5.900 1.00 96.81 650 PHE A O 1
ATOM 5350 N N . MET A 1 651 ? -14.927 11.816 3.731 1.00 97.00 651 MET A N 1
ATOM 5351 C CA . MET A 1 651 ? -14.222 10.583 3.394 1.00 97.00 651 MET A CA 1
ATOM 5352 C C . MET A 1 651 ? -12.909 10.912 2.699 1.00 97.00 651 MET A C 1
ATOM 5354 O O . MET A 1 651 ? -12.900 11.407 1.568 1.00 97.00 651 MET A O 1
ATOM 5358 N N . VAL A 1 652 ? -11.792 10.575 3.339 1.00 94.94 652 VAL A N 1
ATOM 5359 C CA . VAL A 1 652 ? -10.500 10.532 2.653 1.00 94.94 652 VAL A CA 1
ATOM 5360 C C . VAL A 1 652 ? -10.474 9.305 1.753 1.00 94.94 652 VAL A C 1
ATOM 5362 O O . VAL A 1 652 ? -10.863 8.211 2.158 1.00 94.94 652 VAL A O 1
ATOM 5365 N N . ASN A 1 653 ? -10.056 9.502 0.503 1.00 93.00 653 ASN A N 1
ATOM 5366 C CA . ASN A 1 653 ? -10.102 8.488 -0.544 1.00 93.00 653 ASN A CA 1
ATOM 5367 C C . ASN A 1 653 ? -8.876 8.619 -1.464 1.00 93.00 653 ASN A C 1
ATOM 5369 O O . ASN A 1 653 ? -8.965 9.007 -2.632 1.00 93.00 653 ASN A O 1
ATOM 5373 N N . ASN A 1 654 ? -7.700 8.299 -0.926 1.00 88.50 654 ASN A N 1
ATOM 5374 C CA . ASN A 1 654 ? -6.415 8.425 -1.606 1.00 88.50 654 ASN A CA 1
ATOM 5375 C C . ASN A 1 654 ? -6.296 7.408 -2.753 1.00 88.50 654 ASN A C 1
ATOM 5377 O O . ASN A 1 654 ? -6.246 6.201 -2.519 1.00 88.50 654 ASN A O 1
ATOM 5381 N N . SER A 1 655 ? -6.186 7.895 -3.995 1.00 87.81 655 SER A N 1
ATOM 5382 C CA . SER A 1 655 ? -6.100 7.084 -5.229 1.00 87.81 655 SER A CA 1
ATOM 5383 C C . SER A 1 655 ? -7.263 6.091 -5.418 1.00 87.81 655 SER A C 1
ATOM 5385 O O . SER A 1 655 ? -8.208 6.090 -4.645 1.00 87.81 655 SER A O 1
ATOM 5387 N N . ASN A 1 656 ? -7.217 5.268 -6.467 1.00 92.38 656 ASN A N 1
ATOM 5388 C CA . ASN A 1 656 ? -8.235 4.255 -6.774 1.00 92.38 656 ASN A CA 1
ATOM 5389 C C . ASN A 1 656 ? -7.675 2.820 -6.765 1.00 92.38 656 ASN A C 1
ATOM 5391 O O . ASN A 1 656 ? -8.410 1.880 -7.036 1.00 92.38 656 ASN A O 1
ATOM 5395 N N . ASN A 1 657 ? -6.388 2.634 -6.450 1.00 91.19 657 ASN A N 1
ATOM 5396 C CA . ASN A 1 657 ? -5.779 1.304 -6.433 1.00 91.19 657 ASN A CA 1
ATOM 5397 C C . ASN A 1 657 ? -5.982 0.569 -5.097 1.00 91.19 657 ASN A C 1
ATOM 5399 O O . ASN A 1 657 ? -6.193 1.209 -4.053 1.00 91.19 657 ASN A O 1
ATOM 5403 N N . ILE A 1 658 ? -5.889 -0.765 -5.138 1.00 92.06 658 ILE A N 1
ATOM 5404 C CA . ILE A 1 658 ? -6.049 -1.662 -3.979 1.00 92.06 658 ILE A CA 1
ATOM 5405 C C . ILE A 1 658 ? -5.031 -1.338 -2.878 1.00 92.06 658 ILE A C 1
ATOM 5407 O O . ILE A 1 658 ? -5.417 -1.177 -1.719 1.00 92.06 658 ILE A O 1
ATOM 5411 N N . GLY A 1 659 ? -3.751 -1.152 -3.223 1.00 88.81 659 GLY A N 1
ATOM 5412 C CA . GLY A 1 659 ? -2.674 -0.911 -2.251 1.00 88.81 659 GLY A CA 1
ATOM 5413 C C . GLY A 1 659 ? -2.898 0.320 -1.364 1.00 88.81 659 GLY A C 1
ATOM 5414 O O . GLY A 1 659 ? -2.514 0.333 -0.192 1.00 88.81 659 GLY A O 1
ATOM 5415 N N . LYS A 1 660 ? -3.578 1.344 -1.891 1.00 88.25 660 LYS A N 1
ATOM 5416 C CA . LYS A 1 660 ? -3.947 2.554 -1.143 1.00 88.25 660 LYS A CA 1
ATOM 5417 C C . LYS A 1 660 ? -5.156 2.381 -0.219 1.00 88.25 660 LYS A C 1
ATOM 5419 O O . LYS A 1 660 ? -5.325 3.207 0.669 1.00 88.25 660 LYS A O 1
ATOM 5424 N N . GLY A 1 661 ? -5.985 1.356 -0.403 1.00 84.38 661 GLY A N 1
ATOM 5425 C CA . GLY A 1 661 ? -7.201 1.152 0.393 1.00 84.38 661 GLY A CA 1
ATOM 5426 C C . GLY A 1 661 ? -6.925 0.702 1.831 1.00 84.38 661 GLY A C 1
ATOM 5427 O O . GLY A 1 661 ? -7.427 1.296 2.790 1.00 84.38 661 GLY A O 1
ATOM 5428 N N . THR A 1 662 ? -6.083 -0.322 1.987 1.00 79.62 662 THR A N 1
ATOM 5429 C CA . THR A 1 662 ? -5.797 -0.955 3.284 1.00 79.62 662 THR A CA 1
ATOM 5430 C C . THR A 1 662 ? -4.367 -0.722 3.761 1.00 79.62 662 THR A C 1
ATOM 5432 O O . THR A 1 662 ? -4.182 0.030 4.716 1.00 79.62 662 THR A O 1
ATOM 5435 N N . TYR A 1 663 ? -3.367 -1.296 3.084 1.00 69.38 663 TYR A N 1
ATOM 5436 C CA . TYR A 1 663 ? -1.958 -1.293 3.511 1.00 69.38 663 TYR A CA 1
ATOM 5437 C C . TYR A 1 663 ? -1.372 0.115 3.711 1.00 69.38 663 TYR A C 1
ATOM 5439 O O . TYR A 1 663 ? -0.712 0.374 4.711 1.00 69.38 663 TYR A O 1
ATOM 5447 N N . GLN A 1 664 ? -1.653 1.052 2.800 1.00 73.69 664 GLN A N 1
ATOM 5448 C CA . GLN A 1 664 ? -1.114 2.420 2.876 1.00 73.69 664 GLN A CA 1
ATOM 5449 C C . GLN A 1 664 ? -2.061 3.428 3.552 1.00 73.69 664 GLN A C 1
ATOM 5451 O O . GLN A 1 664 ? -1.827 4.632 3.453 1.00 73.69 664 GLN A O 1
ATOM 5456 N N . GLY A 1 665 ? -3.141 2.962 4.196 1.00 79.06 665 GLY A N 1
ATOM 5457 C CA . GLY A 1 665 ? -4.006 3.796 5.043 1.00 79.06 665 GLY A CA 1
ATOM 5458 C C . GLY A 1 665 ? -4.736 4.939 4.327 1.00 79.06 665 GLY A C 1
ATOM 5459 O O . GLY A 1 665 ? -4.961 5.989 4.916 1.00 79.06 665 GLY A O 1
ATOM 5460 N N . GLY A 1 666 ? -5.089 4.775 3.051 1.00 87.69 666 GLY A N 1
ATOM 5461 C CA . GLY A 1 666 ? -5.606 5.856 2.213 1.00 87.69 666 GLY A CA 1
ATOM 5462 C C . GLY A 1 666 ? -7.121 6.059 2.217 1.00 87.69 666 GLY A C 1
ATOM 5463 O O . GLY A 1 666 ? -7.595 6.907 1.465 1.00 87.69 666 GLY A O 1
ATOM 5464 N N . VAL A 1 667 ? -7.883 5.288 2.996 1.00 94.62 667 VAL A N 1
ATOM 5465 C CA . VAL A 1 667 ? -9.349 5.393 3.063 1.00 94.62 667 VAL A CA 1
ATOM 5466 C C . VAL A 1 667 ? -9.807 5.402 4.513 1.00 94.62 667 VAL A C 1
ATOM 5468 O O . VAL A 1 667 ? -9.500 4.468 5.253 1.00 94.62 667 VAL A O 1
ATOM 5471 N N . TYR A 1 668 ? -10.509 6.461 4.910 1.00 95.19 668 TYR A N 1
ATOM 5472 C CA . TYR A 1 668 ? -11.089 6.647 6.245 1.00 95.19 668 TYR A CA 1
ATOM 5473 C C . TYR A 1 668 ? -12.210 7.693 6.198 1.00 95.19 668 TYR A C 1
ATOM 5475 O O . TYR A 1 668 ? -12.261 8.505 5.270 1.00 95.19 668 TYR A O 1
ATOM 5483 N N . ILE A 1 669 ? -13.118 7.662 7.176 1.00 96.81 669 ILE A N 1
ATOM 5484 C CA . ILE A 1 669 ? -14.283 8.561 7.244 1.00 96.81 669 ILE A CA 1
ATOM 5485 C C . ILE A 1 669 ? -14.311 9.272 8.591 1.00 96.81 669 ILE A C 1
ATOM 5487 O O . ILE A 1 669 ? -14.241 8.617 9.627 1.00 96.81 669 ILE A O 1
ATOM 5491 N N . PHE A 1 670 ? -14.487 10.590 8.570 1.00 96.31 670 PHE A N 1
ATOM 5492 C CA . PHE A 1 670 ? -14.711 11.419 9.753 1.00 96.31 670 PHE A CA 1
ATOM 5493 C C . PHE A 1 670 ? -16.139 11.957 9.813 1.00 96.31 670 PHE A C 1
ATOM 5495 O O . PHE A 1 670 ? -16.801 12.058 8.788 1.00 96.31 670 PHE A O 1
ATOM 5502 N N . THR A 1 671 ? -16.575 12.390 10.998 1.00 95.38 671 THR A N 1
ATOM 5503 C CA . THR A 1 671 ? -17.798 13.196 11.205 1.00 95.38 671 THR A CA 1
ATOM 5504 C C . THR A 1 671 ? -17.617 14.678 10.887 1.00 95.38 671 THR A C 1
ATOM 5506 O O . THR A 1 671 ? -18.599 15.410 10.834 1.00 95.38 671 THR A O 1
ATOM 5509 N N . SER A 1 672 ? -16.377 15.125 10.690 1.00 94.81 672 SER A N 1
ATOM 5510 C CA . SER A 1 672 ? -16.003 16.473 10.249 1.00 94.81 672 SER A CA 1
ATOM 5511 C C . SER A 1 672 ? -15.077 16.380 9.029 1.00 94.81 672 SER A C 1
ATOM 5513 O O . SER A 1 672 ? -15.082 15.375 8.318 1.00 94.81 672 SER A O 1
ATOM 5515 N N . SER A 1 673 ? -14.285 17.417 8.769 1.00 94.06 673 SER A N 1
ATOM 5516 C CA . SER A 1 673 ? -13.289 17.474 7.707 1.00 94.06 673 SER A CA 1
ATOM 5517 C C . SER A 1 673 ? -11.987 16.744 8.053 1.00 94.06 673 SER A C 1
ATOM 5519 O O . SER A 1 673 ? -11.669 16.501 9.217 1.00 94.06 673 SER A O 1
ATOM 5521 N N . ALA A 1 674 ? -11.192 16.452 7.023 1.00 91.50 674 ALA A N 1
ATOM 5522 C CA . ALA A 1 674 ? -9.831 15.935 7.131 1.00 91.50 674 ALA A CA 1
ATOM 5523 C C . ALA A 1 674 ? -8.784 17.028 6.860 1.00 91.50 674 ALA A C 1
ATOM 5525 O O . ALA A 1 674 ? -9.036 17.999 6.144 1.00 91.50 674 ALA A O 1
ATOM 5526 N N . TYR A 1 675 ? -7.556 16.837 7.347 1.00 85.81 675 TYR A N 1
ATOM 5527 C CA . TYR A 1 675 ? -6.445 17.732 6.991 1.00 85.81 675 TYR A CA 1
ATOM 5528 C C . TYR A 1 675 ? -5.998 17.598 5.525 1.00 85.81 675 TYR A C 1
ATOM 5530 O O . TYR A 1 675 ? -5.416 18.526 4.961 1.00 85.81 675 TYR A O 1
ATOM 5538 N N . GLU A 1 676 ? -6.275 16.468 4.874 1.00 82.81 676 GLU A N 1
ATOM 5539 C CA . GLU A 1 676 ? -5.945 16.236 3.465 1.00 82.81 676 GLU A CA 1
ATOM 5540 C C . GLU A 1 676 ? -7.088 16.658 2.531 1.00 82.81 676 GLU A C 1
ATOM 5542 O O . GLU A 1 676 ? -8.262 16.577 2.873 1.00 82.81 676 GLU A O 1
ATOM 5547 N N . SER A 1 677 ? -6.750 17.065 1.302 1.00 80.25 677 SER A N 1
ATOM 5548 C CA . SER A 1 677 ? -7.743 17.411 0.260 1.00 80.25 677 SER A CA 1
ATOM 5549 C C . SER A 1 677 ? -8.134 16.233 -0.639 1.00 80.25 677 SER A C 1
ATOM 5551 O O . SER A 1 677 ? -9.003 16.368 -1.497 1.00 80.25 677 SER A O 1
ATOM 5553 N N . ASN A 1 678 ? -7.502 15.072 -0.465 1.00 85.12 678 ASN A N 1
ATOM 5554 C CA . ASN A 1 678 ? -7.716 13.895 -1.303 1.00 85.12 678 ASN A CA 1
ATOM 5555 C C . ASN A 1 678 ? -8.927 13.080 -0.815 1.00 85.12 678 ASN A C 1
ATOM 5557 O O . ASN A 1 678 ? -8.797 11.950 -0.345 1.00 85.12 678 ASN A O 1
ATOM 5561 N N . GLY A 1 679 ? -10.117 13.663 -0.916 1.00 92.88 679 GLY A N 1
ATOM 5562 C CA . GLY A 1 679 ? -11.360 13.064 -0.441 1.00 92.88 679 GLY A CA 1
ATOM 5563 C C . GLY A 1 679 ? -12.595 13.784 -0.967 1.00 92.88 679 GLY A C 1
ATOM 5564 O O . GLY A 1 679 ? -12.518 14.536 -1.942 1.00 92.88 679 GLY A O 1
ATOM 5565 N N . PHE A 1 680 ? -13.738 13.532 -0.340 1.00 96.06 680 PHE A N 1
ATOM 5566 C CA . PHE A 1 680 ? -14.999 14.198 -0.654 1.00 96.06 680 PHE A CA 1
ATOM 5567 C C . PHE A 1 680 ? -15.928 14.237 0.566 1.00 96.06 680 PHE A C 1
ATOM 5569 O O . PHE A 1 680 ? -15.854 13.381 1.449 1.00 96.06 680 PHE A O 1
ATOM 5576 N N . ASN A 1 681 ? -16.816 15.234 0.598 1.00 97.38 681 ASN A N 1
ATOM 5577 C CA . ASN A 1 681 ? -17.894 15.304 1.582 1.00 97.38 681 ASN A CA 1
ATOM 5578 C C . ASN A 1 681 ? -18.902 14.180 1.321 1.00 97.38 681 ASN A C 1
ATOM 5580 O O . ASN A 1 681 ? -19.311 13.955 0.179 1.00 97.38 681 ASN A O 1
ATOM 5584 N N . VAL A 1 682 ? -19.294 13.478 2.378 1.00 98.25 682 VAL A N 1
ATOM 5585 C CA . VAL A 1 682 ? -20.393 12.519 2.343 1.00 98.25 682 VAL A CA 1
ATOM 5586 C C . VAL A 1 682 ? -21.673 13.284 2.639 1.00 98.25 682 VAL A C 1
ATOM 5588 O O . VAL A 1 682 ? -21.841 13.851 3.713 1.00 98.25 682 VAL A O 1
ATOM 5591 N N . MET A 1 683 ? -22.566 13.291 1.666 1.00 97.88 683 MET A N 1
ATOM 5592 C CA . MET A 1 683 ? -23.845 13.982 1.672 1.00 97.88 683 MET A CA 1
ATOM 5593 C C . MET A 1 683 ? -24.973 12.952 1.522 1.00 97.88 683 MET A C 1
ATOM 5595 O O . MET A 1 683 ? -24.730 11.855 1.005 1.00 97.88 683 MET A O 1
ATOM 5599 N N . PRO A 1 684 ? -26.222 13.283 1.886 1.00 97.62 684 PRO A N 1
ATOM 5600 C CA . PRO A 1 684 ? -27.357 12.395 1.641 1.00 97.62 684 PRO A CA 1
ATOM 5601 C C . PRO A 1 684 ? -27.458 11.897 0.185 1.00 97.62 684 PRO A C 1
ATOM 5603 O O . PRO A 1 684 ? -27.768 10.732 -0.041 1.00 97.62 684 PRO A O 1
ATOM 5606 N N . GLU A 1 685 ? -27.135 12.726 -0.815 1.00 97.31 685 GLU A N 1
ATOM 5607 C CA . GLU A 1 685 ? -27.247 12.363 -2.237 1.00 97.31 685 GLU A CA 1
ATOM 5608 C C . GLU A 1 685 ? -26.147 11.436 -2.786 1.00 97.31 685 GLU A C 1
ATOM 5610 O O . GLU A 1 685 ? -26.292 10.899 -3.889 1.00 97.31 685 GLU A O 1
ATOM 5615 N N . ASN A 1 686 ? -25.030 11.257 -2.077 1.00 98.06 686 ASN A N 1
ATOM 5616 C CA . ASN A 1 686 ? -23.978 10.311 -2.471 1.00 98.06 686 ASN A CA 1
ATOM 5617 C C . ASN A 1 686 ? -23.716 9.231 -1.419 1.00 98.06 686 ASN A C 1
ATOM 5619 O O . ASN A 1 686 ? -22.797 8.433 -1.597 1.00 98.06 686 ASN A O 1
ATOM 5623 N N . PHE A 1 687 ? -24.525 9.181 -0.362 1.00 98.50 687 PHE A N 1
ATOM 5624 C CA . PHE A 1 687 ? -24.333 8.315 0.794 1.00 98.50 687 PHE A CA 1
ATOM 5625 C C . PHE A 1 687 ? -24.127 6.838 0.422 1.00 98.50 687 PHE A C 1
ATOM 5627 O O . PHE A 1 687 ? -23.100 6.261 0.776 1.00 98.50 687 PHE A O 1
ATOM 5634 N N . ASP A 1 688 ? -25.025 6.252 -0.378 1.00 98.50 688 ASP A N 1
ATOM 5635 C CA . ASP A 1 688 ? -24.921 4.843 -0.795 1.00 98.50 688 ASP A CA 1
ATOM 5636 C C . ASP A 1 688 ? -23.644 4.565 -1.599 1.00 98.50 688 ASP A C 1
ATOM 5638 O O . ASP A 1 688 ? -22.965 3.555 -1.403 1.00 98.50 688 ASP A O 1
ATOM 5642 N N . ARG A 1 689 ? -23.261 5.495 -2.481 1.00 98.50 689 ARG A N 1
ATOM 5643 C CA . ARG A 1 689 ? -22.031 5.358 -3.268 1.00 98.50 689 ARG A CA 1
ATOM 5644 C C . ARG A 1 689 ? -20.782 5.519 -2.405 1.00 98.50 689 ARG A C 1
ATOM 5646 O O . ARG A 1 689 ? -19.776 4.855 -2.653 1.00 98.50 689 ARG A O 1
ATOM 5653 N N . ALA A 1 690 ? -20.846 6.377 -1.389 1.00 98.44 690 ALA A N 1
ATOM 5654 C CA . ALA A 1 690 ? -19.776 6.576 -0.429 1.00 98.44 690 ALA A CA 1
ATOM 5655 C C . ALA A 1 690 ? -19.536 5.294 0.380 1.00 98.44 690 ALA A C 1
ATOM 5657 O O . ALA A 1 690 ? -18.408 4.799 0.392 1.00 98.44 690 ALA A O 1
ATOM 5658 N N . VAL A 1 691 ? -20.576 4.705 0.983 1.00 98.56 691 VAL A N 1
ATOM 5659 C CA . VAL A 1 691 ? -20.415 3.478 1.786 1.00 98.56 691 VAL A CA 1
ATOM 5660 C C . VAL A 1 691 ? -19.938 2.300 0.936 1.00 98.56 691 VAL A C 1
ATOM 5662 O O . VAL A 1 691 ? -19.035 1.587 1.367 1.00 98.56 691 VAL A O 1
ATOM 5665 N N . VAL A 1 692 ? -20.421 2.164 -0.307 1.00 98.75 692 VAL A N 1
ATOM 5666 C CA . VAL A 1 692 ? -19.907 1.171 -1.269 1.00 98.75 692 VAL A CA 1
ATOM 5667 C C . VAL A 1 692 ? -18.426 1.402 -1.584 1.00 98.75 692 VAL A C 1
ATOM 5669 O O . VAL A 1 692 ? -17.638 0.457 -1.550 1.00 98.75 692 VAL A O 1
ATOM 5672 N N . ASN A 1 693 ? -18.011 2.647 -1.852 1.00 98.44 693 ASN A N 1
ATOM 5673 C CA . ASN A 1 693 ? -16.598 2.969 -2.072 1.00 98.44 693 ASN A CA 1
ATOM 5674 C C . ASN A 1 693 ? -15.747 2.620 -0.846 1.00 98.44 693 ASN A C 1
ATOM 5676 O O . ASN A 1 693 ? -14.676 2.034 -0.993 1.00 98.44 693 ASN A O 1
ATOM 5680 N N . PHE A 1 694 ? -16.211 2.958 0.357 1.00 98.12 694 PHE A N 1
ATOM 5681 C CA . PHE A 1 694 ? -15.494 2.637 1.584 1.00 98.12 694 PHE A CA 1
ATOM 5682 C C . PHE A 1 694 ? -15.341 1.125 1.760 1.00 98.12 694 PHE A C 1
ATOM 5684 O O . PHE A 1 694 ? -14.216 0.639 1.867 1.00 98.12 694 PHE A O 1
ATOM 5691 N N . ALA A 1 695 ? -16.444 0.374 1.730 1.00 97.94 695 ALA A N 1
ATOM 5692 C CA . ALA A 1 695 ? -16.432 -1.068 1.945 1.00 97.94 695 ALA A CA 1
ATOM 5693 C C . ALA A 1 695 ? -15.572 -1.785 0.900 1.00 97.94 695 ALA A C 1
ATOM 5695 O O . ALA A 1 695 ? -14.684 -2.556 1.268 1.00 97.94 695 ALA A O 1
ATOM 5696 N N . ALA A 1 696 ? -15.739 -1.472 -0.388 1.00 97.62 696 ALA A N 1
ATOM 5697 C CA . ALA A 1 696 ? -14.942 -2.085 -1.446 1.00 97.62 696 ALA A CA 1
ATOM 5698 C C . ALA A 1 696 ? -13.439 -1.840 -1.257 1.00 97.62 696 ALA A C 1
ATOM 5700 O O . ALA A 1 696 ? -12.635 -2.761 -1.367 1.00 97.62 696 ALA A O 1
ATOM 5701 N N . ARG A 1 697 ? -13.043 -0.615 -0.892 1.00 96.06 697 ARG A N 1
ATOM 5702 C CA . ARG A 1 697 ? -11.624 -0.274 -0.715 1.00 96.06 697 ARG A CA 1
ATOM 5703 C C . ARG A 1 697 ? -11.010 -0.766 0.597 1.00 96.06 697 ARG A C 1
ATOM 5705 O O . ARG A 1 697 ? -9.784 -0.814 0.693 1.00 96.06 697 ARG A O 1
ATOM 5712 N N . ARG A 1 698 ? -11.822 -1.089 1.606 1.00 95.75 698 ARG A N 1
ATOM 5713 C CA . ARG A 1 698 ? -11.374 -1.525 2.944 1.00 95.75 698 ARG A CA 1
ATOM 5714 C C . ARG A 1 698 ? -11.417 -3.042 3.147 1.00 95.75 698 ARG A C 1
ATOM 5716 O O . ARG A 1 698 ? -10.772 -3.552 4.067 1.00 95.75 698 ARG A O 1
ATOM 5723 N N . THR A 1 699 ? -12.154 -3.760 2.302 1.00 94.81 699 THR A N 1
ATOM 5724 C CA . THR A 1 699 ? -12.338 -5.216 2.406 1.00 94.81 699 THR A CA 1
ATOM 5725 C C . THR A 1 699 ? -11.237 -5.999 1.697 1.00 94.81 699 THR A C 1
ATOM 5727 O O . THR A 1 699 ? -10.747 -6.962 2.275 1.00 94.81 699 THR A O 1
ATOM 5730 N N . ILE A 1 700 ? -10.755 -5.533 0.539 1.00 93.69 700 ILE A N 1
ATOM 5731 C CA . ILE A 1 700 ? -9.718 -6.233 -0.234 1.00 93.69 700 ILE A CA 1
ATOM 5732 C C . ILE A 1 700 ? -8.314 -6.012 0.348 1.00 93.69 700 ILE A C 1
ATOM 5734 O O . ILE A 1 700 ? -7.836 -4.878 0.502 1.00 93.69 700 ILE A O 1
ATOM 5738 N N . ALA A 1 701 ? -7.616 -7.114 0.626 1.00 89.19 701 ALA A N 1
ATOM 5739 C CA . ALA A 1 701 ? -6.209 -7.099 1.008 1.00 89.19 701 ALA A CA 1
ATOM 5740 C C . ALA A 1 701 ? -5.303 -7.066 -0.244 1.00 89.19 701 ALA A C 1
ATOM 5742 O O . ALA A 1 701 ? -5.429 -7.930 -1.113 1.00 89.19 701 ALA A O 1
ATOM 5743 N N . PRO A 1 702 ? -4.376 -6.098 -0.370 1.00 88.31 702 PRO A N 1
ATOM 5744 C CA . PRO A 1 702 ? -3.422 -6.078 -1.465 1.00 88.31 702 PRO A CA 1
ATOM 5745 C C . PRO A 1 702 ? -2.405 -7.204 -1.301 1.00 88.31 702 PRO A C 1
ATOM 5747 O O . PRO A 1 702 ? -1.948 -7.494 -0.197 1.00 88.31 702 PRO A O 1
ATOM 5750 N N . ASN A 1 703 ? -1.976 -7.755 -2.427 1.00 87.69 703 ASN A N 1
ATOM 5751 C CA . ASN A 1 703 ? -0.703 -8.455 -2.536 1.00 87.69 703 ASN A CA 1
ATOM 5752 C C . ASN A 1 703 ? 0.159 -7.747 -3.591 1.00 87.69 703 ASN A C 1
ATOM 5754 O O . ASN A 1 703 ? -0.321 -6.859 -4.301 1.00 87.69 703 ASN A O 1
ATOM 5758 N N . TRP A 1 704 ? 1.426 -8.134 -3.715 1.00 87.75 704 TRP A N 1
ATOM 5759 C CA . TRP A 1 704 ? 2.350 -7.484 -4.646 1.00 87.75 704 TRP A CA 1
ATOM 5760 C C . TRP A 1 704 ? 1.881 -7.538 -6.106 1.00 87.75 704 TRP A C 1
ATOM 5762 O O . TRP A 1 704 ? 2.206 -6.639 -6.874 1.00 87.75 704 TRP A O 1
ATOM 5772 N N . ILE A 1 705 ? 1.087 -8.546 -6.487 1.00 89.31 705 ILE A N 1
ATOM 5773 C CA . ILE A 1 705 ? 0.531 -8.707 -7.832 1.00 89.31 705 ILE A CA 1
ATOM 5774 C C . ILE A 1 705 ? -0.585 -7.682 -8.047 1.00 89.31 705 ILE A C 1
ATOM 5776 O O . ILE A 1 705 ? -0.559 -6.944 -9.031 1.00 89.31 705 ILE A O 1
ATOM 5780 N N . THR A 1 706 ? -1.565 -7.621 -7.143 1.00 88.88 706 THR A N 1
ATOM 5781 C CA . THR A 1 706 ? -2.828 -6.880 -7.321 1.00 88.88 706 THR A CA 1
ATOM 5782 C C . THR A 1 706 ? -2.811 -5.467 -6.746 1.00 88.88 706 THR A C 1
ATOM 5784 O O . THR A 1 706 ? -3.704 -4.676 -7.034 1.00 88.88 706 THR A O 1
ATOM 5787 N N . ALA A 1 707 ? -1.786 -5.079 -5.981 1.00 88.50 707 ALA A N 1
ATOM 5788 C CA . ALA A 1 707 ? -1.731 -3.777 -5.309 1.00 88.50 707 ALA A CA 1
ATOM 5789 C C . ALA A 1 707 ? -1.934 -2.573 -6.250 1.00 88.50 707 ALA A C 1
ATOM 5791 O O . ALA A 1 707 ? -2.438 -1.536 -5.814 1.00 88.50 707 ALA A O 1
ATOM 5792 N N . GLN A 1 708 ? -1.549 -2.700 -7.525 1.00 87.81 708 GLN A N 1
ATOM 5793 C CA . GLN A 1 708 ? -1.685 -1.651 -8.541 1.00 87.81 708 GLN A CA 1
ATOM 5794 C C . GLN A 1 708 ? -3.010 -1.692 -9.319 1.00 87.81 708 GLN A C 1
ATOM 5796 O O . GLN A 1 708 ? -3.227 -0.810 -10.153 1.00 87.81 708 GLN A O 1
ATOM 5801 N N . ASP A 1 709 ? -3.881 -2.671 -9.074 1.00 90.62 709 ASP A N 1
ATOM 5802 C CA . ASP A 1 709 ? -5.171 -2.779 -9.758 1.00 90.62 709 ASP A CA 1
ATOM 5803 C C . ASP A 1 709 ? -6.125 -1.702 -9.254 1.00 90.62 709 ASP A C 1
ATOM 5805 O O . ASP A 1 709 ? -6.092 -1.323 -8.082 1.00 90.62 709 ASP A O 1
ATOM 5809 N N . ASN A 1 710 ? -6.956 -1.181 -10.154 1.00 92.69 710 ASN A N 1
ATOM 5810 C CA . ASN A 1 710 ? -7.900 -0.109 -9.865 1.00 92.69 710 ASN A CA 1
ATOM 5811 C C . ASN A 1 710 ? -9.330 -0.639 -9.819 1.00 92.69 710 ASN A C 1
ATOM 5813 O O . ASN A 1 710 ? -9.726 -1.434 -10.669 1.00 92.69 710 ASN A O 1
ATOM 5817 N N . TYR A 1 711 ? -10.115 -0.141 -8.863 1.00 95.62 711 TYR A N 1
ATOM 5818 C CA . TYR A 1 711 ? -11.525 -0.502 -8.745 1.00 95.62 711 TYR A CA 1
ATOM 5819 C C . TYR A 1 711 ? -12.366 0.139 -9.850 1.00 95.62 711 TYR A C 1
ATOM 5821 O O . TYR A 1 711 ? -12.286 1.351 -10.087 1.00 95.62 711 TYR A O 1
ATOM 5829 N N . LYS A 1 712 ? -13.233 -0.657 -10.463 1.00 96.69 712 LYS A N 1
ATOM 5830 C CA . LYS A 1 712 ? -14.322 -0.203 -11.324 1.00 96.69 712 LYS A CA 1
ATOM 5831 C C . LYS A 1 712 ? -15.562 0.140 -10.495 1.00 96.69 712 LYS A C 1
ATOM 5833 O O . LYS A 1 712 ? -15.735 -0.346 -9.375 1.00 96.69 712 LYS A O 1
ATOM 5838 N N . LYS A 1 713 ? -16.438 0.979 -11.045 1.00 96.94 713 LYS A N 1
ATOM 5839 C CA . LYS A 1 713 ? -17.785 1.210 -10.518 1.00 96.94 713 LYS A CA 1
ATOM 5840 C C . LYS A 1 713 ? -18.567 -0.114 -10.507 1.00 96.94 713 LYS A C 1
ATOM 5842 O O . LYS A 1 713 ? -18.382 -0.923 -11.417 1.00 96.94 713 LYS A O 1
ATOM 5847 N N . PRO A 1 714 ? -19.417 -0.350 -9.496 1.00 97.69 714 PRO A N 1
ATOM 5848 C CA . PRO A 1 714 ? -20.164 -1.598 -9.381 1.00 97.69 714 PRO A CA 1
ATOM 5849 C C . PRO A 1 714 ? -21.187 -1.754 -10.508 1.00 97.69 714 PRO A C 1
ATOM 5851 O O . PRO A 1 714 ? -21.742 -0.766 -11.000 1.00 97.69 714 PRO A O 1
ATOM 5854 N N . ASN A 1 715 ? -21.503 -3.001 -10.858 1.00 97.38 715 ASN A N 1
ATOM 5855 C CA . ASN A 1 715 ? -22.686 -3.306 -11.652 1.00 97.38 715 ASN A CA 1
ATOM 5856 C C . ASN A 1 715 ? -23.962 -3.049 -10.831 1.00 97.38 715 ASN A C 1
ATOM 5858 O O . ASN A 1 715 ? -24.473 -3.936 -10.157 1.00 97.38 715 ASN A O 1
ATOM 5862 N N . VAL A 1 716 ? -24.498 -1.831 -10.911 1.00 96.94 716 VAL A N 1
ATOM 5863 C CA . VAL A 1 716 ? -25.700 -1.423 -10.159 1.00 96.94 716 VAL A CA 1
ATOM 5864 C C . VAL A 1 716 ? -26.990 -2.124 -10.606 1.00 96.94 716 VAL A C 1
ATOM 5866 O O . VAL A 1 716 ? -28.003 -2.009 -9.924 1.00 96.94 716 VAL A O 1
ATOM 5869 N N . SER A 1 717 ? -26.973 -2.814 -11.753 1.00 97.00 717 SER A N 1
ATOM 5870 C CA . SER A 1 717 ? -28.118 -3.594 -12.246 1.00 97.00 717 SER A CA 1
ATOM 5871 C C . SER A 1 717 ? -28.173 -5.015 -11.681 1.00 97.00 717 SER A C 1
ATOM 5873 O O . SER A 1 717 ? -29.175 -5.704 -11.863 1.00 97.00 717 SER A O 1
ATOM 5875 N N . ASP A 1 718 ? -27.111 -5.455 -11.003 1.00 97.69 718 ASP A N 1
ATOM 5876 C CA . ASP A 1 718 ? -27.046 -6.783 -10.405 1.00 97.69 718 ASP A CA 1
ATOM 5877 C C . ASP A 1 718 ? -27.983 -6.889 -9.183 1.00 97.69 718 ASP A C 1
ATOM 5879 O O . ASP A 1 718 ? -27.965 -5.989 -8.335 1.00 97.69 718 ASP A O 1
ATOM 5883 N N . PRO A 1 719 ? -28.774 -7.971 -9.035 1.00 96.94 719 PRO A N 1
ATOM 5884 C CA . PRO A 1 719 ? -29.674 -8.147 -7.895 1.00 96.94 719 PRO A CA 1
ATOM 5885 C C . PRO A 1 719 ? -28.996 -8.073 -6.521 1.00 96.94 719 PRO A C 1
ATOM 5887 O O . PRO A 1 719 ? -29.641 -7.661 -5.556 1.00 96.94 719 PRO A O 1
ATOM 5890 N N . ILE A 1 720 ? -27.711 -8.433 -6.407 1.00 97.50 720 ILE A N 1
ATOM 5891 C CA . ILE A 1 720 ? -27.004 -8.390 -5.114 1.00 97.50 720 ILE A CA 1
ATOM 5892 C C . ILE A 1 720 ? -26.603 -6.965 -4.710 1.00 97.50 720 ILE A C 1
ATOM 5894 O O . ILE A 1 720 ? -26.223 -6.735 -3.560 1.00 97.50 720 ILE A O 1
ATOM 5898 N N . TYR A 1 721 ? -26.678 -5.991 -5.627 1.00 98.44 721 TYR A N 1
ATOM 5899 C CA . TYR A 1 721 ? -26.190 -4.632 -5.394 1.00 98.44 721 TYR A CA 1
ATOM 5900 C C . TYR A 1 721 ? -26.888 -3.956 -4.208 1.00 98.44 721 TYR A C 1
ATOM 5902 O O . TYR A 1 721 ? -26.218 -3.353 -3.371 1.00 98.44 721 TYR A O 1
ATOM 5910 N N . SER A 1 722 ? -28.212 -4.088 -4.082 1.00 97.81 722 SER A N 1
ATOM 5911 C CA . SER A 1 722 ? -28.953 -3.470 -2.973 1.00 97.81 722 SER A CA 1
ATOM 5912 C C . SER A 1 722 ? -28.575 -4.052 -1.611 1.00 97.81 722 SER A C 1
ATOM 5914 O O . SER A 1 722 ? -28.479 -3.311 -0.635 1.00 97.81 722 SER A O 1
ATOM 5916 N N . GLU A 1 723 ? -28.336 -5.366 -1.537 1.00 98.44 723 GLU A N 1
ATOM 5917 C CA . GLU A 1 723 ? -27.847 -6.003 -0.310 1.00 98.44 723 GLU A CA 1
ATOM 5918 C C . GLU A 1 723 ? -26.424 -5.531 0.005 1.00 98.44 723 GLU A C 1
ATOM 5920 O O . GLU A 1 723 ? -26.142 -5.120 1.129 1.00 98.44 723 GLU A O 1
ATOM 5925 N N . PHE A 1 724 ? -25.553 -5.473 -1.006 1.00 98.69 724 PHE A N 1
ATOM 5926 C CA . PHE A 1 724 ? -24.186 -4.990 -0.844 1.00 98.69 724 PHE A CA 1
ATOM 5927 C C . PHE A 1 724 ? -24.116 -3.536 -0.362 1.00 98.69 724 PHE A C 1
ATOM 5929 O O . PHE A 1 724 ? -23.251 -3.217 0.451 1.00 98.69 724 PHE A O 1
ATOM 5936 N N . VAL A 1 725 ? -25.015 -2.652 -0.808 1.00 98.81 725 VAL A N 1
ATOM 5937 C CA . VAL A 1 725 ? -25.113 -1.273 -0.294 1.00 98.81 725 VAL A CA 1
ATOM 5938 C C . VAL A 1 725 ? -25.405 -1.272 1.211 1.00 98.81 725 VAL A C 1
ATOM 5940 O O . VAL A 1 725 ? -24.764 -0.534 1.962 1.00 98.81 725 VAL A O 1
ATOM 5943 N N . ASN A 1 726 ? -26.330 -2.117 1.669 1.00 98.69 726 ASN A N 1
ATOM 5944 C CA . ASN A 1 726 ? -26.715 -2.196 3.081 1.00 98.69 726 ASN A CA 1
ATOM 5945 C C . ASN A 1 726 ? -25.616 -2.834 3.944 1.00 98.69 726 ASN A C 1
ATOM 5947 O O . ASN A 1 726 ? -25.313 -2.329 5.024 1.00 98.69 726 ASN A O 1
ATOM 5951 N N . ASP A 1 727 ? -24.949 -3.870 3.443 1.00 98.75 727 ASP A N 1
ATOM 5952 C CA . ASP A 1 727 ? -23.785 -4.478 4.097 1.00 98.75 727 ASP A CA 1
ATOM 5953 C C . ASP A 1 727 ? -22.613 -3.484 4.178 1.00 98.75 727 ASP A C 1
ATOM 5955 O O . ASP A 1 727 ? -21.954 -3.353 5.212 1.00 98.75 727 ASP A O 1
ATOM 5959 N N . SER A 1 728 ? -22.402 -2.708 3.110 1.00 98.81 728 SER A N 1
ATOM 5960 C CA . SER A 1 728 ? -21.375 -1.663 3.040 1.00 98.81 728 SER A CA 1
ATOM 5961 C C . SER A 1 728 ? -21.613 -0.537 4.044 1.00 98.81 728 SER A C 1
ATOM 5963 O O . SER A 1 728 ? -20.652 -0.023 4.622 1.00 98.81 728 SER A O 1
ATOM 5965 N N . LEU A 1 729 ? -22.877 -0.167 4.284 1.00 98.81 729 LEU A N 1
ATOM 5966 C CA . LEU A 1 729 ? -23.243 0.777 5.338 1.00 98.81 729 LEU A CA 1
ATOM 5967 C C . LEU A 1 729 ? -22.747 0.274 6.696 1.00 98.81 729 LEU A C 1
ATOM 5969 O O . LEU A 1 729 ? -22.001 0.986 7.365 1.00 98.81 729 LEU A O 1
ATOM 5973 N N . ILE A 1 730 ? -23.073 -0.960 7.074 1.00 98.75 730 ILE A N 1
ATOM 5974 C CA . ILE A 1 730 ? -22.659 -1.507 8.373 1.00 98.75 730 ILE A CA 1
ATOM 5975 C C . ILE A 1 730 ? -21.135 -1.650 8.458 1.00 98.75 730 ILE A C 1
ATOM 5977 O O . ILE A 1 730 ? -20.536 -1.248 9.456 1.00 98.75 730 ILE A O 1
ATOM 5981 N N . MET A 1 731 ? -20.473 -2.086 7.383 1.00 97.94 731 MET A N 1
ATOM 5982 C CA . MET A 1 731 ? -19.006 -2.103 7.319 1.00 97.94 731 MET A CA 1
ATOM 5983 C C . MET A 1 731 ? -18.375 -0.721 7.525 1.00 97.94 731 MET A C 1
ATOM 5985 O O . MET A 1 731 ? -17.321 -0.616 8.150 1.00 97.94 731 MET A O 1
ATOM 5989 N N . SER A 1 732 ? -19.008 0.346 7.031 1.00 98.25 732 SER A N 1
ATOM 5990 C CA . SER A 1 732 ? -18.498 1.716 7.171 1.00 98.25 732 SER A CA 1
ATOM 5991 C C . SER A 1 732 ? -18.581 2.289 8.587 1.00 98.25 732 SER A C 1
ATOM 5993 O O . SER A 1 732 ? -17.914 3.288 8.874 1.00 98.25 732 SER A O 1
ATOM 5995 N N . LEU A 1 733 ? -19.345 1.650 9.477 1.00 98.50 733 LEU A N 1
ATOM 5996 C CA . LEU A 1 733 ? -19.481 2.035 10.883 1.00 98.50 733 LEU A CA 1
ATOM 5997 C C . LEU A 1 733 ? -18.440 1.363 11.784 1.00 98.50 733 LEU A C 1
ATOM 5999 O O . LEU A 1 733 ? -17.987 1.982 12.743 1.00 98.50 733 LEU A O 1
ATOM 6003 N N . PHE A 1 734 ? -18.052 0.121 11.473 1.00 97.88 734 PHE A N 1
ATOM 6004 C CA . PHE A 1 734 ? -17.292 -0.740 12.392 1.00 97.88 734 PHE A CA 1
ATOM 6005 C C . PHE A 1 734 ? -15.903 -1.170 11.884 1.00 97.88 734 PHE A C 1
ATOM 6007 O O . PHE A 1 734 ? -15.245 -2.013 12.502 1.00 97.88 734 PHE A O 1
ATOM 6014 N N . ASP A 1 735 ? -15.400 -0.582 10.796 1.00 95.56 735 ASP A N 1
ATOM 6015 C CA . ASP A 1 735 ? -14.010 -0.777 10.367 1.00 95.56 735 ASP A CA 1
ATOM 6016 C C . ASP A 1 735 ? -13.033 0.004 11.266 1.00 95.56 735 ASP A C 1
ATOM 6018 O O . ASP A 1 735 ? -13.372 0.986 11.925 1.00 95.56 735 ASP A O 1
ATOM 6022 N N . ASN A 1 736 ? -11.761 -0.392 11.292 1.00 92.44 736 ASN A N 1
ATOM 6023 C CA . ASN A 1 736 ? -10.752 0.345 12.057 1.00 92.44 736 ASN A CA 1
ATOM 6024 C C . ASN A 1 736 ? -10.491 1.769 11.541 1.00 92.44 736 ASN A C 1
ATOM 6026 O O . ASN A 1 736 ? -10.001 2.586 12.318 1.00 92.44 736 ASN A O 1
ATOM 6030 N N . GLN A 1 737 ? -10.846 2.061 10.286 1.00 94.50 737 GLN A N 1
ATOM 6031 C CA . GLN A 1 737 ? -10.772 3.389 9.667 1.00 94.50 737 GLN A CA 1
ATOM 6032 C C . GLN A 1 737 ? -12.113 4.145 9.677 1.00 94.50 737 GLN A C 1
ATOM 6034 O O . GLN A 1 737 ? -12.254 5.178 9.016 1.00 94.50 737 GLN A O 1
ATOM 6039 N N . SER A 1 738 ? -13.088 3.639 10.433 1.00 96.25 738 SER A N 1
ATOM 6040 C CA . SER A 1 738 ? -14.315 4.346 10.794 1.00 96.25 738 SER A CA 1
ATOM 6041 C C . SER A 1 738 ? -14.001 5.311 11.940 1.00 96.25 738 SER A C 1
ATOM 6043 O O . SER A 1 738 ? -14.037 4.954 13.120 1.00 96.25 738 SER A O 1
ATOM 6045 N N . TYR A 1 739 ? -13.590 6.527 11.581 1.00 96.94 739 TYR A N 1
ATOM 6046 C CA . TYR A 1 739 ? -13.193 7.589 12.509 1.00 96.94 739 TYR A CA 1
ATOM 6047 C C . TYR A 1 739 ? -14.335 8.554 12.835 1.00 96.94 739 TYR A C 1
ATOM 6049 O O . TYR A 1 739 ? -14.104 9.636 13.374 1.00 96.94 739 TYR A O 1
ATOM 6057 N N . GLN A 1 740 ? -15.569 8.176 12.516 1.00 97.62 740 GLN A N 1
ATOM 6058 C CA . GLN A 1 740 ? -16.749 8.919 12.915 1.00 97.62 740 GLN A CA 1
ATOM 6059 C C . GLN A 1 740 ? -16.852 8.915 14.443 1.00 97.62 740 GLN A C 1
ATOM 6061 O O . GLN A 1 740 ? -16.826 7.849 15.059 1.00 97.62 740 GLN A O 1
ATOM 6066 N N . ALA A 1 741 ? -16.932 10.097 15.049 1.00 97.06 741 ALA A N 1
ATOM 6067 C CA . ALA A 1 741 ? -16.985 10.268 16.496 1.00 97.06 741 ALA A CA 1
ATOM 6068 C C . ALA A 1 741 ? -17.811 11.500 16.884 1.00 97.06 741 ALA A C 1
ATOM 6070 O O . ALA A 1 741 ? -18.012 12.411 16.073 1.00 97.06 741 ALA A O 1
ATOM 6071 N N . ALA A 1 742 ? -18.301 11.502 18.122 1.00 96.62 742 ALA A N 1
ATOM 6072 C CA . ALA A 1 742 ? -19.012 12.630 18.710 1.00 96.62 742 ALA A CA 1
ATOM 6073 C C . ALA A 1 742 ? -18.063 13.452 19.585 1.00 96.62 742 ALA A C 1
ATOM 6075 O O . ALA A 1 742 ? -17.273 12.880 20.339 1.00 96.62 742 ALA A O 1
ATOM 6076 N N . TYR A 1 743 ? -18.179 14.780 19.515 1.00 94.81 743 TYR A N 1
ATOM 6077 C CA . TYR A 1 743 ? -17.378 15.705 20.318 1.00 94.81 743 TYR A CA 1
ATOM 6078 C C . TYR A 1 743 ? -18.284 16.533 21.224 1.00 94.81 743 TYR A C 1
ATOM 6080 O O . TYR A 1 743 ? -19.359 16.996 20.822 1.00 94.81 743 TYR A O 1
ATOM 6088 N N . ARG A 1 744 ? -17.846 16.696 22.464 1.00 93.38 744 ARG A N 1
ATOM 6089 C CA . ARG A 1 744 ? -18.489 17.498 23.502 1.00 93.38 744 ARG A CA 1
ATOM 6090 C C . ARG A 1 744 ? -17.403 18.309 24.177 1.00 93.38 744 ARG A C 1
ATOM 6092 O O . ARG A 1 744 ? -16.354 17.763 24.508 1.00 93.38 744 ARG A O 1
ATOM 6099 N N . ASN A 1 745 ? -17.646 19.608 24.324 1.00 89.00 745 ASN A N 1
ATOM 6100 C CA . ASN A 1 745 ? -16.715 20.539 24.962 1.00 89.00 745 ASN A CA 1
ATOM 6101 C C . ASN A 1 745 ? -15.322 20.577 24.304 1.00 89.00 745 ASN A C 1
ATOM 6103 O O . ASN A 1 745 ? -14.336 20.920 24.951 1.00 89.00 745 ASN A O 1
ATOM 6107 N N . TRP A 1 746 ? -15.236 20.232 23.016 1.00 87.94 746 TRP A N 1
ATOM 6108 C CA . TRP A 1 746 ? -13.995 20.302 22.255 1.00 87.94 746 TRP A CA 1
ATOM 6109 C C . TRP A 1 746 ? -13.960 21.594 21.451 1.00 87.94 746 TRP A C 1
ATOM 6111 O O . TRP A 1 746 ? -14.571 21.692 20.384 1.00 87.94 746 TRP A O 1
ATOM 6121 N N . ASN A 1 747 ? -13.204 22.567 21.965 1.00 86.00 747 ASN A N 1
ATOM 6122 C CA . ASN A 1 747 ? -13.146 23.929 21.432 1.00 86.00 747 ASN A CA 1
ATOM 6123 C C . ASN A 1 747 ? -14.568 24.509 21.258 1.00 86.00 747 ASN A C 1
ATOM 6125 O O . ASN A 1 747 ? -15.520 24.066 21.905 1.00 86.00 747 ASN A O 1
ATOM 6129 N N . ASP A 1 748 ? -14.712 25.483 20.361 1.00 87.56 748 ASP A N 1
ATOM 6130 C CA . ASP A 1 748 ? -15.995 26.111 20.035 1.00 87.56 748 ASP A CA 1
ATOM 6131 C C . ASP A 1 748 ? -16.700 25.438 18.841 1.00 87.56 748 ASP A C 1
ATOM 6133 O O . ASP A 1 748 ? -17.530 26.047 18.165 1.00 87.56 748 ASP A O 1
ATOM 6137 N N . PHE A 1 749 ? -16.359 24.179 18.540 1.00 91.62 749 PHE A N 1
ATOM 6138 C CA . PHE A 1 749 ? -16.902 23.471 17.383 1.00 91.62 749 PHE A CA 1
ATOM 6139 C C . PHE A 1 749 ? -18.355 23.053 17.600 1.00 91.62 749 PHE A C 1
ATOM 6141 O O . PHE A 1 749 ? -18.719 22.482 18.631 1.00 91.62 749 PHE A O 1
ATOM 6148 N N . ASN A 1 750 ? -19.189 23.277 16.587 1.00 92.69 750 ASN A N 1
ATOM 6149 C CA . ASN A 1 750 ? -20.605 22.955 16.653 1.00 92.69 750 ASN A CA 1
ATOM 6150 C C . ASN A 1 750 ? -21.166 22.605 15.269 1.00 92.69 750 ASN A C 1
ATOM 6152 O O . ASN A 1 750 ? -20.936 23.333 14.309 1.00 92.69 750 ASN A O 1
ATOM 6156 N N . ASN A 1 751 ? -21.946 21.524 15.180 1.00 93.00 751 ASN A N 1
ATOM 6157 C CA . ASN A 1 751 ? -22.692 21.168 13.963 1.00 93.00 751 ASN A CA 1
ATOM 6158 C C . ASN A 1 751 ? -24.198 20.959 14.210 1.00 93.00 751 ASN A C 1
ATOM 6160 O O . ASN A 1 751 ? -24.909 20.490 13.320 1.00 93.00 751 ASN A O 1
ATOM 6164 N N . ILE A 1 752 ? -24.697 21.314 15.402 1.00 88.88 752 ILE A N 1
ATOM 6165 C CA . ILE A 1 752 ? -26.125 21.281 15.733 1.00 88.88 752 ILE A CA 1
ATOM 6166 C C . ILE A 1 752 ? -26.619 22.704 15.989 1.00 88.88 752 ILE A C 1
ATOM 6168 O O . ILE A 1 752 ? -26.147 23.406 16.883 1.00 88.88 752 ILE A O 1
ATOM 6172 N N . LYS A 1 753 ? -27.619 23.145 15.226 1.00 84.12 753 LYS A N 1
ATOM 6173 C CA . LYS A 1 753 ? -28.198 24.482 15.394 1.00 84.12 753 LYS A CA 1
ATOM 6174 C C . LYS A 1 753 ? -28.796 24.649 16.798 1.00 84.12 753 LYS A C 1
ATOM 6176 O O . LYS A 1 753 ? -29.568 23.807 17.240 1.00 84.12 753 LYS A O 1
ATOM 6181 N N . GLY A 1 754 ? -28.472 25.756 17.467 1.00 83.94 754 GLY A N 1
ATOM 6182 C CA . GLY A 1 754 ? -28.984 26.079 18.806 1.00 83.94 754 GLY A CA 1
ATOM 6183 C C . GLY A 1 754 ? -28.164 25.513 19.971 1.00 83.94 754 GLY A C 1
ATOM 6184 O O . GLY A 1 754 ? -28.448 25.861 21.113 1.00 83.94 754 GLY A O 1
ATOM 6185 N N . TYR A 1 755 ? -27.128 24.715 19.697 1.00 85.88 755 TYR A N 1
ATOM 6186 C CA . TYR A 1 755 ? -26.170 24.239 20.696 1.00 85.88 755 TYR A CA 1
ATOM 6187 C C . TYR A 1 755 ? -24.828 24.970 20.573 1.00 85.88 755 TYR A C 1
ATOM 6189 O O . TYR A 1 755 ? -24.556 25.646 19.580 1.00 85.88 755 TYR A O 1
ATOM 6197 N N . LYS A 1 756 ? -23.997 24.849 21.611 1.00 86.44 756 LYS A N 1
ATOM 6198 C CA . LYS A 1 756 ? -22.592 25.272 21.615 1.00 86.44 756 LYS A CA 1
ATOM 6199 C C . LYS A 1 756 ? -21.716 24.076 21.967 1.00 86.44 756 LYS A C 1
ATOM 6201 O O . LYS A 1 756 ? -22.139 23.229 22.751 1.00 86.44 756 LYS A O 1
ATOM 6206 N N . ASN A 1 757 ? -20.510 24.035 21.405 1.00 90.94 757 ASN A N 1
ATOM 6207 C CA . ASN A 1 757 ? -19.452 23.070 21.729 1.00 90.94 757 ASN A CA 1
ATOM 6208 C C . ASN A 1 757 ? -19.918 21.608 21.608 1.00 90.94 757 ASN A C 1
ATOM 6210 O O . ASN A 1 757 ? -19.550 20.741 22.410 1.00 90.94 757 ASN A O 1
ATOM 6214 N N . ARG A 1 758 ? -20.784 21.348 20.620 1.00 92.62 758 ARG A N 1
ATOM 6215 C CA . ARG A 1 758 ? -21.448 20.064 20.409 1.00 92.62 758 ARG A CA 1
ATOM 6216 C C . ARG A 1 758 ? -21.351 19.644 18.950 1.00 92.62 758 ARG A C 1
ATOM 6218 O O . ARG A 1 758 ? -22.037 20.174 18.076 1.00 92.62 758 ARG A O 1
ATOM 6225 N N . TRP A 1 759 ? -20.528 18.632 18.705 1.00 95.19 759 TRP A N 1
ATOM 6226 C CA . TRP A 1 759 ? -20.419 17.989 17.403 1.00 95.19 759 TRP A CA 1
ATOM 6227 C C . TRP A 1 759 ? -21.120 16.630 17.430 1.00 95.19 759 TRP A C 1
ATOM 6229 O O . TRP A 1 759 ? -20.620 15.658 18.005 1.00 95.19 759 TRP A O 1
ATOM 6239 N N . ALA A 1 760 ? -22.299 16.570 16.820 1.00 95.56 760 ALA A N 1
ATOM 6240 C CA . ALA A 1 760 ? -23.054 15.349 16.595 1.00 95.56 760 ALA A CA 1
ATOM 6241 C C . ALA A 1 760 ? -22.360 14.429 15.593 1.00 95.56 760 ALA A C 1
ATOM 6243 O O . ALA A 1 760 ? -21.911 14.850 14.521 1.00 95.56 760 ALA A O 1
ATOM 6244 N N . ASN A 1 761 ? -22.400 13.141 15.903 1.00 97.44 761 ASN A N 1
ATOM 6245 C CA . ASN A 1 761 ? -22.036 12.073 14.997 1.00 97.44 761 ASN A CA 1
ATOM 6246 C C . ASN A 1 761 ? -23.262 11.638 14.180 1.00 97.44 761 ASN A C 1
ATOM 6248 O O . ASN A 1 761 ? -24.050 10.796 14.610 1.00 97.44 761 ASN A O 1
ATOM 6252 N N . GLN A 1 762 ? -23.419 12.175 12.967 1.00 97.75 762 GLN A N 1
ATOM 6253 C CA . GLN A 1 762 ? -24.528 11.793 12.076 1.00 97.75 762 GLN A CA 1
ATOM 6254 C C . GLN A 1 762 ? -24.492 10.320 11.628 1.00 97.75 762 GLN A C 1
ATOM 6256 O O . GLN A 1 762 ? -25.486 9.821 11.096 1.00 97.75 762 GLN A O 1
ATOM 6261 N N . TRP A 1 763 ? -23.381 9.616 11.874 1.00 98.38 763 TRP A N 1
ATOM 6262 C CA . TRP A 1 763 ? -23.205 8.199 11.553 1.00 98.38 763 TRP A CA 1
ATOM 6263 C C . TRP A 1 763 ? -23.639 7.246 12.659 1.00 98.38 763 TRP A C 1
ATOM 6265 O O . TRP A 1 763 ? -23.624 6.033 12.464 1.00 98.38 763 TRP A O 1
ATOM 6275 N N .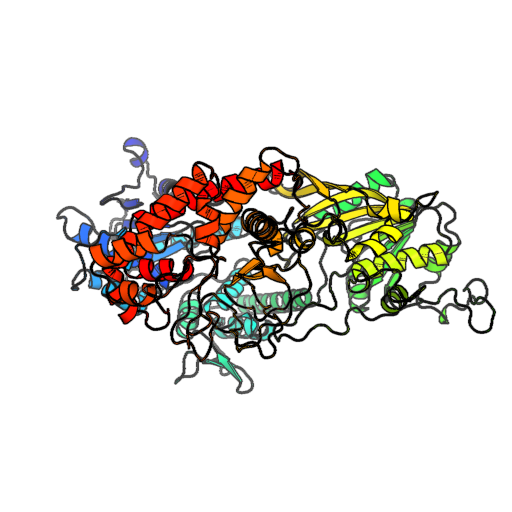 PHE A 1 764 ? -24.032 7.763 13.817 1.00 98.38 764 PHE A N 1
ATOM 6276 C CA . PHE A 1 764 ? -24.531 6.922 14.889 1.00 98.38 764 PHE A CA 1
ATOM 6277 C C . PHE A 1 764 ? -25.839 6.213 14.484 1.00 98.38 764 PHE A C 1
ATOM 6279 O O . PHE A 1 764 ? -26.697 6.794 13.810 1.00 98.38 764 PHE A O 1
ATOM 6286 N N . TRP A 1 765 ? -25.961 4.933 14.844 1.00 98.06 765 TRP A N 1
ATOM 6287 C CA . TRP A 1 765 ? -26.880 3.993 14.186 1.00 98.06 765 TRP A CA 1
ATOM 6288 C C . TRP A 1 765 ? -28.086 3.559 15.018 1.00 98.06 765 TRP A C 1
ATOM 6290 O O . TRP A 1 765 ? -29.017 2.978 14.463 1.00 98.06 765 TRP A O 1
ATOM 6300 N N . LEU A 1 766 ? -28.080 3.812 16.324 1.00 97.88 766 LEU A N 1
ATOM 6301 C CA . LEU A 1 766 ? -29.152 3.389 17.222 1.00 97.88 766 LEU A CA 1
ATOM 6302 C C . LEU A 1 766 ? -30.225 4.472 17.360 1.00 97.88 766 LEU A C 1
ATOM 6304 O O . LEU A 1 766 ? -29.950 5.667 17.253 1.00 97.88 766 LEU A O 1
ATOM 6308 N N . ASP A 1 767 ? -31.453 4.021 17.606 1.00 96.31 767 ASP A N 1
ATOM 6309 C CA . ASP A 1 767 ? -32.621 4.868 17.839 1.00 96.31 767 ASP A CA 1
ATOM 6310 C C . ASP A 1 767 ? -32.484 5.686 19.132 1.00 96.31 767 ASP A C 1
ATOM 6312 O O . ASP A 1 767 ? -32.130 5.151 20.188 1.00 96.31 767 ASP A O 1
ATOM 6316 N N . LYS A 1 768 ? -32.801 6.982 19.046 1.00 96.19 768 LYS A N 1
ATOM 6317 C CA . LYS A 1 768 ? -32.722 7.919 20.170 1.00 96.19 768 LYS A CA 1
ATOM 6318 C C . LYS A 1 768 ? -33.592 7.482 21.357 1.00 96.19 768 LYS A C 1
ATOM 6320 O O . LYS A 1 768 ? -33.121 7.499 22.492 1.00 96.19 768 LYS A O 1
ATOM 6325 N N . GLU A 1 769 ? -34.853 7.123 21.122 1.00 95.94 769 GLU A N 1
ATOM 6326 C CA . GLU A 1 769 ? -35.792 6.798 22.207 1.00 95.94 769 GLU A CA 1
ATOM 6327 C C . GLU A 1 769 ? -35.414 5.488 22.905 1.00 95.94 769 GLU A C 1
ATOM 6329 O O . GLU A 1 769 ? -35.464 5.401 24.131 1.00 95.94 769 GLU A O 1
ATOM 6334 N N . TRP A 1 770 ? -34.936 4.495 22.154 1.00 96.44 770 TRP A N 1
ATOM 6335 C CA . TRP A 1 770 ? -34.380 3.269 22.714 1.00 96.44 770 TRP A CA 1
ATOM 6336 C C . TRP A 1 770 ? -33.199 3.569 23.643 1.00 96.44 770 TRP A C 1
ATOM 6338 O O . TRP A 1 770 ? -33.176 3.070 24.766 1.00 96.44 770 TRP A O 1
ATOM 6348 N N . ILE A 1 771 ? -32.258 4.427 23.231 1.00 97.19 771 ILE A N 1
ATOM 6349 C CA . ILE A 1 771 ? -31.123 4.809 24.089 1.00 97.19 771 ILE A CA 1
ATOM 6350 C C . ILE A 1 771 ? -31.592 5.543 25.325 1.00 97.19 771 ILE A C 1
ATOM 6352 O O . ILE A 1 771 ? -31.111 5.246 26.411 1.00 97.19 771 ILE A O 1
ATOM 6356 N N . LYS A 1 772 ? -32.511 6.494 25.174 1.00 96.75 772 LYS A N 1
ATOM 6357 C CA . LYS A 1 772 ? -33.037 7.260 26.301 1.00 96.75 772 LYS A CA 1
ATOM 6358 C C . LYS A 1 772 ? -33.645 6.331 27.353 1.00 96.75 772 LYS A C 1
ATOM 6360 O O . LYS A 1 772 ? -33.300 6.448 28.525 1.00 96.75 772 LYS A O 1
ATOM 6365 N N . ASN A 1 773 ? -34.456 5.362 26.928 1.00 96.94 773 ASN A N 1
ATOM 6366 C CA . ASN A 1 773 ? -35.035 4.358 27.820 1.00 96.94 773 ASN A CA 1
ATOM 6367 C C . ASN A 1 773 ? -33.953 3.475 28.461 1.00 96.94 773 ASN A C 1
ATOM 6369 O O . ASN A 1 773 ? -33.970 3.261 29.668 1.00 96.94 773 ASN A O 1
ATOM 6373 N N . LYS A 1 774 ? -32.962 3.010 27.688 1.00 97.19 774 LYS A N 1
ATOM 6374 C CA . LYS A 1 774 ? -31.856 2.201 28.226 1.00 97.19 774 LYS A CA 1
ATOM 6375 C C . LYS A 1 774 ? -30.938 2.966 29.171 1.00 97.19 774 LYS A C 1
ATOM 6377 O O . LYS A 1 774 ? -30.456 2.388 30.140 1.00 97.19 774 LYS A O 1
ATOM 6382 N N . ALA A 1 775 ? -30.698 4.247 28.923 1.00 95.25 775 ALA A N 1
ATOM 6383 C CA . ALA A 1 775 ? -29.926 5.102 29.811 1.00 95.25 775 ALA A CA 1
ATOM 6384 C C . ALA A 1 775 ? -30.650 5.296 31.150 1.00 95.25 775 ALA A C 1
ATOM 6386 O O . ALA A 1 775 ? -29.994 5.246 32.187 1.00 95.25 775 ALA A O 1
ATOM 6387 N N . ASP A 1 776 ? -31.978 5.436 31.133 1.00 94.44 776 ASP A N 1
ATOM 6388 C CA . ASP A 1 776 ? -32.809 5.482 32.343 1.00 94.44 776 ASP A CA 1
ATOM 6389 C C . ASP A 1 776 ? -32.767 4.139 33.100 1.00 94.44 776 ASP A C 1
ATOM 6391 O O . ASP A 1 776 ? -32.363 4.086 34.261 1.00 94.44 776 ASP A O 1
ATOM 6395 N N . GLU A 1 777 ? -33.032 3.021 32.409 1.00 94.00 777 GLU A N 1
ATOM 6396 C CA . GLU A 1 777 ? -32.982 1.662 32.979 1.00 94.00 777 GLU A CA 1
ATOM 6397 C C . GLU A 1 777 ? -31.623 1.319 33.613 1.00 94.00 777 GLU A C 1
ATOM 6399 O O . GLU A 1 777 ? -31.559 0.641 34.641 1.00 94.00 777 GLU A O 1
ATOM 6404 N N . LYS A 1 778 ? -30.520 1.753 32.991 1.00 89.44 778 LYS A N 1
ATOM 6405 C CA . LYS A 1 778 ? -29.147 1.486 33.452 1.00 89.44 778 LYS A CA 1
ATOM 6406 C C . LYS A 1 778 ? -28.609 2.554 34.405 1.00 89.44 778 LYS A C 1
ATOM 6408 O O . LYS A 1 778 ? -27.441 2.459 34.783 1.00 89.44 778 LYS A O 1
ATOM 6413 N N . ASN A 1 779 ? -29.428 3.535 34.792 1.00 86.94 779 ASN A N 1
ATOM 6414 C CA . ASN A 1 779 ? -29.048 4.661 35.645 1.00 86.94 779 ASN A CA 1
ATOM 6415 C C . ASN A 1 779 ? -27.784 5.388 35.136 1.00 86.94 779 ASN A C 1
ATOM 6417 O O . ASN A 1 779 ? -26.805 5.563 35.863 1.00 86.94 779 ASN A O 1
ATOM 6421 N N . SER A 1 780 ? -27.797 5.779 33.859 1.00 89.69 780 SER A N 1
ATOM 6422 C CA . SER A 1 780 ? -26.729 6.521 33.178 1.00 89.69 780 SER A CA 1
ATOM 6423 C C . SER A 1 780 ? -27.159 7.983 32.956 1.00 89.69 780 SER A C 1
ATOM 6425 O O . SER A 1 780 ? -27.499 8.368 31.831 1.00 89.69 780 SER A O 1
ATOM 6427 N N . PRO A 1 781 ? -27.185 8.822 34.016 1.00 88.81 781 PRO A N 1
ATOM 6428 C CA . PRO A 1 781 ? -27.776 10.161 33.963 1.00 88.81 781 PRO A CA 1
ATOM 6429 C C . PRO A 1 781 ? -27.081 11.073 32.951 1.00 88.81 781 PRO A C 1
ATOM 6431 O O . PRO A 1 781 ? -27.743 11.837 32.264 1.00 88.81 781 PRO A O 1
ATOM 6434 N N . VAL A 1 782 ? -25.762 10.940 32.781 1.00 91.12 782 VAL A N 1
ATOM 6435 C CA . VAL A 1 782 ? -24.997 11.767 31.837 1.00 91.12 782 VAL A CA 1
ATOM 6436 C C . VAL A 1 782 ? -25.442 11.546 30.385 1.00 91.12 782 VAL A C 1
ATOM 6438 O O . VAL A 1 782 ? -25.625 12.510 29.645 1.00 91.12 782 VAL A O 1
ATOM 6441 N N . VAL A 1 783 ? -25.676 10.292 29.984 1.00 95.38 783 VAL A N 1
ATOM 6442 C CA . VAL A 1 783 ? -26.171 9.966 28.635 1.00 95.38 783 VAL A CA 1
ATOM 6443 C C . VAL A 1 783 ? -27.637 10.375 28.486 1.00 95.38 783 VAL A C 1
ATOM 6445 O O . VAL A 1 783 ? -28.028 10.916 27.449 1.00 95.38 783 VAL A O 1
ATOM 6448 N N . PHE A 1 784 ? -28.445 10.145 29.527 1.00 95.50 784 PHE A N 1
ATOM 6449 C CA . PHE A 1 784 ? -29.854 10.542 29.552 1.00 95.50 784 PHE A CA 1
ATOM 6450 C C . PHE A 1 784 ? -30.027 12.062 29.420 1.00 95.50 784 PHE A C 1
ATOM 6452 O O . PHE A 1 784 ? -30.949 12.528 28.751 1.00 95.50 784 PHE A O 1
ATOM 6459 N N . ASP A 1 785 ? -29.137 12.844 30.024 1.00 93.81 785 ASP A N 1
ATOM 6460 C CA . ASP A 1 785 ? -29.171 14.302 29.964 1.00 93.81 785 ASP A CA 1
ATOM 6461 C C . ASP A 1 785 ? -28.688 14.832 28.609 1.00 93.81 785 ASP A C 1
ATOM 6463 O O . ASP A 1 785 ? -29.341 15.714 28.046 1.00 93.81 785 ASP A O 1
ATOM 6467 N N . ASP A 1 786 ? -27.631 14.251 28.022 1.00 94.06 786 ASP A N 1
ATOM 6468 C CA . ASP A 1 786 ? -27.159 14.632 26.680 1.00 94.06 786 ASP A CA 1
ATOM 6469 C C . ASP A 1 786 ? -28.258 14.421 25.616 1.00 94.06 786 ASP A C 1
ATOM 6471 O O . ASP A 1 786 ? -28.391 15.219 24.684 1.00 94.06 786 ASP A O 1
ATOM 6475 N N . ILE A 1 787 ? -29.094 13.384 25.740 1.00 93.69 787 ILE A N 1
ATOM 6476 C CA . ILE A 1 787 ? -30.073 13.023 24.703 1.00 93.69 787 ILE A CA 1
ATOM 6477 C C . ILE A 1 787 ? -31.390 13.825 24.738 1.00 93.69 787 ILE A C 1
ATOM 6479 O O . ILE A 1 787 ? -32.073 13.871 23.712 1.00 93.69 787 ILE A O 1
ATOM 6483 N N . ARG A 1 788 ? -31.779 14.460 25.861 1.00 87.12 788 ARG A N 1
ATOM 6484 C CA . ARG A 1 788 ? -33.157 14.974 26.094 1.00 87.12 788 ARG A CA 1
ATOM 6485 C C . ARG A 1 788 ? -33.730 15.776 24.921 1.00 87.12 788 ARG A C 1
ATOM 6487 O O . ARG A 1 788 ? -34.748 15.374 24.352 1.00 87.12 788 ARG A O 1
ATOM 6494 N N . ASP A 1 789 ? -33.019 16.814 24.499 1.00 84.12 789 ASP A N 1
ATOM 6495 C CA . ASP A 1 789 ? -33.490 17.777 23.492 1.00 84.12 789 ASP A CA 1
ATOM 6496 C C . ASP A 1 789 ? -32.935 17.518 22.080 1.00 84.12 789 ASP A C 1
ATOM 6498 O O . ASP A 1 789 ? -33.049 18.352 21.187 1.00 84.12 789 ASP A O 1
ATOM 6502 N N . ASP A 1 790 ? -32.330 16.348 21.857 1.00 91.00 790 ASP A N 1
ATOM 6503 C CA . ASP A 1 790 ? -31.663 16.027 20.595 1.00 91.00 790 ASP A CA 1
ATOM 6504 C C . ASP A 1 790 ? -32.587 15.319 19.578 1.00 91.00 790 ASP A C 1
ATOM 6506 O O . ASP A 1 790 ? -33.776 15.099 19.818 1.00 91.00 790 ASP A O 1
ATOM 6510 N N . SER A 1 791 ? -32.060 14.926 18.420 1.00 91.69 791 SER A N 1
ATOM 6511 C CA . SER A 1 791 ? -32.791 14.237 17.354 1.00 91.69 791 SER A CA 1
ATOM 6512 C C . SER A 1 791 ? -32.061 12.996 16.840 1.00 91.69 791 SER A C 1
ATOM 6514 O O . SER A 1 791 ? -30.832 12.910 16.881 1.00 91.69 791 SER A O 1
ATOM 6516 N N . ASP A 1 792 ? -32.834 12.045 16.305 1.00 95.19 792 ASP A N 1
ATOM 6517 C CA . ASP A 1 792 ? -32.304 10.855 15.632 1.00 95.19 792 ASP A CA 1
ATOM 6518 C C . ASP A 1 792 ? -31.279 11.233 14.551 1.00 95.19 792 ASP A C 1
ATOM 6520 O O . ASP A 1 792 ? -31.538 12.089 13.688 1.00 95.19 792 ASP A O 1
ATOM 6524 N N . ARG A 1 793 ? -30.138 10.541 14.565 1.00 97.00 793 ARG A N 1
ATOM 6525 C CA . ARG A 1 793 ? -29.048 10.734 13.603 1.00 97.00 793 ARG A CA 1
ATOM 6526 C C . ARG A 1 793 ? -29.415 10.199 12.225 1.00 97.00 793 ARG A C 1
ATOM 6528 O O . ARG A 1 793 ? -30.304 9.357 12.078 1.00 97.00 793 ARG A O 1
ATOM 6535 N N . PHE A 1 794 ? -28.740 10.719 11.200 1.00 98.19 794 PHE A N 1
ATOM 6536 C CA . PHE A 1 794 ? -29.001 10.343 9.811 1.00 98.19 794 PHE A CA 1
ATOM 6537 C C . PHE A 1 794 ? -28.937 8.822 9.601 1.00 98.19 794 PHE A C 1
ATOM 6539 O O . PHE A 1 794 ? -29.885 8.243 9.074 1.00 98.19 794 PHE A O 1
ATOM 6546 N N . VAL A 1 795 ? -27.876 8.159 10.072 1.00 98.50 795 VAL A N 1
ATOM 6547 C CA . VAL A 1 795 ? -27.706 6.710 9.868 1.00 98.50 795 VAL A CA 1
ATOM 6548 C C . VAL A 1 795 ? -28.734 5.878 10.634 1.00 98.50 795 VAL A C 1
ATOM 6550 O O . VAL A 1 795 ? -29.265 4.925 10.066 1.00 98.50 795 VAL A O 1
ATOM 6553 N N . ALA A 1 796 ? -29.103 6.260 11.859 1.00 98.38 796 ALA A N 1
ATOM 6554 C CA . ALA A 1 796 ? -30.194 5.608 12.590 1.00 98.38 796 ALA A CA 1
ATOM 6555 C C . ALA A 1 796 ? -31.522 5.642 11.804 1.00 98.38 796 ALA A C 1
ATOM 6557 O O . ALA A 1 796 ? -32.234 4.639 11.716 1.00 98.38 796 ALA A O 1
ATOM 6558 N N . LYS A 1 797 ? -31.837 6.773 11.155 1.00 98.25 797 LYS A N 1
ATOM 6559 C CA . LYS A 1 797 ? -33.015 6.897 10.275 1.00 98.25 797 LYS A CA 1
ATOM 6560 C C . LYS A 1 797 ? -32.906 6.026 9.026 1.00 98.25 797 LYS A C 1
ATOM 6562 O O . LYS A 1 797 ? -33.922 5.512 8.570 1.00 98.25 797 LYS A O 1
ATOM 6567 N N . GLU A 1 798 ? -31.712 5.878 8.463 1.00 98.12 798 GLU A N 1
ATOM 6568 C CA . GLU A 1 798 ? -31.483 5.047 7.278 1.00 98.12 798 GLU A CA 1
ATOM 6569 C C . GLU A 1 798 ? -31.582 3.553 7.582 1.00 98.12 798 GLU A C 1
ATOM 6571 O O . GLU A 1 798 ? -32.198 2.816 6.814 1.00 98.12 798 GLU A O 1
ATOM 6576 N N . ILE A 1 799 ? -31.063 3.102 8.724 1.00 97.69 799 ILE A N 1
ATOM 6577 C CA . ILE A 1 799 ? -31.145 1.697 9.143 1.00 97.69 799 ILE A CA 1
ATOM 6578 C C . ILE A 1 799 ? -32.598 1.253 9.316 1.00 97.69 799 ILE A C 1
ATOM 6580 O O . ILE A 1 799 ? -32.967 0.191 8.826 1.00 97.69 799 ILE A O 1
ATOM 6584 N N . LYS A 1 800 ? -33.465 2.097 9.888 1.00 96.38 800 LYS A N 1
ATOM 6585 C CA . LYS A 1 800 ? -34.904 1.798 10.028 1.00 96.38 800 LYS A CA 1
ATOM 6586 C C . LYS A 1 800 ? -35.631 1.558 8.694 1.00 96.38 800 LYS A C 1
ATOM 6588 O O . LYS A 1 800 ? -36.689 0.938 8.688 1.00 96.38 800 LYS A O 1
ATOM 6593 N N . LYS A 1 801 ? -35.104 2.067 7.574 1.00 97.00 801 LYS A N 1
ATOM 6594 C CA . LYS A 1 801 ? -35.732 1.977 6.240 1.00 97.00 801 LYS A CA 1
ATOM 6595 C C . LYS A 1 801 ? -35.191 0.828 5.387 1.00 97.00 801 LYS A C 1
ATOM 6597 O O . LYS A 1 801 ? -35.724 0.580 4.306 1.00 97.00 801 LYS A O 1
ATOM 6602 N N . ARG A 1 802 ? -34.104 0.180 5.810 1.00 97.25 802 ARG A N 1
ATOM 6603 C CA . ARG A 1 802 ? -33.332 -0.767 4.993 1.00 97.25 802 ARG A CA 1
ATOM 6604 C C . ARG A 1 802 ? -33.552 -2.204 5.449 1.00 97.25 802 ARG A C 1
ATOM 6606 O O . ARG A 1 802 ? -33.860 -2.472 6.606 1.00 97.25 802 ARG A O 1
ATOM 6613 N N . LYS A 1 803 ? -33.351 -3.140 4.519 1.00 96.88 803 LYS A N 1
ATOM 6614 C CA . LYS A 1 803 ? -33.314 -4.579 4.797 1.00 96.88 803 LYS A CA 1
ATOM 6615 C C . LYS A 1 803 ? -31.867 -5.057 4.750 1.00 96.88 803 LYS A C 1
ATOM 6617 O O . LYS A 1 803 ? -31.222 -4.945 3.709 1.00 96.88 803 LYS A O 1
ATOM 6622 N N . PHE A 1 804 ? -31.377 -5.569 5.870 1.00 97.88 804 PHE A N 1
ATOM 6623 C CA . PHE A 1 804 ? -30.002 -6.038 6.017 1.00 97.88 804 PHE A CA 1
ATOM 6624 C C . PHE A 1 804 ? -29.898 -7.540 5.780 1.00 97.88 804 PHE A C 1
ATOM 6626 O O . PHE A 1 804 ? -30.880 -8.273 5.930 1.00 97.88 804 PHE A O 1
ATOM 6633 N N . SER A 1 805 ? -28.706 -7.975 5.384 1.00 98.50 805 SER A N 1
ATOM 6634 C CA . SER A 1 805 ? -28.360 -9.390 5.367 1.00 98.50 805 SER A CA 1
ATOM 6635 C C . SER A 1 805 ? -28.218 -9.960 6.775 1.00 98.50 805 SER A C 1
ATOM 6637 O O . SER A 1 805 ? -28.112 -9.204 7.740 1.00 98.50 805 SER A O 1
ATOM 6639 N N . GLU A 1 806 ? -28.156 -11.287 6.890 1.00 98.44 806 GLU A N 1
ATOM 6640 C CA . GLU A 1 806 ? -27.911 -11.962 8.169 1.00 98.44 806 GLU A CA 1
ATOM 6641 C C . GLU A 1 806 ? -26.610 -11.472 8.825 1.00 98.44 806 GLU A C 1
ATOM 6643 O O . GLU A 1 806 ? -26.608 -11.105 9.999 1.00 98.44 806 GLU A O 1
ATOM 6648 N N . GLU A 1 807 ? -25.522 -11.356 8.058 1.00 98.62 807 GLU A N 1
ATOM 6649 C CA . GLU A 1 807 ? -24.230 -10.917 8.585 1.00 98.62 807 GLU A CA 1
ATOM 6650 C C . GLU A 1 807 ? -24.260 -9.466 9.078 1.00 98.62 807 GLU A C 1
ATOM 6652 O O . GLU A 1 807 ? -23.694 -9.151 10.127 1.00 98.62 807 GLU A O 1
ATOM 6657 N N . ALA A 1 808 ? -24.926 -8.572 8.343 1.00 98.69 808 ALA A N 1
ATOM 6658 C CA . ALA A 1 808 ? -25.073 -7.178 8.750 1.00 98.69 808 ALA A CA 1
ATOM 6659 C C . ALA A 1 808 ? -26.017 -7.036 9.955 1.00 98.69 808 ALA A C 1
ATOM 6661 O O . ALA A 1 808 ? -25.723 -6.269 10.875 1.00 98.69 808 ALA A O 1
ATOM 6662 N N . SER A 1 809 ? -27.110 -7.801 9.992 1.00 98.62 809 SER A N 1
ATOM 6663 C CA . SER A 1 809 ? -28.042 -7.855 11.123 1.00 98.62 809 SER A CA 1
ATOM 6664 C C . SER A 1 809 ? -27.374 -8.348 12.407 1.00 98.62 809 SER A C 1
ATOM 6666 O O . SER A 1 809 ? -27.589 -7.747 13.460 1.00 98.62 809 SER A O 1
ATOM 6668 N N . ASP A 1 810 ? -26.513 -9.364 12.326 1.00 98.62 810 ASP A N 1
ATOM 6669 C CA . ASP A 1 810 ? -25.729 -9.858 13.463 1.00 98.62 810 ASP A CA 1
ATOM 6670 C C . ASP A 1 810 ? -24.815 -8.775 14.051 1.00 98.62 810 ASP A C 1
ATOM 6672 O O . ASP A 1 810 ? -24.716 -8.626 15.272 1.00 98.62 810 ASP A O 1
ATOM 6676 N N . VAL A 1 811 ? -24.153 -7.995 13.188 1.00 98.75 811 VAL A N 1
ATOM 6677 C CA . VAL A 1 811 ? -23.294 -6.880 13.611 1.00 98.75 811 VAL A CA 1
ATOM 6678 C C . VAL A 1 811 ? -24.123 -5.779 14.273 1.00 98.75 811 VAL A C 1
ATOM 6680 O O . VAL A 1 811 ? -23.740 -5.298 15.340 1.00 98.75 811 VAL A O 1
ATOM 6683 N N . ILE A 1 812 ? -25.275 -5.411 13.700 1.00 98.62 812 ILE A N 1
ATOM 6684 C CA . ILE A 1 812 ? -26.189 -4.425 14.300 1.00 98.62 812 ILE A CA 1
ATOM 6685 C C . ILE A 1 812 ? -26.616 -4.892 15.696 1.00 98.62 812 ILE A C 1
ATOM 6687 O O . ILE A 1 812 ? -26.439 -4.148 16.661 1.00 98.62 812 ILE A O 1
ATOM 6691 N N . MET A 1 813 ? -27.096 -6.131 15.821 1.00 98.50 813 MET A N 1
ATOM 6692 C CA . MET A 1 813 ? -27.560 -6.701 17.086 1.00 98.50 813 MET A CA 1
ATOM 6693 C C . MET A 1 813 ? -26.462 -6.688 18.158 1.00 98.50 813 MET A C 1
ATOM 6695 O O . MET A 1 813 ? -26.668 -6.153 19.247 1.00 98.50 813 MET A O 1
ATOM 6699 N N . LEU A 1 814 ? -25.276 -7.223 17.854 1.00 98.69 814 LEU A N 1
ATOM 6700 C CA . LEU A 1 814 ? -24.176 -7.279 18.822 1.00 98.69 814 LEU A CA 1
ATOM 6701 C C . LEU A 1 814 ? -23.620 -5.890 19.160 1.00 98.69 814 LEU A C 1
ATOM 6703 O O . LEU A 1 814 ? -23.225 -5.653 20.299 1.00 98.69 814 LEU A O 1
ATOM 6707 N N . SER A 1 815 ? -23.616 -4.952 18.207 1.00 98.44 815 SER A N 1
ATOM 6708 C CA . SER A 1 815 ? -23.208 -3.567 18.474 1.00 98.44 815 SER A CA 1
ATOM 6709 C C . SER A 1 815 ? -24.180 -2.847 19.414 1.00 98.44 815 SER A C 1
ATOM 6711 O O . SER A 1 815 ? -23.743 -2.093 20.282 1.00 98.44 815 SER A O 1
ATOM 6713 N N . GLN A 1 816 ? -25.482 -3.122 19.289 1.00 98.50 816 GLN A N 1
ATOM 6714 C CA . GLN A 1 816 ? -26.519 -2.606 20.178 1.00 98.50 816 GLN A CA 1
ATOM 6715 C C . GLN A 1 816 ? -26.388 -3.195 21.587 1.00 98.50 816 GLN A C 1
ATOM 6717 O O . GLN A 1 816 ? -26.415 -2.445 22.563 1.00 98.50 816 GLN A O 1
ATOM 6722 N N . MET A 1 817 ? -26.177 -4.512 21.694 1.00 98.19 817 MET A N 1
ATOM 6723 C CA . MET A 1 817 ? -25.926 -5.189 22.974 1.00 98.19 817 MET A CA 1
ATOM 6724 C C . MET A 1 817 ? -24.685 -4.626 23.673 1.00 98.19 817 MET A C 1
ATOM 6726 O O . MET A 1 817 ? -24.740 -4.286 24.852 1.00 98.19 817 MET A O 1
ATOM 6730 N N . LEU A 1 818 ? -23.582 -4.462 22.937 1.00 98.06 818 LEU A N 1
ATOM 6731 C CA . LEU A 1 818 ? -22.356 -3.880 23.474 1.00 98.06 818 LEU A CA 1
ATOM 6732 C C . LEU A 1 818 ? -22.580 -2.441 23.960 1.00 98.06 818 LEU A C 1
ATOM 6734 O O . LEU A 1 818 ? -22.086 -2.071 25.021 1.00 98.06 818 LEU A O 1
ATOM 6738 N N . TYR A 1 819 ? -23.318 -1.624 23.203 1.00 98.19 819 TYR A N 1
ATOM 6739 C CA . TYR A 1 819 ? -23.637 -0.260 23.622 1.00 98.19 819 TYR A CA 1
ATOM 6740 C C . TYR A 1 819 ? -24.442 -0.250 24.931 1.00 98.19 819 TYR A C 1
ATOM 6742 O O . TYR A 1 819 ? -24.107 0.517 25.834 1.00 98.19 819 TYR A O 1
ATOM 6750 N N . GLU A 1 820 ? -25.450 -1.123 25.064 1.00 96.81 820 GLU A N 1
ATOM 6751 C CA . GLU A 1 820 ? -26.244 -1.267 26.294 1.00 96.81 820 GLU A CA 1
ATOM 6752 C C . GLU A 1 820 ? -25.382 -1.676 27.496 1.00 96.81 820 GLU A C 1
ATOM 6754 O O . GLU A 1 820 ? -25.500 -1.075 28.564 1.00 96.81 820 GLU A O 1
ATOM 6759 N N . GLU A 1 821 ? -24.485 -2.652 27.333 1.00 94.06 821 GLU A N 1
ATOM 6760 C CA . GLU A 1 821 ? -23.535 -3.054 28.382 1.00 94.06 821 GLU A CA 1
ATOM 6761 C C . GLU A 1 821 ? -22.650 -1.880 28.829 1.00 94.06 821 GLU A C 1
ATOM 6763 O O . GLU A 1 821 ? -22.419 -1.674 30.022 1.00 94.06 821 GLU A O 1
ATOM 6768 N N . GLN A 1 822 ? -22.200 -1.063 27.874 1.00 94.69 822 GLN A N 1
ATOM 6769 C CA . GLN A 1 822 ? -21.339 0.094 28.120 1.00 94.69 822 GLN A CA 1
ATOM 6770 C C . GLN A 1 822 ? -22.061 1.297 28.748 1.00 94.69 822 GLN A C 1
ATOM 6772 O O . GLN A 1 822 ? -21.396 2.275 29.102 1.00 94.69 822 GLN A O 1
ATOM 6777 N N . LEU A 1 823 ? -23.392 1.282 28.888 1.00 93.81 823 LEU A N 1
ATOM 6778 C CA . LEU A 1 823 ? -24.112 2.334 29.618 1.00 93.81 823 LEU A CA 1
ATOM 6779 C C . LEU A 1 823 ? -23.825 2.271 31.122 1.00 93.81 823 LEU A C 1
ATOM 6781 O O . LEU A 1 823 ? -23.685 3.318 31.756 1.00 93.81 823 LEU A O 1
ATOM 6785 N N . SER A 1 824 ? -23.673 1.065 31.679 1.00 86.31 824 SER A N 1
ATOM 6786 C CA . SER A 1 824 ? -23.409 0.860 33.109 1.00 86.31 824 SER A CA 1
ATOM 6787 C C . SER A 1 824 ? -21.993 1.267 33.525 1.00 86.31 824 SER A C 1
ATOM 6789 O O . SER A 1 824 ? -21.801 1.771 34.627 1.00 86.31 824 SER A O 1
ATOM 6791 N N . SER A 1 825 ? -21.000 1.102 32.648 1.00 84.38 825 SER A N 1
ATOM 6792 C CA . SER A 1 825 ? -19.613 1.532 32.893 1.00 84.38 825 SER A CA 1
ATOM 6793 C C . SER A 1 825 ? -19.326 2.953 32.401 1.00 84.38 825 SER A C 1
ATOM 6795 O O . SER A 1 825 ? -18.181 3.418 32.448 1.00 84.38 825 SER A O 1
ATOM 6797 N N . ARG A 1 826 ? -20.349 3.670 31.913 1.00 89.00 826 ARG A N 1
ATOM 6798 C CA . ARG A 1 826 ? -20.152 4.936 31.208 1.00 89.00 826 ARG A CA 1
ATOM 6799 C C . ARG A 1 826 ? -19.567 6.025 32.093 1.00 89.00 826 ARG A C 1
ATOM 6801 O O . ARG A 1 826 ? -18.620 6.686 31.682 1.00 89.00 826 ARG A O 1
ATOM 6808 N N . GLN A 1 827 ? -20.098 6.173 33.306 1.00 83.38 827 GLN A N 1
ATOM 6809 C CA . GLN A 1 827 ? -19.641 7.187 34.256 1.00 83.38 827 GLN A CA 1
ATOM 6810 C C . GLN A 1 827 ? -18.159 7.004 34.605 1.00 83.38 827 GLN A C 1
ATOM 6812 O O . GLN A 1 827 ? -17.395 7.964 34.562 1.00 83.38 827 GLN A O 1
ATOM 6817 N N . SER A 1 828 ? -17.743 5.770 34.897 1.00 80.56 828 SER A N 1
ATOM 6818 C CA . SER A 1 828 ? -16.338 5.443 35.162 1.00 80.56 828 SER A CA 1
ATOM 6819 C C . SER A 1 828 ? -15.465 5.701 33.935 1.00 80.56 828 SER A C 1
ATOM 6821 O O . SER A 1 828 ? -14.410 6.311 34.048 1.00 80.56 828 SER A O 1
ATOM 6823 N N . SER A 1 829 ? -15.951 5.342 32.744 1.00 84.81 829 SER A N 1
ATOM 6824 C CA . SER A 1 829 ? -15.221 5.582 31.495 1.00 84.81 829 SER A CA 1
ATOM 6825 C C . SER A 1 829 ? -14.983 7.071 31.225 1.00 84.81 829 SER A C 1
ATOM 6827 O O . SER A 1 829 ? -13.919 7.428 30.734 1.00 84.81 829 SER A O 1
ATOM 6829 N N . ILE A 1 830 ? -15.943 7.947 31.547 1.00 87.62 830 ILE A N 1
ATOM 6830 C CA . ILE A 1 830 ? -15.787 9.408 31.415 1.00 87.62 830 ILE A CA 1
ATOM 6831 C C . ILE A 1 830 ? -14.666 9.922 32.326 1.00 87.62 830 ILE A C 1
ATOM 6833 O O . ILE A 1 830 ? -13.884 10.772 31.909 1.00 87.62 830 ILE A O 1
ATOM 6837 N N . ILE A 1 831 ? -14.577 9.400 33.553 1.00 80.38 831 ILE A N 1
ATOM 6838 C CA . ILE A 1 831 ? -13.543 9.785 34.524 1.00 80.38 831 ILE A CA 1
ATOM 6839 C C . ILE A 1 831 ? -12.157 9.334 34.050 1.00 80.38 831 ILE A C 1
ATOM 6841 O O . ILE A 1 831 ? -11.207 10.110 34.130 1.00 80.38 831 ILE A O 1
ATOM 6845 N N . ASP A 1 832 ? -12.049 8.109 33.532 1.00 78.25 832 ASP A N 1
ATOM 6846 C CA . ASP A 1 832 ? -10.768 7.531 33.109 1.00 78.25 832 ASP A CA 1
ATOM 6847 C C . ASP A 1 832 ? -10.297 8.053 31.739 1.00 78.25 832 ASP A C 1
ATOM 6849 O O . ASP A 1 832 ? -9.100 8.061 31.445 1.00 78.25 832 ASP A O 1
ATOM 6853 N N . LEU A 1 833 ? -11.231 8.486 30.884 1.00 89.31 833 LEU A N 1
ATOM 6854 C CA . LEU A 1 833 ? -10.977 8.938 29.512 1.00 89.31 833 LEU A CA 1
ATOM 6855 C C . LEU A 1 833 ? -11.649 10.296 29.214 1.00 89.31 833 LEU A C 1
ATOM 6857 O O . LEU A 1 833 ? -12.417 10.401 28.248 1.00 89.31 833 LEU A O 1
ATOM 6861 N N . PRO A 1 834 ? -11.356 11.359 29.987 1.00 87.62 834 PRO A N 1
ATOM 6862 C CA . PRO A 1 834 ? -12.050 12.647 29.879 1.00 87.62 834 PRO A CA 1
ATOM 6863 C C . PRO A 1 834 ? -11.876 13.323 28.510 1.00 87.62 834 PRO A C 1
ATOM 6865 O O . PRO A 1 834 ? -12.718 14.105 28.082 1.00 87.62 834 PRO A O 1
ATOM 6868 N N . GLN A 1 835 ? -10.813 12.992 27.776 1.00 90.06 835 GLN A N 1
ATOM 6869 C CA . GLN A 1 835 ? -10.532 13.506 26.433 1.00 90.06 835 GLN A CA 1
ATOM 6870 C C . GLN A 1 835 ? -11.421 12.917 25.326 1.00 90.06 835 GLN A C 1
ATOM 6872 O O . GLN A 1 835 ? -11.296 13.317 24.170 1.00 90.06 835 GLN A O 1
ATOM 6877 N N . LEU A 1 836 ? -12.259 11.918 25.628 1.00 92.94 836 LEU A N 1
ATOM 6878 C CA . LEU A 1 836 ? -12.988 11.158 24.612 1.00 92.94 836 LEU A CA 1
ATOM 6879 C C . LEU A 1 836 ? -14.466 11.536 24.456 1.00 92.94 836 LEU A C 1
ATOM 6881 O O . LEU A 1 836 ? -15.159 10.851 23.706 1.00 92.94 836 LEU A O 1
ATOM 6885 N N . SER A 1 837 ? -14.956 12.586 25.121 1.00 95.25 837 SER A N 1
ATOM 6886 C CA . SER A 1 837 ? -16.357 13.036 25.025 1.00 95.25 837 SER A CA 1
ATOM 6887 C C . SER A 1 837 ? -17.376 11.895 25.216 1.00 95.25 837 SER A C 1
ATOM 6889 O O . SER A 1 837 ? -18.338 11.767 24.454 1.00 95.25 837 SER A O 1
ATOM 6891 N N . LEU A 1 838 ? -17.126 10.995 26.174 1.00 95.88 838 LEU A N 1
ATOM 6892 C CA . LEU A 1 838 ? -17.924 9.776 26.363 1.00 95.88 838 LEU A CA 1
ATOM 6893 C C . LEU A 1 838 ? -19.310 10.042 26.961 1.00 95.88 838 LEU A C 1
ATOM 6895 O O . LEU A 1 838 ? -20.157 9.150 26.927 1.00 95.88 838 LEU A O 1
ATOM 6899 N N . GLU A 1 839 ? -19.555 11.256 27.449 1.00 94.56 839 GLU A N 1
ATOM 6900 C CA . GLU A 1 839 ? -20.874 11.772 27.811 1.00 94.56 839 GLU A CA 1
ATOM 6901 C C . GLU A 1 839 ? -21.840 11.843 26.620 1.00 94.56 839 GLU A C 1
ATOM 6903 O O . GLU A 1 839 ? -23.053 11.842 26.813 1.00 94.56 839 GLU A O 1
ATOM 6908 N N . ALA A 1 840 ? -21.321 11.875 25.389 1.00 96.62 840 ALA A N 1
ATOM 6909 C CA . ALA A 1 840 ? -22.141 11.894 24.189 1.00 96.62 840 ALA A CA 1
ATOM 6910 C C . ALA A 1 840 ? -22.986 10.615 24.061 1.00 96.62 840 ALA A C 1
ATOM 6912 O O . ALA A 1 840 ? -22.461 9.502 24.116 1.00 96.62 840 ALA A O 1
ATOM 6913 N N . TRP A 1 841 ? -24.287 10.742 23.793 1.00 97.19 841 TRP A N 1
ATOM 6914 C CA . TRP A 1 841 ? -25.115 9.561 23.509 1.00 97.19 841 TRP A CA 1
ATOM 6915 C C . TRP A 1 841 ? -24.772 8.923 22.151 1.00 97.19 841 TRP A C 1
ATOM 6917 O O . TRP A 1 841 ? -24.908 7.716 21.972 1.00 97.19 841 TRP A O 1
ATOM 6927 N N . ASP A 1 842 ? -24.248 9.703 21.209 1.00 97.75 842 ASP A N 1
ATOM 6928 C CA . ASP A 1 842 ? -23.950 9.301 19.835 1.00 97.75 842 ASP A CA 1
ATOM 6929 C C . ASP A 1 842 ? -22.469 8.934 19.599 1.00 97.75 842 ASP A C 1
ATOM 6931 O O . ASP A 1 842 ? -21.920 9.170 18.515 1.00 97.75 842 ASP A O 1
ATOM 6935 N N . ILE A 1 843 ? -21.801 8.348 20.604 1.00 97.75 843 ILE A N 1
ATOM 6936 C CA . ILE A 1 843 ? -20.394 7.932 20.479 1.00 97.75 843 ILE A CA 1
ATOM 6937 C C . ILE A 1 843 ? -20.149 6.992 19.289 1.00 97.75 843 ILE A C 1
ATOM 6939 O O . ILE A 1 843 ? -20.924 6.083 18.999 1.00 97.75 843 ILE A O 1
ATOM 6943 N N . GLY A 1 844 ? -19.025 7.188 18.605 1.00 97.62 844 GLY A N 1
ATOM 6944 C CA . GLY A 1 844 ? -18.619 6.360 17.474 1.00 97.62 844 GLY A CA 1
ATOM 6945 C C . GLY A 1 844 ? -17.869 5.083 17.857 1.00 97.62 844 GLY A C 1
ATOM 6946 O O . GLY A 1 844 ? -17.522 4.841 19.016 1.00 97.62 844 GLY A O 1
ATOM 6947 N N . TRP A 1 845 ? -17.533 4.281 16.845 1.00 97.69 845 TRP A N 1
ATOM 6948 C CA . TRP A 1 845 ? -16.844 3.000 17.027 1.00 97.69 845 TRP A CA 1
ATOM 6949 C C . TRP A 1 845 ? -15.481 3.130 17.713 1.00 97.69 845 TRP A C 1
ATOM 6951 O O . TRP A 1 845 ? -15.122 2.312 18.562 1.00 97.69 845 TRP A O 1
ATOM 6961 N N . TYR A 1 846 ? -14.719 4.181 17.392 1.00 97.31 846 TYR A N 1
ATOM 6962 C CA . TYR A 1 846 ? -13.453 4.455 18.071 1.00 97.31 846 TYR A CA 1
ATOM 6963 C C . TYR A 1 846 ? -13.646 4.614 19.586 1.00 97.31 846 TYR A C 1
ATOM 6965 O O . TYR A 1 846 ? -12.937 3.965 20.351 1.00 97.31 846 TYR A O 1
ATOM 6973 N N . GLN A 1 847 ? -14.628 5.416 20.009 1.00 97.81 847 GLN A N 1
ATOM 6974 C CA . GLN A 1 847 ? -14.940 5.671 21.419 1.00 97.81 847 GLN A CA 1
ATOM 6975 C C . GLN A 1 847 ? -15.398 4.385 22.131 1.00 97.81 847 GLN A C 1
ATOM 6977 O O . GLN A 1 847 ? -14.878 4.066 23.199 1.00 97.81 847 GLN A O 1
ATOM 6982 N N . MET A 1 848 ? -16.268 3.580 21.506 1.00 97.88 848 MET A N 1
ATOM 6983 C CA . MET A 1 848 ? -16.694 2.281 22.058 1.00 97.88 848 MET A CA 1
ATOM 6984 C C . MET A 1 848 ? -15.530 1.307 22.272 1.00 97.88 848 MET A C 1
ATOM 6986 O O . MET A 1 848 ? -15.501 0.586 23.272 1.00 97.88 848 MET A O 1
ATOM 6990 N N . LYS A 1 849 ? -14.551 1.285 21.356 1.00 97.44 849 LYS A N 1
ATOM 6991 C CA . LYS A 1 849 ? -13.337 0.473 21.521 1.00 97.44 849 LYS A CA 1
ATOM 6992 C C . LYS A 1 849 ? -12.497 0.933 22.710 1.00 97.44 849 LYS A C 1
ATOM 6994 O O . LYS A 1 849 ? -11.960 0.081 23.409 1.00 97.44 849 LYS A O 1
ATOM 6999 N N . GLN A 1 850 ? -12.402 2.240 22.962 1.00 96.38 850 GLN A N 1
ATOM 7000 C CA . GLN A 1 850 ? -11.663 2.747 24.124 1.00 96.38 850 GLN A CA 1
ATOM 7001 C C . GLN A 1 850 ? -12.342 2.368 25.443 1.00 96.38 850 GLN A C 1
ATOM 7003 O O . GLN A 1 850 ? -11.651 1.922 26.354 1.00 96.38 850 GLN A O 1
ATOM 7008 N N . ILE A 1 851 ? -13.678 2.430 25.518 1.00 93.69 851 ILE A N 1
ATOM 7009 C CA . ILE A 1 851 ? -14.426 1.927 26.685 1.00 93.69 851 ILE A CA 1
ATOM 7010 C C . ILE A 1 851 ? -14.109 0.446 26.919 1.00 93.69 851 ILE A C 1
ATOM 7012 O O . ILE A 1 851 ? -13.778 0.051 28.033 1.00 93.69 851 ILE A O 1
ATOM 7016 N N . ASN A 1 852 ? -14.132 -0.374 25.863 1.00 93.25 852 ASN A N 1
ATOM 7017 C CA . ASN A 1 852 ? -13.845 -1.805 25.979 1.00 93.25 852 ASN A CA 1
ATOM 7018 C C . ASN A 1 852 ? -12.392 -2.119 26.384 1.00 93.25 852 ASN A C 1
ATOM 7020 O O . ASN A 1 852 ? -12.122 -3.213 26.869 1.00 93.25 852 ASN A O 1
ATOM 7024 N N . ASN A 1 853 ? -11.439 -1.208 26.171 1.00 91.38 853 ASN A N 1
ATOM 7025 C CA . ASN A 1 853 ? -10.058 -1.414 26.619 1.00 91.38 853 ASN A CA 1
ATOM 7026 C C . ASN A 1 853 ? -9.934 -1.337 28.148 1.00 91.38 853 ASN A C 1
ATOM 7028 O O . ASN A 1 853 ? -9.059 -1.989 28.708 1.00 91.38 853 ASN A O 1
ATOM 7032 N N . ILE A 1 854 ? -10.803 -0.560 28.803 1.00 85.50 854 ILE A N 1
ATOM 7033 C CA . ILE A 1 854 ? -10.853 -0.432 30.268 1.00 85.50 854 ILE A CA 1
ATOM 7034 C C . ILE A 1 854 ? -11.832 -1.445 30.865 1.00 85.50 854 ILE A C 1
ATOM 7036 O O . ILE A 1 854 ? -11.533 -2.079 31.873 1.00 85.50 854 ILE A O 1
ATOM 7040 N N . PHE A 1 855 ? -12.976 -1.643 30.205 1.00 81.62 855 PHE A N 1
ATOM 7041 C CA . PHE A 1 855 ? -14.032 -2.567 30.614 1.00 81.62 855 PHE A CA 1
ATOM 7042 C C . PHE A 1 855 ? -14.280 -3.615 29.517 1.00 81.62 855 PHE A C 1
ATOM 7044 O O . PHE A 1 855 ? -15.206 -3.454 28.715 1.00 81.62 855 PHE A O 1
ATOM 7051 N N . PRO A 1 856 ? -13.451 -4.674 29.431 1.00 86.94 856 PRO A N 1
ATOM 7052 C CA . PRO A 1 856 ? -13.593 -5.694 28.401 1.00 86.94 856 PRO A CA 1
ATOM 7053 C C . PRO A 1 856 ? -14.943 -6.409 28.468 1.00 86.94 856 PRO A C 1
ATOM 7055 O O . PRO A 1 856 ? -15.346 -6.904 29.519 1.00 86.94 856 PRO A O 1
ATOM 7058 N N . SER A 1 857 ? -15.611 -6.512 27.321 1.00 86.75 857 SER A N 1
ATOM 7059 C CA . SER A 1 857 ? -16.846 -7.274 27.153 1.00 86.75 857 SER A CA 1
ATOM 7060 C C . SER A 1 857 ? -16.639 -8.477 26.233 1.00 86.75 857 SER A C 1
ATOM 7062 O O . SER A 1 857 ? -16.023 -8.370 25.172 1.00 86.75 857 SER A O 1
ATOM 7064 N N . LYS A 1 858 ? -17.243 -9.618 26.588 1.00 92.12 858 LYS A N 1
ATOM 7065 C CA . LYS A 1 858 ? -17.317 -10.798 25.710 1.00 92.12 858 LYS A CA 1
ATOM 7066 C C . LYS A 1 858 ? -18.104 -10.507 24.424 1.00 92.12 858 LYS A C 1
ATOM 7068 O O . LYS A 1 858 ? -17.787 -11.051 23.367 1.00 92.12 858 LYS A O 1
ATOM 7073 N N . THR A 1 859 ? -19.083 -9.606 24.492 1.00 95.88 859 THR A N 1
ATOM 7074 C CA . THR A 1 859 ? -19.879 -9.157 23.344 1.00 95.88 859 THR A CA 1
ATOM 7075 C C . THR A 1 859 ? -19.012 -8.449 22.305 1.00 95.88 859 THR A C 1
ATOM 7077 O O . THR A 1 859 ? -19.241 -8.619 21.109 1.00 95.88 859 THR A O 1
ATOM 7080 N N . MET A 1 860 ? -17.953 -7.741 22.719 1.00 96.19 860 MET A N 1
ATOM 7081 C CA . MET A 1 860 ? -16.979 -7.161 21.787 1.00 96.19 860 MET A CA 1
ATOM 7082 C C . MET A 1 860 ? -16.241 -8.232 20.974 1.00 96.19 860 MET A C 1
ATOM 7084 O O . MET A 1 860 ? -15.988 -8.033 19.784 1.00 96.19 860 MET A O 1
ATOM 7088 N N . ASP A 1 861 ? -15.888 -9.364 21.581 1.00 95.06 861 ASP A N 1
ATOM 7089 C CA . ASP A 1 861 ? -15.180 -10.435 20.875 1.00 95.06 861 ASP A CA 1
ATOM 7090 C C . ASP A 1 861 ? -16.089 -11.120 19.847 1.00 95.06 861 ASP A C 1
ATOM 7092 O O . ASP A 1 861 ? -15.688 -11.305 18.695 1.00 95.06 861 ASP A O 1
ATOM 7096 N N . TRP A 1 862 ? -17.348 -11.383 20.211 1.00 97.62 862 TRP A N 1
ATOM 7097 C CA . TRP A 1 862 ? -18.363 -11.859 19.265 1.00 97.62 862 TRP A CA 1
ATOM 7098 C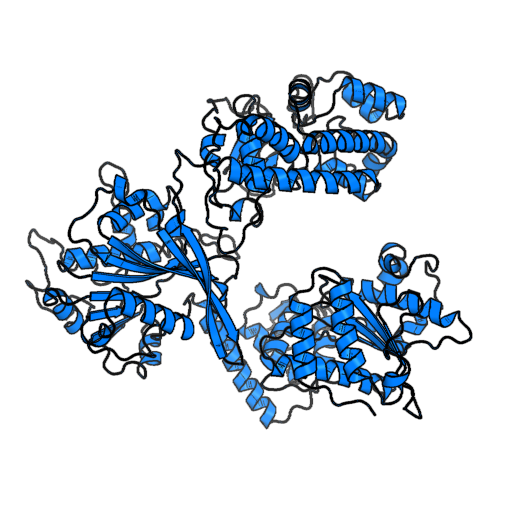 C . TRP A 1 862 ? -18.621 -10.854 18.139 1.00 97.62 862 TRP A C 1
ATOM 7100 O O . TRP A 1 862 ? -18.705 -11.235 16.970 1.00 97.62 862 TRP A O 1
ATOM 7110 N N . LEU A 1 863 ? -18.697 -9.561 18.461 1.00 98.25 863 LEU A N 1
ATOM 7111 C CA . LEU A 1 863 ? -18.891 -8.503 17.474 1.00 98.25 863 LEU A CA 1
ATOM 7112 C C . LEU A 1 863 ? -17.738 -8.468 16.461 1.00 98.25 863 LEU A C 1
ATOM 7114 O O . LEU A 1 863 ? -17.987 -8.409 15.259 1.00 98.25 863 LEU A O 1
ATOM 7118 N N . LYS A 1 864 ? -16.479 -8.576 16.908 1.00 97.69 864 LYS A N 1
ATOM 7119 C CA . LYS A 1 864 ? -15.307 -8.653 16.013 1.00 97.69 864 LYS A CA 1
ATOM 7120 C C . LYS A 1 864 ? -15.364 -9.864 15.079 1.00 97.69 864 LYS A C 1
ATOM 7122 O O . LYS A 1 864 ? -14.994 -9.747 13.907 1.00 97.69 864 LYS A O 1
ATOM 7127 N N . GLU A 1 865 ? -15.834 -11.009 15.570 1.00 97.94 865 GLU A N 1
ATOM 7128 C CA . GLU A 1 865 ? -16.038 -12.203 14.743 1.00 97.94 865 GLU A CA 1
ATOM 7129 C C . GLU A 1 865 ? -17.081 -11.942 13.644 1.00 97.94 865 GLU A C 1
ATOM 7131 O O . GLU A 1 865 ? -16.831 -12.220 12.468 1.00 97.94 865 GLU A O 1
ATOM 7136 N N . LYS A 1 866 ? -18.228 -11.350 13.997 1.00 98.50 866 LYS A N 1
ATOM 7137 C CA . LYS A 1 866 ? -19.298 -11.040 13.036 1.00 98.50 866 LYS A CA 1
ATOM 7138 C C . LYS A 1 866 ? -18.903 -9.952 12.038 1.00 98.50 866 LYS A C 1
ATOM 7140 O O . LYS A 1 866 ? -19.158 -10.118 10.848 1.00 98.50 866 LYS A O 1
ATOM 7145 N N . ILE A 1 867 ? -18.175 -8.917 12.467 1.00 98.44 867 ILE A N 1
ATOM 7146 C CA . ILE A 1 867 ? -17.578 -7.919 11.560 1.00 98.44 867 ILE A CA 1
ATOM 7147 C C . ILE A 1 867 ? -16.641 -8.604 10.556 1.00 98.44 867 ILE A C 1
ATOM 7149 O O . ILE A 1 867 ? -16.651 -8.269 9.374 1.00 98.44 867 ILE A O 1
ATOM 7153 N N . SER A 1 868 ? -15.853 -9.590 10.996 1.00 97.88 868 SER A N 1
ATOM 7154 C CA . SER A 1 868 ? -14.949 -10.329 10.104 1.00 97.88 868 SER A CA 1
ATOM 7155 C C . SER A 1 868 ? -15.712 -11.148 9.055 1.00 97.88 868 SER A C 1
ATOM 7157 O O . SER A 1 868 ? -15.308 -11.173 7.894 1.00 97.88 868 SER A O 1
ATOM 7159 N N . LYS A 1 869 ? -16.843 -11.761 9.427 1.00 98.31 869 LYS A N 1
ATOM 7160 C CA . LYS A 1 869 ? -17.733 -12.469 8.488 1.00 98.31 869 LYS A CA 1
ATOM 7161 C C . LYS A 1 869 ? -18.364 -11.517 7.469 1.00 98.31 869 LYS A C 1
ATOM 7163 O O . LYS A 1 869 ? -18.285 -11.780 6.270 1.00 98.31 869 LYS A O 1
ATOM 7168 N N . LEU A 1 870 ? -18.891 -10.379 7.925 1.00 98.62 870 LEU A N 1
ATOM 7169 C CA . LEU A 1 870 ? -19.426 -9.337 7.045 1.00 98.62 870 LEU A CA 1
ATOM 7170 C C . LEU A 1 870 ? -18.352 -8.812 6.078 1.00 98.62 870 LEU A C 1
ATOM 7172 O O . LEU A 1 870 ? -18.606 -8.659 4.885 1.00 98.62 870 LEU A O 1
ATOM 7176 N N . LYS A 1 871 ? -17.120 -8.614 6.563 1.00 97.88 871 LYS A N 1
ATOM 7177 C CA . LYS A 1 871 ? -15.988 -8.180 5.737 1.00 97.88 871 LYS A CA 1
ATOM 7178 C C . LYS A 1 871 ? -15.691 -9.158 4.598 1.00 97.88 871 LYS A C 1
ATOM 7180 O O . LYS A 1 871 ? -15.529 -8.711 3.464 1.00 97.88 871 LYS A O 1
ATOM 7185 N N . LEU A 1 872 ? -15.645 -10.462 4.886 1.00 98.00 872 LEU A N 1
ATOM 7186 C CA . LEU A 1 872 ? -15.414 -11.510 3.880 1.00 98.00 872 LEU A CA 1
ATOM 7187 C C . LEU A 1 872 ? -16.530 -11.550 2.829 1.00 98.00 872 LEU A C 1
ATOM 7189 O O . LEU A 1 872 ? -16.265 -11.721 1.638 1.00 98.00 872 LEU A O 1
ATOM 7193 N N . LYS A 1 873 ? -17.779 -11.347 3.254 1.00 98.31 873 LYS A N 1
ATOM 7194 C CA . LYS A 1 873 ? -18.911 -11.239 2.334 1.00 98.31 873 LYS A CA 1
ATOM 7195 C C . LYS A 1 873 ? -18.791 -10.017 1.425 1.00 98.31 873 LYS A C 1
ATOM 7197 O O . LYS A 1 873 ? -18.931 -10.143 0.210 1.00 98.31 873 LYS A O 1
ATOM 7202 N N . CYS A 1 874 ? -18.488 -8.845 1.983 1.00 98.31 874 CYS A N 1
ATOM 7203 C CA . CYS A 1 874 ? -18.275 -7.645 1.181 1.00 98.31 874 CYS A CA 1
ATOM 7204 C C . CYS A 1 874 ? -17.116 -7.824 0.188 1.00 98.31 874 CYS A C 1
ATOM 7206 O O . CYS A 1 874 ? -17.262 -7.440 -0.967 1.00 98.31 874 CYS A O 1
ATOM 7208 N N . GLU A 1 875 ? -16.009 -8.450 0.599 1.00 97.38 875 GLU A N 1
ATOM 7209 C CA . GLU A 1 875 ? -14.888 -8.798 -0.287 1.00 97.38 875 GLU A CA 1
ATOM 7210 C C . GLU A 1 875 ? -15.341 -9.662 -1.473 1.00 97.38 875 GLU A C 1
ATOM 7212 O O . GLU A 1 875 ? -15.037 -9.337 -2.621 1.00 97.38 875 GLU A O 1
ATOM 7217 N N . LYS A 1 876 ? -16.134 -10.713 -1.230 1.00 97.75 876 LYS A N 1
ATOM 7218 C CA . LYS A 1 876 ? -16.715 -11.547 -2.296 1.00 97.75 876 LYS A CA 1
ATOM 7219 C C . LYS A 1 876 ? -17.577 -10.720 -3.256 1.00 97.75 876 LYS A C 1
ATOM 7221 O O . LYS A 1 876 ? -17.412 -10.823 -4.474 1.00 97.75 876 LYS A O 1
ATOM 7226 N N . ASN A 1 877 ? -18.437 -9.859 -2.716 1.00 98.19 877 ASN A N 1
ATOM 7227 C CA . ASN A 1 877 ? -19.377 -9.062 -3.504 1.00 98.19 877 ASN A CA 1
ATOM 7228 C C . ASN A 1 877 ? -18.688 -7.986 -4.361 1.00 98.19 877 ASN A C 1
ATOM 7230 O O . ASN A 1 877 ? -19.195 -7.657 -5.430 1.00 98.19 877 ASN A O 1
ATOM 7234 N N . VAL A 1 878 ? -17.509 -7.483 -3.969 1.00 98.06 878 VAL A N 1
ATOM 7235 C CA . VAL A 1 878 ? -16.687 -6.595 -4.821 1.00 98.06 878 VAL A CA 1
ATOM 7236 C C . VAL A 1 878 ? -16.374 -7.264 -6.163 1.00 98.06 878 VAL A C 1
ATOM 7238 O O . VAL A 1 878 ? -16.491 -6.635 -7.217 1.00 98.06 878 VAL A O 1
ATOM 7241 N N . TYR A 1 879 ? -16.011 -8.548 -6.147 1.00 96.75 879 TYR A N 1
ATOM 7242 C CA . TYR A 1 879 ? -15.742 -9.300 -7.371 1.00 96.75 879 TYR A CA 1
ATOM 7243 C C . TYR A 1 879 ? -17.024 -9.685 -8.118 1.00 96.75 879 TYR A C 1
ATOM 7245 O O . TYR A 1 879 ? -17.041 -9.634 -9.344 1.00 96.75 879 TYR A O 1
ATOM 7253 N N . GLU A 1 880 ? -18.096 -10.058 -7.413 1.00 97.19 880 GLU A N 1
ATOM 7254 C CA . GLU A 1 880 ? -19.383 -10.406 -8.046 1.00 97.19 880 GLU A CA 1
ATOM 7255 C C . GLU A 1 880 ? -20.021 -9.209 -8.761 1.00 97.19 880 GLU A C 1
ATOM 7257 O O . GLU A 1 880 ? -20.549 -9.353 -9.859 1.00 97.19 880 GLU A O 1
ATOM 7262 N N . LEU A 1 881 ? -19.855 -8.003 -8.216 1.00 97.75 881 LEU A N 1
ATOM 7263 C CA . LEU A 1 881 ? -20.302 -6.753 -8.832 1.00 97.75 881 LEU A CA 1
ATOM 7264 C C . LEU A 1 881 ? -19.342 -6.214 -9.904 1.00 97.75 881 LEU A C 1
ATOM 7266 O O . LEU A 1 881 ? -19.498 -5.069 -10.336 1.00 97.75 881 LEU A O 1
ATOM 7270 N N . ASN A 1 882 ? -18.362 -7.011 -10.345 1.00 95.69 882 ASN A N 1
ATOM 7271 C CA . ASN A 1 882 ? -17.375 -6.672 -11.378 1.00 95.69 882 ASN A CA 1
ATOM 7272 C C . ASN A 1 882 ? -16.544 -5.411 -11.076 1.00 95.69 882 ASN A C 1
ATOM 7274 O O . ASN A 1 882 ? -16.061 -4.737 -11.990 1.00 95.69 882 ASN A O 1
ATOM 7278 N N . MET A 1 883 ? -16.354 -5.087 -9.794 1.00 96.81 883 MET A N 1
ATOM 7279 C CA . MET A 1 883 ? -15.540 -3.940 -9.382 1.00 96.81 883 MET A CA 1
ATOM 7280 C C . MET A 1 883 ? -14.041 -4.237 -9.513 1.00 96.81 883 MET A C 1
ATOM 7282 O O . MET A 1 883 ? -13.242 -3.317 -9.665 1.00 96.81 883 MET A O 1
ATOM 7286 N N . LEU A 1 884 ? -13.651 -5.512 -9.475 1.00 93.62 884 LEU A N 1
ATOM 7287 C CA . LEU A 1 884 ? -12.298 -6.003 -9.737 1.00 93.62 884 LEU A CA 1
ATOM 7288 C C . LEU A 1 884 ? -12.359 -7.270 -10.596 1.00 93.62 884 LEU A C 1
ATOM 7290 O O . LEU A 1 884 ? -13.368 -7.973 -10.613 1.00 93.62 884 LEU A O 1
ATOM 7294 N N . ILE A 1 885 ? -11.264 -7.566 -11.294 1.00 83.25 885 ILE A N 1
ATOM 7295 C CA . ILE A 1 885 ? -11.096 -8.831 -12.017 1.00 83.25 885 ILE A CA 1
ATOM 7296 C C . ILE A 1 885 ? -10.623 -9.890 -11.015 1.00 83.25 885 ILE A C 1
ATOM 7298 O O . ILE A 1 885 ? -9.746 -9.600 -10.201 1.00 83.25 885 ILE A O 1
ATOM 7302 N N . LYS A 1 886 ? -11.237 -11.077 -11.064 1.00 73.00 886 LYS A N 1
ATOM 7303 C CA . LYS A 1 886 ? -10.870 -12.230 -10.229 1.00 73.00 886 LYS A CA 1
ATOM 7304 C C . LYS A 1 886 ? -9.490 -12.781 -10.562 1.00 73.00 886 LYS A C 1
ATOM 7306 O O . LYS A 1 886 ? -9.140 -12.799 -11.765 1.00 73.00 886 LYS A O 1
#

Radius of gyration: 33.03 Å; Cα contacts (8 Å, |Δi|>4): 1555; chains: 1; bounding box: 82×76×91 Å